Protein AF-A0A9P9MMV7-F1 (afdb_monomer)

Sequence (824 aa):
MIWTSIAFFALLSISISTKIESRLEEEPSASQVIISNFTTGGNGCPQGAAGLSLSSDRKSFSVSFDKYQAYNGPGTSVRDKQPSCDLTVNLTHPADFQYSVSKTTYHGYAMLDQGVTGTMQAVYYFTTSAIKNSTTRAKISGPIRDVFTVNTEVPESTRVWSPCGVNLPLLKKTRNYKACRRALNLNRTIEPYFGLDPANDVNLKQNDVLAERLLKDGEPIEYNVRDVIDLSFLPCDKFLGNVQANDTMKVDYQAGTKNYQFVDDVPNALDGIHSNKLWDGLLGGWLPSPCKIFRGTVDSQDWIESVIFADVDSRDPTIVHLWFATKWVKGGVAREKNFALDYPEFFHAYSTNSKRLLSGSPSLHDYWESKIQDFSLLNLPDLTWADMAKHAFAVELVQRFQDIFTTSLTANLAWGRFKQASAIFENYMDWYVYDNGDIKMRGPEVPQFGMSLSLVARYVQYTGDTALIEKYKGKILTWAKLLTDLHDESLKLPVGHPYYGLLSGWGESDASLNLDSWRWSKPYWNNGAFTARGLKDLSKIPILAEYSEDWTSRAFQIINQTSRTLDRFHVIEDLTENEATSPAKWAHRVYAELLHASVLSSTHTDLVINSMQAYGITSLGVVANVTPLHAKSRDILGFISYGYALALLLQDRIDEFILFLYTHRYHIHNRGLWIAPEVAGTGGNSTTYCQPSQFGVPIVLRAALLFEHPGEEVLFVTRGVPRKWLSKVELGSRKHRRDGDSLALRHNWTQLDKKAGTIKTVLSFEKSPPGEVRIKFRLPKGRSLKAATINGTAAKWKGEEVIWKVGSNSMVATFKNVTIVGSF

Solvent-accessible surface area (backbone atoms only — not comparable to full-atom values): 44497 Å² total; per-residue (Å²): 134,85,89,83,88,84,89,85,89,85,83,87,83,86,77,87,76,75,78,74,70,75,77,75,76,75,73,81,58,51,90,52,56,42,77,80,48,78,51,43,34,47,88,22,24,46,70,79,40,55,50,81,48,69,44,89,72,57,84,48,71,50,75,50,64,83,64,67,59,63,48,84,59,76,68,53,50,73,64,38,28,49,18,28,32,38,36,38,40,31,46,42,63,60,54,94,49,69,54,64,70,56,65,50,77,47,74,51,76,43,84,30,55,73,44,26,31,43,36,42,36,40,37,40,33,40,81,94,36,82,84,59,56,27,78,45,72,41,77,49,69,30,68,38,83,44,77,48,76,50,73,40,70,45,55,76,95,53,50,57,67,49,60,73,64,55,77,54,42,41,35,38,41,35,38,34,33,67,47,74,55,65,77,70,87,65,90,57,82,43,54,52,56,74,74,47,54,56,32,73,66,39,25,56,39,43,40,27,55,61,30,53,63,51,40,70,87,42,69,47,56,62,61,45,62,57,27,32,53,66,88,28,70,52,83,62,66,45,76,34,37,32,76,62,25,79,30,59,39,59,32,42,64,82,62,25,45,98,69,34,57,61,60,75,64,39,65,91,68,69,60,59,39,53,42,71,80,78,52,41,32,25,48,92,62,27,48,80,21,49,30,41,38,22,34,34,78,86,42,88,52,25,35,37,39,39,39,36,36,41,49,75,83,58,78,49,48,69,56,52,53,37,38,38,43,33,33,35,30,50,82,84,38,76,77,45,75,37,76,49,56,40,75,67,68,92,64,94,79,72,91,71,66,83,75,69,72,77,61,53,68,67,48,50,50,53,48,52,47,66,76,50,58,60,53,46,46,61,47,46,79,60,52,64,64,44,29,52,35,52,24,38,61,56,50,50,62,39,52,94,62,76,89,22,56,68,44,51,37,50,35,25,51,74,48,63,26,54,71,58,27,51,51,52,51,51,49,44,54,70,74,40,35,42,79,80,38,47,53,72,84,56,55,72,31,48,26,57,49,13,47,49,37,31,48,52,33,48,46,33,60,41,42,60,52,56,65,65,49,60,77,43,40,64,34,56,49,37,43,52,45,54,53,50,51,35,36,54,60,17,56,72,42,57,87,86,42,91,54,34,45,30,25,56,31,29,67,46,35,74,46,58,80,44,99,68,29,71,75,39,46,36,60,42,60,16,25,25,32,12,34,22,37,8,34,48,36,37,36,70,39,76,96,42,47,94,49,20,67,61,29,42,52,51,19,53,52,23,43,52,41,49,51,63,50,56,77,72,64,68,79,69,75,53,60,32,93,44,55,93,69,23,71,61,51,58,45,39,50,39,56,26,41,34,39,43,38,63,68,66,54,71,68,58,47,50,52,51,53,54,46,31,37,51,63,35,29,20,41,52,51,31,39,13,59,43,52,61,71,38,53,68,34,55,42,24,40,28,35,72,30,50,26,41,44,53,41,27,55,75,72,65,40,37,41,55,32,43,33,26,56,46,34,47,53,58,63,36,18,41,77,51,64,60,51,20,18,38,45,25,30,56,56,40,50,76,56,59,77,23,75,42,14,36,37,34,59,41,41,50,55,43,42,16,49,44,34,69,46,92,85,52,59,38,34,37,30,34,59,45,46,61,55,86,40,34,74,40,34,34,44,29,64,48,94,80,80,67,97,54,61,47,68,20,67,47,35,38,39,36,36,49,39,79,89,78,32,34,36,40,38,37,37,22,30,81,45,79,69,53,54,26,39,36,40,32,65,48,63,60,90,96,59,59,66,74,48,42,24,49,73,82,39,83,48,55,66,58,81,54,30,38,53,46,72,55,66,95,80,70,78,87,65,78,51,56,66,47,37,36,40,39,32,83

Foldseek 3Di:
DDDDDDDDDDDDDDDDPPPPVPPPPDDFAQVQKDFPDKFKDWLQAHTPQWDWDADPRRQDIDIGGPGNAADDDFQDDPCNQKTKMKMWTWIGHDQADKDWAFKDKDKDFDQDAAQKKKKKKKKKDWPVDPPQIFIWIDIDGDPGGGIDIDMTGTDPVSIDMDDGRDGTIIIMMMIIHMDRRPPPPDVAPADALNPDQLQPQAQQAFFQSLQCVQCVPHFGDLRCLLRRFPQQADFDWAWAAELQAPGTFIQGSQRDGPQDHLVVQVVVLPSRQWAQPPPWFAVVLAASWIWTWTAGNPDNQWIKIWIKHWDNVDNDHHDTKMKIWIFTGHPNRTPGTDIDISHDDPDPPDPDCVVVVPPCPVCSVVSLCVQVVFQWDWDWPDCSLVSLLSNLSSVVSGDDDQVCLLLVLLLCLLRVVLVVNLVSLVCCLPPQADLLLDGNPFADALLVLLSVLLSVLSSCLFFVPCVSCVVRVSNNVSSLVVLVVQQVVLCVDPPPDLSRRFGFAQNDGCCVVDPPSCLLRGRFLSSLLSSLLSLQSNCPPPVCVVCNVVSPVSSVSSQVSSQVSLVVDDPVQQADQDLVPGSNSFCLSSLLSSLLSVSHDLVSLVVSLVCCSNGLLDYQLWGWTRYNRGSQWTKGFLASRLSNLLSCLVNLVQSSNSSHLSCLQNFQANPNSRFGFGIGTSNNDHGHGDSNSSSSSSNSVSCCAWNQNSPALEIEGNSNPAQVRQCKIKIATDPDDDPRGNPQWGIWIWHDDPVQQKIKIWTFGPDDRGQKYKYANNHPPPDWWDFKDWVNHGFDADTRITMDGRDPPPPDDRSGGGMMMTGD

Mean predicted aligned error: 14.46 Å

Structure (mmCIF, N/CA/C/O backbone):
data_AF-A0A9P9MMV7-F1
#
_entry.id   AF-A0A9P9MMV7-F1
#
loop_
_atom_site.group_PDB
_atom_site.id
_atom_site.type_symbol
_atom_site.label_atom_id
_atom_site.label_alt_id
_atom_site.label_comp_id
_atom_site.label_asym_id
_atom_site.label_entity_id
_atom_site.label_seq_id
_atom_site.pdbx_PDB_ins_code
_atom_site.Cartn_x
_atom_site.Cartn_y
_atom_site.Cartn_z
_atom_site.occupancy
_atom_site.B_iso_or_equiv
_atom_site.auth_seq_id
_atom_site.auth_comp_id
_atom_site.auth_asym_id
_atom_site.auth_atom_id
_atom_site.pdbx_PDB_model_num
ATOM 1 N N . MET A 1 1 ? -44.290 -7.887 -62.010 1.00 30.95 1 MET A N 1
ATOM 2 C CA . MET A 1 1 ? -43.416 -8.047 -63.190 1.00 30.95 1 MET A CA 1
ATOM 3 C C . MET A 1 1 ? -43.238 -6.661 -63.794 1.00 30.95 1 MET A C 1
ATOM 5 O O . MET A 1 1 ? -44.238 -5.974 -63.927 1.00 30.95 1 MET A O 1
ATOM 9 N N . ILE A 1 2 ? -41.995 -6.290 -64.116 1.00 28.44 2 ILE A N 1
ATOM 10 C CA . ILE A 1 2 ? -41.566 -5.059 -64.811 1.00 28.44 2 ILE A CA 1
ATOM 11 C C . ILE A 1 2 ? -41.517 -3.787 -63.940 1.00 28.44 2 ILE A C 1
ATOM 13 O O . ILE A 1 2 ? -42.521 -3.174 -63.598 1.00 28.44 2 ILE A O 1
ATOM 17 N N . TRP A 1 3 ? -40.279 -3.420 -63.602 1.00 20.91 3 TRP A N 1
ATOM 18 C CA . TRP A 1 3 ? -39.852 -2.113 -63.109 1.00 20.91 3 TRP A CA 1
ATOM 19 C C . TRP A 1 3 ? -39.764 -1.119 -64.275 1.00 20.91 3 TRP A C 1
ATOM 21 O O . TRP A 1 3 ? -39.267 -1.492 -65.335 1.00 20.91 3 TRP A O 1
ATOM 31 N N . THR A 1 4 ? -40.119 0.154 -64.074 1.00 26.06 4 THR A N 1
ATOM 32 C CA . THR A 1 4 ? -39.140 1.254 -63.897 1.00 26.06 4 THR A CA 1
ATOM 33 C C . THR A 1 4 ? -39.776 2.653 -63.961 1.00 26.06 4 THR A C 1
ATOM 35 O O . THR A 1 4 ? -40.642 2.931 -64.783 1.00 26.06 4 THR A O 1
ATOM 38 N N . SER A 1 5 ? -39.209 3.524 -63.116 1.00 22.80 5 SER A N 1
ATOM 39 C CA . SER A 1 5 ? -39.018 4.975 -63.274 1.00 22.80 5 SER A CA 1
ATOM 40 C C . SER A 1 5 ? -40.143 5.939 -62.883 1.00 22.80 5 SER A C 1
ATOM 42 O O . SER A 1 5 ? -41.057 6.218 -63.650 1.00 22.80 5 SER A O 1
ATOM 44 N N . ILE A 1 6 ? -39.943 6.591 -61.731 1.00 26.66 6 ILE A N 1
ATOM 45 C CA . ILE A 1 6 ? -40.397 7.962 -61.467 1.00 26.66 6 ILE A CA 1
ATOM 46 C C . ILE A 1 6 ? -39.182 8.781 -61.025 1.00 26.66 6 ILE A C 1
ATOM 48 O O . ILE A 1 6 ? -38.456 8.401 -60.107 1.00 26.66 6 ILE A O 1
ATOM 52 N N . ALA A 1 7 ? -38.986 9.901 -61.713 1.00 22.17 7 ALA A N 1
ATOM 53 C CA . ALA A 1 7 ? -38.076 10.976 -61.362 1.00 22.17 7 ALA A CA 1
ATOM 54 C C . ALA A 1 7 ? -38.782 11.987 -60.447 1.00 22.17 7 ALA A C 1
ATOM 56 O O . ALA A 1 7 ? -39.957 12.282 -60.655 1.00 22.17 7 ALA A O 1
ATOM 57 N N . PHE A 1 8 ? -38.045 12.586 -59.513 1.00 26.06 8 PHE A N 1
ATOM 58 C CA . PHE A 1 8 ? -38.353 13.918 -58.994 1.00 26.06 8 PHE A CA 1
ATOM 59 C C . PHE A 1 8 ? -37.048 14.679 -58.747 1.00 26.06 8 PHE A C 1
ATOM 61 O O . PHE A 1 8 ? -36.132 14.185 -58.092 1.00 26.06 8 PHE A O 1
ATOM 68 N N . PHE A 1 9 ? -36.977 15.869 -59.338 1.00 26.47 9 PHE A N 1
ATOM 69 C CA . PHE A 1 9 ? -35.898 16.844 -59.219 1.00 26.47 9 PHE A CA 1
ATOM 70 C C . PHE A 1 9 ? -36.150 17.757 -58.012 1.00 26.47 9 PHE A C 1
ATOM 72 O O . PHE A 1 9 ? -37.260 18.259 -57.845 1.00 26.47 9 PHE A O 1
ATOM 79 N N . ALA A 1 10 ? -35.094 18.065 -57.258 1.00 26.61 10 ALA A N 1
ATOM 80 C CA . ALA A 1 10 ? -34.963 19.314 -56.511 1.00 26.61 10 ALA A CA 1
ATOM 81 C C . ALA A 1 10 ? -33.520 19.832 -56.656 1.00 26.61 10 ALA A C 1
ATOM 83 O O . ALA A 1 10 ? -32.559 19.075 -56.529 1.00 26.61 10 ALA A O 1
ATOM 84 N N . LEU A 1 11 ? -33.404 21.115 -57.006 1.00 25.27 11 LEU A N 1
ATOM 85 C CA . LEU A 1 11 ? -32.182 21.848 -57.347 1.00 25.27 11 LEU A CA 1
ATOM 86 C C . LEU A 1 11 ? -31.467 22.429 -56.104 1.00 25.27 11 LEU A C 1
ATOM 88 O O . LEU A 1 11 ? -32.137 23.008 -55.260 1.00 25.27 11 LEU A O 1
ATOM 92 N N . LEU A 1 12 ? -30.121 22.368 -56.144 1.00 27.94 12 LEU A N 1
ATOM 93 C CA . LEU A 1 12 ? -29.071 23.327 -55.700 1.00 27.94 12 LEU A CA 1
ATOM 94 C C . LEU A 1 12 ? -29.050 23.839 -54.232 1.00 27.94 12 LEU A C 1
ATOM 96 O O . LEU A 1 12 ? -30.065 24.237 -53.691 1.00 27.94 12 LEU A O 1
ATOM 100 N N . SER A 1 13 ? -27.900 23.950 -53.543 1.00 25.12 13 SER A N 1
ATOM 101 C CA . SER A 1 13 ? -26.677 24.646 -53.988 1.00 25.12 13 SER A CA 1
ATOM 102 C C . SER A 1 13 ? -25.353 24.200 -53.317 1.00 25.12 13 SER A C 1
ATOM 104 O O . SER A 1 13 ? -25.201 24.272 -52.103 1.00 25.12 13 SER A O 1
ATOM 106 N N . ILE A 1 14 ? -24.398 23.827 -54.178 1.00 31.70 14 ILE A N 1
ATOM 107 C CA . ILE A 1 14 ? -22.947 24.127 -54.235 1.00 31.70 14 ILE A CA 1
ATOM 108 C C . ILE A 1 14 ? -22.124 24.115 -52.929 1.00 31.70 14 ILE A C 1
ATOM 110 O O . ILE A 1 14 ? -21.996 25.126 -52.245 1.00 31.70 14 ILE A O 1
ATOM 114 N N . SER A 1 15 ? -21.361 23.030 -52.763 1.00 25.53 15 SER A N 1
ATOM 115 C CA . SER A 1 15 ? -19.972 23.092 -52.292 1.00 25.53 15 SER A CA 1
ATOM 116 C C . SER A 1 15 ? -19.061 22.722 -53.462 1.00 25.53 15 SER A C 1
ATOM 118 O O . SER A 1 15 ? -19.307 21.734 -54.156 1.00 25.53 15 SER A O 1
ATOM 120 N N . ILE A 1 16 ? -18.026 23.529 -53.700 1.00 34.72 16 ILE A N 1
ATOM 121 C CA . ILE A 1 16 ? -16.956 23.250 -54.661 1.00 34.72 16 ILE A CA 1
ATOM 122 C C . ILE A 1 16 ? -16.327 21.910 -54.270 1.00 34.72 16 ILE A C 1
ATOM 124 O O . ILE A 1 16 ? -15.651 21.812 -53.250 1.00 34.72 16 ILE A O 1
ATOM 128 N N . SER A 1 17 ? -16.546 20.873 -55.077 1.00 30.31 17 SER A N 1
ATOM 129 C CA . SER A 1 17 ? -15.660 19.717 -55.061 1.00 30.31 17 SER A CA 1
ATOM 130 C C . SER A 1 17 ? -14.394 20.159 -55.779 1.00 30.31 17 SER A C 1
ATOM 132 O O . SER A 1 17 ? -14.326 20.170 -57.009 1.00 30.31 17 SER A O 1
ATOM 134 N N . THR A 1 18 ? -13.384 20.578 -55.017 1.00 32.78 18 THR A N 1
ATOM 135 C CA . THR A 1 18 ? -12.020 20.388 -55.487 1.00 32.78 18 THR A CA 1
ATOM 136 C C . THR A 1 18 ? -11.883 18.891 -55.673 1.00 32.78 18 THR A C 1
ATOM 138 O O . THR A 1 18 ? -11.872 18.111 -54.721 1.00 32.78 18 THR A O 1
ATOM 141 N N . LYS A 1 19 ? -11.853 18.484 -56.936 1.00 37.44 19 LYS A N 1
ATOM 142 C CA . LYS A 1 19 ? -11.364 17.181 -57.333 1.00 37.44 19 LYS A CA 1
ATOM 143 C C . LYS A 1 19 ? -9.906 17.151 -56.866 1.00 37.44 19 LYS A C 1
ATOM 145 O O . LYS A 1 19 ? -9.014 17.595 -57.581 1.00 37.44 19 LYS A O 1
ATOM 150 N N . ILE A 1 20 ? -9.665 16.726 -55.624 1.00 36.72 20 ILE A N 1
ATOM 151 C CA . ILE A 1 20 ? -8.360 16.200 -55.247 1.00 36.72 20 ILE A CA 1
ATOM 152 C C . ILE A 1 20 ? -8.302 14.896 -56.019 1.00 36.72 20 ILE A C 1
ATOM 154 O O . ILE A 1 20 ? -8.804 13.860 -55.591 1.00 36.72 20 ILE A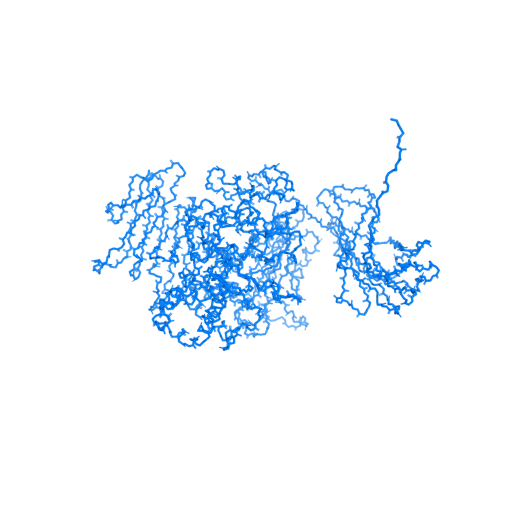 O 1
ATOM 158 N N . GLU A 1 21 ? -7.817 15.014 -57.248 1.00 36.81 21 GLU A N 1
ATOM 159 C CA . GLU A 1 21 ? -7.383 13.891 -58.043 1.00 36.81 21 GLU A CA 1
ATOM 160 C C . GLU A 1 21 ? -6.373 13.167 -57.157 1.00 36.81 21 GLU A C 1
ATOM 162 O O . GLU A 1 21 ? -5.308 13.698 -56.836 1.00 36.81 21 GLU A O 1
ATOM 167 N N . SER A 1 22 ? -6.786 12.015 -56.633 1.00 34.84 22 SER A N 1
ATOM 168 C CA . SER A 1 22 ? -5.918 11.125 -55.887 1.00 34.84 22 SER A CA 1
ATOM 169 C C . SER A 1 22 ? -4.708 10.866 -56.772 1.00 34.84 22 SER A C 1
ATOM 171 O O . SER A 1 22 ? -4.824 10.178 -57.790 1.00 34.84 22 SER A O 1
ATOM 173 N N . ARG A 1 23 ? -3.562 11.450 -56.413 1.00 42.16 23 ARG A N 1
ATOM 174 C CA . ARG A 1 23 ? -2.271 11.013 -56.926 1.00 42.16 23 ARG A CA 1
ATOM 175 C C . ARG A 1 23 ? -2.183 9.545 -56.526 1.00 42.16 23 ARG A C 1
ATOM 177 O O . ARG A 1 23 ? -1.998 9.234 -55.355 1.00 42.16 23 ARG A O 1
ATOM 184 N N . LEU A 1 24 ? -2.427 8.651 -57.477 1.00 41.69 24 LEU A N 1
ATOM 185 C CA . LEU A 1 24 ? -1.946 7.286 -57.371 1.00 41.69 24 LEU A CA 1
ATOM 186 C C . LEU A 1 24 ? -0.428 7.440 -57.259 1.00 41.69 24 LEU A C 1
ATOM 188 O O . LEU A 1 24 ? 0.214 7.854 -58.222 1.00 41.69 24 LEU A O 1
ATOM 192 N N . GLU A 1 25 ? 0.112 7.268 -56.054 1.00 44.50 25 GLU A N 1
ATOM 193 C CA . GLU A 1 25 ? 1.554 7.215 -55.839 1.00 44.50 25 GLU A CA 1
ATOM 194 C C . GLU A 1 25 ? 2.086 6.055 -56.686 1.00 44.50 25 GLU A C 1
ATOM 196 O O . GLU A 1 25 ? 1.835 4.889 -56.384 1.00 44.50 25 GLU A O 1
ATOM 201 N N . GLU A 1 26 ? 2.756 6.368 -57.798 1.00 59.81 26 GLU A N 1
ATOM 202 C CA . GLU A 1 26 ? 3.532 5.375 -58.536 1.00 59.81 26 GLU A CA 1
ATOM 203 C C . GLU A 1 26 ? 4.609 4.848 -57.589 1.00 59.81 26 GLU A C 1
ATOM 205 O O . GLU A 1 26 ? 5.498 5.592 -57.178 1.00 59.81 26 GLU A O 1
ATOM 210 N N . GLU A 1 27 ? 4.514 3.574 -57.203 1.00 63.25 27 GLU A N 1
ATOM 211 C CA . GLU A 1 27 ? 5.577 2.901 -56.459 1.00 63.25 27 GLU A CA 1
ATOM 212 C C . GLU A 1 27 ? 6.917 3.065 -57.202 1.00 63.25 27 GLU A C 1
ATOM 214 O O . GLU A 1 27 ? 6.946 3.035 -58.439 1.00 63.25 27 GLU A O 1
ATOM 219 N N . PRO A 1 28 ? 8.047 3.212 -56.485 1.00 69.19 28 PRO A N 1
ATOM 220 C CA . PRO A 1 28 ? 9.333 3.393 -57.136 1.00 69.19 28 PRO A CA 1
ATOM 221 C C . PRO A 1 28 ? 9.636 2.159 -57.989 1.00 69.19 28 PRO A C 1
ATOM 223 O O . PRO A 1 28 ? 9.455 1.022 -57.543 1.00 69.19 28 PRO A O 1
ATOM 226 N N . SER A 1 29 ? 10.118 2.370 -59.217 1.00 74.75 29 SER A N 1
ATOM 227 C CA . SER A 1 29 ? 10.473 1.258 -60.098 1.00 74.75 29 SER A CA 1
ATOM 228 C C . SER A 1 29 ? 11.511 0.374 -59.410 1.00 74.75 29 SER A C 1
ATOM 230 O O . SER A 1 29 ? 12.500 0.867 -58.858 1.00 74.75 29 SER A O 1
ATOM 232 N N . ALA A 1 30 ? 11.335 -0.947 -59.494 1.00 71.75 30 ALA A N 1
ATOM 233 C CA . ALA A 1 30 ? 12.255 -1.917 -58.907 1.00 71.75 30 ALA A CA 1
ATOM 234 C C . ALA A 1 30 ? 13.710 -1.712 -59.378 1.00 71.75 30 ALA A C 1
ATOM 236 O O . ALA A 1 30 ? 14.638 -2.076 -58.671 1.00 71.75 30 ALA A O 1
ATOM 237 N N . SER A 1 31 ? 13.970 -1.084 -60.530 1.00 75.44 31 SER A N 1
ATOM 238 C CA . SER A 1 31 ? 15.340 -0.773 -60.967 1.00 75.44 31 SER A CA 1
ATOM 239 C C . SER A 1 31 ? 16.033 0.331 -60.152 1.00 75.44 31 SER A C 1
ATOM 241 O O . SER A 1 31 ? 17.248 0.479 -60.254 1.00 75.44 31 SER A O 1
ATOM 243 N N . GLN A 1 32 ? 15.292 1.104 -59.354 1.00 79.00 32 GLN A N 1
ATOM 244 C CA . GLN A 1 32 ? 15.794 2.271 -58.620 1.00 79.00 32 GLN A CA 1
ATOM 245 C C . GLN A 1 32 ? 16.175 1.971 -57.161 1.00 79.00 32 GLN A C 1
ATOM 247 O O . GLN A 1 32 ? 16.791 2.811 -56.508 1.00 79.00 32 GLN A O 1
ATOM 252 N N . VAL A 1 33 ? 15.832 0.785 -56.647 1.00 82.12 33 VAL A N 1
ATOM 253 C CA . VAL A 1 33 ? 16.171 0.347 -55.284 1.00 82.12 33 VAL A CA 1
ATOM 254 C C . VAL A 1 33 ? 17.407 -0.545 -55.336 1.00 82.12 33 VAL A C 1
ATOM 256 O O . VAL A 1 33 ? 17.318 -1.693 -55.756 1.00 82.12 33 VAL A O 1
ATOM 259 N N . ILE A 1 34 ? 18.582 -0.060 -54.939 1.00 81.56 34 ILE A N 1
ATOM 260 C CA . ILE A 1 34 ? 19.852 -0.797 -55.088 1.00 81.56 34 ILE A CA 1
ATOM 261 C C . ILE A 1 34 ? 20.494 -1.021 -53.722 1.00 81.56 34 ILE A C 1
ATOM 263 O O . ILE A 1 34 ? 20.696 -0.072 -52.974 1.00 81.56 34 ILE A O 1
ATOM 267 N N . ILE A 1 35 ? 20.871 -2.263 -53.409 1.00 82.38 35 ILE A N 1
ATOM 268 C CA . ILE A 1 35 ? 21.718 -2.545 -52.246 1.00 82.38 35 ILE A CA 1
ATOM 269 C C . ILE A 1 35 ? 23.172 -2.359 -52.672 1.00 82.38 35 ILE A C 1
ATOM 271 O O . ILE A 1 35 ? 23.695 -3.142 -53.459 1.00 82.38 35 ILE A O 1
ATOM 275 N N . SER A 1 36 ? 23.803 -1.296 -52.186 1.00 82.25 36 SER A N 1
ATOM 276 C CA . SER A 1 36 ? 25.165 -0.910 -52.566 1.00 82.25 36 SER A CA 1
ATOM 277 C C . SER A 1 36 ? 26.236 -1.623 -51.746 1.00 82.25 36 SER A C 1
ATOM 279 O O . SER A 1 36 ? 27.344 -1.829 -52.232 1.00 82.25 36 SER A O 1
ATOM 281 N N . ASN A 1 37 ? 25.923 -2.008 -50.509 1.00 83.69 37 ASN A N 1
ATOM 282 C CA . ASN A 1 37 ? 26.836 -2.753 -49.650 1.00 83.69 37 ASN A CA 1
ATOM 283 C C . ASN A 1 37 ? 26.068 -3.540 -48.581 1.00 83.69 37 ASN A C 1
ATOM 285 O O . ASN A 1 37 ? 25.014 -3.104 -48.112 1.00 83.69 37 ASN A O 1
ATOM 289 N N . PHE A 1 38 ? 26.636 -4.666 -48.161 1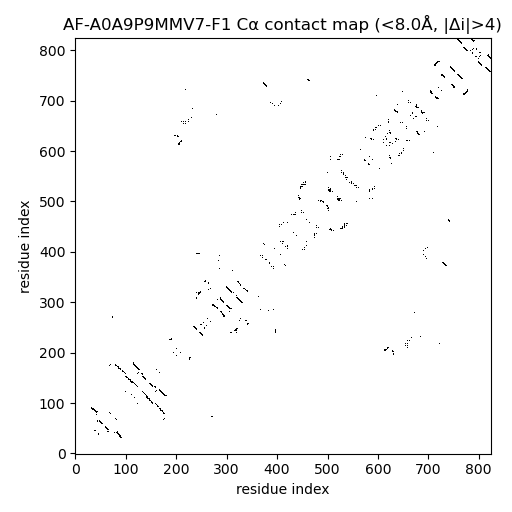.00 87.12 38 PHE A N 1
ATOM 290 C CA . PHE A 1 38 ? 26.154 -5.474 -47.051 1.00 87.12 38 PHE A CA 1
ATOM 291 C C . PHE A 1 38 ? 27.333 -5.937 -46.204 1.00 87.12 38 PHE A C 1
ATOM 293 O O . PHE A 1 38 ? 28.241 -6.599 -46.705 1.00 87.12 38 PHE A O 1
ATOM 300 N N . THR A 1 39 ? 27.317 -5.605 -44.917 1.00 86.88 39 THR A N 1
ATOM 301 C CA . THR A 1 39 ? 28.331 -6.074 -43.971 1.00 86.88 39 THR A CA 1
ATOM 302 C C . THR A 1 39 ? 27.686 -6.723 -42.757 1.00 86.88 39 THR A C 1
ATOM 304 O O . THR A 1 39 ? 26.579 -6.371 -42.340 1.00 86.88 39 THR A O 1
ATOM 307 N N . THR A 1 40 ? 28.396 -7.693 -42.189 1.00 86.25 40 THR A N 1
ATOM 308 C CA . THR A 1 40 ? 27.991 -8.419 -40.986 1.00 86.25 40 THR A CA 1
ATOM 309 C C . THR A 1 40 ? 29.039 -8.280 -39.895 1.00 86.25 40 THR A C 1
ATOM 311 O O . THR A 1 40 ? 30.235 -8.183 -40.177 1.00 86.25 40 THR A O 1
ATOM 314 N N . GLY A 1 41 ? 28.597 -8.296 -38.643 1.00 82.56 41 GLY A N 1
ATOM 315 C CA . GLY A 1 41 ? 29.467 -8.304 -37.476 1.00 82.56 41 GLY A CA 1
ATOM 316 C C . GLY A 1 41 ? 28.787 -8.964 -36.284 1.00 82.56 41 GLY A C 1
ATOM 317 O O . GLY A 1 41 ? 27.570 -8.973 -36.176 1.00 82.56 41 GLY A O 1
ATOM 318 N N . GLY A 1 42 ? 29.562 -9.534 -35.368 1.00 83.25 42 GLY A N 1
ATOM 319 C CA . GLY A 1 42 ? 29.033 -10.193 -34.174 1.00 83.25 42 GLY A CA 1
ATOM 320 C C . GLY A 1 42 ? 29.449 -11.654 -34.059 1.00 83.25 42 GLY A C 1
ATOM 321 O O . GLY A 1 42 ? 29.973 -12.274 -34.983 1.00 83.25 42 GLY A O 1
ATOM 322 N N . ASN A 1 43 ? 29.238 -12.211 -32.871 1.00 81.69 43 ASN A N 1
ATOM 323 C CA . ASN A 1 43 ? 29.697 -13.553 -32.519 1.00 81.69 43 ASN A CA 1
ATOM 324 C C . ASN A 1 43 ? 28.947 -14.678 -33.254 1.00 81.69 43 ASN A C 1
ATOM 326 O O . ASN A 1 43 ? 29.515 -15.761 -33.385 1.00 81.69 43 ASN A O 1
ATOM 330 N N . GLY A 1 44 ? 27.713 -14.428 -33.708 1.00 82.12 44 GLY A N 1
ATOM 331 C CA . GLY A 1 44 ? 26.863 -15.371 -34.437 1.00 82.12 44 GLY A CA 1
ATOM 332 C C . GLY A 1 44 ? 26.898 -15.220 -35.963 1.00 82.12 44 GLY A C 1
ATOM 333 O O . GLY A 1 44 ? 26.479 -16.136 -36.665 1.00 82.12 44 GLY A O 1
ATOM 334 N N . CYS A 1 45 ? 27.411 -14.100 -36.480 1.00 86.00 45 CYS A N 1
ATOM 335 C CA . CYS A 1 45 ? 27.678 -13.899 -37.905 1.00 86.00 45 CYS A CA 1
ATOM 336 C C . CYS A 1 45 ? 28.991 -13.112 -38.092 1.00 86.00 45 CYS A C 1
ATOM 338 O O . CYS A 1 45 ? 28.990 -11.890 -38.261 1.00 86.00 45 CYS A O 1
ATOM 340 N N . PRO A 1 46 ? 30.152 -13.789 -38.044 1.00 82.50 46 PRO A N 1
ATOM 341 C CA . PRO A 1 46 ? 31.418 -13.156 -38.397 1.00 82.50 46 PRO A CA 1
ATOM 342 C C . PRO A 1 46 ? 31.342 -12.478 -39.771 1.00 82.50 46 PRO A C 1
ATOM 344 O O . PRO A 1 46 ? 30.482 -12.807 -40.595 1.00 82.50 46 PRO A O 1
ATOM 347 N N . GLN A 1 47 ? 32.233 -11.524 -40.029 1.00 80.56 47 GLN A N 1
ATOM 348 C CA . GLN A 1 47 ? 32.247 -10.816 -41.306 1.00 80.56 47 GLN A CA 1
ATOM 349 C C . GLN A 1 47 ? 32.344 -11.813 -42.474 1.00 80.56 47 GLN A C 1
ATOM 351 O O . GLN A 1 47 ? 33.234 -12.661 -42.494 1.00 80.56 47 GLN A O 1
ATOM 356 N N . GLY A 1 48 ? 31.395 -11.737 -43.413 1.00 76.19 48 GLY A N 1
ATOM 357 C CA . GLY A 1 48 ? 31.307 -12.642 -44.567 1.00 76.19 48 GLY A CA 1
ATOM 358 C C . GLY A 1 48 ? 30.593 -13.979 -44.311 1.00 76.19 48 GLY A C 1
ATOM 359 O O . GLY A 1 48 ? 30.485 -14.777 -45.232 1.00 76.19 48 GLY A O 1
ATOM 360 N N . ALA A 1 49 ? 30.079 -14.230 -43.101 1.00 74.88 49 ALA A N 1
ATOM 361 C CA . ALA A 1 49 ? 29.377 -15.473 -42.741 1.00 74.88 49 ALA A CA 1
ATOM 362 C C . ALA A 1 49 ? 27.855 -15.452 -43.007 1.00 74.88 49 ALA A C 1
ATOM 364 O O . ALA A 1 49 ? 27.131 -16.345 -42.552 1.00 74.88 49 ALA A O 1
ATOM 365 N N . ALA A 1 50 ? 27.357 -14.411 -43.678 1.00 81.50 50 ALA A N 1
ATOM 366 C CA . ALA A 1 50 ? 25.976 -14.333 -44.131 1.00 81.50 50 ALA A CA 1
ATOM 367 C C . ALA A 1 50 ? 25.913 -13.822 -45.573 1.00 81.50 50 ALA A C 1
ATOM 369 O O . ALA A 1 50 ? 26.679 -12.938 -45.961 1.00 81.50 50 ALA A O 1
ATOM 370 N N . GLY A 1 51 ? 24.974 -14.364 -46.342 1.00 81.06 51 GLY A N 1
ATOM 371 C CA . GLY A 1 51 ? 24.654 -13.922 -47.693 1.00 81.06 51 GLY A CA 1
ATOM 372 C C . GLY A 1 51 ? 23.394 -13.066 -47.698 1.00 81.06 51 GLY A C 1
ATOM 373 O O . GLY A 1 51 ? 22.496 -13.273 -46.885 1.00 81.06 51 GLY A O 1
ATOM 374 N N . LEU A 1 52 ? 23.318 -12.115 -48.624 1.00 85.25 52 LEU A N 1
ATOM 375 C CA . LEU A 1 52 ? 22.139 -11.288 -48.853 1.00 85.25 52 LEU A CA 1
ATOM 376 C C . LEU A 1 52 ? 21.632 -11.527 -50.273 1.00 85.25 52 LEU A C 1
ATOM 378 O O . LEU A 1 52 ? 22.394 -11.439 -51.231 1.00 85.25 52 LEU A O 1
ATOM 382 N N . SER A 1 53 ? 20.339 -11.791 -50.411 1.00 81.94 53 SER A N 1
ATOM 383 C CA . SER A 1 53 ? 19.649 -11.851 -51.700 1.00 81.94 53 SER A CA 1
ATOM 384 C C . SER A 1 53 ? 18.449 -10.915 -51.678 1.00 81.94 53 SER A C 1
ATOM 386 O O . SER A 1 53 ? 17.804 -10.746 -50.644 1.00 81.94 53 SER A O 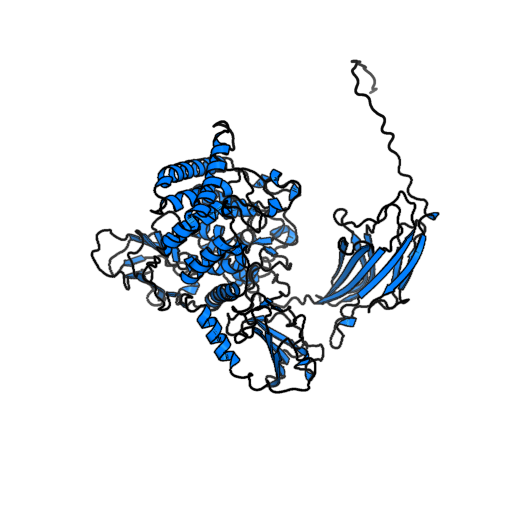1
ATOM 388 N N . LEU A 1 54 ? 18.158 -10.278 -52.806 1.00 80.50 54 LEU A N 1
ATOM 389 C CA . LEU A 1 54 ? 17.029 -9.368 -52.946 1.00 80.50 54 LEU A CA 1
ATOM 390 C C . LEU A 1 54 ? 15.996 -9.988 -53.889 1.00 80.50 54 LEU A C 1
ATOM 392 O O . LEU A 1 54 ? 16.348 -10.589 -54.901 1.00 80.50 54 LEU A O 1
ATOM 396 N N . SER A 1 55 ? 14.724 -9.860 -53.525 1.00 83.38 55 SER A N 1
ATOM 397 C CA . SER A 1 55 ? 13.583 -10.274 -54.350 1.00 83.38 55 SER A CA 1
ATOM 398 C C . SER A 1 55 ? 13.528 -9.504 -55.673 1.00 83.38 55 SER A C 1
ATOM 400 O O . SER A 1 55 ? 14.039 -8.389 -55.783 1.00 83.38 55 SER A O 1
ATOM 402 N N . SER A 1 56 ? 12.883 -10.086 -56.688 1.00 78.81 56 SER A N 1
ATOM 403 C CA . SER A 1 56 ? 12.746 -9.472 -58.016 1.00 78.81 56 SER A CA 1
ATOM 404 C C . SER A 1 56 ? 11.950 -8.164 -57.999 1.00 78.81 56 SER A C 1
ATOM 406 O O . SER A 1 56 ? 12.239 -7.273 -58.793 1.00 78.81 56 SER A O 1
ATOM 408 N N . ASP A 1 57 ? 10.986 -8.031 -57.081 1.00 80.38 57 ASP A N 1
ATOM 409 C CA . ASP A 1 57 ? 10.219 -6.796 -56.853 1.00 80.38 57 ASP A CA 1
ATOM 410 C C . ASP A 1 57 ? 10.966 -5.772 -55.976 1.00 80.38 57 ASP A C 1
ATOM 412 O O . ASP A 1 57 ? 10.509 -4.645 -55.807 1.00 80.38 57 ASP A O 1
ATOM 416 N N . ARG A 1 58 ? 12.125 -6.162 -55.428 1.00 80.69 58 ARG A N 1
ATOM 417 C CA . ARG A 1 58 ? 12.970 -5.399 -54.501 1.00 80.69 58 ARG A CA 1
ATOM 418 C C . ARG A 1 58 ? 12.268 -4.905 -53.234 1.00 80.69 58 ARG A C 1
ATOM 420 O O . ARG A 1 58 ? 12.800 -4.032 -52.549 1.00 80.69 58 ARG A O 1
ATOM 427 N N . LYS A 1 59 ? 11.135 -5.508 -52.860 1.00 81.62 59 LYS A N 1
ATOM 428 C CA . LYS A 1 59 ? 10.395 -5.183 -51.626 1.00 81.62 59 LYS A CA 1
ATOM 429 C C . LYS A 1 59 ? 10.852 -6.010 -50.425 1.00 81.62 59 LYS A C 1
ATOM 431 O O . LYS A 1 59 ? 10.574 -5.652 -49.285 1.00 81.62 59 LYS A O 1
ATOM 436 N N . SER A 1 60 ? 11.570 -7.107 -50.667 1.00 83.88 60 SER A N 1
ATOM 437 C CA . SER A 1 60 ? 12.081 -8.011 -49.628 1.00 83.88 60 SER A CA 1
ATOM 438 C C . SER A 1 60 ? 13.536 -8.401 -49.870 1.00 83.88 60 SER A C 1
ATOM 440 O O . SER A 1 60 ? 13.906 -8.742 -50.994 1.00 83.88 60 SER A O 1
ATOM 442 N N . PHE A 1 61 ? 14.353 -8.449 -48.819 1.00 85.38 61 PHE A N 1
ATOM 443 C CA . PHE A 1 61 ? 15.668 -9.088 -48.861 1.00 85.38 61 PHE A CA 1
ATOM 444 C C . PHE A 1 61 ? 15.714 -10.284 -47.908 1.00 85.38 61 PHE A C 1
ATOM 446 O O . PHE A 1 61 ? 15.143 -10.246 -46.818 1.00 85.38 61 PHE A O 1
ATOM 453 N N . SER A 1 62 ? 16.406 -11.342 -48.319 1.00 85.88 62 SER A N 1
ATOM 454 C CA . SER A 1 62 ? 16.635 -12.542 -47.521 1.00 85.88 62 SER A CA 1
ATOM 455 C C . SER A 1 62 ? 18.097 -12.613 -47.118 1.00 85.88 62 SER A C 1
ATOM 457 O O . SER A 1 62 ? 18.986 -12.497 -47.963 1.00 85.88 62 SER A O 1
ATOM 459 N N . VAL A 1 63 ? 18.336 -12.815 -45.823 1.00 87.12 63 VAL A N 1
ATOM 460 C CA . VAL A 1 63 ? 19.675 -13.032 -45.272 1.00 87.12 63 VAL A CA 1
ATOM 461 C C . VAL A 1 63 ? 19.812 -14.503 -44.916 1.00 87.12 63 VAL A C 1
ATOM 463 O O . VAL A 1 63 ? 19.062 -15.003 -44.077 1.00 87.12 63 VAL A O 1
ATOM 466 N N . SER A 1 64 ? 20.753 -15.191 -45.553 1.00 85.06 64 SER A N 1
ATOM 467 C CA . SER A 1 64 ? 21.097 -16.579 -45.250 1.00 85.06 64 SER A CA 1
ATOM 468 C C . SER A 1 64 ? 22.314 -16.621 -44.334 1.00 85.06 64 SER A C 1
ATOM 470 O O . SER A 1 64 ? 23.273 -15.884 -44.545 1.00 85.06 64 SER A O 1
ATOM 472 N N . PHE A 1 65 ? 22.287 -17.487 -43.324 1.00 82.44 65 PHE A N 1
ATOM 473 C CA . PHE A 1 65 ? 23.372 -17.633 -42.357 1.00 82.44 65 PHE A CA 1
ATOM 474 C C . PHE A 1 65 ? 23.951 -19.039 -42.403 1.00 82.44 65 PHE A C 1
ATOM 476 O O . PHE A 1 65 ? 23.201 -20.006 -42.279 1.00 82.44 65 PHE A O 1
ATOM 483 N N . ASP A 1 66 ? 25.277 -19.147 -42.444 1.00 71.12 66 ASP A N 1
ATOM 484 C CA . ASP A 1 66 ? 25.938 -20.457 -42.441 1.00 71.12 66 ASP A CA 1
ATOM 485 C C . ASP A 1 66 ? 26.129 -21.008 -41.016 1.00 71.12 66 ASP A C 1
ATOM 487 O O . ASP A 1 66 ? 26.155 -22.220 -40.803 1.00 71.12 66 ASP A O 1
ATOM 491 N N . LYS A 1 67 ? 26.284 -20.124 -40.014 1.00 71.75 67 LYS A N 1
ATOM 492 C CA . LYS A 1 67 ? 26.685 -20.492 -38.635 1.00 71.75 67 LYS A CA 1
ATOM 493 C C . LYS A 1 67 ? 25.913 -19.780 -37.516 1.00 71.75 67 LYS A C 1
ATOM 495 O O . LYS A 1 67 ? 26.375 -19.734 -36.377 1.00 71.75 67 LYS A O 1
ATOM 500 N N . TYR A 1 68 ? 24.725 -19.247 -37.800 1.00 82.88 68 TYR A N 1
ATOM 501 C CA . TYR A 1 68 ? 23.924 -18.551 -36.787 1.00 82.88 68 TYR A CA 1
ATOM 502 C C . TYR A 1 68 ? 23.081 -19.527 -35.953 1.00 82.88 68 TYR A C 1
ATOM 504 O O . TYR A 1 68 ? 21.906 -19.762 -36.232 1.00 82.88 68 TYR A O 1
ATOM 512 N N . GLN A 1 69 ? 23.695 -20.136 -34.937 1.00 84.94 69 GLN A N 1
ATOM 513 C CA . GLN A 1 69 ? 23.105 -21.235 -34.165 1.00 84.94 69 GLN A CA 1
ATOM 514 C C . GLN A 1 69 ? 23.180 -20.969 -32.661 1.00 84.94 69 GLN A C 1
ATOM 516 O O . GLN A 1 69 ? 24.213 -20.539 -32.156 1.00 84.94 69 GLN A O 1
ATOM 521 N N . ALA A 1 70 ? 22.082 -21.244 -31.948 1.00 84.12 70 ALA A N 1
ATOM 522 C CA . ALA A 1 70 ? 22.004 -21.115 -30.495 1.00 84.12 70 ALA A CA 1
ATOM 523 C C . ALA A 1 70 ? 21.954 -22.496 -29.829 1.00 84.12 70 ALA A C 1
ATOM 525 O O . ALA A 1 70 ? 21.071 -23.316 -30.114 1.00 84.12 70 ALA A O 1
ATOM 526 N N . TYR A 1 71 ? 22.859 -22.727 -28.885 1.00 81.06 71 TYR A N 1
ATOM 527 C CA . TYR A 1 71 ? 22.965 -23.961 -28.117 1.00 81.06 71 TYR A CA 1
ATOM 528 C C . TYR A 1 71 ? 22.597 -23.714 -26.656 1.00 81.06 71 TYR A C 1
ATOM 530 O O . TYR A 1 71 ? 22.825 -22.645 -26.107 1.00 81.06 71 TYR A O 1
ATOM 538 N N . ASN A 1 72 ? 21.975 -24.701 -26.019 1.00 70.62 72 ASN A N 1
ATOM 539 C CA . ASN A 1 72 ? 21.650 -24.636 -24.599 1.00 70.62 72 ASN A CA 1
ATOM 540 C C . ASN A 1 72 ? 21.802 -26.034 -24.014 1.00 70.62 72 ASN A C 1
ATOM 542 O O . ASN A 1 72 ? 21.162 -26.964 -24.499 1.00 70.62 72 ASN A O 1
ATOM 546 N N . GLY A 1 73 ? 22.667 -26.168 -23.015 1.00 62.81 73 GLY A N 1
ATOM 547 C CA . GLY A 1 73 ? 23.009 -27.436 -22.379 1.00 62.81 73 GLY A CA 1
ATOM 548 C C . GLY A 1 73 ? 24.283 -27.327 -21.530 1.00 62.81 73 GLY A C 1
ATOM 549 O O . GLY A 1 73 ? 24.977 -26.306 -21.603 1.00 62.81 73 GLY A O 1
ATOM 550 N N . PRO A 1 74 ? 24.597 -28.343 -20.711 1.00 52.16 74 PRO A N 1
ATOM 551 C CA . PRO A 1 74 ? 25.856 -28.422 -19.965 1.00 52.16 74 PRO A CA 1
ATOM 552 C C . PRO A 1 74 ? 27.078 -28.173 -20.865 1.00 52.16 74 PRO A C 1
ATOM 554 O O . PRO A 1 74 ? 27.118 -28.674 -21.986 1.00 52.16 74 PRO A O 1
ATOM 557 N N . GLY A 1 75 ? 28.049 -27.376 -20.405 1.00 63.00 75 GLY A N 1
ATOM 558 C CA . GLY A 1 75 ? 29.282 -27.080 -21.154 1.00 63.00 75 GLY A CA 1
ATOM 559 C C . GLY A 1 75 ? 29.160 -26.073 -22.312 1.00 63.00 75 GLY A C 1
ATOM 560 O O . GLY A 1 75 ? 30.154 -25.800 -22.976 1.00 63.00 75 GLY A O 1
ATOM 561 N N . THR A 1 76 ? 27.980 -25.488 -22.567 1.00 73.44 76 THR A N 1
ATOM 562 C CA . THR A 1 76 ? 27.818 -24.436 -23.597 1.00 73.44 76 THR A CA 1
ATOM 563 C C . THR A 1 76 ? 28.168 -23.046 -23.059 1.00 73.44 76 THR A C 1
ATOM 565 O O . THR A 1 76 ? 27.674 -22.629 -22.002 1.00 73.44 76 THR A O 1
ATOM 568 N N . SER A 1 77 ? 29.003 -22.305 -23.794 1.00 75.19 77 SER A N 1
ATOM 569 C CA . SER A 1 77 ? 29.445 -20.965 -23.397 1.00 75.19 77 SER A CA 1
ATOM 570 C C . SER A 1 77 ? 28.307 -19.936 -23.495 1.00 75.19 77 SER A C 1
ATOM 572 O O . SER A 1 77 ? 27.326 -20.130 -24.216 1.00 75.19 77 SER A O 1
ATOM 574 N N . VAL A 1 78 ? 28.428 -18.796 -22.801 1.00 68.44 78 VAL A N 1
ATOM 575 C CA . VAL A 1 78 ? 27.467 -17.676 -22.934 1.00 68.44 78 VAL A CA 1
ATOM 576 C C . VAL A 1 78 ? 27.362 -17.211 -24.393 1.00 68.44 78 VAL A C 1
ATOM 578 O O . VAL A 1 78 ? 26.273 -16.881 -24.865 1.00 68.44 78 VAL A O 1
ATOM 581 N N . ARG A 1 79 ? 28.480 -17.263 -25.128 1.00 71.56 79 ARG A N 1
ATOM 582 C CA . ARG A 1 79 ? 28.559 -16.928 -26.553 1.00 71.56 79 ARG A CA 1
ATOM 583 C C . ARG A 1 79 ? 27.659 -17.829 -27.406 1.00 71.56 79 ARG A C 1
ATOM 585 O O . ARG A 1 79 ? 26.976 -17.314 -28.285 1.00 71.56 79 ARG A O 1
ATOM 592 N N . ASP A 1 80 ? 27.619 -19.127 -27.114 1.00 76.50 80 ASP A N 1
ATOM 593 C CA . ASP A 1 80 ? 26.817 -20.111 -27.859 1.00 76.50 80 ASP A CA 1
ATOM 594 C C . ASP A 1 80 ? 25.339 -20.093 -27.442 1.00 76.50 80 ASP A C 1
ATOM 596 O O . ASP A 1 80 ? 24.459 -20.455 -28.225 1.00 76.50 80 ASP A O 1
ATOM 600 N N . LYS A 1 81 ? 25.051 -19.640 -26.214 1.00 74.38 81 LYS A N 1
ATOM 601 C CA . LYS A 1 81 ? 23.686 -19.469 -25.690 1.00 74.38 81 LYS A CA 1
ATOM 602 C C . LYS A 1 81 ? 22.967 -18.263 -26.278 1.00 74.38 81 LYS A C 1
ATOM 604 O O . LYS A 1 81 ? 21.740 -18.290 -26.389 1.00 74.38 81 LYS A O 1
ATOM 609 N N . GLN A 1 82 ? 23.715 -17.210 -26.605 1.00 82.06 82 GLN A N 1
ATOM 610 C CA . GLN A 1 82 ? 23.183 -15.938 -27.093 1.00 82.06 82 GLN A CA 1
ATOM 611 C C . GLN A 1 82 ? 23.972 -15.411 -28.305 1.00 82.06 82 GLN A C 1
ATOM 613 O O . GLN A 1 82 ? 24.578 -14.334 -28.231 1.00 82.06 82 GLN A O 1
ATOM 618 N N . PRO A 1 83 ? 23.996 -16.133 -29.439 1.00 84.31 83 PRO A N 1
ATOM 619 C CA . PRO A 1 83 ? 24.564 -15.602 -30.668 1.00 84.31 83 PRO A CA 1
ATOM 620 C C . PRO A 1 83 ? 23.851 -14.306 -31.084 1.00 84.31 83 PRO A C 1
ATOM 622 O O . PRO A 1 83 ? 22.621 -14.206 -31.156 1.00 84.31 83 PRO A O 1
ATOM 625 N N . SER A 1 84 ? 24.662 -13.308 -31.400 1.00 87.19 84 SER A N 1
ATOM 626 C CA . SER A 1 84 ? 24.273 -11.990 -31.878 1.00 87.19 84 SER A CA 1
ATOM 627 C C . SER A 1 84 ? 24.847 -11.740 -33.264 1.00 87.19 84 SER A C 1
ATOM 629 O O . SER A 1 84 ? 25.941 -12.206 -33.598 1.00 87.19 84 SER A O 1
ATOM 631 N N . CYS A 1 85 ? 24.084 -11.029 -34.076 1.00 88.44 85 CYS A N 1
ATOM 632 C CA . CYS A 1 85 ? 24.467 -10.700 -35.430 1.00 88.44 85 CYS A CA 1
ATOM 633 C C . CYS A 1 85 ? 23.971 -9.299 -35.787 1.00 88.44 85 CYS A C 1
ATOM 635 O O . CYS A 1 85 ? 22.766 -9.041 -35.795 1.00 88.44 85 CYS A O 1
ATOM 637 N N . ASP A 1 86 ? 24.918 -8.419 -36.072 1.00 88.06 86 ASP A N 1
ATOM 638 C CA . ASP A 1 86 ? 24.742 -7.051 -36.525 1.00 88.06 86 ASP A CA 1
ATOM 639 C C . ASP A 1 86 ? 24.835 -7.045 -38.053 1.00 88.06 86 ASP A C 1
ATOM 641 O O . ASP A 1 86 ? 25.855 -7.408 -38.638 1.00 88.06 86 ASP A O 1
ATOM 645 N N . LEU A 1 87 ? 23.747 -6.649 -38.700 1.00 88.81 87 LEU A N 1
ATOM 646 C CA . LEU A 1 87 ? 23.627 -6.547 -40.146 1.00 88.81 87 LEU A CA 1
ATOM 647 C C . LEU A 1 87 ? 23.597 -5.075 -40.532 1.00 88.81 87 LEU A C 1
ATOM 649 O O . LEU A 1 87 ? 22.772 -4.326 -40.007 1.00 88.81 87 LEU A O 1
ATOM 653 N N . THR A 1 88 ? 24.447 -4.685 -41.473 1.00 88.81 88 THR A N 1
ATOM 654 C CA . THR A 1 88 ? 24.460 -3.342 -42.056 1.00 88.81 88 THR A CA 1
ATOM 655 C C . THR A 1 88 ? 24.117 -3.449 -43.530 1.00 88.81 88 THR A C 1
ATOM 657 O O . THR A 1 88 ? 24.860 -4.063 -44.293 1.00 88.81 88 THR A O 1
ATOM 660 N N . VAL A 1 89 ? 22.988 -2.867 -43.931 1.00 87.44 89 VAL A N 1
ATOM 661 C CA . VAL A 1 89 ? 22.512 -2.867 -45.318 1.00 87.44 89 VAL A CA 1
ATOM 662 C C . VAL A 1 89 ? 22.516 -1.433 -45.833 1.00 87.44 89 VAL A C 1
ATOM 664 O O . VAL A 1 89 ? 21.748 -0.602 -45.351 1.00 87.44 89 VAL A O 1
ATOM 667 N N . ASN A 1 90 ? 23.352 -1.143 -46.827 1.00 85.62 90 ASN A N 1
ATOM 668 C CA . ASN A 1 90 ? 23.347 0.148 -47.510 1.00 85.62 90 ASN A CA 1
ATOM 669 C C . ASN A 1 90 ? 22.411 0.063 -48.707 1.00 85.62 90 ASN A C 1
ATOM 671 O O . ASN A 1 90 ? 22.673 -0.688 -49.646 1.00 85.62 90 ASN A O 1
ATOM 675 N N . LEU A 1 91 ? 21.334 0.840 -48.672 1.00 83.19 91 LEU A N 1
ATOM 676 C CA . LEU A 1 91 ? 20.322 0.866 -49.718 1.00 83.19 91 LEU A CA 1
ATOM 677 C C . LEU A 1 91 ? 20.234 2.266 -50.332 1.00 83.19 91 LEU A C 1
ATOM 679 O O . LEU A 1 91 ? 20.276 3.271 -49.626 1.00 83.19 91 LEU A O 1
ATOM 683 N N . THR A 1 92 ? 20.117 2.307 -51.654 1.00 83.31 92 THR A N 1
ATOM 684 C CA . THR A 1 92 ? 19.843 3.498 -52.456 1.00 83.31 92 THR A CA 1
ATOM 685 C C . THR A 1 92 ? 18.414 3.424 -52.973 1.00 83.31 92 THR A C 1
ATOM 687 O O . THR A 1 92 ? 18.012 2.377 -53.475 1.00 83.31 92 THR A O 1
ATOM 690 N N . HIS A 1 93 ? 17.659 4.513 -52.839 1.00 82.06 93 HIS A N 1
ATOM 691 C CA . HIS A 1 93 ? 16.277 4.648 -53.307 1.00 82.06 93 HIS A CA 1
ATOM 692 C C . HIS A 1 93 ? 16.048 6.046 -53.912 1.00 82.06 93 HIS A C 1
ATOM 694 O O . HIS A 1 93 ? 16.866 6.942 -53.680 1.00 82.06 93 HIS A O 1
ATOM 700 N N . PRO A 1 94 ? 14.962 6.274 -54.676 1.00 82.31 94 PRO A N 1
ATOM 701 C CA . PRO A 1 94 ? 14.636 7.608 -55.179 1.00 82.31 94 PRO A CA 1
ATOM 702 C C . PRO A 1 94 ? 14.410 8.617 -54.045 1.00 82.31 94 PRO A C 1
ATOM 704 O O . PRO A 1 94 ? 13.896 8.259 -52.984 1.00 82.31 94 PRO A O 1
ATOM 707 N N . ALA A 1 95 ? 14.780 9.878 -54.280 1.00 76.56 95 ALA A N 1
ATOM 708 C CA . ALA A 1 95 ? 14.819 10.920 -53.249 1.00 76.56 95 ALA A CA 1
ATOM 709 C C . ALA A 1 95 ? 13.455 11.213 -52.595 1.00 76.56 95 ALA A C 1
ATOM 711 O O . ALA A 1 95 ? 13.417 11.556 -51.413 1.00 76.56 95 ALA A O 1
ATOM 712 N N . ASP A 1 96 ? 12.365 11.014 -53.340 1.00 79.06 96 ASP A N 1
ATOM 713 C CA . ASP A 1 96 ? 10.990 11.303 -52.911 1.00 79.06 96 ASP A CA 1
ATOM 714 C C . ASP A 1 96 ? 10.340 10.164 -52.102 1.00 79.06 96 ASP A C 1
ATOM 716 O O . ASP A 1 96 ? 9.177 10.261 -51.724 1.00 79.06 96 ASP A O 1
ATOM 720 N N . PHE A 1 97 ? 11.076 9.083 -51.819 1.00 81.06 97 PHE A N 1
ATOM 721 C CA . PHE A 1 97 ? 10.573 7.923 -51.080 1.00 81.06 97 PHE A CA 1
ATOM 722 C C . PHE A 1 97 ? 11.303 7.724 -49.754 1.00 81.06 97 PHE A C 1
ATOM 724 O O . PHE A 1 97 ? 12.459 8.110 -49.585 1.00 81.06 97 PHE A O 1
ATOM 731 N N . GLN A 1 98 ? 10.632 7.057 -48.817 1.00 84.94 98 GLN A N 1
ATOM 732 C CA . GLN A 1 98 ? 11.218 6.527 -47.588 1.00 84.94 98 GLN A CA 1
ATOM 733 C C . GLN A 1 98 ? 10.970 5.022 -47.521 1.00 84.94 98 GLN A C 1
ATOM 735 O O . GLN A 1 98 ? 10.014 4.509 -48.102 1.00 84.94 98 GLN A O 1
ATOM 740 N N . TYR A 1 99 ? 11.809 4.303 -46.781 1.00 84.88 99 TYR A N 1
ATOM 741 C CA . TYR A 1 99 ? 11.647 2.868 -46.576 1.00 84.88 99 TYR A CA 1
ATOM 742 C C . TYR A 1 99 ? 11.727 2.496 -45.098 1.00 84.88 99 TYR A C 1
ATOM 744 O O . TYR A 1 99 ? 12.319 3.195 -44.271 1.00 84.88 99 TYR A O 1
ATOM 752 N N . SER A 1 100 ? 11.112 1.366 -44.762 1.00 87.75 100 SER A N 1
ATOM 753 C CA . SER A 1 100 ? 11.144 0.787 -43.426 1.00 87.75 100 SER A CA 1
ATOM 754 C C . SER A 1 100 ? 10.949 -0.727 -43.483 1.00 87.75 100 SER A C 1
ATOM 756 O O . SER A 1 100 ? 10.454 -1.269 -44.470 1.00 87.75 100 SER A O 1
ATOM 758 N N . VAL A 1 101 ? 11.316 -1.419 -42.404 1.00 88.62 101 VAL A N 1
ATOM 759 C CA . VAL A 1 101 ? 11.007 -2.838 -42.230 1.00 88.62 101 VAL A CA 1
ATOM 760 C C . VAL A 1 101 ? 9.608 -2.956 -41.634 1.00 88.62 101 VAL A C 1
ATOM 762 O O . VAL A 1 101 ? 9.388 -2.584 -40.485 1.00 88.62 101 VAL A O 1
ATOM 765 N N . SER A 1 102 ? 8.665 -3.494 -42.404 1.00 88.19 102 SER A N 1
ATOM 766 C CA . SER A 1 102 ? 7.297 -3.766 -41.943 1.00 88.19 102 SER A CA 1
ATOM 767 C C . SER A 1 102 ? 7.149 -5.155 -41.319 1.00 88.19 102 SER A C 1
ATOM 769 O O . SER A 1 102 ? 6.369 -5.339 -40.388 1.00 88.19 102 SER A O 1
ATOM 771 N N . LYS A 1 103 ? 7.912 -6.139 -41.805 1.00 87.38 103 LYS A N 1
ATOM 772 C CA . LYS A 1 103 ? 7.812 -7.546 -41.408 1.00 87.38 103 LYS A CA 1
ATOM 773 C C . LYS A 1 103 ? 9.169 -8.234 -41.486 1.00 87.38 103 LYS A C 1
ATOM 775 O O . LYS A 1 103 ? 10.030 -7.876 -42.284 1.00 87.38 103 LYS A O 1
ATOM 780 N N . THR A 1 104 ? 9.374 -9.247 -40.656 1.00 89.31 104 THR A N 1
ATOM 781 C CA . THR A 1 104 ? 10.494 -10.182 -40.765 1.00 89.31 104 THR A CA 1
ATOM 782 C C . THR A 1 104 ? 9.986 -11.608 -40.634 1.00 89.31 104 THR A C 1
ATOM 784 O O . THR A 1 104 ? 9.229 -11.923 -39.720 1.00 89.31 104 THR A O 1
ATOM 787 N N . THR A 1 105 ? 10.447 -12.469 -41.534 1.00 89.88 105 THR A N 1
ATOM 788 C CA . THR A 1 105 ? 10.206 -13.911 -41.499 1.00 89.88 105 THR A CA 1
ATOM 789 C C . THR A 1 105 ? 11.492 -14.607 -41.080 1.00 89.88 105 THR A C 1
ATOM 791 O O . THR A 1 105 ? 12.547 -14.373 -41.666 1.00 89.88 105 THR A O 1
ATOM 794 N N . TYR A 1 106 ? 11.410 -15.455 -40.063 1.00 89.75 106 TYR A N 1
ATOM 795 C CA . TYR A 1 106 ? 12.488 -16.345 -39.653 1.00 89.75 106 TYR A CA 1
ATOM 796 C C . TYR A 1 106 ? 12.170 -17.744 -40.148 1.00 89.75 106 TYR A C 1
ATOM 798 O O . TYR A 1 106 ? 11.085 -18.257 -39.881 1.00 89.75 106 TYR A O 1
ATOM 806 N N . HIS A 1 107 ? 13.129 -18.357 -40.830 1.00 90.00 107 HIS A N 1
ATOM 807 C CA . HIS A 1 107 ? 13.059 -19.740 -41.271 1.00 90.00 107 HIS A CA 1
ATOM 808 C C . HIS A 1 107 ? 14.318 -20.470 -40.806 1.00 90.00 107 HIS A C 1
ATOM 810 O O . HIS A 1 107 ? 15.420 -19.930 -40.921 1.00 90.00 107 HIS A O 1
ATOM 816 N N . GLY A 1 108 ? 14.170 -21.666 -40.247 1.00 89.19 108 GLY A N 1
ATOM 817 C CA . GLY A 1 108 ? 15.305 -22.435 -39.744 1.00 89.19 108 GLY A CA 1
ATOM 818 C C . GLY A 1 108 ? 14.893 -23.774 -39.157 1.00 89.19 108 GLY A C 1
ATOM 819 O O . GLY A 1 108 ? 13.732 -24.147 -39.219 1.00 89.19 108 GLY A O 1
ATOM 820 N N . TYR A 1 109 ? 15.840 -24.496 -38.567 1.00 90.25 109 TYR A N 1
ATOM 821 C CA . TYR A 1 109 ? 15.591 -25.778 -37.907 1.00 90.25 109 TYR A CA 1
ATOM 822 C C . TYR A 1 109 ? 15.715 -25.637 -36.390 1.00 90.25 109 TYR A C 1
ATOM 824 O O . TYR A 1 109 ? 16.627 -24.967 -35.896 1.00 90.25 109 TYR A O 1
ATOM 832 N N . ALA A 1 110 ? 14.809 -26.262 -35.640 1.00 89.25 110 ALA A N 1
ATOM 833 C CA . ALA A 1 110 ? 14.807 -26.211 -34.187 1.00 89.25 110 ALA A CA 1
ATOM 834 C C . ALA A 1 110 ? 14.780 -27.610 -33.573 1.00 89.25 110 ALA A C 1
ATOM 836 O O . ALA A 1 110 ? 13.924 -28.429 -33.883 1.00 89.25 110 ALA A O 1
ATOM 837 N N . MET A 1 111 ? 15.699 -27.830 -32.630 1.00 87.94 111 MET A N 1
ATOM 838 C CA . MET A 1 111 ? 15.646 -28.926 -31.662 1.00 87.94 111 MET A CA 1
ATOM 839 C C . MET A 1 111 ? 15.475 -28.318 -30.276 1.00 87.94 111 MET A C 1
ATOM 841 O O . MET A 1 111 ? 16.436 -27.804 -29.686 1.00 87.94 111 MET A O 1
ATOM 845 N N . LEU A 1 112 ? 14.235 -28.311 -29.797 1.00 83.50 112 LEU A N 1
ATOM 846 C CA . LEU A 1 112 ? 13.860 -27.838 -28.471 1.00 83.50 112 LEU A CA 1
ATOM 847 C C . LEU A 1 112 ? 13.100 -28.949 -27.761 1.00 83.50 112 LEU A C 1
ATOM 849 O O . LEU A 1 112 ? 12.130 -29.475 -28.302 1.00 83.50 112 LEU A O 1
ATOM 853 N N . ASP A 1 113 ? 13.520 -29.270 -26.544 1.00 79.06 113 ASP A N 1
ATOM 854 C CA . ASP A 1 113 ? 12.779 -30.179 -25.678 1.00 79.06 113 ASP A CA 1
ATOM 855 C C . ASP A 1 113 ? 11.542 -29.485 -25.088 1.00 79.06 113 ASP A C 1
ATOM 857 O O . ASP A 1 113 ? 11.389 -28.259 -25.135 1.00 79.06 113 ASP A O 1
ATOM 861 N N . GLN A 1 114 ? 10.644 -30.277 -24.507 1.00 69.31 114 GLN A N 1
ATOM 862 C CA . GLN A 1 114 ? 9.455 -29.772 -23.828 1.00 69.31 114 GLN A CA 1
ATOM 863 C C . GLN A 1 114 ? 9.826 -28.744 -22.739 1.00 69.31 114 GLN A C 1
ATOM 865 O O . GLN A 1 114 ? 10.714 -28.974 -21.919 1.00 69.31 114 GLN A O 1
ATOM 870 N N . GLY A 1 115 ? 9.152 -27.587 -22.739 1.00 62.69 115 GLY A N 1
ATOM 871 C CA . GLY A 1 115 ? 9.423 -26.478 -21.807 1.00 62.69 115 GLY A CA 1
ATOM 872 C C . GLY A 1 115 ? 10.589 -25.556 -22.206 1.00 62.69 115 GLY A C 1
ATOM 873 O O . GLY A 1 115 ? 10.835 -24.538 -21.552 1.00 62.69 115 GLY A O 1
ATOM 874 N N . VAL A 1 116 ? 11.297 -25.845 -23.301 1.00 70.88 116 VAL A N 1
ATOM 875 C CA . VAL A 1 116 ? 12.330 -24.956 -23.849 1.00 70.88 116 VAL A CA 1
ATOM 876 C C . VAL A 1 116 ? 11.707 -24.034 -24.895 1.00 70.88 116 VAL A C 1
ATOM 878 O O . VAL A 1 116 ? 11.009 -24.481 -25.799 1.00 70.88 116 VAL A O 1
ATOM 881 N N . THR A 1 117 ? 11.965 -22.729 -24.796 1.00 80.25 117 THR A N 1
ATOM 882 C CA . THR A 1 117 ? 11.519 -21.733 -25.782 1.00 80.25 117 THR A CA 1
ATOM 883 C C . THR A 1 117 ? 12.722 -21.117 -26.486 1.00 80.25 117 THR A C 1
ATOM 885 O O . THR A 1 117 ? 13.605 -20.561 -25.835 1.00 80.25 117 THR A O 1
ATOM 888 N N . GLY A 1 118 ? 12.761 -21.181 -27.814 1.00 83.12 118 GLY A N 1
ATOM 889 C CA . GLY A 1 118 ? 13.686 -20.403 -28.633 1.00 83.12 118 GLY A CA 1
ATOM 890 C C . GLY A 1 118 ? 13.123 -19.004 -28.865 1.00 83.12 118 GLY A C 1
ATOM 891 O O . GLY A 1 118 ? 11.979 -18.862 -29.288 1.00 83.12 118 GLY A O 1
ATOM 892 N N . THR A 1 119 ? 13.904 -17.968 -28.576 1.00 84.50 119 THR A N 1
ATOM 893 C CA . THR A 1 119 ? 13.533 -16.569 -28.823 1.00 84.50 119 THR A CA 1
ATOM 894 C C . THR A 1 119 ? 14.461 -15.976 -29.871 1.00 84.50 119 THR A C 1
ATOM 896 O O . THR A 1 119 ? 15.679 -16.070 -29.735 1.00 84.50 119 THR A O 1
ATOM 899 N N . MET A 1 120 ? 13.874 -15.343 -30.886 1.00 88.88 120 MET A N 1
ATOM 900 C CA . MET A 1 120 ? 14.572 -14.546 -31.895 1.00 88.88 120 MET A CA 1
ATOM 901 C C . MET A 1 120 ? 14.174 -13.087 -31.704 1.00 88.88 120 MET A C 1
ATOM 903 O O . MET A 1 120 ? 12.996 -12.744 -31.790 1.00 88.88 120 MET A O 1
ATOM 907 N N . GLN A 1 121 ? 15.137 -12.221 -31.421 1.00 87.88 121 GLN A N 1
ATOM 908 C CA . GLN A 1 121 ? 14.928 -10.786 -31.257 1.00 87.88 121 GLN A CA 1
ATOM 909 C C . GLN A 1 121 ? 15.612 -10.037 -32.396 1.00 87.88 121 GLN A C 1
ATOM 911 O O . GLN A 1 121 ? 16.748 -10.359 -32.734 1.00 87.88 121 GLN A O 1
ATOM 916 N N . ALA A 1 122 ? 14.950 -9.022 -32.951 1.00 88.00 122 ALA A N 1
ATOM 917 C CA . ALA A 1 122 ? 15.554 -8.087 -33.894 1.00 88.00 122 ALA A CA 1
ATOM 918 C C . ALA A 1 122 ? 15.319 -6.637 -33.471 1.00 88.00 122 ALA A C 1
ATOM 920 O O . ALA A 1 122 ? 14.213 -6.288 -33.062 1.00 88.00 122 ALA A O 1
ATOM 921 N N . VAL A 1 123 ? 16.355 -5.812 -33.599 1.00 88.25 123 VAL A N 1
ATOM 922 C CA . VAL A 1 123 ? 16.328 -4.364 -33.372 1.00 88.25 123 VAL A CA 1
ATOM 923 C C . VAL A 1 123 ? 16.704 -3.662 -34.672 1.00 88.25 123 VAL A C 1
ATOM 925 O O . VAL A 1 123 ? 17.762 -3.961 -35.223 1.00 88.25 123 VAL A O 1
ATOM 928 N N . TYR A 1 124 ? 15.862 -2.744 -35.143 1.00 87.75 124 TYR A N 1
ATOM 929 C CA . TYR A 1 124 ? 16.035 -1.977 -36.381 1.00 87.75 124 TYR A CA 1
ATOM 930 C C . TYR A 1 124 ? 16.299 -0.507 -36.066 1.00 87.75 124 TYR A C 1
ATOM 932 O O . TYR A 1 124 ? 15.583 0.071 -35.247 1.00 87.75 124 TYR A O 1
ATOM 940 N N . TYR A 1 125 ? 17.295 0.094 -36.715 1.00 85.12 125 TYR A N 1
ATOM 941 C CA . TYR A 1 125 ? 17.605 1.523 -36.610 1.00 85.12 125 TYR A CA 1
ATOM 942 C C . TYR A 1 125 ? 18.456 2.001 -37.798 1.00 85.12 125 TYR A C 1
ATOM 944 O O . TYR A 1 125 ? 19.019 1.191 -38.533 1.00 85.12 125 TYR A O 1
ATOM 952 N N . PHE A 1 126 ? 18.567 3.319 -37.976 1.00 81.88 126 PHE A N 1
ATOM 953 C CA . PHE A 1 126 ? 19.431 3.954 -38.982 1.00 81.88 126 PHE A CA 1
ATOM 954 C C . PHE A 1 126 ? 20.631 4.635 -38.306 1.00 81.88 126 PHE A C 1
ATOM 956 O O . PHE A 1 126 ? 20.546 5.052 -37.150 1.00 81.88 126 PHE A O 1
ATOM 963 N N . THR A 1 127 ? 21.762 4.764 -39.008 1.00 69.31 127 THR A N 1
ATOM 964 C CA . THR A 1 127 ? 23.039 5.252 -38.433 1.00 69.31 127 THR A CA 1
ATOM 965 C C . THR A 1 127 ? 22.995 6.655 -37.826 1.00 69.31 127 THR A C 1
ATOM 967 O O . THR A 1 127 ? 23.810 6.954 -36.958 1.00 69.31 127 THR A O 1
ATOM 970 N N . THR A 1 128 ? 22.055 7.510 -38.232 1.00 59.09 128 THR A N 1
ATOM 971 C CA . THR A 1 128 ? 21.912 8.879 -37.706 1.00 59.09 128 THR A CA 1
ATOM 972 C C . THR A 1 128 ? 21.142 8.960 -36.387 1.00 59.09 128 THR A C 1
ATOM 974 O O . THR A 1 128 ? 21.111 10.023 -35.772 1.00 59.09 128 THR A O 1
ATOM 977 N N . SER A 1 129 ? 20.531 7.867 -35.909 1.00 52.28 129 SER A N 1
ATOM 978 C CA . SER A 1 129 ? 19.855 7.845 -34.607 1.00 52.28 129 SER A CA 1
ATOM 979 C C . SER A 1 129 ? 19.733 6.427 -34.041 1.00 52.28 129 SER A C 1
ATOM 981 O O . SER A 1 129 ? 18.796 5.698 -34.349 1.00 52.28 129 SER A O 1
ATOM 983 N N . ALA A 1 130 ? 20.637 6.046 -33.133 1.00 51.81 130 ALA A N 1
ATOM 984 C CA . ALA A 1 130 ? 20.469 4.833 -32.319 1.00 51.81 130 ALA A CA 1
ATOM 985 C C . ALA A 1 130 ? 19.354 4.973 -31.251 1.00 51.81 130 ALA A C 1
ATOM 987 O O . ALA A 1 130 ? 18.922 3.977 -30.668 1.00 51.81 130 ALA A O 1
ATOM 988 N N . ILE A 1 131 ? 18.892 6.208 -31.002 1.00 52.16 131 ILE A N 1
ATOM 989 C CA . ILE A 1 131 ? 17.871 6.556 -29.999 1.00 52.16 131 ILE A CA 1
ATOM 990 C C . ILE A 1 131 ? 16.464 6.185 -30.496 1.00 52.16 131 ILE A C 1
ATOM 992 O O . ILE A 1 131 ? 15.646 5.716 -29.708 1.00 52.16 131 ILE A O 1
ATOM 996 N N . LYS A 1 132 ? 16.182 6.327 -31.802 1.00 65.00 132 LYS A N 1
ATOM 997 C CA . LYS A 1 132 ? 14.949 5.821 -32.428 1.00 65.00 132 LYS A CA 1
ATOM 998 C C . LYS A 1 132 ? 15.198 4.431 -33.015 1.00 65.00 132 LYS A C 1
ATOM 1000 O O . LYS A 1 132 ? 15.779 4.299 -34.089 1.00 65.00 132 LYS A O 1
ATOM 1005 N N . ASN A 1 133 ? 14.743 3.395 -32.315 1.00 82.38 133 ASN A N 1
ATOM 1006 C CA . ASN A 1 133 ? 14.811 2.012 -32.775 1.00 82.38 133 ASN A CA 1
ATOM 1007 C C . ASN A 1 133 ? 13.447 1.318 -32.676 1.00 82.38 133 ASN A C 1
ATOM 1009 O O . ASN A 1 133 ? 12.545 1.772 -31.978 1.00 82.38 133 ASN A O 1
ATOM 1013 N N . SER A 1 134 ? 13.312 0.208 -33.393 1.00 81.38 134 SER A N 1
ATOM 1014 C CA . SER A 1 134 ? 12.147 -0.668 -33.329 1.00 81.38 134 SER A CA 1
ATOM 1015 C C . SER A 1 134 ? 12.597 -2.065 -32.941 1.00 81.38 134 SER A C 1
ATOM 1017 O O . SER A 1 134 ? 13.546 -2.586 -33.527 1.00 81.38 134 SER A O 1
ATOM 1019 N N . THR A 1 135 ? 11.946 -2.680 -31.954 1.00 86.69 135 THR A N 1
ATOM 1020 C CA . THR A 1 135 ? 12.302 -4.020 -31.476 1.00 86.69 135 THR A CA 1
ATOM 1021 C C . THR A 1 135 ? 11.164 -5.000 -31.717 1.00 86.69 135 THR A C 1
ATOM 1023 O O . THR A 1 135 ? 10.035 -4.771 -31.300 1.00 86.69 135 THR A O 1
ATOM 1026 N N . THR A 1 136 ? 11.483 -6.147 -32.309 1.00 86.12 136 THR A N 1
ATOM 1027 C CA . THR A 1 136 ? 10.551 -7.264 -32.517 1.00 86.12 136 THR A CA 1
ATOM 1028 C C . THR A 1 136 ? 11.078 -8.535 -31.862 1.00 86.12 136 THR A C 1
ATOM 1030 O O . THR A 1 136 ? 12.290 -8.709 -31.698 1.00 86.12 136 THR A O 1
ATOM 1033 N N . ARG A 1 137 ? 10.167 -9.427 -31.455 1.00 88.06 137 ARG A N 1
ATOM 1034 C CA . ARG A 1 137 ? 10.501 -10.731 -30.867 1.00 88.06 137 ARG A CA 1
ATOM 1035 C C . ARG A 1 137 ? 9.597 -11.817 -31.440 1.00 88.06 137 ARG A C 1
ATOM 1037 O O . ARG A 1 137 ? 8.382 -11.718 -31.323 1.00 88.06 137 ARG A O 1
ATOM 1044 N N . ALA A 1 138 ? 10.196 -12.865 -31.989 1.00 85.31 138 ALA A N 1
ATOM 1045 C CA . ALA A 1 138 ? 9.532 -14.116 -32.329 1.00 85.31 138 ALA A CA 1
ATOM 1046 C C . ALA A 1 138 ? 9.904 -15.202 -31.315 1.00 85.31 138 ALA A C 1
ATOM 1048 O O . ALA A 1 138 ? 10.996 -15.189 -30.738 1.00 85.31 138 ALA A O 1
ATOM 1049 N N . LYS A 1 139 ? 8.994 -16.154 -31.098 1.00 87.62 139 LYS A N 1
ATOM 1050 C CA . LYS A 1 139 ? 9.201 -17.292 -30.199 1.00 87.62 139 LYS A CA 1
ATOM 1051 C C . LYS A 1 139 ? 8.806 -18.589 -30.892 1.00 87.62 139 LYS A C 1
ATOM 1053 O O . LYS A 1 139 ? 7.824 -18.618 -31.623 1.00 87.62 139 LYS A O 1
ATOM 1058 N N . ILE A 1 140 ? 9.550 -19.645 -30.599 1.00 87.31 140 ILE A N 1
ATOM 1059 C CA . ILE A 1 140 ? 9.205 -21.033 -30.906 1.00 87.31 140 ILE A CA 1
ATOM 1060 C C . ILE A 1 140 ? 9.258 -21.836 -29.607 1.00 87.31 140 ILE A C 1
ATOM 1062 O O . ILE A 1 140 ? 10.210 -21.711 -28.835 1.00 87.31 140 ILE A O 1
ATOM 1066 N N . SER A 1 141 ? 8.235 -22.635 -29.339 1.00 85.44 141 SER A N 1
ATOM 1067 C CA . SER A 1 141 ? 8.130 -23.432 -28.115 1.00 85.44 141 SER A CA 1
ATOM 1068 C C . SER A 1 141 ? 8.331 -24.904 -28.443 1.00 85.44 141 SER A C 1
ATOM 1070 O O . SER A 1 141 ? 7.764 -25.402 -29.410 1.00 85.44 141 SER A O 1
ATOM 1072 N N . GLY A 1 142 ? 9.154 -25.592 -27.653 1.00 80.50 142 GLY A N 1
ATOM 1073 C CA . GLY A 1 142 ? 9.291 -27.041 -27.739 1.00 80.50 142 GLY A CA 1
ATOM 1074 C C . GLY A 1 142 ? 8.066 -27.784 -27.175 1.00 80.50 142 GLY A C 1
ATOM 1075 O O . GLY A 1 142 ? 7.277 -27.188 -26.437 1.00 80.50 142 GLY A O 1
ATOM 1076 N N . PRO A 1 143 ? 7.933 -29.094 -27.446 1.00 83.50 143 PRO A N 1
ATOM 1077 C CA . PRO A 1 143 ? 8.898 -29.910 -28.176 1.00 83.50 143 PRO A CA 1
ATOM 1078 C C . PRO A 1 143 ? 8.825 -29.679 -29.695 1.00 83.50 143 PRO A C 1
ATOM 1080 O O . PRO A 1 143 ? 7.758 -29.761 -30.289 1.00 83.50 143 PRO A O 1
ATOM 1083 N N . ILE A 1 144 ? 9.969 -29.412 -30.326 1.00 87.69 144 ILE A N 1
ATOM 1084 C CA . ILE A 1 144 ? 10.105 -29.345 -31.789 1.00 87.69 144 ILE A CA 1
ATOM 1085 C C . ILE A 1 144 ? 11.438 -29.977 -32.185 1.00 87.69 144 ILE A C 1
ATOM 1087 O O . ILE A 1 144 ? 12.458 -29.750 -31.531 1.00 87.69 144 ILE A O 1
ATOM 1091 N N . ARG A 1 145 ? 11.412 -30.803 -33.229 1.00 90.31 145 ARG A N 1
ATOM 1092 C CA . ARG A 1 145 ? 12.583 -31.385 -33.903 1.00 90.31 145 ARG A CA 1
ATOM 1093 C C . ARG A 1 145 ? 12.353 -31.307 -35.408 1.00 90.31 145 ARG A C 1
ATOM 1095 O O . ARG A 1 145 ? 12.285 -32.327 -36.082 1.00 90.31 145 ARG A O 1
ATOM 1102 N N . ASP A 1 146 ? 12.103 -30.094 -35.882 1.00 90.81 146 ASP A N 1
ATOM 1103 C CA . ASP A 1 146 ? 11.665 -29.838 -37.251 1.00 90.81 146 ASP A CA 1
ATOM 1104 C C . ASP A 1 146 ? 12.050 -28.419 -37.698 1.00 90.81 146 ASP A C 1
ATOM 1106 O O . ASP A 1 146 ? 12.539 -27.592 -36.913 1.00 90.81 146 ASP A O 1
ATOM 1110 N N . VAL A 1 147 ? 11.833 -28.147 -38.979 1.00 90.19 147 VAL A N 1
ATOM 1111 C CA . VAL A 1 147 ? 11.913 -26.826 -39.585 1.00 90.19 147 VAL A CA 1
ATOM 1112 C C . VAL A 1 147 ? 10.775 -25.955 -39.049 1.00 90.19 147 VAL A C 1
ATOM 1114 O O . VAL A 1 147 ? 9.633 -26.390 -38.922 1.00 90.19 147 VAL A O 1
ATOM 1117 N N . PHE A 1 148 ? 11.073 -24.698 -38.737 1.00 90.38 148 PHE A N 1
ATOM 1118 C CA . PHE A 1 148 ? 10.097 -23.704 -38.319 1.00 90.38 148 PHE A CA 1
ATOM 1119 C C . PHE A 1 148 ? 10.112 -22.503 -39.261 1.00 90.38 148 PHE A C 1
ATOM 1121 O O . PHE A 1 148 ? 11.157 -22.093 -39.771 1.00 90.38 148 PHE A O 1
ATOM 1128 N N . THR A 1 149 ? 8.940 -21.893 -39.412 1.00 92.25 149 THR A N 1
ATOM 1129 C CA . THR A 1 149 ? 8.777 -20.567 -40.006 1.00 92.25 149 THR A CA 1
ATOM 1130 C C . THR A 1 149 ? 7.966 -19.718 -39.042 1.00 92.25 149 THR A C 1
ATOM 1132 O O . THR A 1 149 ? 6.849 -20.088 -38.688 1.00 92.25 149 THR A O 1
ATOM 1135 N N . VAL A 1 150 ? 8.509 -18.583 -38.610 1.00 90.56 150 VAL A N 1
ATOM 1136 C CA . VAL A 1 150 ? 7.800 -17.640 -37.738 1.00 90.56 150 VAL A CA 1
ATOM 1137 C C . VAL A 1 150 ? 7.908 -16.229 -38.290 1.00 90.56 150 VAL A C 1
ATOM 1139 O O . VAL A 1 150 ? 8.970 -15.792 -38.728 1.00 90.56 150 VAL A O 1
ATOM 1142 N N . ASN A 1 151 ? 6.788 -15.517 -38.272 1.00 89.69 151 ASN A N 1
ATOM 1143 C CA . ASN A 1 151 ? 6.684 -14.151 -38.756 1.00 89.69 151 ASN A CA 1
ATOM 1144 C C . ASN A 1 151 ? 6.610 -13.181 -37.579 1.00 89.69 151 ASN A C 1
ATOM 1146 O O . ASN A 1 151 ? 5.960 -13.466 -36.573 1.00 89.69 151 ASN A O 1
ATOM 1150 N N . THR A 1 152 ? 7.206 -12.008 -37.746 1.00 87.50 152 THR A N 1
ATOM 1151 C CA . THR A 1 152 ? 7.078 -10.892 -36.811 1.00 87.50 152 THR A CA 1
ATOM 1152 C C . THR A 1 152 ? 6.802 -9.620 -37.585 1.00 87.50 152 THR A C 1
ATOM 1154 O O . THR A 1 152 ? 7.552 -9.267 -38.495 1.00 87.50 152 THR A O 1
ATOM 1157 N N . GLU A 1 153 ? 5.738 -8.924 -37.215 1.00 88.62 153 GLU A N 1
ATOM 1158 C CA . GLU A 1 153 ? 5.393 -7.623 -37.780 1.00 88.62 153 GLU A CA 1
ATOM 1159 C C . GLU A 1 153 ? 5.973 -6.505 -36.916 1.00 88.62 153 GLU A C 1
ATOM 1161 O O . GLU A 1 153 ? 6.079 -6.628 -35.694 1.00 88.62 153 GLU A O 1
ATOM 1166 N N . VAL A 1 154 ? 6.394 -5.427 -37.570 1.00 85.81 154 VAL A N 1
ATOM 1167 C CA . VAL A 1 154 ? 6.816 -4.189 -36.923 1.00 85.81 154 VAL A CA 1
ATOM 1168 C C . VAL A 1 154 ? 5.586 -3.282 -36.827 1.00 85.81 154 VAL A C 1
ATOM 1170 O O . VAL A 1 154 ? 5.112 -2.821 -37.878 1.00 85.81 154 VAL A O 1
ATOM 1173 N N . PRO A 1 155 ? 5.073 -3.009 -35.607 1.00 81.00 155 PRO A N 1
ATOM 1174 C CA . PRO A 1 155 ? 3.921 -2.135 -35.415 1.00 81.00 155 PRO A CA 1
ATOM 1175 C C . PRO A 1 155 ? 4.142 -0.777 -36.077 1.00 81.00 155 PRO A C 1
ATOM 1177 O O . PRO A 1 155 ? 5.237 -0.219 -35.984 1.00 81.00 155 PRO A O 1
ATOM 1180 N N . GLU A 1 156 ? 3.111 -0.238 -36.727 1.00 75.00 156 GLU A N 1
ATOM 1181 C CA . GLU A 1 156 ? 3.204 1.051 -37.426 1.00 75.00 156 GLU A CA 1
ATOM 1182 C C . GLU A 1 156 ? 3.615 2.192 -36.491 1.00 75.00 156 GLU A C 1
ATOM 1184 O O . GLU A 1 156 ? 4.464 3.002 -36.855 1.00 75.00 156 GLU A O 1
ATOM 1189 N N . SER A 1 157 ? 3.110 2.190 -35.253 1.00 76.19 157 SER A N 1
ATOM 1190 C CA . SER A 1 157 ? 3.424 3.188 -34.221 1.00 76.19 157 SER A CA 1
ATOM 1191 C C . SER A 1 157 ? 4.895 3.208 -33.795 1.00 76.19 157 SER A C 1
ATOM 1193 O O . SER A 1 157 ? 5.392 4.236 -33.343 1.00 76.19 157 SER A O 1
ATOM 1195 N N . THR A 1 158 ? 5.610 2.090 -33.947 1.00 79.50 158 THR A N 1
ATOM 1196 C CA . THR A 1 158 ? 7.030 1.954 -33.584 1.00 79.50 158 THR A CA 1
ATOM 1197 C C . THR A 1 158 ? 7.918 1.749 -34.810 1.00 79.50 158 THR A C 1
ATOM 1199 O O . THR A 1 158 ? 9.060 1.303 -34.687 1.00 79.50 158 THR A O 1
ATOM 1202 N N . ARG A 1 159 ? 7.394 1.987 -36.017 1.00 83.06 159 ARG A N 1
ATOM 1203 C CA . ARG A 1 159 ? 8.117 1.775 -37.269 1.00 83.06 159 ARG A CA 1
ATOM 1204 C C . ARG A 1 159 ? 9.115 2.914 -37.484 1.00 83.06 159 ARG A C 1
ATOM 1206 O O . ARG A 1 159 ? 8.754 4.087 -37.475 1.00 83.06 159 ARG A O 1
ATOM 1213 N N . VAL A 1 160 ? 10.388 2.568 -37.670 1.00 85.38 160 VAL A N 1
ATOM 1214 C CA . VAL A 1 160 ? 11.448 3.546 -37.957 1.00 85.38 160 VAL A CA 1
ATOM 1215 C C . VAL A 1 160 ? 11.619 3.694 -39.464 1.00 85.38 160 VAL A C 1
ATOM 1217 O O . VAL A 1 160 ? 11.839 2.704 -40.157 1.00 85.38 160 VAL A O 1
ATOM 1220 N N . TRP A 1 161 ? 11.507 4.916 -39.973 1.00 84.50 161 TRP A N 1
ATOM 1221 C CA . TRP A 1 161 ? 11.600 5.230 -41.401 1.00 84.50 161 TRP A CA 1
ATOM 1222 C C . TRP A 1 161 ? 12.960 5.834 -41.750 1.00 84.50 161 TRP A C 1
ATOM 1224 O O . TRP A 1 161 ? 13.553 6.538 -40.928 1.00 84.50 161 TRP A O 1
ATOM 1234 N N . SER A 1 162 ? 13.455 5.562 -42.960 1.00 82.19 162 SER A N 1
ATOM 1235 C CA . SER A 1 162 ? 14.658 6.217 -43.481 1.00 82.19 162 SER A CA 1
ATOM 1236 C C . SER A 1 162 ? 14.428 7.730 -43.619 1.00 82.19 162 SER A C 1
ATOM 1238 O O . SER A 1 162 ? 13.311 8.144 -43.926 1.00 82.19 162 SER A O 1
ATOM 1240 N N . PRO A 1 163 ? 15.434 8.596 -43.416 1.00 73.38 163 PRO A N 1
ATOM 1241 C CA . PRO A 1 163 ? 15.300 10.019 -43.730 1.00 73.38 163 PRO A CA 1
ATOM 1242 C C . PRO A 1 163 ? 15.032 10.253 -45.221 1.00 73.38 163 PRO A C 1
ATOM 1244 O O . PRO A 1 163 ? 15.515 9.496 -46.063 1.00 73.38 163 PRO A O 1
ATOM 1247 N N . CYS A 1 164 ? 14.293 11.312 -45.554 1.00 72.75 164 CYS A N 1
ATOM 1248 C CA . CYS A 1 164 ? 14.050 11.683 -46.949 1.00 72.75 164 CYS A CA 1
ATOM 1249 C C . CYS A 1 164 ? 15.362 12.086 -47.644 1.00 72.75 164 CYS A C 1
ATOM 1251 O O . CYS A 1 164 ? 16.182 12.792 -47.056 1.00 72.75 164 CYS A O 1
ATOM 1253 N N . GLY A 1 165 ? 15.551 11.663 -48.897 1.00 65.19 165 GLY A N 1
ATOM 1254 C CA . GLY A 1 165 ? 16.643 12.133 -49.759 1.00 65.19 165 GLY A CA 1
ATOM 1255 C C . GLY A 1 165 ? 18.077 11.732 -49.374 1.00 65.19 165 GLY A C 1
ATOM 1256 O O . GLY A 1 165 ? 19.010 12.217 -50.012 1.00 65.19 165 GLY A O 1
ATOM 1257 N N . VAL A 1 166 ? 18.295 10.872 -48.367 1.00 69.44 166 VAL A N 1
ATOM 1258 C CA . VAL A 1 166 ? 19.646 10.477 -47.915 1.00 69.44 166 VAL A CA 1
ATOM 1259 C C . VAL A 1 166 ? 19.787 8.958 -47.818 1.00 69.44 166 VAL A C 1
ATOM 1261 O O . VAL A 1 166 ? 19.038 8.291 -47.107 1.00 69.44 166 VAL A O 1
ATOM 1264 N N . ASN A 1 167 ? 20.826 8.414 -48.459 1.00 70.62 167 ASN A N 1
ATOM 1265 C CA . ASN A 1 167 ? 21.184 7.000 -48.347 1.00 70.62 167 ASN A CA 1
ATOM 1266 C C . ASN A 1 167 ? 21.873 6.740 -47.003 1.00 70.62 167 ASN A C 1
ATOM 1268 O O . ASN A 1 167 ? 23.060 7.031 -46.840 1.00 70.62 167 ASN A O 1
ATOM 1272 N N . LEU A 1 168 ? 21.140 6.174 -46.045 1.00 71.00 168 LEU A N 1
ATOM 1273 C CA . LEU A 1 168 ? 21.704 5.723 -44.776 1.00 71.00 168 LEU A CA 1
ATOM 1274 C C . LEU A 1 168 ? 21.712 4.198 -44.667 1.00 71.00 168 LEU A C 1
ATOM 1276 O O . LEU A 1 168 ? 20.754 3.556 -45.101 1.00 71.00 168 LEU A O 1
ATOM 1280 N N . PRO A 1 169 ? 22.744 3.616 -44.035 1.00 76.62 169 PRO A N 1
ATOM 1281 C CA . PRO A 1 169 ? 22.742 2.207 -43.681 1.00 76.62 169 PRO A CA 1
ATOM 1282 C C . PRO A 1 169 ? 21.586 1.863 -42.730 1.00 76.62 169 PRO A C 1
ATOM 1284 O O . PRO A 1 169 ? 21.451 2.465 -41.658 1.00 76.62 169 PRO A O 1
ATOM 1287 N N . LEU A 1 170 ? 20.789 0.858 -43.095 1.00 73.94 170 LEU A N 1
ATOM 1288 C CA . LEU A 1 170 ? 19.876 0.178 -42.181 1.00 73.94 170 LEU A CA 1
ATOM 1289 C C . LEU A 1 170 ? 20.684 -0.801 -41.332 1.00 73.94 170 LEU A C 1
ATOM 1291 O O . LEU A 1 170 ? 21.341 -1.704 -41.856 1.00 73.94 170 LEU A O 1
ATOM 1295 N N . LEU A 1 171 ? 20.592 -0.645 -40.016 1.00 73.44 171 LEU A N 1
ATOM 1296 C CA . LEU A 1 171 ? 21.216 -1.529 -39.049 1.00 73.44 171 LEU A CA 1
ATOM 1297 C C . LEU A 1 171 ? 20.158 -2.434 -38.418 1.00 73.44 171 LEU A C 1
ATOM 1299 O O . LEU A 1 171 ? 19.174 -1.966 -37.840 1.00 73.44 171 LEU A O 1
ATOM 1303 N N . LYS A 1 172 ? 20.370 -3.748 -38.523 1.00 79.56 172 LYS A N 1
ATOM 1304 C CA . LYS A 1 172 ? 19.548 -4.772 -37.873 1.00 79.56 172 LYS A CA 1
ATOM 1305 C C . LYS A 1 172 ? 20.417 -5.601 -36.939 1.00 79.56 172 LYS A C 1
ATOM 1307 O O . LYS A 1 172 ? 21.260 -6.364 -37.398 1.00 79.56 172 LYS A O 1
ATOM 1312 N N . LYS A 1 173 ? 20.173 -5.506 -35.633 1.00 79.38 173 LYS A N 1
ATOM 1313 C CA . LYS A 1 173 ? 20.790 -6.403 -34.646 1.00 79.38 173 LYS A CA 1
ATOM 1314 C C . LYS A 1 173 ? 19.857 -7.553 -34.345 1.00 79.38 173 LYS A C 1
ATOM 1316 O O . LYS A 1 173 ? 18.726 -7.325 -33.928 1.00 79.38 173 LYS A O 1
ATOM 1321 N N . THR A 1 174 ? 20.329 -8.776 -34.523 1.00 78.50 174 THR A N 1
ATOM 1322 C CA . THR A 1 174 ? 19.583 -9.996 -34.215 1.00 78.50 174 THR A CA 1
ATOM 1323 C C . THR A 1 174 ? 20.220 -10.740 -33.050 1.00 78.50 174 THR A C 1
ATOM 1325 O O . THR A 1 174 ? 21.444 -10.812 -32.943 1.00 78.50 174 THR A O 1
ATOM 1328 N N . ARG A 1 175 ? 19.396 -11.271 -32.144 1.00 77.81 175 ARG A N 1
ATOM 1329 C CA . ARG A 1 175 ? 19.824 -12.142 -31.042 1.00 77.81 175 ARG A CA 1
ATOM 1330 C C . ARG A 1 175 ? 18.937 -13.373 -30.991 1.00 77.81 175 ARG A C 1
ATOM 1332 O O . ARG A 1 175 ? 17.720 -13.237 -30.881 1.00 77.81 175 ARG A O 1
ATOM 1339 N N . ASN A 1 176 ? 19.557 -14.547 -30.991 1.00 70.44 176 ASN A N 1
ATOM 1340 C CA . ASN A 1 176 ? 18.877 -15.817 -30.791 1.00 70.44 176 ASN A CA 1
ATOM 1341 C C . ASN A 1 176 ? 19.304 -16.383 -29.448 1.00 70.44 176 ASN A C 1
ATOM 1343 O O . ASN A 1 176 ? 20.493 -16.473 -29.175 1.00 70.44 176 ASN A O 1
ATOM 1347 N N . TYR A 1 177 ? 18.352 -16.769 -28.608 1.00 66.19 177 TYR A N 1
ATOM 1348 C CA . TYR A 1 177 ? 18.668 -17.444 -27.355 1.00 66.19 177 TYR A CA 1
ATOM 1349 C C . TYR A 1 177 ? 17.564 -18.409 -26.947 1.00 66.19 177 TYR A C 1
ATOM 1351 O O . TYR A 1 177 ? 16.390 -18.227 -27.274 1.00 66.19 177 TYR A O 1
ATOM 1359 N N . LYS A 1 178 ? 17.945 -19.458 -26.219 1.00 55.12 178 LYS A N 1
ATOM 1360 C CA . LYS A 1 178 ? 17.006 -20.430 -25.654 1.00 55.12 178 LYS A CA 1
ATOM 1361 C C . LYS A 1 178 ? 16.723 -20.053 -24.203 1.00 55.12 178 LYS A C 1
ATOM 1363 O O . LYS A 1 178 ? 17.633 -20.010 -23.382 1.00 55.12 178 LYS A O 1
ATOM 1368 N N . ALA A 1 179 ? 15.462 -19.804 -23.879 1.00 46.41 179 ALA A N 1
ATOM 1369 C CA . ALA A 1 179 ? 14.995 -19.681 -22.508 1.00 46.41 179 ALA A CA 1
ATOM 1370 C C . ALA A 1 179 ? 14.438 -21.035 -22.058 1.00 46.41 179 ALA A C 1
ATOM 1372 O O . ALA A 1 179 ? 13.519 -21.580 -22.671 1.00 46.41 179 ALA A O 1
ATOM 1373 N N . CYS A 1 180 ? 14.984 -21.588 -20.978 1.00 31.58 180 CYS A N 1
ATOM 1374 C CA . CYS A 1 180 ? 14.388 -22.742 -20.322 1.00 31.58 180 CYS A CA 1
ATOM 1375 C C . CYS A 1 180 ? 13.331 -22.227 -19.336 1.00 31.58 180 CYS A C 1
ATOM 1377 O O . CYS A 1 180 ? 13.669 -21.850 -18.216 1.00 31.58 180 CYS A O 1
ATOM 1379 N N . ARG A 1 181 ? 12.053 -22.191 -19.739 1.00 40.09 181 ARG A N 1
ATOM 1380 C CA . ARG A 1 181 ? 10.951 -22.152 -18.767 1.00 40.09 181 ARG A CA 1
ATOM 1381 C C . ARG A 1 181 ? 10.690 -23.592 -18.364 1.00 40.09 181 ARG A C 1
ATOM 1383 O O . ARG A 1 181 ? 9.733 -24.219 -18.805 1.00 40.09 181 ARG A O 1
ATOM 1390 N N . ARG A 1 182 ? 11.573 -24.145 -17.534 1.00 36.44 182 ARG A N 1
ATOM 1391 C CA . ARG A 1 182 ? 11.234 -25.383 -16.841 1.00 36.44 182 ARG A CA 1
ATOM 1392 C C . ARG A 1 182 ? 10.037 -25.027 -15.967 1.00 36.44 182 ARG A C 1
ATOM 1394 O O . ARG A 1 182 ? 10.194 -24.227 -15.047 1.00 36.44 182 ARG A O 1
ATOM 1401 N N . ALA A 1 183 ? 8.856 -25.556 -16.294 1.00 38.41 183 ALA A N 1
ATOM 1402 C CA . ALA A 1 183 ? 7.770 -25.638 -15.336 1.00 38.41 183 ALA A CA 1
ATOM 1403 C C . ALA A 1 183 ? 8.383 -26.326 -14.118 1.00 38.41 183 ALA A C 1
ATOM 1405 O O . ALA A 1 183 ? 8.731 -27.508 -14.156 1.00 38.41 183 ALA A O 1
ATOM 1406 N N . LEU A 1 184 ? 8.690 -25.542 -13.089 1.00 44.69 184 LEU A N 1
ATOM 1407 C CA . LEU A 1 184 ? 9.021 -26.112 -11.804 1.00 44.69 184 LEU A CA 1
ATOM 1408 C C . LEU A 1 184 ? 7.770 -26.910 -11.451 1.00 44.69 184 LEU A C 1
ATOM 1410 O O . LEU A 1 184 ? 6.685 -26.331 -11.402 1.00 44.69 184 LEU A O 1
ATOM 1414 N N . ASN A 1 185 ? 7.905 -28.227 -11.281 1.00 44.69 185 ASN A N 1
ATOM 1415 C CA . ASN A 1 185 ? 6.883 -29.032 -10.623 1.00 44.69 185 ASN A CA 1
ATOM 1416 C C . ASN A 1 185 ? 6.787 -28.503 -9.189 1.00 44.69 185 ASN A C 1
ATOM 1418 O O . ASN A 1 185 ? 7.426 -29.007 -8.268 1.00 44.69 185 ASN A O 1
ATOM 1422 N N . LEU A 1 186 ? 6.079 -27.390 -9.035 1.00 57.09 186 LEU A N 1
ATOM 1423 C CA . LEU A 1 186 ? 5.704 -26.832 -7.760 1.00 57.09 186 LEU A CA 1
ATOM 1424 C C . LEU A 1 186 ? 4.679 -27.807 -7.204 1.00 57.09 186 LEU A C 1
ATOM 1426 O O . LEU A 1 186 ? 3.696 -28.125 -7.873 1.00 57.09 186 LEU A O 1
ATOM 1430 N N . ASN A 1 187 ? 4.929 -28.311 -6.001 1.00 67.25 187 ASN A N 1
ATOM 1431 C CA . ASN A 1 187 ? 3.939 -29.089 -5.277 1.00 67.25 187 ASN A CA 1
ATOM 1432 C C . ASN A 1 187 ? 2.805 -28.134 -4.869 1.00 67.25 187 ASN A C 1
ATOM 1434 O O . ASN A 1 187 ? 2.880 -27.485 -3.822 1.00 67.25 187 ASN A O 1
ATOM 1438 N N . ARG A 1 188 ? 1.839 -27.949 -5.774 1.00 81.94 188 ARG A N 1
ATOM 1439 C CA . ARG A 1 188 ? 0.710 -27.039 -5.601 1.00 81.94 188 ARG A CA 1
ATOM 1440 C C . ARG A 1 188 ? -0.363 -27.706 -4.761 1.00 81.94 188 ARG A C 1
ATOM 1442 O O . ARG A 1 188 ? -0.614 -28.900 -4.867 1.00 81.94 188 ARG A O 1
ATOM 1449 N N . THR A 1 189 ? -1.018 -26.894 -3.954 1.00 87.94 189 THR A N 1
ATOM 1450 C CA . THR A 1 189 ? -2.162 -27.305 -3.135 1.00 87.94 189 THR A CA 1
ATOM 1451 C C . THR A 1 189 ? -3.476 -27.332 -3.912 1.00 87.94 189 THR A C 1
ATOM 1453 O O . THR A 1 189 ? -4.410 -28.012 -3.498 1.00 87.94 189 THR A O 1
ATOM 1456 N N . ILE A 1 190 ? -3.536 -26.629 -5.046 1.00 91.25 190 ILE A N 1
ATOM 1457 C CA . ILE A 1 190 ? -4.676 -26.577 -5.964 1.00 91.25 190 ILE A CA 1
ATOM 1458 C C . ILE A 1 190 ? -4.195 -26.588 -7.418 1.00 91.25 190 ILE A C 1
ATOM 1460 O O . ILE A 1 190 ? -3.048 -26.232 -7.704 1.00 91.25 190 ILE A O 1
ATOM 1464 N N . GLU A 1 191 ? -5.076 -26.962 -8.346 1.00 89.94 191 GLU A N 1
ATOM 1465 C CA . GLU A 1 191 ? -4.801 -26.787 -9.773 1.00 89.94 191 GLU A CA 1
ATOM 1466 C C . GLU A 1 191 ? -4.654 -25.293 -10.117 1.00 89.94 191 GLU A C 1
ATOM 1468 O O . GLU A 1 191 ? -5.440 -24.474 -9.620 1.00 89.94 191 GLU A O 1
ATOM 1473 N N . PRO A 1 192 ? -3.678 -24.916 -10.969 1.00 88.19 192 PRO A N 1
ATOM 1474 C CA . PRO A 1 192 ? -3.571 -23.553 -11.480 1.00 88.19 192 PRO A CA 1
ATOM 1475 C C . PRO A 1 192 ? -4.904 -23.085 -12.065 1.00 88.19 192 PRO A C 1
ATOM 1477 O O . PRO A 1 192 ? -5.582 -23.837 -12.762 1.00 88.19 192 PRO A O 1
ATOM 1480 N N . TYR A 1 193 ? -5.286 -21.849 -11.758 1.00 92.06 193 TYR A N 1
ATOM 1481 C CA . TYR A 1 193 ? -6.539 -21.212 -12.159 1.00 92.06 193 TYR A CA 1
ATOM 1482 C C . TYR A 1 193 ? -7.794 -22.027 -11.802 1.00 92.06 193 TYR A C 1
ATOM 1484 O O . TYR A 1 193 ? -8.854 -21.817 -12.384 1.00 92.06 193 TYR A O 1
ATOM 1492 N N . PHE A 1 194 ? -7.703 -22.960 -10.843 1.00 94.38 194 PHE A N 1
ATOM 1493 C CA . PHE A 1 194 ? -8.756 -23.935 -10.539 1.00 94.38 194 PHE A CA 1
ATOM 1494 C C . PHE A 1 194 ? -9.189 -24.773 -11.759 1.00 94.38 194 PHE A C 1
ATOM 1496 O O . PHE A 1 194 ? -10.377 -25.074 -11.899 1.00 94.38 194 PHE A O 1
ATOM 1503 N N . GLY A 1 195 ? -8.250 -25.075 -12.663 1.00 92.31 195 GLY A N 1
ATOM 1504 C CA . GLY A 1 195 ? -8.500 -25.837 -13.891 1.00 92.31 195 GLY A CA 1
ATOM 1505 C C . GLY A 1 195 ? -9.223 -25.053 -14.994 1.00 92.31 195 GLY A C 1
ATOM 1506 O O . GLY A 1 195 ? -9.596 -25.636 -16.008 1.00 92.31 195 GLY A O 1
ATOM 1507 N N . LEU A 1 196 ? -9.443 -23.746 -14.810 1.00 94.06 196 LEU A N 1
ATOM 1508 C CA . LEU A 1 196 ? -10.032 -22.873 -15.825 1.00 94.06 196 LEU A CA 1
ATOM 1509 C C . LEU A 1 196 ? -9.035 -22.520 -16.929 1.00 94.06 196 LEU A C 1
ATOM 1511 O O . LEU A 1 196 ? -7.832 -22.434 -16.675 1.00 94.06 196 LEU A O 1
ATOM 1515 N N . ASP A 1 197 ? -9.547 -22.213 -18.124 1.00 93.31 197 ASP A N 1
ATOM 1516 C CA . ASP A 1 197 ? -8.735 -21.604 -19.171 1.00 93.31 197 ASP A CA 1
ATOM 1517 C C . ASP A 1 197 ? -8.361 -20.164 -18.763 1.00 93.31 197 ASP A C 1
ATOM 1519 O O . ASP A 1 197 ? -9.236 -19.296 -18.661 1.00 93.31 197 ASP A O 1
ATOM 1523 N N . PRO A 1 198 ? -7.073 -19.858 -18.527 1.00 91.00 198 PRO A N 1
ATOM 1524 C CA . PRO A 1 198 ? -6.683 -18.550 -18.012 1.00 91.00 198 PRO A CA 1
ATOM 1525 C C . PRO A 1 198 ? -7.018 -17.417 -18.987 1.00 91.00 198 PRO A C 1
ATOM 1527 O O . PRO A 1 198 ? -7.270 -16.297 -18.552 1.00 91.00 198 PRO A O 1
ATOM 1530 N N . ALA A 1 199 ? -7.051 -17.681 -20.295 1.00 91.69 199 ALA A N 1
ATOM 1531 C CA . ALA A 1 199 ? -7.364 -16.666 -21.289 1.00 91.69 199 ALA A CA 1
ATOM 1532 C C . ALA A 1 199 ? -8.846 -16.277 -21.267 1.00 91.69 199 ALA A C 1
ATOM 1534 O O . ALA A 1 199 ? -9.176 -15.114 -21.036 1.00 91.69 199 ALA A O 1
ATOM 1535 N N . ASN A 1 200 ? -9.730 -17.242 -21.492 1.00 94.06 200 ASN A N 1
ATOM 1536 C CA . ASN A 1 200 ? -11.141 -17.002 -21.771 1.00 94.06 200 ASN A CA 1
ATOM 1537 C C . ASN A 1 200 ? -12.011 -17.028 -20.512 1.00 94.06 200 ASN A C 1
ATOM 1539 O O . ASN A 1 200 ? -12.997 -16.291 -20.433 1.00 94.06 200 ASN A O 1
ATOM 1543 N N . ASP A 1 201 ? -11.642 -17.839 -19.519 1.00 94.94 201 ASP A N 1
ATOM 1544 C CA . ASP A 1 201 ? -12.440 -18.045 -18.307 1.00 94.94 201 ASP A CA 1
ATOM 1545 C C . ASP A 1 201 ? -11.978 -17.195 -17.121 1.00 94.94 201 ASP A C 1
ATOM 1547 O O . ASP A 1 201 ? -12.677 -17.131 -16.110 1.00 94.94 201 ASP A O 1
ATOM 1551 N N . VAL A 1 202 ? -10.832 -16.515 -17.243 1.00 93.69 202 VAL A N 1
ATOM 1552 C CA . VAL A 1 202 ? -10.267 -15.664 -16.185 1.00 93.69 202 VAL A CA 1
ATOM 1553 C C . VAL A 1 202 ? -9.913 -14.274 -16.707 1.00 93.69 202 VAL A C 1
ATOM 1555 O O . VAL A 1 202 ? -10.509 -13.286 -16.281 1.00 93.69 202 VAL A O 1
ATOM 1558 N N . ASN A 1 203 ? -8.951 -14.171 -17.628 1.00 92.12 203 ASN A N 1
ATOM 1559 C CA . ASN A 1 203 ? -8.373 -12.881 -18.002 1.00 92.12 203 ASN A CA 1
ATOM 1560 C C . ASN A 1 203 ? -9.336 -11.996 -18.807 1.00 92.12 203 ASN A C 1
ATOM 1562 O O . ASN A 1 203 ? -9.336 -10.782 -18.628 1.00 92.12 203 ASN A O 1
ATOM 1566 N N . LEU A 1 204 ? -10.171 -12.595 -19.663 1.00 92.62 204 LEU A N 1
ATOM 1567 C CA . LEU A 1 204 ? -11.189 -11.890 -20.455 1.00 92.62 204 LEU A CA 1
ATOM 1568 C C . LEU A 1 204 ? -12.531 -11.700 -19.724 1.00 92.62 204 LEU A C 1
ATOM 1570 O O . LEU A 1 204 ? -13.472 -11.159 -20.304 1.00 92.62 204 LEU A O 1
ATOM 1574 N N . LYS A 1 205 ? -12.649 -12.131 -18.462 1.00 92.94 205 LYS A N 1
ATOM 1575 C CA . LYS A 1 205 ? -13.856 -11.908 -17.655 1.00 92.94 205 LYS A CA 1
ATOM 1576 C C . LYS A 1 205 ? -13.798 -10.552 -16.961 1.00 92.94 205 LYS A C 1
ATOM 1578 O O . LYS A 1 205 ? -12.757 -10.166 -16.434 1.00 92.94 205 LYS A O 1
ATOM 1583 N N . GLN A 1 206 ? -14.929 -9.846 -16.947 1.00 88.94 206 GLN A N 1
ATOM 1584 C CA . GLN A 1 206 ? -15.047 -8.560 -16.255 1.00 88.94 206 GLN A CA 1
ATOM 1585 C C . GLN A 1 206 ? -14.941 -8.736 -14.737 1.00 88.94 206 GLN A C 1
ATOM 1587 O O . GLN A 1 206 ? -14.152 -8.051 -14.092 1.00 88.94 206 GLN A O 1
ATOM 1592 N N . ASN A 1 207 ? -15.660 -9.698 -14.168 1.00 92.38 207 ASN A N 1
ATOM 1593 C CA . ASN A 1 207 ? -15.603 -9.975 -12.739 1.00 92.38 207 ASN A CA 1
ATOM 1594 C C . ASN A 1 207 ? -14.271 -10.627 -12.316 1.00 92.38 207 ASN A C 1
ATOM 1596 O O . ASN A 1 207 ? -13.549 -11.222 -13.124 1.00 92.38 207 ASN A O 1
ATOM 1600 N N . ASP A 1 208 ? -13.932 -10.520 -11.032 1.00 94.88 208 ASP A N 1
ATOM 1601 C CA . ASP A 1 208 ? -12.742 -11.137 -10.434 1.00 94.88 208 ASP A CA 1
ATOM 1602 C C . ASP A 1 208 ? -12.973 -12.625 -10.101 1.00 94.88 208 ASP A C 1
ATOM 1604 O O . ASP A 1 208 ? -13.158 -13.028 -8.950 1.00 94.88 208 ASP A O 1
ATOM 1608 N N . VAL A 1 209 ? -12.957 -13.462 -11.142 1.00 96.31 209 VAL A N 1
ATOM 1609 C CA . VAL A 1 209 ? -13.266 -14.904 -11.063 1.00 96.31 209 VAL A CA 1
ATOM 1610 C C . VAL A 1 209 ? -12.407 -15.646 -10.035 1.00 96.31 209 VAL A C 1
ATOM 1612 O O . VAL A 1 209 ? -12.885 -16.556 -9.350 1.00 96.31 209 VAL A O 1
ATOM 1615 N N . LEU A 1 210 ? -11.122 -15.294 -9.924 1.00 96.25 210 LEU A N 1
ATOM 1616 C CA . LEU A 1 210 ? -10.226 -15.969 -8.987 1.00 96.25 210 LEU A CA 1
ATOM 1617 C C . LEU A 1 210 ? -10.534 -15.568 -7.542 1.00 96.25 210 LEU A C 1
ATOM 1619 O O . LEU A 1 210 ? -10.523 -16.444 -6.676 1.00 96.25 210 LEU A O 1
ATOM 1623 N N . ALA A 1 211 ? -10.855 -14.296 -7.278 1.00 97.81 211 ALA A N 1
ATOM 1624 C CA . ALA A 1 211 ? -11.286 -13.865 -5.951 1.00 97.81 211 ALA A CA 1
ATOM 1625 C C . ALA A 1 211 ? -12.590 -14.547 -5.523 1.00 97.81 211 ALA A C 1
ATOM 1627 O O . ALA A 1 211 ? -12.643 -15.102 -4.426 1.00 97.81 211 ALA A O 1
ATOM 1628 N N . GLU A 1 212 ? -13.601 -14.596 -6.397 1.00 97.50 212 GLU A N 1
ATOM 1629 C CA . GLU A 1 212 ? -14.879 -15.270 -6.120 1.00 97.50 212 GLU A CA 1
ATOM 1630 C C . GLU A 1 212 ? -14.679 -16.736 -5.711 1.00 97.50 212 GLU A C 1
ATOM 1632 O O . GLU A 1 212 ? -15.271 -17.215 -4.742 1.00 97.50 212 GLU A O 1
ATOM 1637 N N . ARG A 1 213 ? -13.795 -17.456 -6.413 1.00 97.44 213 ARG A N 1
ATOM 1638 C CA . ARG A 1 213 ? -13.479 -18.855 -6.091 1.00 97.44 213 ARG A CA 1
ATOM 1639 C C . ARG A 1 213 ? -12.686 -19.004 -4.796 1.00 97.44 213 ARG A C 1
ATOM 1641 O O . ARG A 1 213 ? -12.968 -19.919 -4.027 1.00 97.44 213 ARG A O 1
ATOM 1648 N N . LEU A 1 214 ? -11.717 -18.123 -4.542 1.00 98.12 214 LEU A N 1
ATOM 1649 C CA . LEU A 1 214 ? -10.904 -18.145 -3.319 1.00 98.12 214 LEU A CA 1
ATOM 1650 C C . LEU A 1 214 ? -11.714 -17.788 -2.063 1.00 98.12 214 LEU A C 1
ATOM 1652 O O . LEU A 1 214 ? -11.363 -18.250 -0.978 1.00 98.12 214 LEU A O 1
ATOM 1656 N N . LEU A 1 215 ? -12.784 -17.002 -2.215 1.00 98.00 215 LEU A N 1
ATOM 1657 C CA . LEU A 1 215 ? -13.657 -16.529 -1.134 1.00 98.00 215 LEU A CA 1
ATOM 1658 C C . LEU A 1 215 ? -14.936 -17.356 -0.956 1.00 98.00 215 LEU A C 1
ATOM 1660 O O . LEU A 1 215 ? -15.685 -17.120 -0.008 1.00 98.00 215 LEU A O 1
ATOM 1664 N N . LYS A 1 216 ? -15.194 -18.336 -1.833 1.00 96.38 216 LYS A N 1
ATOM 1665 C CA . LYS A 1 216 ? -16.434 -19.132 -1.849 1.00 96.38 216 LYS A CA 1
ATOM 1666 C C . LYS A 1 216 ? -16.806 -19.715 -0.479 1.00 96.38 216 LYS A C 1
ATOM 1668 O O . LYS A 1 216 ? -17.983 -19.763 -0.134 1.00 96.38 216 LYS A O 1
ATOM 1673 N N . ASP A 1 217 ? -15.809 -20.137 0.299 1.00 93.94 217 ASP A N 1
ATOM 1674 C CA . ASP A 1 217 ? -15.994 -20.782 1.605 1.00 93.94 217 ASP A CA 1
ATOM 1675 C C . ASP A 1 217 ? -15.654 -19.859 2.801 1.00 93.94 217 ASP A C 1
ATOM 1677 O O . ASP A 1 217 ? -15.393 -20.350 3.913 1.00 93.94 217 ASP A O 1
ATOM 1681 N N . GLY A 1 218 ? -15.656 -18.537 2.586 1.00 94.56 218 GLY A N 1
ATOM 1682 C CA . GLY A 1 218 ? -15.283 -17.502 3.558 1.00 94.56 218 GLY A CA 1
ATOM 1683 C C . GLY A 1 218 ? -13.796 -17.140 3.494 1.00 94.56 218 GLY A C 1
ATOM 1684 O O . GLY A 1 218 ? -13.226 -17.045 2.410 1.00 94.56 218 GLY A O 1
ATOM 1685 N N . GLU A 1 219 ? -13.165 -16.938 4.660 1.00 96.50 219 GLU A N 1
ATOM 1686 C CA . GLU A 1 219 ? -11.736 -16.593 4.773 1.00 96.50 219 GLU A CA 1
ATOM 1687 C C . GLU A 1 219 ? -10.857 -17.467 3.859 1.00 96.50 219 GLU A C 1
ATOM 1689 O O . GLU A 1 219 ? -10.887 -18.700 3.979 1.00 96.50 219 GLU A O 1
ATOM 1694 N N . PRO A 1 220 ? -10.051 -16.852 2.976 1.00 97.44 220 PRO A N 1
ATOM 1695 C CA . PRO A 1 220 ? -9.301 -17.584 1.976 1.00 97.44 220 PRO A CA 1
ATOM 1696 C C . PRO A 1 220 ? -8.159 -18.370 2.616 1.00 97.44 220 PRO A C 1
ATOM 1698 O O . PRO A 1 220 ? -7.507 -17.958 3.580 1.00 97.44 220 PRO A O 1
ATOM 1701 N N . ILE A 1 221 ? -7.864 -19.514 2.018 1.00 95.75 221 ILE A N 1
ATOM 1702 C CA . ILE A 1 221 ? -6.765 -20.369 2.440 1.00 95.75 221 ILE A CA 1
ATOM 1703 C C . ILE A 1 221 ? -5.461 -19.853 1.814 1.00 95.75 221 ILE A C 1
ATOM 1705 O O . ILE A 1 221 ? -5.298 -19.898 0.598 1.00 95.75 221 ILE A O 1
ATOM 1709 N N . GLU A 1 222 ? -4.507 -19.400 2.637 1.00 94.75 222 GLU A N 1
ATOM 1710 C CA . GLU A 1 222 ? -3.261 -18.757 2.162 1.00 94.75 222 GLU A CA 1
ATOM 1711 C C . GLU A 1 222 ? -2.513 -19.558 1.087 1.00 94.75 222 GLU A C 1
ATOM 1713 O O . GLU A 1 222 ? -2.072 -18.992 0.091 1.00 94.75 222 GLU A O 1
ATOM 1718 N N . TYR A 1 223 ? -2.366 -20.872 1.269 1.00 92.62 223 TYR A N 1
ATOM 1719 C CA . TYR A 1 223 ? -1.625 -21.699 0.317 1.00 92.62 223 TYR A CA 1
ATOM 1720 C C . TYR A 1 223 ? -2.365 -21.877 -1.016 1.00 92.62 223 TYR A C 1
ATOM 1722 O O . TYR A 1 223 ? -1.708 -21.932 -2.053 1.00 92.62 223 TYR A O 1
ATOM 1730 N N . ASN A 1 224 ? -3.703 -21.842 -1.011 1.00 95.56 224 ASN A N 1
ATOM 1731 C CA . ASN A 1 224 ? -4.490 -21.794 -2.242 1.00 95.56 224 ASN A CA 1
ATOM 1732 C C . ASN A 1 224 ? -4.249 -20.465 -2.961 1.00 95.56 224 ASN A C 1
ATOM 1734 O O . ASN A 1 224 ? -3.969 -20.470 -4.153 1.00 95.56 224 ASN A O 1
ATOM 1738 N N . VAL A 1 225 ? -4.263 -19.333 -2.239 1.00 95.31 225 VAL A N 1
ATOM 1739 C CA . VAL A 1 225 ? -3.937 -18.021 -2.829 1.00 95.31 225 VAL A CA 1
ATOM 1740 C C . VAL A 1 225 ? -2.535 -18.053 -3.436 1.00 95.31 225 VAL A C 1
ATOM 1742 O O . VAL A 1 225 ? -2.370 -17.685 -4.590 1.00 95.31 225 VAL A O 1
ATOM 1745 N N . ARG A 1 226 ? -1.528 -18.560 -2.714 1.00 91.25 226 ARG A N 1
ATOM 1746 C CA . ARG A 1 226 ? -0.144 -18.698 -3.204 1.00 91.25 226 ARG A CA 1
ATOM 1747 C C . ARG A 1 226 ? -0.042 -19.511 -4.503 1.00 91.25 226 ARG A C 1
ATOM 1749 O O . ARG A 1 226 ? 0.799 -19.183 -5.345 1.00 91.25 226 ARG A O 1
ATOM 1756 N N . ASP A 1 227 ? -0.841 -20.567 -4.639 1.00 90.50 227 ASP A N 1
ATOM 1757 C CA . ASP A 1 227 ? -0.716 -21.575 -5.699 1.00 90.50 227 ASP A CA 1
ATOM 1758 C C . ASP A 1 227 ? -1.714 -21.403 -6.854 1.00 90.50 227 ASP A C 1
ATOM 1760 O O . ASP A 1 227 ? -1.646 -22.163 -7.819 1.00 90.50 227 ASP A O 1
ATOM 1764 N N . VAL A 1 228 ? -2.624 -20.425 -6.788 1.00 91.56 228 VAL A N 1
ATOM 1765 C CA . VAL A 1 228 ? -3.701 -20.267 -7.782 1.00 91.56 228 VAL A CA 1
ATOM 1766 C C . VAL A 1 228 ? -3.208 -19.832 -9.162 1.00 91.56 228 VAL A C 1
ATOM 1768 O O . VAL A 1 228 ? -3.827 -20.191 -10.152 1.00 91.56 228 VAL A O 1
ATOM 1771 N N . ILE A 1 229 ? -2.086 -19.118 -9.273 1.00 87.25 229 ILE A N 1
ATOM 1772 C CA . ILE A 1 229 ? -1.487 -18.750 -10.568 1.00 87.25 229 ILE A CA 1
ATOM 1773 C C . ILE A 1 229 ? -0.037 -19.220 -10.668 1.00 87.25 229 ILE A C 1
ATOM 1775 O O . ILE A 1 229 ? 0.566 -19.683 -9.692 1.00 87.25 229 ILE A O 1
ATOM 1779 N N . ASP A 1 230 ? 0.525 -19.180 -11.872 1.00 74.62 230 ASP A N 1
ATOM 1780 C CA . ASP A 1 230 ? 1.954 -19.403 -12.072 1.00 74.62 230 ASP A CA 1
ATOM 1781 C C . ASP A 1 230 ? 2.781 -18.294 -11.430 1.00 74.62 230 ASP A C 1
ATOM 1783 O O . ASP A 1 230 ? 2.371 -17.140 -11.368 1.00 74.62 230 ASP A O 1
ATOM 1787 N N . LEU A 1 231 ? 3.959 -18.669 -10.929 1.00 64.94 231 LEU A N 1
ATOM 1788 C CA . LEU A 1 231 ? 4.876 -17.733 -10.296 1.00 64.94 231 LEU A CA 1
ATOM 1789 C C . LEU A 1 231 ? 5.369 -16.758 -11.366 1.00 64.94 231 LEU A C 1
ATOM 1791 O O . LEU A 1 231 ? 6.151 -17.110 -12.248 1.00 64.94 231 LEU A O 1
ATOM 1795 N N . SER A 1 232 ? 4.852 -15.541 -11.299 1.00 55.28 232 SER A N 1
ATOM 1796 C CA . SER A 1 232 ? 4.894 -14.558 -12.371 1.00 55.28 232 SER A CA 1
ATOM 1797 C C . SER A 1 232 ? 6.042 -13.550 -12.240 1.00 55.28 232 SER A C 1
ATOM 1799 O O . SER A 1 232 ? 5.961 -12.442 -12.760 1.00 55.28 232 SER A O 1
ATOM 1801 N N . PHE A 1 233 ? 7.149 -13.928 -11.595 1.00 56.97 233 PHE A N 1
ATOM 1802 C CA . PHE A 1 233 ? 8.294 -13.034 -11.419 1.00 56.97 233 PHE A CA 1
ATOM 1803 C C . PHE A 1 233 ? 9.479 -13.463 -12.278 1.00 56.97 233 PHE A C 1
ATOM 1805 O O . PHE A 1 233 ? 10.017 -14.563 -12.139 1.00 56.97 233 PHE A O 1
ATOM 1812 N N . LEU A 1 234 ? 9.890 -12.563 -13.172 1.00 53.09 234 LEU A N 1
ATOM 1813 C CA . LEU A 1 234 ? 11.189 -12.643 -13.829 1.00 53.09 234 LEU A CA 1
ATOM 1814 C C . LEU A 1 234 ? 12.309 -12.356 -12.812 1.00 53.09 234 LEU A C 1
ATOM 1816 O O . LEU A 1 234 ? 12.049 -11.777 -11.757 1.00 53.09 234 LEU A O 1
ATOM 1820 N N . PRO A 1 235 ? 13.555 -12.767 -13.101 1.00 55.56 235 PRO A N 1
ATOM 1821 C CA . PRO A 1 235 ? 14.679 -12.475 -12.227 1.00 55.56 235 PRO A CA 1
ATOM 1822 C C . PRO A 1 235 ? 14.812 -10.953 -12.053 1.00 55.56 235 PRO A C 1
ATOM 1824 O O . PRO A 1 235 ? 14.969 -10.237 -13.041 1.00 55.56 235 PRO A O 1
ATOM 1827 N N . CYS A 1 236 ? 14.689 -10.460 -10.819 1.00 60.16 236 CYS A N 1
ATOM 1828 C CA . CYS A 1 236 ? 14.729 -9.029 -10.527 1.00 60.16 236 CYS A CA 1
ATOM 1829 C C . CYS A 1 236 ? 16.110 -8.613 -10.035 1.00 60.16 236 CYS A C 1
ATOM 1831 O O . CYS A 1 236 ? 16.727 -9.283 -9.201 1.00 60.16 236 CYS A O 1
ATOM 1833 N N . ASP A 1 237 ? 16.540 -7.460 -10.523 1.00 72.69 237 ASP A N 1
ATOM 1834 C CA . ASP A 1 237 ? 17.712 -6.775 -10.016 1.00 72.69 237 ASP A CA 1
ATOM 1835 C C . ASP A 1 237 ? 17.407 -6.189 -8.626 1.00 72.69 237 ASP A C 1
ATOM 1837 O O . ASP A 1 237 ? 16.285 -5.762 -8.342 1.00 72.69 237 ASP A O 1
ATOM 1841 N N . LYS A 1 238 ? 18.405 -6.186 -7.745 1.00 79.38 238 LYS A N 1
ATOM 1842 C CA . LYS A 1 238 ? 18.360 -5.563 -6.419 1.00 79.38 238 LYS A CA 1
ATOM 1843 C C . LYS A 1 238 ? 19.195 -4.291 -6.437 1.00 79.38 238 LYS A C 1
ATOM 1845 O O . LYS A 1 238 ? 20.272 -4.276 -7.017 1.00 79.38 238 LYS A O 1
ATOM 1850 N N . PHE A 1 239 ? 18.737 -3.261 -5.740 1.00 85.06 239 PHE A N 1
ATOM 1851 C CA . PHE A 1 239 ? 19.563 -2.103 -5.409 1.00 85.06 239 PHE A CA 1
ATOM 1852 C C . PHE A 1 239 ? 20.031 -2.248 -3.964 1.00 85.06 239 PHE A C 1
ATOM 1854 O O . PHE A 1 239 ? 19.207 -2.445 -3.070 1.00 85.06 239 PHE A O 1
ATOM 1861 N N . LEU A 1 240 ? 21.344 -2.207 -3.749 1.00 88.69 240 LEU A N 1
ATOM 1862 C CA . LEU A 1 240 ? 21.976 -2.284 -2.436 1.00 88.69 240 LEU A CA 1
ATOM 1863 C C . LEU A 1 240 ? 22.656 -0.960 -2.109 1.00 88.69 240 LEU A C 1
ATOM 1865 O O . LEU A 1 240 ? 23.175 -0.279 -2.990 1.00 88.69 240 LEU A O 1
ATOM 1869 N N . GLY A 1 241 ? 22.672 -0.609 -0.831 1.00 90.00 241 GLY A N 1
ATOM 1870 C CA . GLY A 1 241 ? 23.289 0.618 -0.351 1.00 90.00 241 GLY A CA 1
ATOM 1871 C C . GLY A 1 241 ? 23.561 0.567 1.142 1.00 90.00 241 GLY A C 1
ATOM 1872 O O . GLY A 1 241 ? 23.177 -0.379 1.833 1.00 90.00 241 GLY A O 1
ATOM 1873 N N . ASN A 1 242 ? 24.213 1.613 1.628 1.00 89.44 242 ASN A N 1
ATOM 1874 C CA . ASN A 1 242 ? 24.321 1.947 3.041 1.00 89.44 242 ASN A CA 1
ATOM 1875 C C . ASN A 1 242 ? 23.717 3.352 3.244 1.00 89.44 242 ASN A C 1
ATOM 1877 O O . ASN A 1 242 ? 23.464 4.066 2.275 1.00 89.44 242 ASN A O 1
ATOM 1881 N N . VAL A 1 243 ? 23.451 3.761 4.485 1.00 89.31 243 VAL A N 1
ATOM 1882 C CA . VAL A 1 243 ? 22.821 5.073 4.748 1.00 89.31 243 VAL A CA 1
ATOM 1883 C C . VAL A 1 243 ? 23.778 6.258 4.557 1.00 89.31 243 VAL A C 1
ATOM 1885 O O . VAL A 1 243 ? 23.351 7.408 4.624 1.00 89.31 243 VAL A O 1
ATOM 1888 N N . GLN A 1 244 ? 25.078 5.996 4.398 1.00 86.06 244 GLN A N 1
ATOM 1889 C CA . GLN A 1 244 ? 26.126 7.007 4.279 1.00 86.06 244 GLN A CA 1
ATOM 1890 C C . GLN A 1 244 ? 26.279 7.510 2.839 1.00 86.06 244 GLN A C 1
ATOM 1892 O O . GLN A 1 244 ? 26.505 8.700 2.630 1.00 86.06 244 GLN A O 1
ATOM 1897 N N . ALA A 1 245 ? 26.150 6.614 1.863 1.00 87.06 245 ALA A N 1
ATOM 1898 C CA . ALA A 1 245 ? 26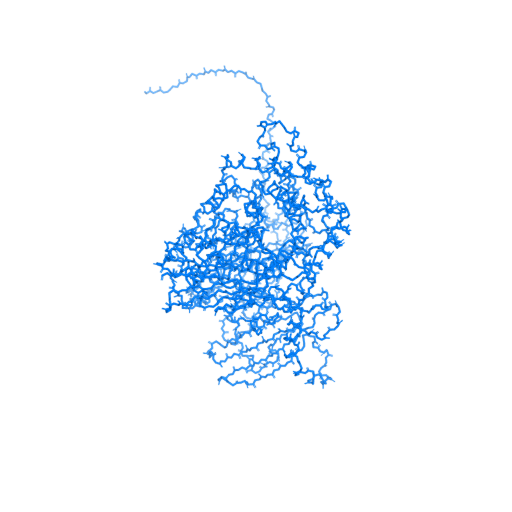.316 6.912 0.452 1.00 87.06 245 ALA A CA 1
ATOM 1899 C C . ALA A 1 245 ? 25.061 7.565 -0.141 1.00 87.06 245 ALA A C 1
ATOM 1901 O O . ALA A 1 245 ? 23.926 7.284 0.258 1.00 87.06 245 ALA A O 1
ATOM 1902 N N . ASN A 1 246 ? 25.268 8.446 -1.118 1.00 83.94 246 ASN A N 1
ATOM 1903 C CA . ASN A 1 246 ? 24.205 9.069 -1.903 1.00 83.94 246 ASN A CA 1
ATOM 1904 C C . ASN A 1 246 ? 23.745 8.215 -3.095 1.00 83.94 246 ASN A C 1
ATOM 1906 O O . ASN A 1 246 ? 22.752 8.573 -3.726 1.00 83.94 246 ASN A O 1
ATOM 1910 N N . ASP A 1 247 ? 24.435 7.111 -3.380 1.00 83.94 247 ASP A N 1
ATOM 1911 C CA . ASP A 1 247 ? 24.166 6.204 -4.498 1.00 83.94 247 ASP A CA 1
ATOM 1912 C C . ASP A 1 247 ? 23.643 4.835 -4.019 1.00 83.94 247 ASP A C 1
ATOM 1914 O O . ASP A 1 247 ? 23.659 4.520 -2.828 1.00 83.94 247 ASP A O 1
ATOM 1918 N N . THR A 1 248 ? 23.188 4.004 -4.958 1.00 87.81 248 THR A N 1
ATOM 1919 C CA . THR A 1 248 ? 22.886 2.583 -4.749 1.00 87.81 248 THR A CA 1
ATOM 1920 C C . THR A 1 248 ? 23.518 1.741 -5.852 1.00 87.81 248 THR A C 1
ATOM 1922 O O . THR A 1 248 ? 23.461 2.091 -7.028 1.00 87.81 248 THR A O 1
ATOM 1925 N N . MET A 1 249 ? 24.068 0.582 -5.497 1.00 87.88 249 MET A N 1
ATOM 1926 C CA . MET A 1 249 ? 24.634 -0.350 -6.467 1.00 87.88 249 MET A CA 1
ATOM 1927 C C . MET A 1 249 ? 23.588 -1.372 -6.906 1.00 87.88 249 MET A C 1
ATOM 1929 O O . MET A 1 249 ? 22.960 -2.052 -6.091 1.00 87.88 249 MET A O 1
ATOM 1933 N N . LYS A 1 250 ? 23.427 -1.509 -8.222 1.00 86.62 250 LYS A N 1
ATOM 1934 C CA . LYS A 1 250 ? 22.576 -2.530 -8.826 1.00 86.62 250 LYS A CA 1
ATOM 1935 C C . LYS A 1 250 ? 23.298 -3.881 -8.839 1.00 86.62 250 LYS A C 1
ATOM 1937 O O . LYS A 1 250 ? 24.351 -4.017 -9.457 1.00 86.62 250 LYS A O 1
ATOM 1942 N N . VAL A 1 251 ? 22.671 -4.879 -8.233 1.00 85.56 251 VAL A N 1
ATOM 1943 C CA . VAL A 1 251 ? 23.026 -6.296 -8.306 1.00 85.56 251 VAL A CA 1
ATOM 1944 C C . VAL A 1 251 ? 22.021 -6.992 -9.204 1.00 85.56 251 VAL A C 1
ATOM 1946 O O . VAL A 1 251 ? 20.820 -6.983 -8.924 1.00 85.56 251 VAL A O 1
ATOM 1949 N N . ASP A 1 252 ? 22.495 -7.600 -10.280 1.00 79.31 252 ASP A N 1
ATOM 1950 C CA . ASP A 1 252 ? 21.621 -8.313 -11.195 1.00 79.31 252 ASP A CA 1
ATOM 1951 C C . ASP A 1 252 ? 21.184 -9.686 -10.655 1.00 79.31 252 ASP A C 1
ATOM 1953 O O . ASP A 1 252 ? 21.604 -10.182 -9.599 1.00 79.31 252 ASP A O 1
ATOM 1957 N N . TYR A 1 253 ? 20.288 -10.335 -11.389 1.00 76.00 253 TYR A N 1
ATOM 1958 C CA . TYR A 1 253 ? 19.800 -11.654 -11.006 1.00 76.00 253 TYR A CA 1
ATOM 1959 C C . TYR A 1 253 ? 20.871 -12.758 -10.972 1.00 76.00 253 TYR A C 1
ATOM 1961 O O . TYR A 1 253 ? 20.664 -13.777 -10.303 1.00 76.00 253 TYR A O 1
ATOM 1969 N N . GLN A 1 254 ? 21.993 -12.559 -11.667 1.00 78.75 254 GLN A N 1
ATOM 1970 C CA . GLN A 1 254 ? 23.144 -13.455 -11.694 1.00 78.75 254 GLN A CA 1
ATOM 1971 C C . GLN A 1 254 ? 24.146 -13.134 -10.587 1.00 78.75 254 GLN A C 1
ATOM 1973 O O . GLN A 1 254 ? 25.247 -13.658 -10.642 1.00 78.75 254 GLN A O 1
ATOM 1978 N N . ALA A 1 255 ? 23.773 -12.346 -9.569 1.00 81.81 255 ALA A N 1
ATOM 1979 C CA . ALA A 1 255 ? 24.693 -11.938 -8.506 1.00 81.81 255 ALA A CA 1
ATOM 1980 C C . ALA A 1 255 ? 25.902 -11.147 -9.046 1.00 81.81 255 ALA A C 1
ATOM 1982 O O . ALA A 1 255 ? 26.974 -11.182 -8.451 1.00 81.81 255 ALA A O 1
ATOM 1983 N N . GLY A 1 256 ? 25.742 -10.449 -10.172 1.00 84.56 256 GLY A N 1
ATOM 1984 C CA . GLY A 1 256 ? 26.768 -9.596 -10.760 1.00 84.56 256 GLY A CA 1
ATOM 1985 C C . GLY A 1 256 ? 26.512 -8.113 -10.507 1.00 84.56 256 GLY A C 1
ATOM 1986 O O . GLY A 1 256 ? 25.369 -7.675 -10.347 1.00 84.56 256 GLY A O 1
ATOM 1987 N N . THR A 1 257 ? 27.586 -7.327 -10.515 1.00 86.19 257 THR A N 1
ATOM 1988 C CA . THR A 1 257 ? 27.527 -5.868 -10.693 1.00 86.19 257 THR A CA 1
ATOM 1989 C C . THR A 1 257 ? 28.161 -5.501 -12.034 1.00 86.19 257 THR A C 1
ATOM 1991 O O . THR A 1 257 ? 28.631 -6.361 -12.783 1.00 86.19 257 THR A O 1
ATOM 1994 N N . LYS A 1 258 ? 28.217 -4.203 -12.353 1.00 82.62 258 LYS A N 1
ATOM 1995 C CA . LYS A 1 258 ? 29.010 -3.730 -13.500 1.00 82.62 258 LYS A CA 1
ATOM 1996 C C . LYS A 1 258 ? 30.520 -3.934 -13.321 1.00 82.62 258 LYS A C 1
ATOM 1998 O O . LYS A 1 258 ? 31.231 -3.915 -14.320 1.00 82.62 258 LYS A O 1
ATOM 2003 N N . ASN A 1 259 ? 30.985 -4.106 -12.086 1.00 81.62 259 ASN A N 1
ATOM 2004 C CA . ASN A 1 259 ? 32.404 -4.120 -11.738 1.00 81.62 259 ASN A CA 1
ATOM 2005 C C . ASN A 1 259 ? 32.909 -5.514 -11.342 1.00 81.62 259 ASN A C 1
ATOM 2007 O O . ASN A 1 259 ? 34.114 -5.747 -11.362 1.00 81.62 259 ASN A O 1
ATOM 2011 N N . TYR A 1 260 ? 32.008 -6.436 -10.984 1.00 83.88 260 TYR A N 1
ATOM 2012 C CA . TYR A 1 260 ? 32.387 -7.694 -10.351 1.00 83.88 260 TYR A CA 1
ATOM 2013 C C . TYR A 1 260 ? 31.433 -8.852 -10.679 1.00 83.88 260 TYR A C 1
ATOM 2015 O O . TYR A 1 260 ? 30.219 -8.662 -10.811 1.00 83.88 260 TYR A O 1
ATOM 2023 N N . GLN A 1 261 ? 31.994 -10.060 -10.792 1.00 84.50 261 GLN A N 1
ATOM 2024 C CA . GLN A 1 261 ? 31.282 -11.315 -11.035 1.00 84.50 261 GLN A CA 1
ATOM 2025 C C . GLN A 1 261 ? 31.693 -12.362 -9.994 1.00 84.50 261 GLN A C 1
ATOM 2027 O O . GLN A 1 261 ? 32.838 -12.797 -9.945 1.00 84.50 261 GLN A O 1
ATOM 2032 N N . PHE A 1 262 ? 30.732 -12.818 -9.187 1.00 80.69 262 PHE A N 1
ATOM 2033 C CA . PHE A 1 262 ? 30.987 -13.716 -8.050 1.00 80.69 262 PHE A CA 1
ATOM 2034 C C . PHE A 1 262 ? 31.585 -15.080 -8.427 1.00 80.69 262 PHE A C 1
ATOM 2036 O O . PHE A 1 262 ? 32.116 -15.779 -7.571 1.00 80.69 262 PHE A O 1
ATOM 2043 N N . VAL A 1 263 ? 31.447 -15.507 -9.684 1.00 78.94 263 VAL A N 1
ATOM 2044 C CA . VAL A 1 263 ? 31.953 -16.808 -10.137 1.00 78.94 263 VAL A CA 1
ATOM 2045 C C . VAL A 1 263 ? 33.475 -16.847 -10.255 1.00 78.94 263 VAL A C 1
ATOM 2047 O O . VAL A 1 263 ? 34.048 -17.931 -10.166 1.00 78.94 263 VAL A O 1
ATOM 2050 N N . ASP A 1 264 ? 34.125 -15.688 -10.394 1.00 80.50 264 ASP A N 1
ATOM 2051 C CA . ASP A 1 264 ? 35.588 -15.580 -10.458 1.00 80.50 264 ASP A CA 1
ATOM 2052 C C . ASP A 1 264 ? 36.246 -16.026 -9.138 1.00 80.50 264 ASP A C 1
ATOM 2054 O O . ASP A 1 264 ? 37.388 -16.483 -9.120 1.00 80.50 264 ASP A O 1
ATOM 2058 N N . ASP A 1 265 ? 35.483 -15.982 -8.044 1.00 78.12 265 ASP A N 1
ATOM 2059 C CA . ASP A 1 265 ? 35.873 -16.426 -6.708 1.00 78.12 265 ASP A CA 1
ATOM 2060 C C . ASP A 1 265 ? 35.729 -17.939 -6.491 1.00 78.12 265 ASP A C 1
ATOM 2062 O O . ASP A 1 265 ? 36.151 -18.443 -5.458 1.00 78.12 265 ASP A O 1
ATOM 2066 N N . VAL A 1 266 ? 35.105 -18.693 -7.396 1.00 81.81 266 VAL A N 1
ATOM 2067 C CA . VAL A 1 266 ? 34.958 -20.157 -7.264 1.00 81.81 266 VAL A CA 1
ATOM 2068 C C . VAL A 1 266 ? 35.296 -20.856 -8.578 1.00 81.81 266 VAL A C 1
ATOM 2070 O O . VAL A 1 266 ? 34.448 -21.528 -9.176 1.00 81.81 266 VAL A O 1
ATOM 2073 N N . PRO A 1 267 ? 36.538 -20.712 -9.071 1.00 81.12 267 PRO A N 1
ATOM 2074 C CA . PRO A 1 267 ? 36.894 -21.125 -10.420 1.00 81.12 267 PRO A CA 1
ATOM 2075 C C . PRO A 1 267 ? 36.737 -22.628 -10.670 1.00 81.12 267 PRO A C 1
ATOM 2077 O O . PRO A 1 267 ? 36.469 -23.020 -11.803 1.00 81.12 267 PRO A O 1
ATOM 2080 N N . ASN A 1 268 ? 36.824 -23.489 -9.648 1.00 82.00 268 ASN A N 1
ATOM 2081 C CA . ASN A 1 268 ? 36.608 -24.928 -9.857 1.00 82.00 268 ASN A CA 1
ATOM 2082 C C . ASN A 1 268 ? 35.119 -25.320 -9.903 1.00 82.00 268 ASN A C 1
ATOM 2084 O O . ASN A 1 268 ? 34.802 -26.461 -10.241 1.00 82.00 268 ASN A O 1
ATOM 2088 N N . ALA A 1 269 ? 34.211 -24.388 -9.599 1.00 77.25 269 ALA A N 1
ATOM 2089 C CA . ALA A 1 269 ? 32.769 -24.544 -9.777 1.00 77.25 269 ALA A CA 1
ATOM 2090 C C . ALA A 1 269 ? 32.276 -24.019 -11.144 1.00 77.25 269 ALA A C 1
ATOM 2092 O O . ALA A 1 269 ? 31.112 -24.207 -11.486 1.00 77.25 269 ALA A O 1
ATOM 2093 N N . LEU A 1 270 ? 33.137 -23.372 -11.946 1.00 65.06 270 LEU A N 1
ATOM 2094 C CA . LEU A 1 270 ? 32.834 -22.832 -13.283 1.00 65.06 270 LEU A CA 1
ATOM 2095 C C . LEU A 1 270 ? 32.735 -23.932 -14.363 1.00 65.06 270 LEU A C 1
ATOM 2097 O O . LEU A 1 270 ? 33.398 -23.894 -15.396 1.00 65.06 270 LEU A O 1
ATOM 2101 N N . ASP A 1 271 ? 31.874 -24.922 -14.161 1.00 64.62 271 ASP A N 1
ATOM 2102 C CA . ASP A 1 271 ? 31.588 -25.982 -15.142 1.00 64.62 271 ASP A CA 1
ATOM 2103 C C . ASP A 1 271 ? 30.409 -25.633 -16.084 1.00 64.62 271 ASP A C 1
ATOM 2105 O O . ASP A 1 271 ? 30.058 -26.382 -17.002 1.00 64.62 271 ASP A O 1
ATOM 2109 N N . GLY A 1 272 ? 29.779 -24.472 -15.865 1.00 64.50 272 GLY A N 1
ATOM 2110 C CA . GLY A 1 272 ? 28.628 -23.991 -16.627 1.00 64.50 272 GLY A CA 1
ATOM 2111 C C . GLY A 1 272 ? 27.328 -24.759 -16.363 1.00 64.50 272 GLY A C 1
ATOM 2112 O O . GLY A 1 272 ? 26.350 -24.537 -17.091 1.00 64.50 272 GLY A O 1
ATOM 2113 N N . ILE A 1 273 ? 27.291 -25.643 -15.355 1.00 66.88 273 ILE A N 1
ATOM 2114 C CA . ILE A 1 273 ? 26.088 -26.385 -14.957 1.00 66.88 273 ILE A CA 1
ATOM 2115 C C . ILE A 1 273 ? 25.363 -25.779 -13.757 1.00 66.88 273 ILE A C 1
ATOM 2117 O O . ILE A 1 273 ? 24.211 -26.158 -13.523 1.00 66.88 273 ILE A O 1
ATOM 2121 N N . HIS A 1 274 ? 25.956 -24.830 -13.030 1.00 78.25 274 HIS A N 1
ATOM 2122 C CA . HIS A 1 274 ? 25.247 -24.071 -11.997 1.00 78.25 274 HIS A CA 1
ATOM 2123 C C . HIS A 1 274 ? 24.392 -22.976 -12.622 1.00 78.25 274 HIS A C 1
ATOM 2125 O O . HIS A 1 274 ? 24.844 -22.151 -13.412 1.00 78.25 274 HIS A O 1
ATOM 2131 N N . SER A 1 275 ? 23.113 -22.967 -12.269 1.00 70.44 275 SER A N 1
ATOM 2132 C CA . SER A 1 275 ? 22.165 -21.953 -12.729 1.00 70.44 275 SER A CA 1
ATOM 2133 C C . SER A 1 275 ? 21.358 -21.443 -11.551 1.00 70.44 275 SER A C 1
ATOM 2135 O O . SER A 1 275 ? 20.947 -22.226 -10.687 1.00 70.44 275 SER A O 1
ATOM 2137 N N . ASN A 1 276 ? 21.110 -20.132 -11.516 1.00 68.38 276 ASN A N 1
ATOM 2138 C CA . ASN A 1 276 ? 20.141 -19.590 -10.577 1.00 68.38 276 ASN A CA 1
ATOM 2139 C C . ASN A 1 276 ? 18.747 -20.047 -11.025 1.00 68.38 276 ASN A C 1
ATOM 2141 O O . ASN A 1 276 ? 18.227 -19.597 -12.046 1.00 68.38 276 ASN A O 1
ATOM 2145 N N . LYS A 1 277 ? 18.164 -20.981 -10.270 1.00 59.84 277 LYS A N 1
ATOM 2146 C CA . LYS A 1 277 ? 16.798 -21.489 -10.478 1.00 59.84 277 LYS A CA 1
ATOM 2147 C C . LYS A 1 277 ? 15.783 -20.781 -9.564 1.00 59.84 277 LYS A C 1
ATOM 2149 O O . LYS A 1 277 ? 14.736 -21.353 -9.280 1.00 59.84 277 LYS A O 1
ATOM 2154 N N . LEU A 1 278 ? 16.109 -19.555 -9.133 1.00 60.25 278 LEU A N 1
ATOM 2155 C CA . LEU A 1 278 ? 15.339 -18.659 -8.261 1.00 60.25 278 LEU A CA 1
ATOM 2156 C C . LEU A 1 278 ? 15.129 -19.218 -6.847 1.00 60.25 278 LEU A C 1
ATOM 2158 O O . LEU A 1 278 ? 14.007 -19.341 -6.359 1.00 60.25 278 LEU A O 1
ATOM 2162 N N . TRP A 1 279 ? 16.245 -19.534 -6.187 1.00 63.75 279 TRP A N 1
ATOM 2163 C CA . TRP A 1 279 ? 16.326 -19.616 -4.726 1.00 63.75 279 TRP A CA 1
ATOM 2164 C C . TRP A 1 279 ? 17.094 -18.393 -4.233 1.00 63.75 279 TRP A C 1
ATOM 2166 O O . TRP A 1 279 ? 18.289 -18.465 -3.946 1.00 63.75 279 TRP A O 1
ATOM 2176 N N . ASP A 1 280 ? 16.382 -17.274 -4.180 1.00 76.06 280 ASP A N 1
ATOM 2177 C CA . ASP A 1 280 ? 16.888 -16.036 -3.614 1.00 76.06 280 ASP A CA 1
ATOM 2178 C C . ASP A 1 280 ? 16.249 -15.838 -2.232 1.00 76.06 280 ASP A C 1
ATOM 2180 O O . ASP A 1 280 ? 15.054 -16.067 -2.039 1.00 76.06 280 ASP A O 1
ATOM 2184 N N . GLY A 1 281 ? 17.053 -15.426 -1.262 1.00 82.62 281 GLY A N 1
ATOM 2185 C CA . GLY A 1 281 ? 16.616 -15.064 0.079 1.00 82.62 281 GLY A CA 1
ATOM 2186 C C . GLY A 1 281 ? 17.346 -13.820 0.556 1.00 82.62 281 GLY A C 1
ATOM 2187 O O . GLY A 1 281 ? 18.197 -13.275 -0.145 1.00 82.62 281 GLY A O 1
ATOM 2188 N N . LEU A 1 282 ? 17.039 -13.380 1.764 1.00 87.81 282 LEU A N 1
ATOM 2189 C CA . LEU A 1 282 ? 17.750 -12.292 2.424 1.00 87.81 282 LEU A CA 1
ATOM 2190 C C . LEU A 1 282 ? 18.461 -12.837 3.661 1.00 87.81 282 LEU A C 1
ATOM 2192 O O . LEU A 1 282 ? 17.934 -13.700 4.372 1.00 87.81 282 LEU A O 1
ATOM 2196 N N . LEU A 1 283 ? 19.669 -12.341 3.921 1.00 87.81 283 LEU A N 1
ATOM 2197 C CA . LEU A 1 283 ? 20.417 -12.700 5.119 1.00 87.81 283 LEU A CA 1
ATOM 2198 C C . LEU A 1 283 ? 19.596 -12.352 6.372 1.00 87.81 283 LEU A C 1
ATOM 2200 O O . LEU A 1 283 ? 19.046 -11.257 6.490 1.00 87.81 283 LEU A O 1
ATOM 2204 N N . GLY A 1 284 ? 19.482 -13.300 7.305 1.00 84.12 284 GLY A N 1
ATOM 2205 C CA . GLY A 1 284 ? 18.676 -13.119 8.519 1.00 84.12 284 GLY A CA 1
ATOM 2206 C C . GLY A 1 284 ? 17.179 -12.916 8.258 1.00 84.12 284 GLY A C 1
ATOM 2207 O O . GLY A 1 284 ? 16.484 -12.400 9.125 1.00 84.12 284 GLY A O 1
ATOM 2208 N N . GLY A 1 285 ? 16.686 -13.267 7.068 1.00 87.94 285 GLY A N 1
ATOM 2209 C CA . GLY A 1 285 ? 15.297 -13.072 6.673 1.00 87.94 285 GLY A CA 1
ATOM 2210 C C . GLY A 1 285 ? 15.039 -11.689 6.093 1.00 87.94 285 GLY A C 1
ATOM 2211 O O . GLY A 1 285 ? 14.420 -11.625 5.051 1.00 87.94 285 GLY A O 1
ATOM 2212 N N . TRP A 1 286 ? 15.546 -10.600 6.681 1.00 91.12 286 TRP A N 1
ATOM 2213 C CA . TRP A 1 286 ? 15.112 -9.234 6.335 1.00 91.12 286 TRP A CA 1
ATOM 2214 C C . TRP A 1 286 ? 16.202 -8.239 5.958 1.00 91.12 286 TRP A C 1
ATOM 2216 O O . TRP A 1 286 ? 15.876 -7.161 5.451 1.00 91.12 286 TRP A O 1
ATOM 2226 N N . LEU A 1 287 ? 17.476 -8.544 6.211 1.00 90.94 287 LEU A N 1
ATOM 2227 C CA . LEU A 1 287 ? 18.547 -7.586 5.939 1.00 90.94 287 LEU A CA 1
ATOM 2228 C C . LEU A 1 287 ? 18.560 -7.245 4.442 1.00 90.94 287 LEU A C 1
ATOM 2230 O O . LEU A 1 287 ? 18.281 -8.126 3.625 1.00 90.94 287 LEU A O 1
ATOM 2234 N N . PRO A 1 288 ? 18.902 -6.007 4.040 1.00 91.06 288 PRO A N 1
ATOM 2235 C CA . PRO A 1 288 ? 19.074 -5.643 2.634 1.00 91.06 288 PRO A CA 1
ATOM 2236 C C . PRO A 1 288 ? 20.383 -6.238 2.086 1.00 91.06 288 PRO A C 1
ATOM 2238 O O . PRO A 1 288 ? 21.295 -5.536 1.668 1.00 91.06 288 PRO A O 1
ATOM 2241 N N . SER A 1 289 ? 20.479 -7.566 2.140 1.00 90.88 289 SER A N 1
ATOM 2242 C CA . SER A 1 289 ? 21.620 -8.387 1.769 1.00 90.88 289 SER A CA 1
ATOM 2243 C C . SER A 1 289 ? 21.094 -9.673 1.122 1.00 90.88 289 SER A C 1
ATOM 2245 O O . SER A 1 289 ? 20.667 -10.593 1.829 1.00 90.88 289 SER A O 1
ATOM 2247 N N . PRO A 1 290 ? 21.022 -9.731 -0.218 1.00 89.31 290 PRO A N 1
ATOM 2248 C CA . PRO A 1 290 ? 20.529 -10.903 -0.918 1.00 89.31 290 PRO A CA 1
ATOM 2249 C C . PRO A 1 290 ? 21.509 -12.070 -0.788 1.00 89.31 290 PRO A C 1
ATOM 2251 O O . PRO A 1 290 ? 22.717 -11.919 -0.956 1.00 89.31 290 PRO A O 1
ATOM 2254 N N . CYS A 1 291 ? 20.951 -13.248 -0.536 1.00 87.50 291 CYS A N 1
ATOM 2255 C CA . CYS A 1 291 ? 21.597 -14.544 -0.643 1.00 87.50 291 CYS A CA 1
ATOM 2256 C C . CYS A 1 291 ? 21.035 -15.251 -1.878 1.00 87.50 291 CYS A C 1
ATOM 2258 O O . CYS A 1 291 ? 19.833 -15.515 -1.950 1.00 87.50 291 CYS A O 1
ATOM 2260 N N . LYS A 1 292 ? 21.892 -15.524 -2.860 1.00 86.12 292 LYS A N 1
ATOM 2261 C CA . LYS A 1 292 ? 21.526 -16.153 -4.134 1.00 86.12 292 LYS A CA 1
ATOM 2262 C C . LYS A 1 292 ? 22.146 -17.543 -4.225 1.00 86.12 292 LYS A C 1
ATOM 2264 O O . LYS A 1 292 ? 23.342 -17.702 -3.977 1.00 86.12 292 LYS A O 1
ATOM 2269 N N . ILE A 1 293 ? 21.339 -18.540 -4.594 1.00 84.62 293 ILE A N 1
ATOM 2270 C CA . ILE A 1 293 ? 21.767 -19.940 -4.715 1.00 84.62 293 ILE A CA 1
ATOM 2271 C C . ILE A 1 293 ? 21.731 -20.404 -6.176 1.00 84.62 293 ILE A C 1
ATOM 2273 O O . ILE A 1 293 ? 20.676 -20.502 -6.807 1.00 84.62 293 ILE A O 1
ATOM 2277 N N . PHE A 1 294 ? 22.892 -20.794 -6.691 1.00 84.88 294 PHE A N 1
ATOM 2278 C CA . PHE A 1 294 ? 23.094 -21.341 -8.027 1.00 84.88 294 PHE A CA 1
ATOM 2279 C C . PHE A 1 294 ? 23.299 -22.846 -7.910 1.00 84.88 294 PHE A C 1
ATOM 2281 O O . PHE A 1 294 ? 24.369 -23.308 -7.527 1.00 84.88 294 PHE A O 1
ATOM 2288 N N . ARG A 1 295 ? 22.269 -23.639 -8.214 1.00 81.06 295 ARG A N 1
ATOM 2289 C CA . ARG A 1 295 ? 22.353 -25.103 -8.099 1.00 81.06 295 ARG A CA 1
ATOM 2290 C C . ARG A 1 295 ? 22.893 -25.728 -9.375 1.00 81.06 295 ARG A C 1
ATOM 2292 O O . ARG A 1 295 ? 22.506 -25.313 -10.474 1.00 81.06 295 ARG A O 1
ATOM 2299 N N . GLY A 1 296 ? 23.690 -26.778 -9.218 1.00 75.38 296 GLY A N 1
ATOM 2300 C CA . GLY A 1 296 ? 24.080 -27.672 -10.295 1.00 75.38 296 GLY A CA 1
ATOM 2301 C C . GLY A 1 296 ? 22.853 -28.268 -10.993 1.00 75.38 296 GLY A C 1
ATOM 2302 O O . GLY A 1 296 ? 21.758 -28.399 -10.430 1.00 75.38 296 GLY A O 1
ATOM 2303 N N . THR A 1 297 ? 22.993 -28.601 -12.274 1.00 68.50 297 THR A N 1
ATOM 2304 C CA . THR A 1 297 ? 21.892 -29.202 -13.047 1.00 68.50 297 THR A CA 1
ATOM 2305 C C . THR A 1 297 ? 21.720 -30.698 -12.805 1.00 68.50 297 THR A C 1
ATOM 2307 O O . THR A 1 297 ? 20.634 -31.204 -13.090 1.00 68.50 297 THR A O 1
ATOM 2310 N N . VAL A 1 298 ? 22.741 -31.363 -12.257 1.00 69.31 298 VAL A N 1
ATOM 2311 C CA . VAL A 1 298 ? 22.802 -32.820 -12.064 1.00 69.31 298 VAL A CA 1
ATOM 2312 C C . VAL A 1 298 ? 22.577 -33.210 -10.603 1.00 69.31 298 VAL A C 1
ATOM 2314 O O . VAL A 1 298 ? 21.725 -34.048 -10.325 1.00 69.31 298 VAL A O 1
ATOM 2317 N N . ASP A 1 299 ? 23.291 -32.576 -9.672 1.00 73.06 299 ASP A N 1
ATOM 2318 C CA . ASP A 1 299 ? 23.197 -32.851 -8.238 1.00 73.06 299 ASP A CA 1
ATOM 2319 C C . ASP A 1 299 ? 22.630 -31.638 -7.490 1.00 73.06 299 ASP A C 1
ATOM 2321 O O . ASP A 1 299 ? 23.164 -30.533 -7.549 1.00 73.06 299 ASP A O 1
ATOM 2325 N N . SER A 1 300 ? 21.530 -31.847 -6.765 1.00 69.19 300 SER A N 1
ATOM 2326 C CA . SER A 1 300 ? 20.906 -30.809 -5.935 1.00 69.19 300 SER A CA 1
ATOM 2327 C C . SER A 1 300 ? 21.713 -30.453 -4.679 1.00 69.19 300 SER A C 1
ATOM 2329 O O . SER A 1 300 ? 21.416 -29.422 -4.070 1.00 69.19 300 SER A O 1
ATOM 2331 N N . GLN A 1 301 ? 22.694 -31.294 -4.318 1.00 81.19 301 GLN A N 1
ATOM 2332 C CA . GLN A 1 301 ? 23.684 -31.095 -3.256 1.00 81.19 301 GLN A CA 1
ATOM 2333 C C . GLN A 1 301 ? 24.995 -30.462 -3.765 1.00 81.19 301 GLN A C 1
ATOM 2335 O O . GLN A 1 301 ? 25.971 -30.370 -3.014 1.00 81.19 301 GLN A O 1
ATOM 2340 N N . ASP A 1 302 ? 25.011 -30.022 -5.025 1.00 87.31 302 ASP A N 1
ATOM 2341 C CA . ASP A 1 302 ? 26.058 -29.204 -5.630 1.00 87.31 302 ASP A CA 1
ATOM 2342 C C . ASP A 1 302 ? 25.489 -27.800 -5.897 1.00 87.31 302 ASP A C 1
ATOM 2344 O O . ASP A 1 302 ? 24.563 -27.632 -6.698 1.00 87.31 302 ASP A O 1
ATOM 2348 N N . TRP A 1 303 ? 25.966 -26.784 -5.179 1.00 87.69 303 TRP A N 1
ATOM 2349 C CA . TRP A 1 303 ? 25.498 -25.410 -5.348 1.00 87.69 303 TRP A CA 1
ATOM 2350 C C . TRP A 1 303 ? 26.555 -24.371 -4.993 1.00 87.69 303 TRP A C 1
ATOM 2352 O O . TRP A 1 303 ? 27.397 -24.580 -4.124 1.00 87.69 303 TRP A O 1
ATOM 2362 N N . ILE A 1 304 ? 26.459 -23.214 -5.637 1.00 89.25 304 ILE A N 1
ATOM 2363 C CA . ILE A 1 304 ? 27.192 -22.010 -5.268 1.00 89.25 304 ILE A CA 1
ATOM 2364 C C . ILE A 1 304 ? 26.220 -21.074 -4.549 1.00 89.25 304 ILE A C 1
ATOM 2366 O O . ILE A 1 304 ? 25.094 -20.862 -4.993 1.00 89.25 304 ILE A O 1
ATOM 2370 N N . GLU A 1 305 ? 26.642 -20.540 -3.418 1.00 89.00 305 GLU A N 1
ATOM 2371 C CA . GLU A 1 305 ? 25.949 -19.521 -2.640 1.00 89.00 305 GLU A CA 1
ATOM 2372 C C . GLU A 1 305 ? 26.731 -18.215 -2.748 1.00 89.00 305 GLU A C 1
ATOM 2374 O O . GLU A 1 305 ? 27.948 -18.223 -2.572 1.00 89.00 305 GLU A O 1
ATOM 2379 N N . SER A 1 306 ? 26.040 -17.110 -3.016 1.00 88.69 306 SER A N 1
ATOM 2380 C CA . SER A 1 306 ? 26.610 -15.764 -2.970 1.00 88.69 306 SER A CA 1
ATOM 2381 C C . SER A 1 306 ? 25.749 -14.883 -2.070 1.00 88.69 306 SER A C 1
ATOM 2383 O O . SER A 1 306 ? 24.570 -14.659 -2.358 1.00 88.69 306 SER A O 1
ATOM 2385 N N . VAL A 1 307 ? 26.325 -14.420 -0.960 1.00 89.44 307 VAL A N 1
ATOM 2386 C CA . VAL A 1 307 ? 25.720 -13.420 -0.072 1.00 89.44 307 VAL A CA 1
ATOM 2387 C C . VAL A 1 307 ? 26.360 -12.075 -0.368 1.00 89.44 307 VAL A C 1
ATOM 2389 O O . VAL A 1 307 ? 27.581 -11.948 -0.329 1.00 89.44 307 VAL A O 1
ATOM 2392 N N . ILE A 1 308 ? 25.534 -11.076 -0.656 1.00 89.81 308 ILE A N 1
ATOM 2393 C CA . ILE A 1 308 ? 25.988 -9.769 -1.131 1.00 89.81 308 ILE A CA 1
ATOM 2394 C C . ILE A 1 308 ? 25.494 -8.710 -0.156 1.00 89.81 308 ILE A C 1
ATOM 2396 O O . ILE A 1 308 ? 24.332 -8.745 0.252 1.00 89.81 308 ILE A O 1
ATOM 2400 N N . PHE A 1 309 ? 26.346 -7.777 0.251 1.00 89.94 309 PHE A N 1
ATOM 2401 C CA . PHE A 1 309 ? 25.960 -6.704 1.170 1.00 89.94 309 PHE A CA 1
ATOM 2402 C C . PHE A 1 309 ? 26.792 -5.448 0.950 1.00 89.94 309 PHE A C 1
ATOM 2404 O O . PHE A 1 309 ? 27.955 -5.521 0.568 1.00 89.94 309 PHE A O 1
ATOM 2411 N N . ALA A 1 310 ? 26.193 -4.287 1.208 1.00 90.00 310 ALA A N 1
ATOM 2412 C CA . ALA A 1 310 ? 26.925 -3.030 1.188 1.00 90.00 310 ALA A CA 1
ATOM 2413 C C . ALA A 1 310 ? 27.915 -2.951 2.354 1.00 90.00 310 ALA A C 1
ATOM 2415 O O . ALA A 1 310 ? 27.610 -3.379 3.470 1.00 90.00 310 ALA A O 1
ATOM 2416 N N . ASP A 1 311 ? 29.085 -2.371 2.098 1.00 87.38 311 ASP A N 1
ATOM 2417 C CA . ASP A 1 311 ? 30.050 -2.033 3.135 1.00 87.38 311 ASP A CA 1
ATOM 2418 C C . ASP A 1 311 ? 29.461 -0.943 4.041 1.00 87.38 311 ASP A C 1
ATOM 2420 O O . ASP A 1 311 ? 29.338 0.220 3.651 1.00 87.38 311 ASP A O 1
ATOM 2424 N N . VAL A 1 312 ? 29.067 -1.325 5.254 1.00 87.12 312 VAL A N 1
ATOM 2425 C CA . VAL A 1 312 ? 28.458 -0.417 6.236 1.00 87.12 312 VAL A CA 1
ATOM 2426 C C . VAL A 1 312 ? 29.476 0.451 6.978 1.00 87.12 312 VAL A C 1
ATOM 2428 O O . VAL A 1 312 ? 29.083 1.442 7.604 1.00 87.12 312 VAL A O 1
ATOM 2431 N N . ASP A 1 313 ? 30.763 0.109 6.891 1.00 83.25 313 ASP A N 1
ATOM 2432 C CA . ASP A 1 313 ? 31.869 0.854 7.491 1.00 83.25 313 ASP A CA 1
ATOM 2433 C C . ASP A 1 313 ? 32.428 1.916 6.535 1.00 83.25 313 ASP A C 1
ATOM 2435 O O . ASP A 1 313 ? 33.065 2.876 6.988 1.00 83.25 313 ASP A O 1
ATOM 2439 N N . SER A 1 314 ? 32.152 1.787 5.231 1.00 82.94 314 SER A N 1
ATOM 2440 C CA . SER A 1 314 ? 32.477 2.810 4.239 1.00 82.94 314 SER A CA 1
ATOM 2441 C C . SER A 1 314 ? 31.881 4.171 4.616 1.00 82.94 314 SER A C 1
ATOM 2443 O O . SER A 1 314 ? 30.731 4.301 5.052 1.00 82.94 314 SER A O 1
ATOM 2445 N N . ARG A 1 315 ? 32.698 5.212 4.443 1.00 82.94 315 ARG A N 1
ATOM 2446 C CA . ARG A 1 315 ? 32.327 6.621 4.636 1.00 82.94 315 ARG A CA 1
ATOM 2447 C C . ARG A 1 315 ? 32.314 7.402 3.328 1.00 82.94 315 ARG A C 1
ATOM 2449 O O . ARG A 1 315 ? 32.163 8.618 3.371 1.00 82.94 315 ARG A O 1
ATOM 2456 N N . ASP A 1 316 ? 32.478 6.716 2.200 1.00 84.38 316 ASP A N 1
ATOM 2457 C CA . ASP A 1 316 ? 32.382 7.337 0.887 1.00 84.38 316 ASP A CA 1
ATOM 2458 C C . ASP A 1 316 ? 30.932 7.804 0.647 1.00 84.38 316 ASP A C 1
ATOM 2460 O O . ASP A 1 316 ? 30.007 6.989 0.721 1.00 84.38 316 ASP A O 1
ATOM 2464 N N . PRO A 1 317 ? 30.696 9.106 0.409 1.00 87.06 317 PRO A N 1
ATOM 2465 C CA . PRO A 1 317 ? 29.354 9.621 0.176 1.00 87.06 317 PRO A CA 1
ATOM 2466 C C . PRO A 1 317 ? 28.896 9.448 -1.280 1.00 87.06 317 PRO A C 1
ATOM 2468 O O . PRO A 1 317 ? 27.737 9.723 -1.582 1.00 87.06 317 PRO A O 1
ATOM 2471 N N . THR A 1 318 ? 29.782 9.050 -2.193 1.00 84.94 318 THR A N 1
ATOM 2472 C CA . THR A 1 318 ? 29.547 9.036 -3.642 1.00 84.94 318 THR A CA 1
ATOM 2473 C C . THR A 1 318 ? 29.270 7.650 -4.194 1.00 84.94 318 THR A C 1
ATOM 2475 O O . THR A 1 318 ? 28.381 7.519 -5.028 1.00 84.94 318 THR A O 1
ATOM 2478 N N . ILE A 1 319 ? 29.988 6.629 -3.725 1.00 84.06 319 ILE A N 1
ATOM 2479 C CA . ILE A 1 319 ? 29.878 5.263 -4.241 1.00 84.06 319 ILE A CA 1
ATOM 2480 C C . ILE A 1 319 ? 29.536 4.272 -3.135 1.00 84.06 319 ILE A C 1
ATOM 2482 O O . ILE A 1 319 ? 29.984 4.377 -1.992 1.00 84.06 319 ILE A O 1
ATOM 2486 N N . VAL A 1 320 ? 28.740 3.268 -3.497 1.00 87.19 320 VAL A N 1
ATOM 2487 C CA . VAL A 1 320 ? 28.474 2.113 -2.640 1.00 87.19 320 VAL A CA 1
ATOM 2488 C C . VAL A 1 320 ? 29.450 1.006 -3.000 1.00 87.19 320 VAL A C 1
ATOM 2490 O O . VAL A 1 320 ? 29.434 0.509 -4.122 1.00 87.19 320 VAL A O 1
ATOM 2493 N N . HIS A 1 321 ? 30.242 0.580 -2.022 1.00 85.75 321 HIS A N 1
ATOM 2494 C CA . HIS A 1 321 ? 31.050 -0.630 -2.128 1.00 85.75 321 HIS A CA 1
ATOM 2495 C C . HIS A 1 321 ? 30.248 -1.844 -1.669 1.00 85.75 321 HIS A C 1
ATOM 2497 O O . HIS A 1 321 ? 29.570 -1.787 -0.637 1.00 85.75 321 HIS A O 1
ATOM 2503 N N . LEU A 1 322 ? 30.342 -2.944 -2.412 1.00 88.12 322 LEU A N 1
ATOM 2504 C CA . LEU A 1 322 ? 29.667 -4.197 -2.101 1.00 88.12 322 LEU A CA 1
ATOM 2505 C C . LEU A 1 322 ? 30.670 -5.303 -1.788 1.00 88.12 322 LEU A C 1
ATOM 2507 O O . LEU A 1 322 ? 31.604 -5.557 -2.544 1.00 88.12 322 LEU A O 1
ATOM 2511 N N . TRP A 1 323 ? 30.414 -6.013 -0.697 1.00 87.25 323 TRP A N 1
ATOM 2512 C CA . TRP A 1 323 ? 31.078 -7.259 -0.360 1.00 87.25 323 TRP A CA 1
ATOM 2513 C C . TRP A 1 323 ? 30.304 -8.446 -0.929 1.00 87.25 323 TRP A C 1
ATOM 2515 O O . TRP A 1 323 ? 29.075 -8.509 -0.844 1.00 87.25 323 TRP A O 1
ATOM 2525 N N . PHE A 1 324 ? 31.052 -9.407 -1.452 1.00 87.94 324 PHE A N 1
ATOM 2526 C CA . PHE A 1 324 ? 30.590 -10.693 -1.949 1.00 87.94 324 PHE A CA 1
ATOM 2527 C C . PHE A 1 324 ? 31.180 -11.781 -1.067 1.00 87.94 324 PHE A C 1
ATOM 2529 O O . PHE A 1 324 ? 32.393 -11.873 -0.932 1.00 87.94 324 PHE A O 1
ATOM 2536 N N . ALA A 1 325 ? 30.328 -12.595 -0.456 1.00 87.56 325 ALA A N 1
ATOM 2537 C CA . ALA A 1 325 ? 30.717 -13.797 0.262 1.00 87.56 325 ALA A CA 1
ATOM 2538 C C . ALA A 1 325 ? 30.247 -15.006 -0.547 1.00 87.56 325 ALA A C 1
ATOM 2540 O O . ALA A 1 325 ? 29.056 -15.332 -0.556 1.00 87.56 325 ALA A O 1
ATOM 2541 N N . THR A 1 326 ? 31.181 -15.653 -1.238 1.00 87.88 326 THR A N 1
ATOM 2542 C CA . THR A 1 326 ? 30.893 -16.745 -2.168 1.00 87.88 326 THR A CA 1
ATOM 2543 C C . THR A 1 326 ? 31.343 -18.077 -1.584 1.00 87.88 326 THR A C 1
ATOM 2545 O O . THR A 1 326 ? 32.442 -18.210 -1.047 1.00 87.88 326 THR A O 1
ATOM 2548 N N . LYS A 1 327 ? 30.490 -19.096 -1.684 1.00 89.44 327 LYS A N 1
ATOM 2549 C CA . LYS A 1 327 ? 30.757 -20.449 -1.191 1.00 89.44 327 LYS A CA 1
ATOM 2550 C C . LYS A 1 327 ? 30.278 -21.478 -2.199 1.00 89.44 327 LYS A C 1
ATOM 2552 O O . LYS A 1 327 ? 29.097 -21.506 -2.526 1.00 89.44 327 LYS A O 1
ATOM 2557 N N . TRP A 1 328 ? 31.154 -22.388 -2.604 1.00 92.12 328 TRP A N 1
ATOM 2558 C CA . TRP A 1 328 ? 30.767 -23.575 -3.362 1.00 92.12 328 TRP A CA 1
ATOM 2559 C C . TRP A 1 328 ? 30.629 -24.777 -2.428 1.00 92.12 328 TRP A C 1
ATOM 2561 O O . TRP A 1 328 ? 31.541 -25.096 -1.663 1.00 92.12 328 TRP A O 1
ATOM 2571 N N . VAL A 1 329 ? 29.479 -25.445 -2.472 1.00 89.81 329 VAL A N 1
ATOM 2572 C CA . VAL A 1 329 ? 29.164 -26.646 -1.696 1.00 89.81 329 VAL A CA 1
ATOM 2573 C C . VAL A 1 329 ? 28.931 -27.810 -2.645 1.00 89.81 329 VAL A C 1
ATOM 2575 O O . VAL A 1 329 ? 28.154 -27.686 -3.584 1.00 89.81 329 VAL A O 1
ATOM 2578 N N . LYS A 1 330 ? 29.568 -28.952 -2.375 1.00 88.88 330 LYS A N 1
ATOM 2579 C CA . LYS A 1 330 ? 29.387 -30.187 -3.145 1.00 88.88 330 LYS A CA 1
ATOM 2580 C C . LYS A 1 330 ? 29.403 -31.416 -2.250 1.00 88.88 330 LYS A C 1
ATOM 2582 O O . LYS A 1 330 ? 30.382 -31.655 -1.529 1.00 88.88 330 LYS A O 1
ATOM 2587 N N . GLY A 1 331 ? 28.326 -32.199 -2.315 1.00 84.69 331 GLY A N 1
ATOM 2588 C CA . GLY A 1 331 ? 28.111 -33.353 -1.439 1.00 84.69 331 GLY A CA 1
ATOM 2589 C C . GLY A 1 331 ? 27.955 -32.936 0.026 1.00 84.69 331 GLY A C 1
ATOM 2590 O O . GLY A 1 331 ? 28.503 -33.585 0.910 1.00 84.69 331 GLY A O 1
ATOM 2591 N N . GLY A 1 332 ? 27.307 -31.790 0.273 1.00 84.75 332 GLY A N 1
ATOM 2592 C CA . GLY A 1 332 ? 27.109 -31.228 1.615 1.00 84.75 332 GLY A CA 1
ATOM 2593 C C . GLY A 1 332 ? 28.350 -30.591 2.258 1.00 84.75 332 GLY A C 1
ATOM 2594 O O . GLY A 1 332 ? 28.260 -30.077 3.370 1.00 84.75 332 GLY A O 1
ATOM 2595 N N . VAL A 1 333 ? 29.500 -30.580 1.576 1.00 88.50 333 VAL A N 1
ATOM 2596 C CA . VAL A 1 333 ? 30.759 -30.011 2.083 1.00 88.50 333 VAL A CA 1
ATOM 2597 C C . VAL A 1 333 ? 31.126 -28.761 1.293 1.00 88.50 333 VAL A C 1
ATOM 2599 O O . VAL A 1 333 ? 31.118 -28.782 0.062 1.00 88.50 333 VAL A O 1
ATOM 2602 N N . ALA A 1 334 ? 31.475 -27.678 1.992 1.00 89.75 334 ALA A N 1
ATOM 2603 C CA . ALA A 1 334 ? 32.002 -26.473 1.359 1.00 89.75 334 ALA A CA 1
ATOM 2604 C C . ALA A 1 334 ? 33.402 -26.752 0.793 1.00 89.75 334 ALA A C 1
ATOM 2606 O O . ALA A 1 334 ? 34.322 -27.057 1.551 1.00 89.75 334 ALA A O 1
ATOM 2607 N N . ARG A 1 335 ? 33.538 -26.680 -0.531 1.00 91.12 335 ARG A N 1
ATOM 2608 C CA . ARG A 1 335 ? 34.780 -26.953 -1.264 1.00 91.12 335 ARG A CA 1
ATOM 2609 C C . ARG A 1 335 ? 35.632 -25.703 -1.414 1.00 91.12 335 ARG A C 1
ATOM 2611 O O . ARG A 1 335 ? 36.841 -25.783 -1.248 1.00 91.12 335 ARG A O 1
ATOM 2618 N N . GLU A 1 336 ? 34.986 -24.562 -1.633 1.00 88.69 336 GLU A N 1
ATOM 2619 C CA . GLU A 1 336 ? 35.625 -23.249 -1.724 1.00 88.69 336 GLU A CA 1
ATOM 2620 C C . GLU A 1 336 ? 34.795 -22.195 -0.996 1.00 88.69 336 GLU A C 1
ATOM 2622 O O . GLU A 1 336 ? 33.564 -22.295 -0.920 1.00 88.69 336 GLU A O 1
ATOM 2627 N N . LYS A 1 337 ? 35.486 -21.201 -0.435 1.00 87.56 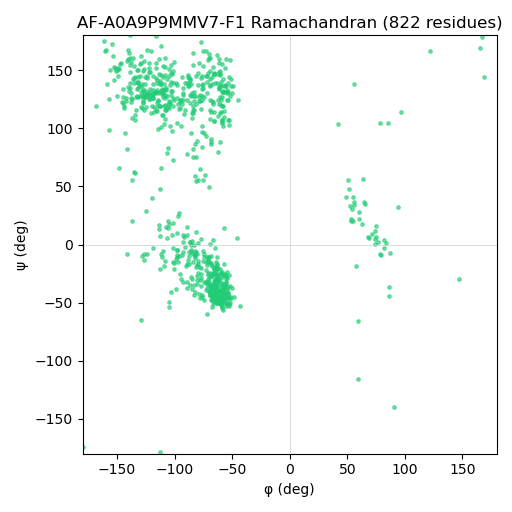337 LYS A N 1
ATOM 2628 C CA . LYS A 1 337 ? 34.910 -20.042 0.249 1.00 87.56 337 LYS A CA 1
ATOM 2629 C C . LYS A 1 337 ? 35.804 -18.842 -0.006 1.00 87.56 337 LYS A C 1
ATOM 2631 O O . LYS A 1 337 ? 36.972 -18.889 0.369 1.00 87.56 337 LYS A O 1
ATOM 2636 N N . ASN A 1 338 ? 35.243 -17.787 -0.570 1.00 83.50 338 ASN A N 1
ATOM 2637 C CA . ASN A 1 338 ? 35.969 -16.573 -0.902 1.00 83.50 338 ASN A CA 1
ATOM 2638 C C . ASN A 1 338 ? 35.141 -15.337 -0.562 1.00 83.50 338 ASN A C 1
ATOM 2640 O O . ASN A 1 338 ? 33.914 -15.398 -0.435 1.00 83.50 338 ASN A O 1
ATOM 2644 N N . PHE A 1 339 ? 35.854 -14.240 -0.328 1.00 79.81 339 PHE A N 1
ATOM 2645 C CA . PHE A 1 339 ? 35.278 -12.946 -0.012 1.00 79.81 339 PHE A CA 1
ATOM 2646 C C . PHE A 1 339 ? 35.957 -11.886 -0.866 1.00 79.81 339 PHE A C 1
ATOM 2648 O O . PHE A 1 339 ? 37.184 -11.772 -0.832 1.00 79.81 339 PHE A O 1
ATOM 2655 N N . ALA A 1 340 ? 35.160 -11.089 -1.563 1.00 80.75 340 ALA A N 1
ATOM 2656 C CA . ALA A 1 340 ? 35.648 -10.064 -2.470 1.00 80.75 340 ALA A CA 1
ATOM 2657 C C . ALA A 1 340 ? 34.888 -8.749 -2.296 1.00 80.75 340 ALA A C 1
ATOM 2659 O O . ALA A 1 340 ? 33.733 -8.727 -1.870 1.00 80.75 340 ALA A O 1
ATOM 2660 N N . LEU A 1 341 ? 35.560 -7.653 -2.638 1.00 81.62 341 LEU A N 1
ATOM 2661 C CA . LEU A 1 341 ? 34.975 -6.323 -2.767 1.00 81.62 341 LEU A CA 1
ATOM 2662 C C . LEU A 1 341 ? 34.752 -6.045 -4.259 1.00 81.62 341 LEU A C 1
ATOM 2664 O O . LEU A 1 341 ? 35.617 -6.360 -5.074 1.00 81.62 341 LEU A O 1
ATOM 2668 N N . ASP A 1 342 ? 33.623 -5.442 -4.620 1.00 76.19 342 ASP A N 1
ATOM 2669 C CA . ASP A 1 342 ? 33.207 -5.247 -6.016 1.00 76.19 342 ASP A CA 1
ATOM 2670 C C . ASP A 1 342 ? 34.051 -4.260 -6.831 1.00 76.19 342 ASP A C 1
ATOM 2672 O O . ASP A 1 342 ? 33.909 -4.200 -8.050 1.00 76.19 342 ASP A O 1
ATOM 2676 N N . TYR A 1 343 ? 34.951 -3.525 -6.180 1.00 72.88 343 TYR A N 1
ATOM 2677 C CA . TYR A 1 343 ? 36.004 -2.737 -6.815 1.00 72.88 343 TYR A CA 1
ATOM 2678 C C . TYR A 1 343 ? 37.349 -3.447 -6.614 1.00 72.88 343 TYR A C 1
ATOM 2680 O O . TYR A 1 343 ? 38.070 -3.116 -5.668 1.00 72.88 343 TYR A O 1
ATOM 2688 N N . PRO A 1 344 ? 37.696 -4.441 -7.455 1.00 61.75 344 PRO A N 1
ATOM 2689 C CA . PRO A 1 344 ? 38.992 -5.095 -7.360 1.00 61.75 344 PRO A CA 1
ATOM 2690 C C . PRO A 1 344 ? 40.100 -4.067 -7.600 1.00 61.75 344 PRO A C 1
ATOM 2692 O O . PRO A 1 344 ? 40.028 -3.257 -8.528 1.00 61.75 344 PRO A O 1
ATOM 2695 N N . GLU A 1 345 ? 41.137 -4.096 -6.763 1.00 56.91 345 GLU A N 1
ATOM 2696 C CA . GLU A 1 345 ? 42.333 -3.291 -6.992 1.00 56.91 345 GLU A CA 1
ATOM 2697 C C . GLU A 1 345 ? 42.928 -3.695 -8.350 1.00 56.91 345 GLU A C 1
ATOM 2699 O O . GLU A 1 345 ? 43.250 -4.863 -8.591 1.00 56.91 345 GLU A O 1
ATOM 2704 N N . PHE A 1 346 ? 43.033 -2.733 -9.273 1.00 45.38 346 PHE A N 1
ATOM 2705 C CA . PHE A 1 346 ? 43.753 -2.917 -10.530 1.00 45.38 346 PHE A CA 1
ATOM 2706 C C . PHE A 1 346 ? 45.195 -3.284 -10.137 1.00 45.38 346 PHE A C 1
ATOM 2708 O O . PHE A 1 346 ? 45.909 -2.421 -9.642 1.00 45.38 346 PHE A O 1
ATOM 2715 N N . PHE A 1 347 ? 45.582 -4.553 -10.325 1.00 39.66 347 PHE A N 1
ATOM 2716 C CA . PHE A 1 347 ? 46.824 -5.238 -9.905 1.00 39.66 347 PHE A CA 1
ATOM 2717 C C . PHE A 1 347 ? 46.749 -6.048 -8.591 1.00 39.66 347 PHE A C 1
ATOM 2719 O O . PHE A 1 347 ? 46.720 -5.512 -7.491 1.00 39.66 347 PHE A O 1
ATOM 2726 N N . HIS A 1 348 ? 46.886 -7.378 -8.730 1.00 41.16 348 HIS A N 1
ATOM 2727 C CA . HIS A 1 348 ? 47.014 -8.420 -7.688 1.00 41.16 348 HIS A CA 1
ATOM 2728 C C . HIS A 1 348 ? 48.191 -8.251 -6.692 1.00 41.16 348 HIS A C 1
ATOM 2730 O O . HIS A 1 348 ? 48.547 -9.192 -5.983 1.00 41.16 348 HIS A O 1
ATOM 2736 N N . ALA A 1 349 ? 48.835 -7.086 -6.634 1.00 34.50 349 ALA A N 1
ATOM 2737 C CA . ALA A 1 349 ? 50.121 -6.895 -5.979 1.00 34.50 349 ALA A CA 1
ATOM 2738 C C . ALA A 1 349 ? 50.057 -6.244 -4.587 1.00 34.50 349 ALA A C 1
ATOM 2740 O O . ALA A 1 349 ? 51.093 -5.789 -4.136 1.00 34.50 349 ALA A O 1
ATOM 2741 N N . TYR A 1 350 ? 48.922 -6.215 -3.875 1.00 37.38 350 TYR A N 1
ATOM 2742 C CA . TYR A 1 350 ? 48.887 -5.777 -2.465 1.00 37.38 350 TYR A CA 1
ATOM 2743 C C . TYR A 1 350 ? 47.799 -6.491 -1.638 1.00 37.38 350 TYR A C 1
ATOM 2745 O O . TYR A 1 350 ? 46.864 -5.883 -1.126 1.00 37.38 350 TYR A O 1
ATOM 2753 N N . SER A 1 351 ? 47.918 -7.807 -1.425 1.00 42.72 351 SER A N 1
ATOM 2754 C CA . SER A 1 351 ? 47.006 -8.514 -0.511 1.00 42.72 351 SER A CA 1
ATOM 2755 C C . SER A 1 351 ? 47.310 -8.178 0.961 1.00 42.72 351 SER A C 1
ATOM 2757 O O . SER A 1 351 ? 48.134 -8.834 1.601 1.00 42.72 351 SER A O 1
ATOM 2759 N N . THR A 1 352 ? 46.633 -7.180 1.537 1.00 40.28 352 THR A N 1
ATOM 2760 C CA . THR A 1 352 ? 46.598 -6.995 3.007 1.00 40.28 352 THR A CA 1
ATOM 2761 C C . THR A 1 352 ? 45.190 -6.964 3.615 1.00 40.28 352 THR A C 1
ATOM 2763 O O . THR A 1 352 ? 45.055 -7.069 4.834 1.00 40.28 352 THR A O 1
ATOM 2766 N N . ASN A 1 353 ? 44.120 -6.942 2.812 1.00 46.84 353 ASN A N 1
ATOM 2767 C CA . ASN A 1 353 ? 42.754 -6.766 3.330 1.00 46.84 353 ASN A CA 1
ATOM 2768 C C . ASN A 1 353 ? 42.021 -8.042 3.778 1.00 46.84 353 ASN A C 1
ATOM 2770 O O . ASN A 1 353 ? 40.911 -7.952 4.306 1.00 46.84 353 ASN A O 1
ATOM 2774 N N . SER A 1 354 ? 42.659 -9.216 3.721 1.00 42.16 354 SER A N 1
ATOM 2775 C CA . SER A 1 354 ? 42.086 -10.462 4.258 1.00 42.16 354 SER A CA 1
ATOM 2776 C C . SER A 1 354 ? 41.890 -10.468 5.786 1.00 42.16 354 SER A C 1
ATOM 2778 O O . SER A 1 354 ? 41.339 -11.419 6.333 1.00 42.16 354 SER A O 1
ATOM 2780 N N . LYS A 1 355 ? 42.292 -9.398 6.492 1.00 42.00 355 LYS A N 1
ATOM 2781 C CA . LYS A 1 355 ? 42.067 -9.196 7.936 1.00 42.00 355 LYS A CA 1
ATOM 2782 C C . LYS A 1 355 ? 40.870 -8.309 8.305 1.00 42.00 355 LYS A C 1
ATOM 2784 O O . LYS A 1 355 ? 40.478 -8.329 9.466 1.00 42.00 355 LYS A O 1
ATOM 2789 N N . ARG A 1 356 ? 40.227 -7.599 7.366 1.00 49.09 356 ARG A N 1
ATOM 2790 C CA . ARG A 1 356 ? 38.918 -6.939 7.625 1.00 49.09 356 ARG A CA 1
ATOM 2791 C C . ARG A 1 356 ? 37.747 -7.942 7.669 1.00 49.09 356 ARG A C 1
ATOM 2793 O O . ARG A 1 356 ? 36.631 -7.601 8.041 1.00 49.09 356 ARG A O 1
ATOM 2800 N N . LEU A 1 357 ? 38.039 -9.194 7.317 1.00 50.16 357 LEU A N 1
ATOM 2801 C CA . LEU A 1 357 ? 37.142 -10.233 6.808 1.00 50.16 357 LEU A CA 1
ATOM 2802 C C . LEU A 1 357 ? 36.201 -10.912 7.831 1.00 50.16 357 LEU A C 1
ATOM 2804 O O . LEU A 1 357 ? 35.389 -11.737 7.429 1.00 50.16 357 LEU A O 1
ATOM 2808 N N . LEU A 1 358 ? 36.299 -10.626 9.137 1.00 42.47 358 LEU A N 1
ATOM 2809 C CA . LEU A 1 358 ? 35.563 -11.369 10.186 1.00 42.47 358 LEU A CA 1
ATOM 2810 C C . LEU A 1 358 ? 34.727 -10.502 11.144 1.00 42.47 358 LEU A C 1
ATOM 2812 O O . LEU A 1 358 ? 33.929 -11.047 11.902 1.00 42.47 358 LEU A O 1
ATOM 2816 N N . SER A 1 359 ? 34.838 -9.171 11.094 1.00 42.91 359 SER A N 1
ATOM 2817 C CA . SER A 1 359 ? 34.001 -8.267 11.902 1.00 42.91 359 SER A CA 1
ATOM 2818 C C . SER A 1 359 ? 32.632 -7.964 11.272 1.00 42.91 359 SER A C 1
ATOM 2820 O O . SER A 1 359 ? 31.742 -7.491 11.970 1.00 42.91 359 SER A O 1
ATOM 2822 N N . GLY A 1 360 ? 32.451 -8.267 9.980 1.00 46.47 360 GLY A N 1
ATOM 2823 C CA . GLY A 1 360 ? 31.349 -7.776 9.143 1.00 46.47 360 GLY A CA 1
ATOM 2824 C C . GLY A 1 360 ? 29.953 -8.361 9.392 1.00 46.47 360 GLY A C 1
ATOM 2825 O O . GLY A 1 360 ? 28.968 -7.663 9.201 1.00 46.47 360 GLY A O 1
ATOM 2826 N N . SER A 1 361 ? 29.808 -9.631 9.793 1.00 52.66 361 SER A N 1
ATOM 2827 C CA . SER A 1 361 ? 28.464 -10.240 9.905 1.00 52.66 361 SER A CA 1
ATOM 2828 C C . SER A 1 361 ? 27.702 -9.815 11.171 1.00 52.66 361 SER A C 1
ATOM 2830 O O . SER A 1 361 ? 26.537 -9.434 11.031 1.00 52.66 361 SER A O 1
ATOM 2832 N N . PRO A 1 362 ? 28.315 -9.811 12.374 1.00 56.12 362 PRO A N 1
ATOM 2833 C CA . PRO A 1 362 ? 27.719 -9.160 13.537 1.00 56.12 362 PRO A CA 1
ATOM 2834 C C . PRO A 1 362 ? 27.559 -7.652 13.309 1.00 56.12 362 PRO A C 1
ATOM 2836 O O . PRO A 1 362 ? 26.478 -7.128 13.551 1.00 56.12 362 PRO A O 1
ATOM 2839 N N . SER A 1 363 ? 28.564 -6.970 12.732 1.00 71.75 363 SER A N 1
ATOM 2840 C CA . SER A 1 363 ? 28.478 -5.522 12.497 1.00 71.75 363 SER A CA 1
ATOM 2841 C C . SER A 1 363 ? 27.402 -5.127 11.482 1.00 71.75 363 SER A C 1
ATOM 2843 O O . SER A 1 363 ? 26.763 -4.102 11.679 1.00 71.75 363 SER A O 1
ATOM 2845 N N . LEU A 1 364 ? 27.140 -5.925 10.439 1.00 84.25 364 LEU A N 1
ATOM 2846 C CA . LEU A 1 364 ? 26.076 -5.674 9.460 1.00 84.25 364 LEU A CA 1
ATOM 2847 C C . LEU A 1 364 ? 24.691 -5.799 10.098 1.00 84.25 364 LEU A C 1
ATOM 2849 O O . LEU A 1 364 ? 23.836 -4.937 9.891 1.00 84.25 364 LEU A O 1
ATOM 2853 N N . HIS A 1 365 ? 24.460 -6.873 10.858 1.00 86.69 365 HIS A N 1
ATOM 2854 C CA . HIS A 1 365 ? 23.194 -7.061 11.558 1.00 86.69 365 HIS A CA 1
ATOM 2855 C C . HIS A 1 365 ? 22.984 -5.957 12.599 1.00 86.69 365 HIS A C 1
ATOM 2857 O O . HIS A 1 365 ? 21.956 -5.285 12.558 1.00 86.69 365 HIS A O 1
ATOM 2863 N N . ASP A 1 366 ? 23.980 -5.708 13.452 1.00 88.06 366 ASP A N 1
ATOM 2864 C CA . ASP A 1 366 ? 23.936 -4.665 14.480 1.00 88.06 366 ASP A CA 1
ATOM 2865 C C . ASP A 1 366 ? 23.766 -3.270 13.863 1.00 88.06 366 ASP A C 1
ATOM 2867 O O . ASP A 1 366 ? 22.999 -2.450 14.371 1.00 88.06 366 ASP A O 1
ATOM 2871 N N . TYR A 1 367 ? 24.420 -3.001 12.728 1.00 90.12 367 TYR A N 1
ATOM 2872 C CA . TYR A 1 367 ? 24.241 -1.770 11.967 1.00 90.12 367 TYR A CA 1
ATOM 2873 C C . TYR A 1 367 ? 22.784 -1.604 11.552 1.00 90.12 367 TYR A C 1
ATOM 2875 O O . TYR A 1 367 ? 22.175 -0.596 11.910 1.00 90.12 367 TYR A O 1
ATOM 2883 N N . TRP A 1 368 ? 22.202 -2.574 10.841 1.00 91.56 368 TRP A N 1
ATOM 2884 C CA . TRP A 1 368 ? 20.830 -2.449 10.354 1.00 91.56 368 TRP A CA 1
ATOM 2885 C C . TRP A 1 368 ? 19.827 -2.416 11.501 1.00 91.56 368 TRP A C 1
ATOM 2887 O O . TRP A 1 368 ? 18.949 -1.558 11.487 1.00 91.56 368 TRP A O 1
ATOM 2897 N N . GLU A 1 369 ? 19.991 -3.252 12.529 1.00 90.06 369 GLU A N 1
ATOM 2898 C CA . GLU A 1 369 ? 19.187 -3.186 13.754 1.00 90.06 369 GLU A CA 1
ATOM 2899 C C . GLU A 1 369 ? 19.264 -1.795 14.394 1.00 90.06 369 GLU A C 1
ATOM 2901 O O . GLU A 1 369 ? 18.232 -1.251 14.774 1.00 90.06 369 GLU A O 1
ATOM 2906 N N . SER A 1 370 ? 20.442 -1.159 14.444 1.00 90.31 370 SER A N 1
ATOM 2907 C CA . SER A 1 370 ? 20.576 0.204 14.978 1.00 90.31 370 SER A CA 1
ATOM 2908 C C . SER A 1 370 ? 19.830 1.255 14.144 1.00 90.31 370 SER A C 1
ATOM 2910 O O . SER A 1 370 ? 19.335 2.240 14.695 1.00 90.31 370 SER A O 1
ATOM 2912 N N . LYS A 1 371 ? 19.717 1.057 12.820 1.00 91.12 371 LYS A N 1
ATOM 2913 C CA . LYS A 1 371 ? 19.014 1.982 11.912 1.00 91.12 371 LYS A CA 1
ATOM 2914 C C . LYS A 1 371 ? 17.497 1.868 11.987 1.00 91.12 371 LYS A C 1
ATOM 2916 O O . LYS A 1 371 ? 16.806 2.843 11.702 1.00 91.12 371 LYS A O 1
ATOM 2921 N N . ILE A 1 372 ? 16.982 0.710 12.391 1.00 89.69 372 ILE A N 1
ATOM 2922 C CA . ILE A 1 372 ? 15.540 0.460 12.518 1.00 89.69 372 ILE A CA 1
ATOM 2923 C C . ILE A 1 372 ? 15.148 -0.015 13.920 1.00 89.69 372 ILE A C 1
ATOM 2925 O O . ILE A 1 372 ? 14.161 -0.722 14.095 1.00 89.69 372 ILE A O 1
ATOM 2929 N N . GLN A 1 373 ? 15.900 0.397 14.941 1.00 85.94 373 GLN A N 1
ATOM 2930 C CA . GLN A 1 373 ? 15.673 0.020 16.343 1.00 85.94 373 GLN A CA 1
ATOM 2931 C C . GLN A 1 373 ? 14.299 0.449 16.889 1.00 85.94 373 GLN A C 1
ATOM 2933 O O . GLN A 1 373 ? 13.813 -0.100 17.878 1.00 85.94 373 GLN A O 1
ATOM 2938 N N . ASP A 1 374 ? 13.687 1.438 16.241 1.00 81.38 374 ASP A N 1
ATOM 2939 C CA . ASP A 1 374 ? 12.343 1.968 16.462 1.00 81.38 374 ASP A CA 1
ATOM 2940 C C . ASP A 1 374 ? 11.243 1.154 15.753 1.00 81.38 374 ASP A C 1
ATOM 2942 O O . ASP A 1 374 ? 10.062 1.471 15.875 1.00 81.38 374 ASP A O 1
ATOM 2946 N N . PHE A 1 375 ? 11.593 0.086 15.030 1.00 85.62 375 PHE A N 1
ATOM 2947 C CA . PHE A 1 375 ? 10.624 -0.884 14.531 1.00 85.62 375 PHE A CA 1
ATOM 2948 C C . PHE A 1 375 ? 9.905 -1.563 15.705 1.00 85.62 375 PHE A C 1
ATOM 2950 O O . PHE A 1 375 ? 10.529 -2.149 16.599 1.00 85.62 375 PHE A O 1
ATOM 2957 N N . SER A 1 376 ? 8.574 -1.489 15.692 1.00 82.44 376 SER A N 1
ATOM 2958 C CA . SER A 1 376 ? 7.730 -2.130 16.700 1.00 82.44 376 SER A CA 1
ATOM 2959 C C . SER A 1 376 ? 7.963 -3.643 16.718 1.00 82.44 376 SER A C 1
ATOM 2961 O O . SER A 1 376 ? 8.036 -4.290 15.675 1.00 82.44 376 SER A O 1
ATOM 2963 N N . LEU A 1 377 ? 8.068 -4.227 17.914 1.00 80.56 377 LEU A N 1
ATOM 2964 C CA . LEU A 1 377 ? 8.125 -5.674 18.070 1.00 80.56 377 LEU A CA 1
ATOM 2965 C C . LEU A 1 377 ? 6.830 -6.274 17.524 1.00 80.56 377 LEU A C 1
ATOM 2967 O O . LEU A 1 377 ? 5.750 -5.974 18.030 1.00 80.56 377 LEU A O 1
ATOM 2971 N N . LEU A 1 378 ? 6.961 -7.152 16.535 1.00 86.75 378 LEU A N 1
ATOM 2972 C CA . LEU A 1 378 ? 5.857 -7.903 15.964 1.00 86.75 378 LEU A CA 1
ATOM 2973 C C . LEU A 1 378 ? 6.177 -9.393 16.038 1.00 86.75 378 LEU A C 1
ATOM 2975 O O . LEU A 1 378 ? 7.147 -9.858 15.444 1.00 86.75 378 LEU A O 1
ATOM 2979 N N . ASN A 1 379 ? 5.355 -10.135 16.771 1.00 87.06 379 ASN A N 1
ATOM 2980 C CA . ASN A 1 379 ? 5.460 -11.578 16.902 1.00 87.06 379 ASN A CA 1
ATOM 2981 C C . ASN A 1 379 ? 4.185 -12.221 16.351 1.00 87.06 379 ASN A C 1
ATOM 2983 O O . ASN A 1 379 ? 3.085 -12.029 16.878 1.00 87.06 379 ASN A O 1
ATOM 2987 N N . LEU A 1 380 ? 4.360 -12.961 15.262 1.00 89.88 380 LEU A N 1
ATOM 2988 C CA . LEU A 1 380 ? 3.323 -13.678 14.532 1.00 89.88 380 LEU A CA 1
ATOM 2989 C C . LEU A 1 380 ? 3.755 -15.140 14.384 1.00 89.88 380 LEU A C 1
ATOM 2991 O O . LEU A 1 380 ? 4.955 -15.415 14.406 1.00 89.88 380 LEU A O 1
ATOM 2995 N N . PRO A 1 381 ? 2.826 -16.089 14.165 1.00 88.62 381 PRO A N 1
ATOM 2996 C CA . PRO A 1 381 ? 3.208 -17.492 13.996 1.00 88.62 381 PRO A CA 1
ATOM 2997 C C . PRO A 1 381 ? 4.092 -17.748 12.771 1.00 88.62 381 PRO A C 1
ATOM 2999 O O . PRO A 1 381 ? 4.877 -18.690 12.771 1.00 88.62 381 PRO A O 1
ATOM 3002 N N . ASP A 1 382 ? 3.970 -16.907 11.742 1.00 90.19 382 ASP A N 1
ATOM 3003 C CA . ASP A 1 382 ? 4.898 -16.832 10.616 1.00 90.19 382 ASP A CA 1
ATOM 3004 C C . ASP A 1 382 ? 5.644 -15.494 10.701 1.00 90.19 382 ASP A C 1
ATOM 3006 O O . ASP A 1 382 ? 5.102 -14.443 10.346 1.00 90.19 382 ASP A O 1
ATOM 3010 N N . LEU A 1 383 ? 6.883 -15.538 11.202 1.00 88.31 383 LEU A N 1
ATOM 3011 C CA . LEU A 1 383 ? 7.727 -14.355 11.397 1.00 88.31 383 LEU A CA 1
ATOM 3012 C C . LEU A 1 383 ? 8.083 -13.650 10.087 1.00 88.31 383 LEU A C 1
ATOM 3014 O O . LEU A 1 383 ? 8.388 -12.460 10.109 1.00 88.31 383 LEU A O 1
ATOM 3018 N N . THR A 1 384 ? 7.961 -14.323 8.940 1.00 90.50 384 THR A N 1
ATOM 3019 C CA . THR A 1 384 ? 8.324 -13.712 7.658 1.00 90.50 384 THR A CA 1
ATOM 3020 C C . THR A 1 384 ? 7.422 -12.530 7.286 1.00 90.50 384 THR A C 1
ATOM 3022 O O . THR A 1 384 ? 7.839 -11.676 6.513 1.00 90.50 384 THR A O 1
ATOM 3025 N N . TRP A 1 385 ? 6.218 -12.413 7.865 1.00 91.75 385 TRP A N 1
ATOM 3026 C CA . TRP A 1 385 ? 5.391 -11.203 7.750 1.00 91.75 385 TRP A CA 1
ATOM 3027 C C . TRP A 1 385 ? 6.025 -9.994 8.440 1.00 91.75 385 TRP A C 1
ATOM 3029 O O . TRP A 1 385 ? 6.006 -8.888 7.899 1.00 91.75 385 TRP A O 1
ATOM 3039 N N . ALA A 1 386 ? 6.590 -10.205 9.631 1.00 90.25 386 ALA A N 1
ATOM 3040 C CA . ALA A 1 386 ? 7.299 -9.163 10.359 1.00 90.25 386 ALA A CA 1
ATOM 3041 C C . ALA A 1 386 ? 8.601 -8.801 9.643 1.00 90.25 386 ALA A C 1
ATOM 3043 O O . ALA A 1 386 ? 8.886 -7.621 9.458 1.00 90.25 386 ALA A O 1
ATOM 3044 N N . ASP A 1 387 ? 9.340 -9.807 9.178 1.00 91.88 387 ASP A N 1
ATOM 3045 C CA . ASP A 1 387 ? 10.581 -9.606 8.441 1.00 91.88 387 ASP A CA 1
ATOM 3046 C C . ASP A 1 387 ? 10.352 -8.831 7.133 1.00 91.88 387 ASP A C 1
ATOM 3048 O O . ASP A 1 387 ? 11.106 -7.914 6.816 1.00 91.88 387 ASP A O 1
ATOM 3052 N N . MET A 1 388 ? 9.271 -9.130 6.408 1.00 92.69 388 MET A N 1
ATOM 3053 C CA . MET A 1 388 ? 8.881 -8.423 5.186 1.00 92.69 388 MET A CA 1
ATOM 3054 C C . MET A 1 388 ? 8.594 -6.942 5.443 1.00 92.69 388 MET A C 1
ATOM 3056 O O . MET A 1 388 ? 9.047 -6.081 4.686 1.00 92.69 388 MET A O 1
ATOM 3060 N N . ALA A 1 389 ? 7.899 -6.631 6.541 1.00 92.50 389 ALA A N 1
ATOM 3061 C CA . ALA A 1 389 ? 7.681 -5.248 6.944 1.00 92.50 389 ALA A CA 1
ATOM 3062 C C . ALA A 1 389 ? 8.986 -4.562 7.379 1.00 92.50 389 ALA A C 1
ATOM 3064 O O . ALA A 1 389 ? 9.240 -3.412 7.023 1.00 92.50 389 ALA A O 1
ATOM 3065 N N . LYS A 1 390 ? 9.843 -5.284 8.106 1.00 91.88 390 LYS A N 1
ATOM 3066 C CA . LYS A 1 390 ? 11.150 -4.805 8.561 1.00 91.88 390 LYS A CA 1
ATOM 3067 C C . LYS A 1 390 ? 12.087 -4.493 7.388 1.00 91.88 390 LYS A C 1
ATOM 3069 O O . LYS A 1 390 ? 12.754 -3.460 7.396 1.00 91.88 390 LYS A O 1
ATOM 3074 N N . HIS A 1 391 ? 12.086 -5.335 6.355 1.00 93.69 391 HIS A N 1
ATOM 3075 C CA . HIS A 1 391 ? 12.855 -5.131 5.129 1.00 93.69 391 HIS A CA 1
ATOM 3076 C C . HIS A 1 391 ? 12.456 -3.843 4.409 1.00 93.69 391 HIS A C 1
ATOM 3078 O O . HIS A 1 391 ? 13.339 -3.097 3.996 1.00 93.69 391 HIS A O 1
ATOM 3084 N N . ALA A 1 392 ? 11.153 -3.548 4.311 1.00 93.06 392 ALA A N 1
ATOM 3085 C CA . ALA A 1 392 ? 10.653 -2.333 3.664 1.00 93.06 392 ALA A CA 1
ATOM 3086 C C . ALA A 1 392 ? 11.239 -1.051 4.287 1.00 93.06 392 ALA A C 1
ATOM 3088 O O . ALA A 1 392 ? 11.687 -0.159 3.567 1.00 93.06 392 ALA A O 1
ATOM 3089 N N . PHE A 1 393 ? 11.319 -0.989 5.622 1.00 93.06 393 PHE A N 1
ATOM 3090 C CA . PHE A 1 393 ? 11.952 0.132 6.326 1.00 93.06 393 PHE A CA 1
ATOM 3091 C C . PHE A 1 393 ? 13.475 0.159 6.174 1.00 93.06 393 PHE A C 1
ATOM 3093 O O . PHE A 1 393 ? 14.063 1.232 6.162 1.00 93.06 393 PHE A O 1
ATOM 3100 N N . ALA A 1 394 ? 14.137 -0.993 6.045 1.00 92.38 394 ALA A N 1
ATOM 3101 C CA . ALA A 1 394 ? 15.578 -1.019 5.801 1.00 92.38 394 ALA A CA 1
ATOM 3102 C C . ALA A 1 394 ? 15.925 -0.473 4.405 1.00 92.38 394 ALA A C 1
ATOM 3104 O O . ALA A 1 394 ? 16.830 0.350 4.275 1.00 92.38 394 ALA A O 1
ATOM 3105 N N . VAL A 1 395 ? 15.186 -0.889 3.368 1.00 90.50 395 VAL A N 1
ATOM 3106 C CA . VAL A 1 395 ? 15.430 -0.429 1.989 1.00 90.50 395 VAL A CA 1
ATOM 3107 C C . VAL A 1 395 ? 15.034 1.034 1.768 1.00 90.50 395 VAL A C 1
ATOM 3109 O O . VAL A 1 395 ? 15.634 1.694 0.926 1.00 90.50 395 VAL A O 1
ATOM 3112 N N . GLU A 1 396 ? 14.108 1.575 2.567 1.00 91.06 396 GLU A N 1
ATOM 3113 C CA . GLU A 1 396 ? 13.800 3.014 2.602 1.00 91.06 396 GLU A CA 1
ATOM 3114 C C . GLU A 1 396 ? 15.037 3.874 2.842 1.00 91.06 396 GLU A C 1
ATOM 3116 O O . GLU A 1 396 ? 15.219 4.894 2.190 1.00 91.06 396 GLU A O 1
ATOM 3121 N N . LEU A 1 397 ? 15.908 3.452 3.758 1.00 89.69 397 LEU A N 1
ATOM 3122 C CA . LEU A 1 397 ? 17.037 4.272 4.192 1.00 89.69 397 LEU A CA 1
ATOM 3123 C C . LEU A 1 397 ? 18.146 4.391 3.145 1.00 89.69 397 LEU A C 1
ATOM 3125 O O . LEU A 1 397 ? 19.019 5.246 3.281 1.00 89.69 397 LEU A O 1
ATOM 3129 N N . VAL A 1 398 ? 18.133 3.531 2.128 1.00 87.19 398 VAL A N 1
ATOM 3130 C CA . VAL A 1 398 ? 19.124 3.543 1.041 1.00 87.19 398 VAL A CA 1
ATOM 3131 C C . VAL A 1 398 ? 18.538 4.042 -0.266 1.00 87.19 398 VAL A C 1
ATOM 3133 O O . VAL A 1 398 ? 19.283 4.373 -1.180 1.00 87.19 398 VAL A O 1
ATOM 3136 N N . GLN A 1 399 ? 17.214 4.128 -0.367 1.00 78.31 399 GLN A N 1
ATOM 3137 C CA . GLN A 1 399 ? 16.555 4.605 -1.567 1.00 78.31 399 GLN A CA 1
ATOM 3138 C C . GLN A 1 399 ? 16.098 6.041 -1.402 1.00 78.31 399 GLN A C 1
ATOM 3140 O O . GLN A 1 399 ? 15.271 6.377 -0.561 1.00 78.31 399 GLN A O 1
ATOM 3145 N N . ARG A 1 400 ? 16.628 6.902 -2.263 1.00 64.56 400 ARG A N 1
ATOM 3146 C CA . ARG A 1 400 ? 16.359 8.337 -2.241 1.00 64.56 400 ARG A CA 1
ATOM 3147 C C . ARG A 1 400 ? 15.340 8.664 -3.322 1.00 64.56 400 ARG A C 1
ATOM 3149 O O . ARG A 1 400 ? 15.690 9.180 -4.377 1.00 64.56 400 ARG A O 1
ATOM 3156 N N . PHE A 1 401 ? 14.088 8.282 -3.079 1.00 61.31 401 PHE A N 1
ATOM 3157 C CA . PHE A 1 401 ? 12.996 8.462 -4.034 1.00 61.31 401 PHE A CA 1
ATOM 3158 C C . PHE A 1 401 ? 11.865 9.292 -3.420 1.00 61.31 401 PHE A C 1
ATOM 3160 O O . PHE A 1 401 ? 11.359 8.958 -2.360 1.00 61.31 401 PHE A O 1
ATOM 3167 N N . GLN A 1 402 ? 11.478 10.379 -4.083 1.00 51.22 402 GLN A N 1
ATOM 3168 C CA . GLN A 1 402 ? 10.514 11.385 -3.614 1.00 51.22 402 GLN A CA 1
ATOM 3169 C C . GLN A 1 402 ? 9.057 10.907 -3.597 1.00 51.22 402 GLN A C 1
ATOM 3171 O O . GLN A 1 402 ? 8.304 11.276 -2.694 1.00 51.22 402 GLN A O 1
ATOM 3176 N N . ASP A 1 403 ? 8.648 10.100 -4.582 1.00 62.91 403 ASP A N 1
ATOM 3177 C CA . ASP A 1 403 ? 7.252 9.651 -4.761 1.00 62.91 403 ASP A CA 1
ATOM 3178 C C . ASP A 1 403 ? 6.770 8.722 -3.635 1.00 62.91 403 ASP A C 1
ATOM 3180 O O . ASP A 1 403 ? 5.644 8.230 -3.634 1.00 62.91 403 ASP A O 1
ATOM 3184 N N . ILE A 1 404 ? 7.615 8.509 -2.628 1.00 72.69 404 ILE A N 1
ATOM 3185 C CA . ILE A 1 404 ? 7.287 7.759 -1.432 1.00 72.69 404 ILE A CA 1
ATOM 3186 C C . ILE A 1 404 ? 6.654 8.632 -0.358 1.00 72.69 404 ILE A C 1
ATOM 3188 O O . ILE A 1 404 ? 6.074 8.027 0.530 1.00 72.69 404 ILE A O 1
ATOM 3192 N N . PHE A 1 405 ? 6.735 9.977 -0.391 1.00 88.75 405 PHE A N 1
ATOM 3193 C CA . PHE A 1 405 ? 6.357 10.832 0.756 1.00 88.75 405 PHE A CA 1
ATOM 3194 C C . PHE A 1 405 ? 5.056 10.380 1.418 1.00 88.75 405 PHE A C 1
ATOM 3196 O O . PHE A 1 405 ? 5.047 10.080 2.608 1.00 88.75 405 PHE A O 1
ATOM 3203 N N . THR A 1 406 ? 3.985 10.227 0.639 1.00 90.44 406 THR A N 1
ATOM 3204 C CA . THR A 1 406 ? 2.682 9.810 1.159 1.00 90.44 406 THR A CA 1
ATOM 3205 C C . THR A 1 406 ? 2.720 8.401 1.764 1.00 90.44 406 THR A C 1
ATOM 3207 O O . THR A 1 406 ? 2.313 8.213 2.908 1.00 90.44 406 THR A O 1
ATOM 3210 N N . THR A 1 407 ? 3.248 7.406 1.048 1.00 92.12 407 THR A N 1
ATOM 3211 C CA . THR A 1 407 ? 3.334 6.001 1.509 1.00 92.12 407 THR A CA 1
ATOM 3212 C C . THR A 1 407 ? 4.304 5.774 2.672 1.00 92.12 407 THR A C 1
ATOM 3214 O O . THR A 1 407 ? 3.945 5.145 3.664 1.00 92.12 407 THR A O 1
ATOM 3217 N N . SER A 1 408 ? 5.513 6.316 2.576 1.00 92.81 408 SER A N 1
ATOM 3218 C CA . SER A 1 408 ? 6.592 6.241 3.557 1.00 92.81 408 SER A CA 1
ATOM 3219 C C . SER A 1 408 ? 6.219 6.966 4.847 1.00 92.81 408 SER A C 1
ATOM 3221 O O . SER A 1 408 ? 6.353 6.388 5.929 1.00 92.81 408 SER A O 1
ATOM 3223 N N . LEU A 1 409 ? 5.658 8.182 4.759 1.00 93.75 409 LEU A N 1
ATOM 3224 C CA . LEU A 1 409 ? 5.157 8.890 5.935 1.00 93.75 409 LEU A CA 1
ATOM 3225 C C . LEU A 1 409 ? 4.000 8.117 6.578 1.00 93.75 409 LEU A C 1
ATOM 3227 O O . LEU A 1 409 ? 4.008 7.923 7.791 1.00 93.75 409 LEU A O 1
ATOM 3231 N N . THR A 1 410 ? 3.053 7.603 5.780 1.00 93.19 410 THR A N 1
ATOM 3232 C CA . THR A 1 410 ? 1.951 6.758 6.278 1.00 93.19 410 THR A CA 1
ATOM 3233 C C . THR A 1 410 ? 2.481 5.540 7.035 1.00 93.19 410 THR A C 1
ATOM 3235 O O . THR A 1 410 ? 2.061 5.285 8.164 1.00 93.19 410 THR A O 1
ATOM 3238 N N . ALA A 1 411 ? 3.424 4.797 6.448 1.00 93.44 411 ALA A N 1
ATOM 3239 C CA . ALA A 1 411 ? 3.990 3.596 7.049 1.00 93.44 411 ALA A CA 1
ATOM 3240 C C . ALA A 1 411 ? 4.773 3.912 8.332 1.00 93.44 411 ALA A C 1
ATOM 3242 O O . ALA A 1 411 ? 4.542 3.278 9.361 1.00 93.44 411 ALA A O 1
ATOM 3243 N N . ASN A 1 412 ? 5.654 4.916 8.313 1.00 92.75 412 ASN A N 1
ATOM 3244 C CA . ASN A 1 412 ? 6.433 5.293 9.493 1.00 92.75 412 ASN A CA 1
ATOM 3245 C C . ASN A 1 412 ? 5.533 5.802 10.631 1.00 92.75 412 ASN A C 1
ATOM 3247 O O . ASN A 1 412 ? 5.736 5.407 11.780 1.00 92.75 412 ASN A O 1
ATOM 3251 N N . LEU A 1 413 ? 4.496 6.594 10.333 1.00 89.38 413 LEU A N 1
ATOM 3252 C CA . LEU A 1 413 ? 3.501 7.018 11.324 1.00 89.38 413 LEU A CA 1
ATOM 3253 C C . LEU A 1 413 ? 2.732 5.828 11.909 1.00 89.38 413 LEU A C 1
ATOM 3255 O O . LEU A 1 413 ? 2.610 5.718 13.128 1.00 89.38 413 LEU A O 1
ATOM 3259 N N . ALA A 1 414 ? 2.250 4.913 11.063 1.00 87.31 414 ALA A N 1
ATOM 3260 C CA . ALA A 1 414 ? 1.489 3.743 11.500 1.00 87.31 414 ALA A CA 1
ATOM 3261 C C . ALA A 1 414 ? 2.310 2.814 12.418 1.00 87.31 414 ALA A C 1
ATOM 3263 O O . ALA A 1 414 ? 1.769 2.198 13.339 1.00 87.31 414 ALA A O 1
ATOM 3264 N N . TRP A 1 415 ? 3.624 2.741 12.196 1.00 87.94 415 TRP A N 1
ATOM 3265 C CA . TRP A 1 415 ? 4.551 1.910 12.968 1.00 87.94 415 TRP A CA 1
ATOM 3266 C C . TRP A 1 415 ? 5.208 2.620 14.160 1.00 87.94 415 TRP A C 1
ATOM 3268 O O . TRP A 1 415 ? 6.015 1.998 14.853 1.00 87.94 415 TRP A O 1
ATOM 3278 N N . GLY A 1 416 ? 4.862 3.887 14.421 1.00 83.06 416 GLY A N 1
ATOM 3279 C CA . GLY A 1 416 ? 5.409 4.666 15.538 1.00 83.06 416 GLY A CA 1
ATOM 3280 C C . GLY A 1 416 ? 6.847 5.157 15.330 1.00 83.06 416 GLY A C 1
ATOM 3281 O O . GLY A 1 416 ? 7.510 5.569 16.279 1.00 83.06 416 GLY A O 1
ATOM 3282 N N . ARG A 1 417 ? 7.351 5.141 14.092 1.00 88.88 417 ARG A N 1
ATOM 3283 C CA . ARG A 1 417 ? 8.706 5.580 13.714 1.00 88.88 417 ARG A CA 1
ATOM 3284 C C . ARG A 1 417 ? 8.756 7.105 13.556 1.00 88.88 417 ARG A C 1
ATOM 3286 O O . ARG A 1 417 ? 9.125 7.636 12.510 1.00 88.88 417 ARG A O 1
ATOM 3293 N N . PHE A 1 418 ? 8.345 7.842 14.590 1.00 88.19 418 PHE A N 1
ATOM 3294 C CA . PHE A 1 418 ? 8.076 9.286 14.498 1.00 88.19 418 PHE A CA 1
ATOM 3295 C C . PHE A 1 418 ? 9.306 10.136 14.172 1.00 88.19 418 PHE A C 1
ATOM 3297 O O . PHE A 1 418 ? 9.193 11.147 13.484 1.00 88.19 418 PHE A O 1
ATOM 3304 N N . LYS A 1 419 ? 10.500 9.713 14.611 1.00 89.31 419 LYS A N 1
ATOM 3305 C CA . LYS A 1 419 ? 11.751 10.385 14.229 1.00 89.31 419 LYS A CA 1
ATOM 3306 C C . LYS A 1 419 ? 11.974 10.316 12.718 1.00 89.31 419 LYS A C 1
ATOM 3308 O O . LYS A 1 419 ? 12.316 11.327 12.116 1.00 89.31 419 LYS A O 1
ATOM 3313 N N . GLN A 1 420 ? 11.774 9.137 12.134 1.00 91.06 420 GLN A N 1
ATOM 3314 C CA . GLN A 1 420 ? 11.918 8.933 10.698 1.00 91.06 420 GLN A CA 1
ATOM 3315 C C . GLN A 1 420 ? 10.805 9.662 9.935 1.00 91.06 420 GLN A C 1
ATOM 3317 O O . GLN A 1 420 ? 11.096 10.356 8.970 1.00 91.06 420 GLN A O 1
ATOM 3322 N N . ALA A 1 421 ? 9.559 9.599 10.417 1.00 92.12 421 ALA A N 1
ATOM 3323 C CA . ALA A 1 421 ? 8.430 10.346 9.856 1.00 92.12 421 ALA A CA 1
ATOM 3324 C C . ALA A 1 421 ? 8.702 11.862 9.781 1.00 92.12 421 ALA A C 1
ATOM 3326 O O . ALA A 1 421 ? 8.466 12.478 8.746 1.00 92.12 421 ALA A O 1
ATOM 3327 N N . SER A 1 422 ? 9.249 12.447 10.852 1.00 93.88 422 SER A N 1
ATOM 3328 C CA . SER A 1 422 ? 9.652 13.859 10.897 1.00 93.88 422 SER A CA 1
ATOM 3329 C C . SER A 1 422 ? 10.739 14.175 9.862 1.00 93.88 422 SER A C 1
ATOM 3331 O O . SER A 1 422 ? 10.599 15.129 9.102 1.00 93.88 422 SER A O 1
ATOM 3333 N N . ALA A 1 423 ? 11.766 13.323 9.747 1.00 92.56 423 ALA A N 1
ATOM 3334 C CA . ALA A 1 423 ? 12.835 13.495 8.761 1.00 92.56 423 ALA A CA 1
ATOM 3335 C C . ALA A 1 423 ? 12.331 13.397 7.308 1.00 92.56 423 ALA A C 1
ATOM 3337 O O . ALA A 1 423 ? 12.762 14.171 6.457 1.00 92.56 423 ALA A O 1
ATOM 3338 N N . ILE A 1 424 ? 11.399 12.479 7.025 1.00 92.94 424 ILE A N 1
ATOM 3339 C CA . ILE A 1 424 ? 10.747 12.346 5.711 1.00 92.94 424 ILE A CA 1
ATOM 3340 C C . ILE A 1 424 ? 9.937 13.604 5.385 1.00 92.94 424 ILE A C 1
ATOM 3342 O O . ILE A 1 424 ? 10.032 14.122 4.274 1.00 92.94 424 ILE A O 1
ATOM 3346 N N . PHE A 1 425 ? 9.163 14.107 6.352 1.00 94.94 425 PHE A N 1
ATOM 3347 C CA . PHE A 1 425 ? 8.383 15.334 6.200 1.00 94.94 425 PHE A CA 1
ATOM 3348 C C . PHE A 1 425 ? 9.288 16.519 5.881 1.00 94.94 425 PHE A C 1
ATOM 3350 O O . PHE A 1 425 ? 9.081 17.198 4.875 1.00 94.94 425 PHE A O 1
ATOM 3357 N N . GLU A 1 426 ? 10.296 16.755 6.717 1.00 95.25 426 GLU A N 1
ATOM 3358 C CA . GLU A 1 426 ? 11.231 17.867 6.563 1.00 95.25 426 GLU A CA 1
ATOM 3359 C C . GLU A 1 426 ? 11.953 17.799 5.212 1.00 95.25 426 GLU A C 1
ATOM 3361 O O . GLU A 1 426 ? 11.956 18.767 4.451 1.00 95.25 426 GLU A O 1
ATOM 3366 N N . ASN A 1 427 ? 12.476 16.620 4.857 1.00 92.25 427 ASN A N 1
ATOM 3367 C CA . ASN A 1 427 ? 13.149 16.413 3.582 1.00 92.25 427 ASN A CA 1
ATOM 3368 C C . ASN A 1 427 ? 12.233 16.703 2.386 1.00 92.25 427 ASN A C 1
ATOM 3370 O O . ASN A 1 427 ? 12.660 17.391 1.457 1.00 92.25 427 ASN A O 1
ATOM 3374 N N . TYR A 1 428 ? 10.984 16.224 2.417 1.00 93.19 428 TYR A N 1
ATOM 3375 C CA . TYR A 1 428 ? 10.021 16.482 1.351 1.00 93.19 428 TYR A CA 1
ATOM 3376 C C . TYR A 1 428 ? 9.767 17.982 1.175 1.00 93.19 428 TYR A C 1
ATOM 3378 O O . TYR A 1 428 ? 9.912 18.515 0.074 1.00 93.19 428 TYR A O 1
ATOM 3386 N N . MET A 1 429 ? 9.469 18.681 2.271 1.00 94.00 429 MET A N 1
ATOM 3387 C CA . MET A 1 429 ? 9.160 20.109 2.239 1.00 94.00 429 MET A CA 1
ATOM 3388 C C . MET A 1 429 ? 10.351 20.983 1.837 1.00 94.00 429 MET A C 1
ATOM 3390 O O . MET A 1 429 ? 10.155 21.975 1.136 1.00 94.00 429 MET A O 1
ATOM 3394 N N . ASP A 1 430 ? 11.577 20.645 2.241 1.00 93.69 430 ASP A N 1
ATOM 3395 C CA . ASP A 1 430 ? 12.772 21.425 1.890 1.00 93.69 430 ASP A CA 1
ATOM 3396 C C . ASP A 1 430 ? 13.177 21.217 0.425 1.00 93.69 430 ASP A C 1
ATOM 3398 O O . ASP A 1 430 ? 13.414 22.171 -0.329 1.00 93.69 430 ASP A O 1
ATOM 3402 N N . TRP A 1 431 ? 13.236 19.958 -0.005 1.00 90.44 431 TRP A N 1
ATOM 3403 C CA . TRP A 1 431 ? 13.868 19.602 -1.272 1.00 90.44 431 TRP A CA 1
ATOM 3404 C C . TRP A 1 431 ? 12.887 19.509 -2.430 1.00 90.44 431 TRP A C 1
ATOM 3406 O O . TRP A 1 431 ? 13.275 19.838 -3.548 1.00 90.44 431 TRP A O 1
ATOM 3416 N N . TYR A 1 432 ? 11.625 19.153 -2.184 1.00 90.62 432 TYR A N 1
ATOM 3417 C CA . TYR A 1 432 ? 10.694 18.744 -3.241 1.00 90.62 432 TYR A CA 1
ATOM 3418 C C . TYR A 1 432 ? 9.457 19.626 -3.386 1.00 90.62 432 TYR A C 1
ATOM 3420 O O . TYR A 1 432 ? 8.696 19.435 -4.332 1.00 90.62 432 TYR A O 1
ATOM 3428 N N . VAL A 1 433 ? 9.294 20.631 -2.525 1.00 92.38 433 VAL A N 1
ATOM 3429 C CA . VAL A 1 433 ? 8.188 21.595 -2.594 1.00 92.38 433 VAL A CA 1
ATOM 3430 C C . VAL A 1 433 ? 8.759 23.006 -2.727 1.00 92.38 433 VAL A C 1
ATOM 3432 O O . VAL A 1 433 ? 9.611 23.423 -1.935 1.00 92.38 433 VAL A O 1
ATOM 3435 N N . TYR A 1 434 ? 8.347 23.741 -3.755 1.00 92.88 434 TYR A N 1
ATOM 3436 C CA . TYR A 1 434 ? 8.637 25.168 -3.898 1.00 92.88 434 TYR A CA 1
ATOM 3437 C C . TYR A 1 434 ? 7.848 25.992 -2.866 1.00 92.88 434 TYR A C 1
ATOM 3439 O O . TYR A 1 434 ? 6.885 25.518 -2.268 1.00 92.88 434 TYR A O 1
ATOM 3447 N N . ASP A 1 435 ? 8.236 27.247 -2.638 1.00 92.62 435 ASP A N 1
ATOM 3448 C CA . ASP A 1 435 ? 7.526 28.116 -1.681 1.00 92.62 435 ASP A CA 1
ATOM 3449 C C . ASP A 1 435 ? 6.104 28.466 -2.146 1.00 92.62 435 ASP A C 1
ATOM 3451 O O . ASP A 1 435 ? 5.214 28.692 -1.327 1.00 92.62 435 ASP A O 1
ATOM 3455 N N . ASN A 1 436 ? 5.860 28.414 -3.458 1.00 91.38 436 ASN A N 1
ATOM 3456 C CA . ASN A 1 436 ? 4.532 28.530 -4.058 1.00 91.38 436 ASN A CA 1
ATOM 3457 C C . ASN A 1 436 ? 3.732 27.208 -4.038 1.00 91.38 436 ASN A C 1
ATOM 3459 O O . ASN A 1 436 ? 2.711 27.119 -4.708 1.00 91.38 436 ASN A O 1
ATOM 3463 N N . GLY A 1 437 ? 4.182 26.180 -3.310 1.00 89.62 437 GLY A N 1
ATOM 3464 C CA . GLY A 1 437 ? 3.488 24.896 -3.183 1.00 89.62 437 GLY A CA 1
ATOM 3465 C C . GLY A 1 437 ? 3.668 23.932 -4.362 1.00 89.62 437 GLY A C 1
ATOM 3466 O O . GLY A 1 437 ? 3.310 22.762 -4.228 1.00 89.62 437 GLY A O 1
ATOM 3467 N N . ASP A 1 438 ? 4.257 24.359 -5.480 1.00 88.94 438 ASP A N 1
ATOM 3468 C CA . ASP A 1 438 ? 4.499 23.466 -6.614 1.00 88.94 438 ASP A CA 1
ATOM 3469 C C . ASP A 1 438 ? 5.505 22.363 -6.257 1.00 88.94 438 ASP A C 1
ATOM 3471 O O . ASP A 1 438 ? 6.452 22.559 -5.485 1.00 88.94 438 ASP A O 1
ATOM 3475 N N . ILE A 1 439 ? 5.323 21.188 -6.855 1.00 88.81 439 ILE A N 1
ATOM 3476 C CA . ILE A 1 439 ? 6.213 20.042 -6.665 1.00 88.81 439 ILE A CA 1
ATOM 3477 C C . ILE A 1 439 ? 7.391 20.145 -7.645 1.00 88.81 439 ILE A C 1
ATOM 3479 O O . ILE A 1 439 ? 7.195 20.285 -8.848 1.00 88.81 439 ILE A O 1
ATOM 3483 N N . LYS A 1 440 ? 8.637 20.056 -7.152 1.00 86.12 440 LYS A N 1
ATOM 3484 C CA . LYS A 1 440 ? 9.851 20.355 -7.949 1.00 86.12 440 LYS A CA 1
ATOM 3485 C C . LYS A 1 440 ? 10.220 19.326 -9.023 1.00 86.12 440 LYS A C 1
ATOM 3487 O O . LYS A 1 440 ? 11.143 19.562 -9.794 1.00 86.12 440 LYS A O 1
ATOM 3492 N N . MET A 1 441 ? 9.591 18.157 -9.026 1.00 76.56 441 MET A N 1
ATOM 3493 C CA . MET A 1 441 ? 10.156 16.962 -9.673 1.00 76.56 441 MET A CA 1
ATOM 3494 C C . MET A 1 441 ? 9.116 16.090 -10.397 1.00 76.56 441 MET A C 1
ATOM 3496 O O . MET A 1 441 ? 9.500 15.172 -11.117 1.00 76.56 441 MET A O 1
ATOM 3500 N N . ARG A 1 442 ? 7.814 16.376 -10.248 1.00 78.44 442 ARG A N 1
ATOM 3501 C CA . ARG A 1 442 ? 6.720 15.683 -10.953 1.00 78.44 442 ARG A CA 1
ATOM 3502 C C . ARG A 1 442 ? 5.578 16.657 -11.249 1.00 78.44 442 ARG A C 1
ATOM 3504 O O . ARG A 1 442 ? 5.446 17.670 -10.564 1.00 78.44 442 ARG A O 1
ATOM 3511 N N . GLY A 1 443 ? 4.773 16.354 -12.268 1.00 80.25 443 GLY A N 1
ATOM 3512 C CA . GLY A 1 443 ? 3.543 17.093 -12.548 1.00 80.25 443 GLY A CA 1
ATOM 3513 C C . GLY A 1 443 ? 2.548 17.022 -11.379 1.00 80.25 443 GLY A C 1
ATOM 3514 O O . GLY A 1 443 ? 2.540 16.027 -10.652 1.00 80.25 443 GLY A O 1
ATOM 3515 N N . PRO A 1 444 ? 1.728 18.066 -11.173 1.00 84.62 444 PRO A N 1
ATOM 3516 C CA . PRO A 1 444 ? 0.769 18.108 -10.080 1.00 84.62 444 PRO A CA 1
ATOM 3517 C C . PRO A 1 444 ? -0.322 17.048 -10.239 1.00 84.62 444 PRO A C 1
ATOM 3519 O O . PRO A 1 444 ? -0.778 16.745 -11.338 1.00 84.62 444 PRO A O 1
ATOM 3522 N N . GLU A 1 445 ? -0.789 16.539 -9.108 1.00 89.19 445 GLU A N 1
ATOM 3523 C CA . GLU A 1 445 ? -1.914 15.621 -9.018 1.00 89.19 445 GLU A CA 1
ATOM 3524 C C . GLU A 1 445 ? -2.828 16.117 -7.896 1.00 89.19 445 GLU A C 1
ATOM 3526 O O . GLU A 1 445 ? -2.431 16.177 -6.732 1.00 89.19 445 GLU A O 1
ATOM 3531 N N . VAL A 1 446 ? -4.054 16.519 -8.240 1.00 93.81 446 VAL A N 1
ATOM 3532 C CA . VAL A 1 446 ? -4.983 17.157 -7.291 1.00 93.81 446 VAL A CA 1
ATOM 3533 C C . VAL A 1 446 ? -5.212 16.336 -6.010 1.00 93.81 446 VAL A C 1
ATOM 3535 O O . VAL A 1 446 ? -5.063 16.904 -4.922 1.00 93.81 446 VAL A O 1
ATOM 3538 N N . PRO A 1 447 ? -5.537 15.027 -6.063 1.00 93.56 447 PRO A N 1
ATOM 3539 C CA . PRO A 1 447 ? -5.759 14.228 -4.856 1.00 93.56 447 PRO A CA 1
ATOM 3540 C C . PRO A 1 447 ? -4.512 14.127 -3.971 1.00 93.56 447 PRO A C 1
ATOM 3542 O O . PRO A 1 447 ? -4.647 14.068 -2.747 1.00 93.56 447 PRO A O 1
ATOM 3545 N N . GLN A 1 448 ? -3.304 14.173 -4.541 1.00 92.25 448 GLN A N 1
ATOM 3546 C CA . GLN A 1 448 ? -2.058 14.083 -3.778 1.00 92.25 448 GLN A CA 1
ATOM 3547 C C . GLN A 1 448 ? -1.886 15.269 -2.822 1.00 92.25 448 GLN A C 1
ATOM 3549 O O . GLN A 1 448 ? -1.416 15.075 -1.696 1.00 92.25 448 GLN A O 1
ATOM 3554 N N . PHE A 1 449 ? -2.307 16.478 -3.211 1.00 95.19 449 PHE A N 1
ATOM 3555 C CA . PHE A 1 449 ? -2.308 17.629 -2.302 1.00 95.19 449 PHE A CA 1
ATOM 3556 C C . PHE A 1 449 ? -3.248 17.382 -1.118 1.00 95.19 449 PHE A C 1
ATOM 3558 O O . PHE A 1 449 ? -2.821 17.474 0.031 1.00 95.19 449 PHE A O 1
ATOM 3565 N N . GLY A 1 450 ? -4.497 16.976 -1.370 1.00 96.25 450 GLY A N 1
ATOM 3566 C CA . GLY A 1 450 ? -5.468 16.676 -0.310 1.00 96.25 450 GLY A CA 1
ATOM 3567 C C . GLY A 1 450 ? -5.016 15.547 0.625 1.00 96.25 450 GLY A C 1
ATOM 3568 O O . GLY A 1 450 ? -5.113 15.661 1.850 1.00 96.25 450 GLY A O 1
ATOM 3569 N N . MET A 1 451 ? -4.439 14.482 0.062 1.00 95.31 451 MET A N 1
ATOM 3570 C CA . MET A 1 451 ? -3.842 13.387 0.825 1.00 95.31 451 MET A CA 1
ATOM 3571 C C . MET A 1 451 ? -2.683 13.878 1.701 1.00 95.31 451 MET A C 1
ATOM 3573 O O . MET A 1 451 ? -2.609 13.525 2.879 1.00 95.31 451 MET A O 1
ATOM 3577 N N . SER A 1 452 ? -1.806 14.723 1.155 1.00 95.44 452 SER A N 1
ATOM 3578 C CA . SER A 1 452 ? -0.674 15.300 1.884 1.00 95.44 452 SER A CA 1
ATOM 3579 C C . SER A 1 452 ? -1.145 16.164 3.054 1.00 95.44 452 SER A C 1
ATOM 3581 O O . SER A 1 452 ? -0.633 16.010 4.159 1.00 95.44 452 SER A O 1
ATOM 3583 N N . LEU A 1 453 ? -2.180 16.991 2.870 1.00 97.75 453 LEU A N 1
ATOM 3584 C CA . LEU A 1 453 ? -2.788 17.781 3.951 1.00 97.75 453 LEU A CA 1
ATOM 3585 C C . LEU A 1 453 ? -3.383 16.894 5.061 1.00 97.75 453 LEU A C 1
ATOM 3587 O O . LEU A 1 453 ? -3.202 17.172 6.247 1.00 97.75 453 LEU A O 1
ATOM 3591 N N . SER A 1 454 ? -4.031 15.781 4.702 1.00 97.00 454 SER A N 1
ATOM 3592 C CA . SER A 1 454 ? -4.519 14.807 5.690 1.00 97.00 454 SER A CA 1
ATOM 3593 C C . SER A 1 454 ? -3.371 14.135 6.453 1.00 97.00 454 SER A C 1
ATOM 3595 O O . SER A 1 454 ? -3.466 13.937 7.666 1.00 97.00 454 SER A O 1
ATOM 3597 N N . LEU A 1 455 ? -2.252 13.837 5.783 1.00 95.75 455 LEU A N 1
ATOM 3598 C CA . LEU A 1 455 ? -1.056 13.292 6.429 1.00 95.75 455 LEU A CA 1
ATOM 3599 C C . LEU A 1 455 ? -0.351 14.301 7.336 1.00 95.75 455 LEU A C 1
ATOM 3601 O O . LEU A 1 455 ? 0.143 13.905 8.387 1.00 95.75 455 LEU A O 1
ATOM 3605 N N . VAL A 1 456 ? -0.353 15.590 6.989 1.00 96.88 456 VAL A N 1
ATOM 3606 C CA . VAL A 1 456 ? 0.120 16.671 7.869 1.00 96.88 456 VAL A CA 1
ATOM 3607 C C . VAL A 1 456 ? -0.667 16.670 9.181 1.00 96.88 456 VAL A C 1
ATOM 3609 O O . VAL A 1 456 ? -0.082 16.643 10.264 1.00 96.88 456 VAL A O 1
ATOM 3612 N N . ALA A 1 457 ? -1.996 16.621 9.101 1.00 95.56 457 ALA A N 1
ATOM 3613 C CA . ALA A 1 457 ? -2.842 16.535 10.286 1.00 95.56 457 ALA A CA 1
ATOM 3614 C C . ALA A 1 457 ? -2.642 15.228 11.060 1.00 95.56 457 ALA A C 1
ATOM 3616 O O . ALA A 1 457 ? -2.591 15.251 12.289 1.00 95.56 457 ALA A O 1
ATOM 3617 N N . ARG A 1 458 ? -2.463 14.096 10.367 1.00 91.94 458 ARG A N 1
ATOM 3618 C CA . ARG A 1 458 ? -2.140 12.812 11.004 1.00 91.94 458 ARG A CA 1
ATOM 3619 C C . ARG A 1 458 ? -0.793 12.852 11.724 1.00 91.94 458 ARG A C 1
ATOM 3621 O O . ARG A 1 458 ? -0.685 12.287 12.807 1.00 91.94 458 ARG A O 1
ATOM 3628 N N . TYR A 1 459 ? 0.210 13.515 11.150 1.00 93.56 459 TYR A N 1
ATOM 3629 C CA . TYR A 1 459 ? 1.508 13.723 11.783 1.00 93.56 459 TYR A CA 1
ATOM 3630 C C . TYR A 1 459 ? 1.334 14.479 13.099 1.00 93.56 459 TYR A C 1
ATOM 3632 O O . TYR A 1 459 ? 1.716 13.947 14.135 1.00 93.56 459 TYR A O 1
ATOM 3640 N N . VAL A 1 460 ? 0.671 15.644 13.088 1.00 92.94 460 VAL A N 1
ATOM 3641 C CA . VAL A 1 460 ? 0.396 16.413 14.319 1.00 92.94 460 VAL A CA 1
ATOM 3642 C C . VAL A 1 460 ? -0.401 15.595 15.315 1.00 92.94 460 VAL A C 1
ATOM 3644 O O . VAL A 1 460 ? -0.068 15.597 16.497 1.00 92.94 460 VAL A O 1
ATOM 3647 N N . GLN A 1 461 ? -1.427 14.881 14.842 1.00 86.44 461 GLN A N 1
ATOM 3648 C CA . GLN A 1 461 ? -2.214 14.004 15.690 1.00 86.44 461 GLN A CA 1
ATOM 3649 C C . GLN A 1 461 ? -1.281 13.049 16.423 1.00 86.44 461 GLN A C 1
ATOM 3651 O O . GLN A 1 461 ? -1.374 13.019 17.637 1.00 86.44 461 GLN A O 1
ATOM 3656 N N . TYR A 1 462 ? -0.380 12.360 15.705 1.00 84.38 462 TYR A N 1
ATOM 3657 C CA . TYR A 1 462 ? 0.501 11.292 16.198 1.00 84.38 462 TYR A CA 1
ATOM 3658 C C . TYR A 1 462 ? 1.719 11.747 16.995 1.00 84.38 462 TYR A C 1
ATOM 3660 O O . TYR A 1 462 ? 2.170 11.004 17.863 1.00 84.38 462 TYR A O 1
ATOM 3668 N N . THR A 1 463 ? 2.256 12.932 16.739 1.00 87.38 463 THR A N 1
ATOM 3669 C CA . THR A 1 463 ? 3.507 13.394 17.360 1.00 87.38 463 THR A CA 1
ATOM 3670 C C . THR A 1 463 ? 3.303 14.559 18.322 1.00 87.38 463 THR A C 1
ATOM 3672 O O . THR A 1 463 ? 4.154 14.803 19.175 1.00 87.38 463 THR A O 1
ATOM 3675 N N . GLY A 1 464 ? 2.198 15.298 18.184 1.00 87.56 464 GLY A N 1
ATOM 3676 C CA . GLY A 1 464 ? 1.989 16.586 18.844 1.00 87.56 464 GLY A CA 1
ATOM 3677 C C . GLY A 1 464 ? 2.899 17.709 18.327 1.00 87.56 464 GLY A C 1
ATOM 3678 O O . GLY A 1 464 ? 2.885 18.801 18.889 1.00 87.56 464 GLY A O 1
ATOM 3679 N N . ASP A 1 465 ? 3.698 17.471 17.283 1.00 91.25 465 ASP A N 1
ATOM 3680 C CA . ASP A 1 465 ? 4.702 18.416 16.791 1.00 91.25 465 ASP A CA 1
ATOM 3681 C C . ASP A 1 465 ? 4.078 19.480 15.880 1.00 91.25 465 ASP A C 1
ATOM 3683 O O . ASP A 1 465 ? 4.039 19.362 14.654 1.00 91.25 465 ASP A O 1
ATOM 3687 N N . THR A 1 466 ? 3.581 20.548 16.502 1.00 93.44 466 THR A N 1
ATOM 3688 C CA . THR A 1 466 ? 3.075 21.731 15.797 1.00 93.44 466 THR A CA 1
ATOM 3689 C C . THR A 1 466 ? 4.188 22.664 15.325 1.00 93.44 466 THR A C 1
ATOM 3691 O O . THR A 1 466 ? 3.939 23.500 14.461 1.00 93.44 466 THR A O 1
ATOM 3694 N N . ALA A 1 467 ? 5.410 22.536 15.853 1.00 95.56 467 ALA A N 1
ATOM 3695 C CA . ALA A 1 467 ? 6.532 23.397 15.480 1.00 95.56 467 ALA A CA 1
ATOM 3696 C C . ALA A 1 467 ? 6.983 23.134 14.037 1.00 95.56 467 ALA A C 1
ATOM 3698 O O . ALA A 1 467 ? 7.262 24.077 13.297 1.00 95.56 467 ALA A O 1
ATOM 3699 N N . LEU A 1 468 ? 6.986 21.868 13.605 1.00 95.25 468 LEU A N 1
ATOM 3700 C CA . LEU A 1 468 ? 7.265 21.524 12.209 1.00 95.25 468 LEU A CA 1
ATOM 3701 C C . LEU A 1 468 ? 6.192 22.069 11.254 1.00 95.25 468 LEU A C 1
ATOM 3703 O O . LEU A 1 468 ? 6.513 22.501 10.148 1.00 95.25 468 LEU A O 1
ATOM 3707 N N . ILE A 1 469 ? 4.926 22.097 11.686 1.00 96.88 469 ILE A N 1
ATOM 3708 C CA . ILE A 1 469 ? 3.840 22.680 10.885 1.00 96.88 469 ILE A CA 1
ATOM 3709 C C . ILE A 1 469 ? 4.003 24.191 10.789 1.00 96.88 469 ILE A C 1
ATOM 3711 O O . ILE A 1 469 ? 3.842 24.735 9.705 1.00 96.88 469 ILE A O 1
ATOM 3715 N N . GLU A 1 470 ? 4.387 24.856 11.880 1.00 97.62 470 GLU A N 1
ATOM 3716 C CA . GLU A 1 470 ? 4.680 26.290 11.870 1.00 97.62 470 GLU A CA 1
ATOM 3717 C C . GLU A 1 470 ? 5.839 26.620 10.912 1.00 97.62 470 GLU A C 1
ATOM 3719 O O . GLU A 1 470 ? 5.706 27.515 10.079 1.00 97.62 470 GLU A O 1
ATOM 3724 N N . LYS A 1 471 ? 6.929 25.832 10.933 1.00 97.69 471 LYS A N 1
ATOM 3725 C CA . LYS A 1 471 ? 8.076 25.979 10.010 1.00 97.69 471 LYS A CA 1
ATOM 3726 C C . LYS A 1 471 ? 7.643 25.976 8.538 1.00 97.69 471 LYS A C 1
ATOM 3728 O O . LYS A 1 471 ? 8.164 26.755 7.744 1.00 97.69 471 LYS A O 1
ATOM 3733 N N . TYR A 1 472 ? 6.696 25.111 8.174 1.00 97.75 472 TYR A N 1
ATOM 3734 C CA . TYR A 1 472 ? 6.227 24.936 6.794 1.00 97.75 472 TYR A CA 1
ATOM 3735 C C . TYR A 1 472 ? 4.831 25.506 6.528 1.00 97.75 472 TYR A C 1
ATOM 3737 O O . TYR A 1 472 ? 4.239 25.203 5.487 1.00 97.75 472 TYR A O 1
ATOM 3745 N N . LYS A 1 473 ? 4.312 26.358 7.425 1.00 97.06 473 LYS A N 1
ATOM 3746 C CA . LYS A 1 473 ? 2.933 26.868 7.374 1.00 97.06 473 LYS A CA 1
ATOM 3747 C C . LYS A 1 473 ? 2.614 27.496 6.019 1.00 97.06 473 LYS A C 1
ATOM 3749 O O . LYS A 1 473 ? 1.569 27.197 5.453 1.00 97.06 473 LYS A O 1
ATOM 3754 N N . GLY A 1 474 ? 3.541 28.277 5.457 1.00 97.69 474 GLY A N 1
ATOM 3755 C CA . GLY A 1 474 ? 3.387 28.882 4.129 1.00 97.69 474 GLY A CA 1
ATOM 3756 C C . GLY A 1 474 ? 3.097 27.859 3.026 1.00 97.69 474 GLY A C 1
ATOM 3757 O O . GLY A 1 474 ? 2.084 27.970 2.347 1.00 97.69 474 GLY A O 1
ATOM 3758 N N . LYS A 1 475 ? 3.924 26.813 2.893 1.00 97.50 475 LYS A N 1
ATOM 3759 C CA . LYS A 1 475 ? 3.755 25.774 1.857 1.00 97.50 475 LYS A CA 1
ATOM 3760 C C . LYS A 1 475 ? 2.463 24.974 2.045 1.00 97.50 475 LYS A C 1
ATOM 3762 O O . LYS A 1 475 ? 1.751 24.715 1.078 1.00 97.50 475 LYS A O 1
ATOM 3767 N N . ILE A 1 476 ? 2.137 24.632 3.294 1.00 97.69 476 ILE A N 1
ATOM 3768 C CA . ILE A 1 476 ? 0.911 23.901 3.654 1.00 97.69 476 ILE A CA 1
ATOM 3769 C C . ILE A 1 476 ? -0.334 24.726 3.301 1.00 97.69 476 ILE A C 1
ATOM 3771 O O . ILE A 1 476 ? -1.281 24.197 2.717 1.00 97.69 476 ILE A O 1
ATOM 3775 N N . LEU A 1 477 ? -0.325 26.025 3.613 1.00 98.12 477 LEU A N 1
ATOM 3776 C CA . LEU A 1 477 ? -1.413 26.929 3.251 1.00 98.12 477 LEU A CA 1
ATOM 3777 C C . LEU A 1 477 ? -1.521 27.120 1.742 1.00 98.12 477 LEU A C 1
ATOM 3779 O O . LEU A 1 477 ? -2.638 27.198 1.243 1.00 98.12 477 LEU A O 1
ATOM 3783 N N . THR A 1 478 ? -0.413 27.131 1.000 1.00 97.94 478 THR A N 1
ATOM 3784 C CA . THR A 1 478 ? -0.472 27.216 -0.463 1.00 97.94 478 THR A CA 1
ATOM 3785 C C . THR A 1 478 ? -1.126 25.982 -1.085 1.00 97.94 478 THR A C 1
ATOM 3787 O O . THR A 1 478 ? -1.955 26.122 -1.981 1.00 97.94 478 THR A O 1
ATOM 3790 N N . TRP A 1 479 ? -0.847 24.780 -0.574 1.00 97.56 479 TRP A N 1
ATOM 3791 C CA . TRP A 1 479 ? -1.569 23.571 -0.988 1.00 97.56 479 TRP A CA 1
ATOM 3792 C C . TRP A 1 479 ? -3.059 23.631 -0.658 1.00 97.56 479 TRP A C 1
ATOM 3794 O O . TRP A 1 479 ? -3.884 23.313 -1.511 1.00 97.56 479 TRP A O 1
ATOM 3804 N N . ALA A 1 480 ? -3.426 24.056 0.556 1.00 98.44 480 ALA A N 1
ATOM 3805 C CA . ALA A 1 480 ? -4.832 24.233 0.914 1.00 98.44 480 ALA A CA 1
ATOM 3806 C C . ALA A 1 480 ? -5.507 25.264 -0.006 1.00 98.44 480 ALA A C 1
ATOM 3808 O O . ALA A 1 480 ? -6.600 25.009 -0.507 1.00 98.44 480 ALA A O 1
ATOM 3809 N N . LYS A 1 481 ? -4.817 26.375 -0.292 1.00 98.06 481 LYS A N 1
ATOM 3810 C CA . LYS A 1 481 ? -5.294 27.439 -1.174 1.00 98.06 481 LYS A CA 1
ATOM 3811 C C . LYS A 1 481 ? -5.525 26.946 -2.602 1.00 98.06 481 LYS A C 1
ATOM 3813 O O . LYS A 1 481 ? -6.576 27.225 -3.162 1.00 98.06 481 LYS A O 1
ATOM 3818 N N . LEU A 1 482 ? -4.589 26.184 -3.174 1.00 97.19 482 LEU A N 1
ATOM 3819 C CA . LEU A 1 482 ? -4.748 25.573 -4.499 1.00 97.19 482 LEU A CA 1
ATOM 3820 C C . LEU A 1 482 ? -6.074 24.800 -4.584 1.00 97.19 482 LEU A C 1
ATOM 3822 O O . LEU A 1 482 ? -6.840 24.962 -5.530 1.00 97.19 482 LEU A O 1
ATOM 3826 N N . LEU A 1 483 ? -6.367 23.984 -3.570 1.00 98.31 483 LEU A N 1
ATOM 3827 C CA . LEU A 1 483 ? -7.589 23.187 -3.532 1.00 98.31 483 LEU A CA 1
ATOM 3828 C C . LEU A 1 483 ? -8.845 24.043 -3.330 1.00 98.31 483 LEU A C 1
ATOM 3830 O O . LEU A 1 483 ? -9.871 23.775 -3.956 1.00 98.31 483 LEU A O 1
ATOM 3834 N N . THR A 1 484 ? -8.794 25.076 -2.483 1.00 98.50 484 THR A N 1
ATOM 3835 C CA . THR A 1 484 ? -9.935 25.987 -2.314 1.00 98.50 484 THR A CA 1
ATOM 3836 C C . THR A 1 484 ? -10.200 26.810 -3.571 1.00 98.50 484 THR A C 1
ATOM 3838 O O . THR A 1 484 ? -11.362 26.972 -3.926 1.00 98.50 484 THR A O 1
ATOM 3841 N N . ASP A 1 485 ? -9.156 27.237 -4.287 1.00 97.94 485 ASP A N 1
ATOM 3842 C CA . ASP A 1 485 ? -9.272 27.964 -5.556 1.00 97.94 485 ASP A CA 1
ATOM 3843 C C . ASP A 1 485 ? -9.914 27.074 -6.635 1.00 97.94 485 ASP A C 1
ATOM 3845 O O . ASP A 1 485 ? -10.848 27.491 -7.317 1.00 97.94 485 ASP A O 1
ATOM 3849 N N . LEU A 1 486 ? -9.489 25.808 -6.749 1.00 97.69 486 LEU A N 1
ATOM 3850 C CA . LEU A 1 486 ? -10.121 24.838 -7.654 1.00 97.69 486 LEU A CA 1
ATOM 3851 C C . LEU A 1 486 ? -11.591 24.576 -7.294 1.00 97.69 486 LEU A C 1
ATOM 3853 O O . LEU A 1 486 ? -12.426 24.385 -8.184 1.00 97.69 486 LEU A O 1
ATOM 3857 N N . HIS A 1 487 ? -11.925 24.569 -6.000 1.00 98.25 487 HIS A N 1
ATOM 3858 C CA . HIS A 1 487 ? -13.314 24.467 -5.561 1.00 98.25 487 HIS A CA 1
ATOM 3859 C C . HIS A 1 487 ? -14.105 25.726 -5.953 1.00 98.25 487 HIS A C 1
ATOM 3861 O O . HIS A 1 487 ? -15.194 25.590 -6.506 1.00 98.25 487 HIS A O 1
ATOM 3867 N N . ASP A 1 488 ? -13.550 26.927 -5.776 1.00 98.31 488 ASP A N 1
ATOM 3868 C CA . ASP A 1 488 ? -14.187 28.184 -6.191 1.00 98.31 488 ASP A CA 1
ATOM 3869 C C . ASP A 1 488 ? -14.464 28.216 -7.702 1.00 98.31 488 ASP A C 1
ATOM 3871 O O . ASP A 1 488 ? -15.569 28.570 -8.114 1.00 98.31 488 ASP A O 1
ATOM 3875 N N . GLU A 1 489 ? -13.520 27.768 -8.538 1.00 97.56 489 GLU A N 1
ATOM 3876 C CA . GLU A 1 489 ? -13.745 27.631 -9.984 1.00 97.56 489 GLU A CA 1
ATOM 3877 C C . GLU A 1 489 ? -14.906 26.677 -10.299 1.00 97.56 489 GLU A C 1
ATOM 3879 O O . GLU A 1 489 ? -15.752 26.978 -11.144 1.00 97.56 489 GLU A O 1
ATOM 3884 N N . SER A 1 490 ? -15.009 25.551 -9.586 1.00 96.44 490 SER A N 1
ATOM 3885 C CA . SER A 1 490 ? -16.109 24.597 -9.783 1.00 96.44 490 SER A CA 1
ATOM 3886 C C . SER A 1 490 ? -17.482 25.148 -9.369 1.00 96.44 490 SER A C 1
ATOM 3888 O O . SER A 1 490 ? -18.507 24.715 -9.901 1.00 96.44 490 SER A O 1
ATOM 3890 N N . LEU A 1 491 ? -17.520 26.114 -8.445 1.00 96.75 491 LEU A N 1
ATOM 3891 C CA . LEU A 1 491 ? -18.747 26.761 -7.972 1.00 96.75 491 LEU A CA 1
ATOM 3892 C C . LEU A 1 491 ? -19.235 27.880 -8.904 1.00 96.75 491 LEU A C 1
ATOM 3894 O O . LEU A 1 491 ? -20.376 28.319 -8.771 1.00 96.75 491 LEU A O 1
ATOM 3898 N N . LYS A 1 492 ? -18.421 28.313 -9.878 1.00 97.12 492 LYS A N 1
ATOM 3899 C CA . LYS A 1 492 ? -18.860 29.230 -10.948 1.00 97.12 492 LYS A CA 1
ATOM 3900 C C . LYS A 1 492 ? -19.793 28.560 -11.956 1.00 97.12 492 LYS A C 1
ATOM 3902 O O . LYS A 1 492 ? -20.474 29.246 -12.718 1.00 97.12 492 LYS A O 1
ATOM 3907 N N . LEU A 1 493 ? -19.818 27.227 -11.988 1.00 95.06 493 LEU A N 1
ATOM 3908 C CA . LEU A 1 493 ? -20.744 26.469 -12.823 1.00 95.06 493 LEU A CA 1
ATOM 3909 C C . LEU A 1 493 ? -22.194 26.671 -12.336 1.00 95.06 493 LEU A C 1
ATOM 3911 O O . LEU A 1 493 ? -22.423 26.908 -11.150 1.00 95.06 493 LEU A O 1
ATOM 3915 N N . PRO A 1 494 ? -23.210 26.546 -13.210 1.00 95.50 494 PRO A N 1
ATOM 3916 C CA . PRO A 1 494 ? -24.603 26.549 -12.768 1.00 95.50 494 PRO A CA 1
ATOM 3917 C C . PRO A 1 494 ? -24.869 25.425 -11.756 1.00 95.50 494 PRO A C 1
ATOM 3919 O O . PRO A 1 494 ? -24.398 24.311 -11.956 1.00 95.50 494 PRO A O 1
ATOM 3922 N N . VAL A 1 495 ? -25.693 25.662 -10.730 1.00 89.44 495 VAL A N 1
ATOM 3923 C CA . VAL A 1 495 ? -26.000 24.670 -9.668 1.00 89.44 495 VAL A CA 1
ATOM 3924 C C . VAL A 1 495 ? -26.529 23.331 -10.219 1.00 89.44 495 VAL A C 1
ATOM 3926 O O . VAL A 1 495 ? -26.317 22.280 -9.621 1.00 89.44 495 VAL A O 1
ATOM 3929 N N . GLY A 1 496 ? -27.206 23.346 -11.373 1.00 86.38 496 GLY A N 1
ATOM 3930 C CA . GLY A 1 496 ? -27.691 22.136 -12.052 1.00 86.38 496 GLY A CA 1
ATOM 3931 C C . GLY A 1 496 ? -26.651 21.411 -12.919 1.00 86.38 496 GLY A C 1
ATOM 3932 O O . GLY A 1 496 ? -26.953 20.350 -13.463 1.00 86.38 496 GLY A O 1
ATOM 3933 N N . HIS A 1 497 ? -25.451 21.970 -13.085 1.00 89.06 497 HIS A N 1
ATOM 3934 C CA . HIS A 1 497 ? -24.397 21.396 -13.914 1.00 89.06 497 HIS A CA 1
ATOM 3935 C C . HIS A 1 497 ? -23.838 20.109 -13.271 1.00 89.06 497 HIS A C 1
ATOM 3937 O O . HIS A 1 497 ? -23.562 20.116 -12.070 1.00 89.06 497 HIS A O 1
ATOM 3943 N N . PRO A 1 498 ? -23.594 19.020 -14.033 1.00 82.50 498 PRO A N 1
ATOM 3944 C CA . PRO A 1 498 ? -23.111 17.745 -13.482 1.00 82.50 498 PRO A CA 1
ATOM 3945 C C . PRO A 1 498 ? -21.816 17.839 -12.663 1.00 82.50 498 PRO A C 1
ATOM 3947 O O . PRO A 1 498 ? -21.596 17.033 -11.766 1.00 82.50 498 PRO A O 1
ATOM 3950 N N . TYR A 1 499 ? -20.975 18.833 -12.958 1.00 87.12 499 TYR A N 1
ATOM 3951 C CA . TYR A 1 499 ? -19.677 19.049 -12.307 1.00 87.12 499 TYR A CA 1
ATOM 3952 C C . TYR A 1 499 ? -19.637 20.230 -11.330 1.00 87.12 499 TYR A C 1
ATOM 3954 O O . TYR A 1 499 ? -18.564 20.568 -10.837 1.00 87.12 499 TYR A O 1
ATOM 3962 N N . TYR A 1 500 ? -20.776 20.878 -11.065 1.00 92.81 500 TYR A N 1
ATOM 3963 C CA . TYR A 1 500 ? -20.857 21.936 -10.055 1.00 92.81 500 TYR A CA 1
ATOM 3964 C C . TYR A 1 500 ? -20.284 21.439 -8.726 1.00 92.81 500 TYR A C 1
ATOM 3966 O O . TYR A 1 500 ? -20.698 20.378 -8.281 1.00 92.81 500 TYR A O 1
ATOM 3974 N N . GLY A 1 501 ? -19.339 22.159 -8.115 1.00 92.00 501 GLY A N 1
ATOM 3975 C CA . GLY A 1 501 ? -18.737 21.780 -6.825 1.00 92.00 501 GLY A CA 1
ATOM 3976 C C . GLY A 1 501 ? -17.734 20.611 -6.862 1.00 92.00 501 GLY A C 1
ATOM 3977 O O . GLY A 1 501 ? -17.275 20.179 -5.804 1.00 92.00 501 GLY A O 1
ATOM 3978 N N . LEU A 1 502 ? -17.393 20.070 -8.041 1.00 91.81 502 LEU A N 1
ATOM 3979 C CA . LEU A 1 502 ? -16.341 19.058 -8.205 1.00 91.81 502 LEU A CA 1
ATOM 3980 C C . LEU A 1 502 ? -15.055 19.678 -8.759 1.00 91.81 502 LEU A C 1
ATOM 3982 O O . LEU A 1 502 ? -15.067 20.387 -9.766 1.00 91.81 502 LEU A O 1
ATOM 3986 N N . LEU A 1 503 ? -13.923 19.361 -8.132 1.00 94.56 503 LEU A N 1
ATOM 3987 C CA . LEU A 1 503 ? -12.637 19.964 -8.467 1.00 94.56 503 LEU A CA 1
ATOM 3988 C C . LEU A 1 503 ? -12.058 19.366 -9.748 1.00 94.56 503 LEU A C 1
ATOM 3990 O O . LEU A 1 503 ? -11.698 18.187 -9.787 1.00 94.56 503 LEU A O 1
ATOM 3994 N N . SER A 1 504 ? -11.916 20.201 -10.775 1.00 93.38 504 SER A N 1
ATOM 3995 C CA . SER A 1 504 ? -11.244 19.817 -12.016 1.00 93.38 504 SER A CA 1
ATOM 3996 C C . SER A 1 504 ? -9.727 19.876 -11.868 1.00 93.38 504 SER A C 1
ATOM 3998 O O . SER A 1 504 ? -9.188 20.821 -11.302 1.00 93.38 504 SER A O 1
ATOM 4000 N N . GLY A 1 505 ? -9.041 18.869 -12.394 1.00 92.38 505 GLY A N 1
ATOM 4001 C CA . GLY A 1 505 ? -7.585 18.803 -12.429 1.00 92.38 505 GLY A CA 1
ATOM 4002 C C . GLY A 1 505 ? -7.109 17.409 -12.802 1.00 92.38 505 GLY A C 1
ATOM 4003 O O . GLY A 1 505 ? -7.922 16.509 -13.021 1.00 92.38 505 GLY A O 1
ATOM 4004 N N . TRP A 1 506 ? -5.797 17.222 -12.897 1.00 91.25 506 TRP A N 1
ATOM 4005 C CA . TRP A 1 506 ? -5.230 15.897 -13.122 1.00 91.25 506 TRP A CA 1
ATOM 4006 C C . TRP A 1 506 ? -5.473 15.000 -11.904 1.00 91.25 506 TRP A C 1
ATOM 4008 O O . TRP A 1 506 ? -5.085 15.345 -10.786 1.00 91.25 506 TRP A O 1
ATOM 4018 N N . GLY A 1 507 ? -6.132 13.863 -12.136 1.00 87.56 507 GLY A N 1
ATOM 4019 C CA . GLY A 1 507 ? -6.347 12.813 -11.134 1.00 87.56 507 GLY A CA 1
ATOM 4020 C C . GLY A 1 507 ? -5.188 11.820 -11.042 1.00 87.56 507 GLY A C 1
ATOM 4021 O O . GLY A 1 507 ? -5.222 10.930 -10.199 1.00 87.56 507 GLY A O 1
ATOM 4022 N N . GLU A 1 508 ? -4.193 11.959 -11.920 1.00 84.88 508 GLU A N 1
ATOM 4023 C CA . GLU A 1 508 ? -2.967 11.173 -11.968 1.00 84.88 508 GLU A CA 1
ATOM 4024 C C . GLU A 1 508 ? -1.868 12.041 -12.613 1.00 84.88 508 GLU A C 1
ATOM 4026 O O . GLU A 1 508 ? -2.141 12.834 -13.517 1.00 84.88 508 GLU A O 1
ATOM 4031 N N . SER A 1 509 ? -0.637 11.940 -12.118 1.00 86.19 509 SER A N 1
ATOM 4032 C CA . SER A 1 509 ? 0.469 12.835 -12.471 1.00 86.19 509 SER A CA 1
ATOM 4033 C C . SER A 1 509 ? 1.179 12.526 -13.806 1.00 86.19 509 SER A C 1
ATOM 4035 O O . SER A 1 509 ? 1.672 13.457 -14.444 1.00 86.19 509 SER A O 1
ATOM 4037 N N . ASP A 1 510 ? 1.202 11.290 -14.304 1.00 84.31 510 ASP A N 1
ATOM 4038 C CA . ASP A 1 510 ? 1.633 10.901 -15.661 1.00 84.31 510 ASP A CA 1
ATOM 4039 C C . ASP A 1 510 ? 0.744 11.474 -16.778 1.00 84.31 510 ASP A C 1
ATOM 4041 O O . ASP A 1 510 ? 1.158 11.519 -17.947 1.00 84.31 510 ASP A O 1
ATOM 4045 N N . ALA A 1 511 ? -0.456 11.970 -16.458 1.00 84.69 511 ALA A N 1
ATOM 4046 C CA . ALA A 1 511 ? -1.254 12.791 -17.369 1.00 84.69 511 ALA A CA 1
ATOM 4047 C C . ALA A 1 511 ? -0.431 13.972 -17.922 1.00 84.69 511 ALA A C 1
ATOM 4049 O O . ALA A 1 511 ? -0.525 14.294 -19.111 1.00 84.69 511 ALA A O 1
ATOM 4050 N N . SER A 1 512 ? 0.458 14.539 -17.096 1.00 84.69 512 SER A N 1
ATOM 4051 C CA . SER A 1 512 ? 1.339 15.660 -17.448 1.00 84.69 512 SER A CA 1
ATOM 4052 C C . SER A 1 512 ? 2.436 15.321 -18.468 1.00 84.69 512 SER A C 1
ATOM 4054 O O . SER A 1 512 ? 2.995 16.229 -19.078 1.00 84.69 512 SER A O 1
ATOM 4056 N N . LEU A 1 513 ? 2.724 14.036 -18.714 1.00 85.44 513 LEU A N 1
ATOM 4057 C CA . LEU A 1 513 ? 3.809 13.595 -19.606 1.00 85.44 513 LEU A CA 1
ATOM 4058 C C . LEU A 1 513 ? 3.447 13.649 -21.105 1.00 85.44 513 LEU A C 1
ATOM 4060 O O . LEU A 1 513 ? 4.248 13.251 -21.949 1.00 85.44 513 LEU A O 1
ATOM 4064 N N . ASN A 1 514 ? 2.239 14.101 -21.457 1.00 82.56 514 ASN A N 1
ATOM 4065 C CA . ASN A 1 514 ? 1.707 14.059 -22.825 1.00 82.56 514 ASN A CA 1
ATOM 4066 C C . ASN A 1 514 ? 1.617 15.457 -23.443 1.00 82.56 514 ASN A C 1
ATOM 4068 O O . ASN A 1 514 ? 1.413 16.443 -22.741 1.00 82.56 514 ASN A O 1
ATOM 4072 N N . LEU A 1 515 ? 1.690 15.525 -24.778 1.00 84.31 515 LEU A N 1
ATOM 4073 C CA . LEU A 1 515 ? 1.600 16.787 -25.526 1.00 84.31 515 LEU A CA 1
ATOM 4074 C C . LEU A 1 515 ? 0.248 17.512 -25.348 1.00 84.31 515 LEU A C 1
ATOM 4076 O O . LEU A 1 515 ? 0.218 18.735 -25.409 1.00 84.31 515 LEU A O 1
ATOM 4080 N N . ASP A 1 516 ? -0.843 16.778 -25.098 1.00 85.88 516 ASP A N 1
ATOM 4081 C CA . ASP A 1 516 ? -2.193 17.307 -24.817 1.00 85.88 516 ASP A CA 1
ATOM 4082 C C . ASP A 1 516 ? -2.615 17.012 -23.363 1.00 85.88 516 ASP A C 1
ATOM 4084 O O . ASP A 1 516 ? -3.683 16.469 -23.086 1.00 85.88 516 ASP A O 1
ATOM 4088 N N . SER A 1 517 ? -1.726 17.288 -22.403 1.00 86.19 517 SER A N 1
ATOM 4089 C CA . SER A 1 517 ? -1.931 16.930 -20.990 1.00 86.19 517 SER A CA 1
ATOM 4090 C C . SER A 1 517 ? -3.206 17.529 -20.382 1.00 86.19 517 SER A C 1
ATOM 4092 O O . SER A 1 517 ? -3.880 16.881 -19.580 1.00 86.19 517 SER A O 1
ATOM 4094 N N . TRP A 1 518 ? -3.605 18.739 -20.780 1.00 88.62 518 TRP A N 1
ATOM 4095 C CA . TRP A 1 518 ? -4.789 19.417 -20.237 1.00 88.62 518 TRP A CA 1
ATOM 4096 C C . TRP A 1 518 ? -6.110 18.711 -20.535 1.00 88.62 518 TRP A C 1
ATOM 4098 O O . TRP A 1 518 ? -7.080 18.908 -19.801 1.00 88.62 518 TRP A O 1
ATOM 4108 N N . ARG A 1 519 ? -6.151 17.827 -21.536 1.00 86.38 519 ARG A N 1
ATOM 4109 C CA . ARG A 1 519 ? -7.319 16.991 -21.825 1.00 86.38 519 ARG A CA 1
ATOM 4110 C C . ARG A 1 519 ? -7.783 16.167 -20.624 1.00 86.38 519 ARG A C 1
ATOM 4112 O O . ARG A 1 519 ? -8.984 15.947 -20.484 1.00 86.38 519 ARG A O 1
ATOM 4119 N N . TRP A 1 520 ? -6.861 15.740 -19.764 1.00 87.12 520 TRP A N 1
ATOM 4120 C CA . TRP A 1 520 ? -7.161 14.946 -18.568 1.00 87.12 520 TRP A CA 1
ATOM 4121 C C . TRP A 1 520 ? -7.379 15.794 -17.318 1.00 87.12 520 TRP A C 1
ATOM 4123 O O . TRP A 1 520 ? -7.519 15.240 -16.232 1.00 87.12 520 TRP A O 1
ATOM 4133 N N . SER A 1 521 ? -7.420 17.121 -17.437 1.00 89.94 521 SER A N 1
ATOM 4134 C CA . SER A 1 521 ? -7.869 17.985 -16.349 1.00 89.94 521 SER A CA 1
ATOM 4135 C C . SER A 1 521 ? -9.395 17.921 -16.267 1.00 89.94 521 SER A C 1
ATOM 4137 O O . SER A 1 521 ? -10.105 18.557 -17.050 1.00 89.94 521 SER A O 1
ATOM 4139 N N . LYS A 1 522 ? -9.911 17.069 -15.375 1.00 90.44 522 LYS A N 1
ATOM 4140 C CA . LYS A 1 522 ? -11.342 16.746 -15.268 1.00 90.44 522 LYS A CA 1
ATOM 4141 C C . LYS A 1 522 ? -11.787 16.674 -13.805 1.00 90.44 522 LYS A C 1
ATOM 4143 O O . LYS A 1 522 ? -10.947 16.536 -12.917 1.00 90.44 522 LYS A O 1
ATOM 4148 N N . PRO A 1 523 ? -13.095 16.795 -13.531 1.00 90.62 523 PRO A N 1
ATOM 4149 C CA . PRO A 1 523 ? -13.646 16.747 -12.179 1.00 90.62 523 PRO A CA 1
ATOM 4150 C C . PRO A 1 523 ? -13.746 15.310 -11.639 1.00 90.62 523 PRO A C 1
ATOM 4152 O O . PRO A 1 523 ? -14.843 14.794 -11.431 1.00 90.62 523 PRO A O 1
ATOM 4155 N N . TYR A 1 524 ? -12.607 14.641 -11.437 1.00 91.00 524 TYR A N 1
ATOM 4156 C CA . TYR A 1 524 ? -12.577 13.270 -10.915 1.00 91.00 524 TYR A CA 1
ATOM 4157 C C . TYR A 1 524 ? -13.010 13.201 -9.444 1.00 91.00 524 TYR A C 1
ATOM 4159 O O . TYR A 1 524 ? -12.754 14.114 -8.654 1.00 91.00 524 TYR A O 1
ATOM 4167 N N . TRP A 1 525 ? -13.623 12.087 -9.034 1.00 92.00 525 TRP A N 1
ATOM 4168 C CA . TRP A 1 525 ? -14.092 11.926 -7.652 1.00 92.00 525 TRP A CA 1
ATOM 4169 C C . TRP A 1 525 ? -12.966 11.897 -6.618 1.00 92.00 525 TRP A C 1
ATOM 4171 O O . TRP A 1 525 ? -13.151 12.432 -5.526 1.00 92.00 525 TRP A O 1
ATOM 4181 N N . ASN A 1 526 ? -11.800 11.317 -6.931 1.00 93.31 526 ASN A N 1
ATOM 4182 C CA . ASN A 1 526 ? -10.660 11.319 -6.008 1.00 93.31 526 ASN A CA 1
ATOM 4183 C C . ASN A 1 526 ? -10.142 12.739 -5.734 1.00 93.31 526 ASN A C 1
ATOM 4185 O O . ASN A 1 526 ? -9.803 13.024 -4.584 1.00 93.31 526 ASN A O 1
ATOM 4189 N N . ASN A 1 527 ? -10.175 13.647 -6.724 1.00 95.56 527 ASN A N 1
ATOM 4190 C CA . ASN A 1 527 ? -9.845 15.066 -6.529 1.00 95.56 527 ASN A CA 1
ATOM 4191 C C . ASN A 1 527 ? -10.690 15.668 -5.396 1.00 95.56 527 ASN A C 1
ATOM 4193 O O . ASN A 1 527 ? -10.158 16.260 -4.455 1.00 95.56 527 ASN A O 1
ATOM 4197 N N . GLY A 1 528 ? -12.013 15.487 -5.465 1.00 95.88 528 GLY A N 1
ATOM 4198 C CA . GLY A 1 528 ? -12.948 15.978 -4.453 1.00 95.88 528 GLY A CA 1
ATOM 4199 C C . GLY A 1 528 ? -12.794 15.263 -3.110 1.00 95.88 528 GLY A C 1
ATOM 4200 O O . GLY A 1 528 ? -12.676 15.910 -2.068 1.00 95.88 528 GLY A O 1
ATOM 4201 N N . ALA A 1 529 ? -12.737 13.931 -3.125 1.00 96.81 529 ALA A N 1
ATOM 4202 C CA . ALA A 1 529 ? -12.688 13.118 -1.917 1.00 96.81 529 ALA A CA 1
ATOM 4203 C C . ALA A 1 529 ? -11.452 13.422 -1.056 1.00 96.81 529 ALA A C 1
ATOM 4205 O O . ALA A 1 529 ? -11.584 13.672 0.147 1.00 96.81 529 ALA A O 1
ATOM 4206 N N . PHE A 1 530 ? -10.260 13.471 -1.661 1.00 97.38 530 PHE A N 1
ATOM 4207 C CA . PHE A 1 530 ? -9.043 13.798 -0.922 1.00 97.38 530 PHE A CA 1
ATOM 4208 C C . PHE A 1 530 ? -8.950 15.269 -0.536 1.00 97.38 530 PHE A C 1
ATOM 4210 O O . PHE A 1 530 ? -8.442 15.568 0.545 1.00 97.38 530 PHE A O 1
ATOM 4217 N N . THR A 1 531 ? -9.488 16.181 -1.346 1.00 98.31 531 THR A N 1
ATOM 4218 C CA . THR A 1 531 ? -9.587 17.593 -0.955 1.00 98.31 531 THR A CA 1
ATOM 4219 C C . THR A 1 531 ? -10.417 17.750 0.309 1.00 98.31 531 THR A C 1
ATOM 4221 O O . THR A 1 531 ? -9.952 18.324 1.293 1.00 98.31 531 THR A O 1
ATOM 4224 N N . ALA A 1 532 ? -11.624 17.184 0.324 1.00 98.31 532 ALA A N 1
ATOM 4225 C CA . ALA A 1 532 ? -12.488 17.247 1.492 1.00 98.31 532 ALA A CA 1
ATOM 4226 C C . ALA A 1 532 ? -11.835 16.593 2.715 1.00 98.31 532 ALA A C 1
ATOM 4228 O O . ALA A 1 532 ? -11.919 17.128 3.821 1.00 98.31 532 ALA A O 1
ATOM 4229 N N . ARG A 1 533 ? -11.146 15.461 2.518 1.00 98.06 533 ARG A N 1
ATOM 4230 C CA . ARG A 1 533 ? -10.398 14.782 3.577 1.00 98.06 533 ARG A CA 1
ATOM 4231 C C . ARG A 1 533 ? -9.298 15.669 4.165 1.00 98.06 533 ARG A C 1
ATOM 4233 O O . ARG A 1 533 ? -9.231 15.806 5.385 1.00 98.06 533 ARG A O 1
ATOM 4240 N N . GLY A 1 534 ? -8.464 16.261 3.314 1.00 98.19 534 GLY A N 1
ATOM 4241 C CA . GLY A 1 534 ? -7.352 17.120 3.714 1.00 98.19 534 GLY A CA 1
ATOM 4242 C C . GLY A 1 534 ? -7.813 18.360 4.474 1.00 98.19 534 GLY A C 1
ATOM 4243 O O . GLY A 1 534 ? -7.342 18.606 5.583 1.00 98.19 534 GLY A O 1
ATOM 4244 N N . LEU A 1 535 ? -8.792 19.090 3.929 1.00 98.56 535 LEU A N 1
ATOM 4245 C CA . LEU A 1 535 ? -9.352 20.296 4.551 1.00 98.56 535 LEU A CA 1
ATOM 4246 C C . LEU A 1 535 ? -10.007 19.994 5.911 1.00 98.56 535 LEU A C 1
ATOM 4248 O O . LEU A 1 535 ? -9.743 20.684 6.896 1.00 98.56 535 LEU A O 1
ATOM 4252 N N . LYS A 1 536 ? -10.809 18.922 5.992 1.00 97.50 536 LYS A N 1
ATOM 4253 C CA . LYS A 1 536 ? -11.475 18.493 7.236 1.00 97.50 536 LYS A CA 1
ATOM 4254 C C . LYS A 1 536 ? -10.495 18.070 8.329 1.00 97.50 536 LYS A C 1
ATOM 4256 O O . LYS A 1 536 ? -10.806 18.170 9.513 1.00 97.50 536 LYS A O 1
ATOM 4261 N N . ASP A 1 537 ? -9.355 17.503 7.961 1.00 97.44 537 ASP A N 1
ATOM 4262 C CA . ASP A 1 537 ? -8.365 17.094 8.949 1.00 97.44 537 ASP A CA 1
ATOM 4263 C C . ASP A 1 537 ? -7.488 18.256 9.405 1.00 97.44 537 ASP A C 1
ATOM 4265 O O . ASP A 1 537 ? -7.224 18.372 10.602 1.00 97.44 537 ASP A O 1
ATOM 4269 N N . LEU A 1 538 ? -7.075 19.135 8.488 1.00 97.12 538 LEU A N 1
ATOM 4270 C CA . LEU A 1 538 ? -6.310 20.328 8.844 1.00 97.12 538 LEU A CA 1
ATOM 4271 C C . LEU A 1 538 ? -7.087 21.275 9.759 1.00 97.12 538 LEU A C 1
ATOM 4273 O O . LEU A 1 538 ? -6.472 21.901 10.620 1.00 97.12 538 LEU A O 1
ATOM 4277 N N . SER A 1 539 ? -8.418 21.337 9.638 1.00 96.69 539 SER A N 1
ATOM 4278 C CA . SER A 1 539 ? -9.262 22.160 10.517 1.00 96.69 539 SER A CA 1
ATOM 4279 C C . SER A 1 539 ? -9.228 21.732 11.991 1.00 96.69 539 SER A C 1
ATOM 4281 O O . SER A 1 539 ? -9.710 22.444 12.866 1.00 96.69 539 SER A O 1
ATOM 4283 N N . LYS A 1 540 ? -8.639 20.572 12.304 1.00 93.62 540 LYS A N 1
ATOM 4284 C CA . LYS A 1 540 ? -8.436 20.109 13.684 1.00 93.62 540 LYS A CA 1
ATOM 4285 C C . LYS A 1 540 ? -7.123 20.609 14.290 1.00 93.62 540 LYS A C 1
ATOM 4287 O O . LYS A 1 540 ? -6.906 20.409 15.483 1.00 93.62 540 LYS A O 1
ATOM 4292 N N . ILE A 1 541 ? -6.227 21.205 13.498 1.00 95.12 541 ILE A N 1
ATOM 4293 C CA . ILE A 1 541 ? -4.923 21.674 13.975 1.00 95.12 541 ILE A CA 1
ATOM 4294 C C . ILE A 1 541 ? -5.090 23.070 14.595 1.00 95.12 541 ILE A C 1
ATOM 4296 O O . ILE A 1 541 ? -5.417 24.011 13.871 1.00 95.12 541 ILE A O 1
ATOM 4300 N N . PRO A 1 542 ? -4.788 23.263 15.896 1.00 93.75 542 PRO A N 1
ATOM 4301 C CA . PRO A 1 542 ? -5.035 24.539 16.573 1.00 93.75 542 PRO A CA 1
ATOM 4302 C C . PRO A 1 542 ? -4.359 25.756 15.927 1.00 93.75 542 PRO A C 1
ATOM 4304 O O . PRO A 1 542 ? -4.945 26.833 15.890 1.00 93.75 542 PRO A O 1
ATOM 4307 N N . ILE A 1 543 ? -3.153 25.600 15.367 1.00 95.69 543 ILE A N 1
ATOM 4308 C CA . ILE A 1 543 ? -2.408 26.713 14.744 1.00 95.69 543 ILE A CA 1
ATOM 4309 C C . ILE A 1 543 ? -3.026 27.196 13.414 1.00 95.69 543 ILE A C 1
ATOM 4311 O O . ILE A 1 543 ? -2.616 28.226 12.877 1.00 95.69 543 ILE A O 1
ATOM 4315 N N . LEU A 1 544 ? -3.988 26.436 12.877 1.00 96.81 544 LEU A N 1
ATOM 4316 C CA . LEU A 1 544 ? -4.740 26.716 11.650 1.00 96.81 544 LEU A CA 1
ATOM 4317 C C . LEU A 1 544 ? -6.230 26.977 11.947 1.00 96.81 544 LEU A C 1
ATOM 4319 O O . LEU A 1 544 ? -7.065 26.929 11.041 1.00 96.81 544 LEU A O 1
ATOM 4323 N N . ALA A 1 545 ? -6.577 27.257 13.211 1.00 95.81 545 ALA A N 1
ATOM 4324 C CA . ALA A 1 545 ? -7.958 27.455 13.652 1.00 95.81 545 ALA A CA 1
ATOM 4325 C C . ALA A 1 545 ? -8.699 28.543 12.850 1.00 95.81 545 ALA A C 1
ATOM 4327 O O . ALA A 1 545 ? -9.892 28.404 12.596 1.00 95.81 545 ALA A O 1
ATOM 4328 N N . GLU A 1 546 ? -7.984 29.574 12.386 1.00 97.62 546 GLU A N 1
ATOM 4329 C CA . GLU A 1 546 ? -8.537 30.676 11.585 1.00 97.62 546 GLU A CA 1
ATOM 4330 C C . GLU A 1 546 ? -9.210 30.221 10.273 1.00 97.62 546 GLU A C 1
ATOM 4332 O O . GLU A 1 546 ? -10.141 30.873 9.811 1.00 97.62 546 GLU A O 1
ATOM 4337 N N . TYR A 1 547 ? -8.804 29.080 9.703 1.00 97.94 547 TYR A N 1
ATOM 4338 C CA . TYR A 1 547 ? -9.357 28.542 8.449 1.00 97.94 547 TYR A CA 1
ATOM 4339 C C . TYR A 1 547 ? -10.425 27.460 8.662 1.00 97.94 547 TYR A C 1
ATOM 4341 O O . TYR A 1 547 ? -11.017 26.950 7.710 1.00 97.94 547 TYR A O 1
ATOM 4349 N N . SER A 1 548 ? -10.655 27.061 9.912 1.00 97.69 548 SER A N 1
ATOM 4350 C CA . SER A 1 548 ? -11.339 25.804 10.223 1.00 97.69 548 SER A CA 1
ATOM 4351 C C . SER A 1 548 ? -12.813 25.791 9.828 1.00 97.69 548 SER A C 1
ATOM 4353 O O . SER A 1 548 ? -13.317 24.750 9.398 1.00 97.69 548 SER A O 1
ATOM 4355 N N . GLU A 1 549 ? -13.497 26.931 9.941 1.00 98.19 549 GLU A N 1
ATOM 4356 C CA . GLU A 1 549 ? -14.904 27.070 9.553 1.00 98.19 549 GLU A CA 1
ATOM 4357 C C . GLU A 1 549 ? -15.086 26.916 8.035 1.00 98.19 549 GLU A C 1
ATOM 4359 O O . GLU A 1 549 ? -15.860 26.061 7.592 1.00 98.19 549 GLU A O 1
ATOM 4364 N N . ASP A 1 550 ? -14.312 27.665 7.240 1.00 98.31 550 ASP A N 1
ATOM 4365 C CA . ASP A 1 550 ? -14.337 27.597 5.773 1.00 98.31 550 ASP A CA 1
ATOM 4366 C C . ASP A 1 550 ? -13.995 26.188 5.275 1.00 98.31 550 ASP A C 1
ATOM 4368 O O . ASP A 1 550 ? -14.766 25.571 4.536 1.00 98.31 550 ASP A O 1
ATOM 4372 N N . TRP A 1 551 ? -12.885 25.618 5.748 1.00 98.56 551 TRP A N 1
ATOM 4373 C CA . TRP A 1 551 ? -12.436 24.287 5.341 1.00 98.56 551 TRP A CA 1
ATOM 4374 C C . TRP A 1 551 ? -13.438 23.185 5.681 1.00 98.56 551 TRP A C 1
ATOM 4376 O O . TRP A 1 551 ? -13.668 22.287 4.867 1.00 98.56 551 TRP A O 1
ATOM 4386 N N . THR A 1 552 ? -14.079 23.257 6.850 1.00 98.06 552 THR A N 1
ATOM 4387 C CA . THR A 1 552 ? -15.104 22.281 7.247 1.00 98.06 552 THR A CA 1
ATOM 4388 C C . THR A 1 552 ? -16.366 22.419 6.391 1.00 98.06 552 THR A C 1
ATOM 4390 O O . THR A 1 552 ? -16.917 21.407 5.950 1.00 98.06 552 THR A O 1
ATOM 4393 N N . SER A 1 553 ? -16.793 23.653 6.099 1.00 98.19 553 SER A N 1
ATOM 4394 C CA . SER A 1 553 ? -17.935 23.935 5.220 1.00 98.19 553 SER A CA 1
ATOM 4395 C C . SER A 1 553 ? -17.691 23.431 3.793 1.00 98.19 553 SER A C 1
ATOM 4397 O O . SER A 1 553 ? -18.503 22.681 3.242 1.00 98.19 553 SER A O 1
ATOM 4399 N N . ARG A 1 554 ? -16.522 23.741 3.217 1.00 98.06 554 ARG A N 1
ATOM 4400 C CA . ARG A 1 554 ? -16.108 23.267 1.888 1.00 98.06 554 ARG A CA 1
ATOM 4401 C C . ARG A 1 554 ? -16.033 21.748 1.825 1.00 98.06 554 ARG A C 1
ATOM 4403 O O . ARG A 1 554 ? -16.590 21.155 0.907 1.00 98.06 554 ARG A O 1
ATOM 4410 N N . ALA A 1 555 ? -15.404 21.106 2.811 1.00 98.12 555 ALA A N 1
ATOM 4411 C CA . ALA A 1 555 ? -15.324 19.650 2.866 1.00 98.12 555 ALA A CA 1
ATOM 4412 C C . ALA A 1 555 ? -16.718 19.002 2.857 1.00 98.12 555 ALA A C 1
ATOM 4414 O O . ALA A 1 555 ? -16.939 18.035 2.128 1.00 98.12 555 ALA A O 1
ATOM 4415 N N . PHE A 1 556 ? -17.677 19.551 3.610 1.00 97.00 556 PHE A N 1
ATOM 4416 C CA . PHE A 1 556 ? -19.058 19.068 3.605 1.00 97.00 556 PHE A CA 1
ATOM 4417 C C . PHE A 1 556 ? -19.725 19.206 2.226 1.00 97.00 556 PHE A C 1
ATOM 4419 O O . PHE A 1 556 ? -20.327 18.245 1.739 1.00 97.00 556 PHE A O 1
ATOM 4426 N N . GLN A 1 557 ? -19.592 20.367 1.574 1.00 96.00 557 GLN A N 1
ATOM 4427 C CA . GLN A 1 557 ? -20.152 20.603 0.237 1.00 96.00 557 GLN A CA 1
ATOM 4428 C C . GLN A 1 557 ? -19.561 19.647 -0.809 1.00 96.00 557 GLN A C 1
ATOM 4430 O O . GLN A 1 557 ? -20.317 18.992 -1.531 1.00 96.00 557 GLN A O 1
ATOM 4435 N N . ILE A 1 558 ? -18.233 19.495 -0.830 1.00 97.44 558 ILE A N 1
ATOM 4436 C CA . ILE A 1 558 ? -17.521 18.621 -1.771 1.00 97.44 558 ILE A CA 1
ATOM 4437 C C . ILE A 1 558 ? -17.926 17.152 -1.575 1.00 97.44 558 ILE A C 1
ATOM 4439 O O . ILE A 1 558 ? -18.178 16.451 -2.555 1.00 97.44 558 ILE A O 1
ATOM 4443 N N . ILE A 1 559 ? -18.043 16.667 -0.330 1.00 96.00 559 ILE A N 1
ATOM 4444 C CA . ILE A 1 559 ? -18.463 15.279 -0.043 1.00 96.00 559 ILE A CA 1
ATOM 4445 C C . ILE A 1 559 ? -19.895 15.028 -0.515 1.00 96.00 559 ILE A C 1
ATOM 4447 O O . ILE A 1 559 ? -20.173 13.997 -1.133 1.00 96.00 559 ILE A O 1
ATOM 4451 N N . ASN A 1 560 ? -20.806 15.963 -0.236 1.00 93.94 560 ASN A N 1
ATOM 4452 C CA . ASN A 1 560 ? -22.199 15.855 -0.658 1.00 93.94 560 ASN A CA 1
ATOM 4453 C C . ASN A 1 560 ? -22.297 15.811 -2.188 1.00 93.94 560 ASN A C 1
ATOM 4455 O O . ASN A 1 560 ? -22.986 14.959 -2.742 1.00 93.94 560 ASN A O 1
ATOM 4459 N N . GLN A 1 561 ? -21.543 16.664 -2.879 1.00 92.38 561 GLN A N 1
ATOM 4460 C CA . GLN A 1 561 ? -21.513 16.674 -4.335 1.00 92.38 561 GLN A CA 1
ATOM 4461 C C . GLN A 1 561 ? -20.874 15.411 -4.930 1.00 92.38 561 GLN A C 1
ATOM 4463 O O . GLN A 1 561 ? -21.410 14.828 -5.875 1.00 92.38 561 GLN A O 1
ATOM 4468 N N . THR A 1 562 ? -19.769 14.941 -4.350 1.00 92.50 562 THR A N 1
ATOM 4469 C CA . THR A 1 562 ? -19.125 13.676 -4.737 1.00 92.50 562 THR A CA 1
ATOM 4470 C C . THR A 1 562 ? -20.118 12.519 -4.611 1.00 92.50 562 THR A C 1
ATOM 4472 O O . THR A 1 562 ? -20.295 11.757 -5.553 1.00 92.50 562 THR A O 1
ATOM 4475 N N . SER A 1 563 ? -20.854 12.439 -3.499 1.00 91.69 563 SER A N 1
ATOM 4476 C CA . SER A 1 563 ? -21.864 11.392 -3.278 1.00 91.69 563 SER A CA 1
ATOM 4477 C C . SER A 1 563 ? -23.018 11.486 -4.288 1.00 91.69 563 SER A C 1
ATOM 4479 O O . SER A 1 563 ? -23.322 10.519 -4.973 1.00 91.69 563 SER A O 1
ATOM 4481 N N . ARG A 1 564 ? -23.590 12.681 -4.487 1.00 89.69 564 ARG A N 1
ATOM 4482 C CA . ARG A 1 564 ? -24.687 12.904 -5.452 1.00 89.69 564 ARG A CA 1
ATOM 4483 C C . ARG A 1 564 ? -24.329 12.536 -6.889 1.00 89.69 564 ARG A C 1
ATOM 4485 O O . ARG A 1 564 ? -25.205 12.151 -7.660 1.00 89.69 564 ARG A O 1
ATOM 4492 N N . THR A 1 565 ? -23.072 12.725 -7.285 1.00 87.81 565 THR A N 1
ATOM 4493 C CA . THR A 1 565 ? -22.618 12.356 -8.634 1.00 87.81 565 THR A CA 1
ATOM 4494 C C . THR A 1 565 ? -22.326 10.862 -8.757 1.00 87.81 565 THR A C 1
ATOM 4496 O O . THR A 1 565 ? -22.584 10.299 -9.818 1.00 87.81 565 THR A O 1
ATOM 4499 N N . LEU A 1 566 ? -21.899 10.202 -7.675 1.00 87.56 566 LEU A N 1
ATOM 4500 C CA . LEU A 1 566 ? -21.791 8.741 -7.613 1.00 87.56 566 LEU A CA 1
ATOM 4501 C C . LEU A 1 566 ? -23.156 8.036 -7.707 1.00 87.56 566 LEU A C 1
ATOM 4503 O O . LEU A 1 566 ? -23.227 6.937 -8.241 1.00 87.56 566 LEU A O 1
ATOM 4507 N N . ASP A 1 567 ? -24.261 8.659 -7.287 1.00 83.44 567 ASP A N 1
ATOM 4508 C CA . ASP A 1 567 ? -25.606 8.085 -7.490 1.00 83.44 567 ASP A CA 1
ATOM 4509 C C . ASP A 1 567 ? -25.987 7.935 -8.981 1.00 83.44 567 ASP A C 1
ATOM 4511 O O . ASP A 1 567 ? -26.920 7.211 -9.326 1.00 83.44 567 ASP A O 1
ATOM 4515 N N . ARG A 1 568 ? -25.272 8.617 -9.886 1.00 74.56 568 ARG A N 1
ATOM 4516 C CA . ARG A 1 568 ? -25.477 8.576 -11.347 1.00 74.56 568 ARG A CA 1
ATOM 4517 C C . ARG A 1 568 ? -24.406 7.744 -12.067 1.00 74.56 568 ARG A C 1
ATOM 4519 O O . ARG A 1 568 ? -24.197 7.912 -13.264 1.00 74.56 568 ARG A O 1
ATOM 4526 N N . PHE A 1 569 ? -23.687 6.908 -11.322 1.00 65.12 569 PHE A N 1
ATOM 4527 C CA . PHE A 1 569 ? -22.453 6.259 -11.749 1.00 65.12 569 PHE A CA 1
ATOM 4528 C C . PHE A 1 569 ? -22.637 5.091 -12.730 1.00 65.12 569 PHE A C 1
ATOM 4530 O O . PHE A 1 569 ? -23.418 4.169 -12.483 1.00 65.12 569 PHE A O 1
ATOM 4537 N N . HIS A 1 570 ? -21.810 5.071 -13.784 1.00 61.75 570 HIS A N 1
ATOM 4538 C CA . HIS A 1 570 ? -21.627 3.937 -14.692 1.00 61.75 570 HIS A CA 1
ATOM 4539 C C . HIS A 1 570 ? -20.129 3.687 -14.968 1.00 61.75 570 HIS A C 1
ATOM 4541 O O . HIS A 1 570 ? -19.497 4.420 -15.718 1.00 61.75 570 HIS A O 1
ATOM 4547 N N . VAL A 1 571 ? -19.566 2.615 -14.396 1.00 57.69 571 VAL A N 1
ATOM 4548 C CA . VAL A 1 571 ? -18.128 2.241 -14.471 1.00 57.69 571 VAL A CA 1
ATOM 4549 C C . VAL A 1 571 ? -17.611 2.030 -15.904 1.00 57.69 571 VAL A C 1
ATOM 4551 O O . VAL A 1 571 ? -16.425 2.175 -16.180 1.00 57.69 571 VAL A O 1
ATOM 4554 N N . ILE A 1 572 ? -18.498 1.631 -16.818 1.00 55.09 572 ILE A N 1
ATOM 4555 C CA . ILE A 1 572 ? -18.147 1.111 -18.149 1.00 55.09 572 ILE A CA 1
ATOM 4556 C C . ILE A 1 572 ? -17.483 2.181 -19.035 1.00 55.09 572 ILE A C 1
ATOM 4558 O O . ILE A 1 572 ? -16.703 1.832 -19.918 1.00 55.09 572 ILE A O 1
ATOM 4562 N N . GLU A 1 573 ? -17.735 3.468 -18.781 1.00 58.25 573 GLU A N 1
ATOM 4563 C CA . GLU A 1 573 ? -17.208 4.577 -19.590 1.00 58.25 573 GLU A CA 1
ATOM 4564 C C . GLU A 1 573 ? -15.672 4.715 -19.527 1.00 58.25 573 GLU A C 1
ATOM 4566 O O . GLU A 1 573 ? -15.069 5.259 -20.453 1.00 58.25 573 GLU A O 1
ATOM 4571 N N . ASP A 1 574 ? -15.022 4.165 -18.493 1.00 61.94 574 ASP A N 1
ATOM 4572 C CA . ASP A 1 574 ? -13.566 4.252 -18.303 1.00 61.94 574 ASP A CA 1
ATOM 4573 C C . ASP A 1 574 ? -12.767 3.123 -18.989 1.00 61.94 574 ASP A C 1
ATOM 4575 O O . ASP A 1 574 ? -11.543 3.221 -19.122 1.00 61.94 574 ASP A O 1
ATOM 4579 N N . LEU A 1 575 ? -13.433 2.053 -19.444 1.00 59.25 575 LEU A N 1
ATOM 4580 C CA . LEU A 1 575 ? -12.815 0.891 -20.098 1.00 59.25 575 LEU A CA 1
ATOM 4581 C C . LEU A 1 575 ? -12.715 1.105 -21.619 1.00 59.25 575 LEU A C 1
ATOM 4583 O O . LEU A 1 575 ? -13.506 0.562 -22.388 1.00 59.25 575 LEU A O 1
ATOM 4587 N N . THR A 1 576 ? -11.737 1.891 -22.078 1.00 60.06 576 THR A N 1
ATOM 4588 C CA . THR A 1 576 ? -11.565 2.203 -23.513 1.00 60.06 576 THR A CA 1
ATOM 4589 C C . THR A 1 576 ? -10.419 1.423 -24.164 1.00 60.06 576 THR A C 1
ATOM 4591 O O . THR A 1 576 ? -9.340 1.340 -23.581 1.00 60.06 576 THR A O 1
ATOM 4594 N N . GLU A 1 577 ? -10.599 0.946 -25.408 1.00 52.69 577 GLU A N 1
ATOM 4595 C CA . GLU A 1 577 ? -9.576 0.221 -26.202 1.00 52.69 577 GLU A CA 1
ATOM 4596 C C . GLU A 1 577 ? -8.241 0.969 -26.356 1.00 52.69 577 GLU A C 1
ATOM 4598 O O . GLU A 1 577 ? -7.185 0.347 -26.466 1.00 52.69 577 GLU A O 1
ATOM 4603 N N . ASN A 1 578 ? -8.276 2.303 -26.334 1.00 60.38 578 ASN A N 1
ATOM 4604 C CA . ASN A 1 578 ? -7.099 3.155 -26.427 1.00 60.38 578 ASN A CA 1
ATOM 4605 C C . ASN A 1 578 ? -6.966 4.021 -25.164 1.00 60.38 578 ASN A C 1
ATOM 4607 O O . ASN A 1 578 ? -7.826 4.854 -24.888 1.00 60.38 578 ASN A O 1
ATOM 4611 N N . GLU A 1 579 ? -5.865 3.871 -24.425 1.00 60.03 579 GLU A N 1
ATOM 4612 C CA . GLU A 1 579 ? -5.550 4.651 -23.214 1.00 60.03 579 GLU A CA 1
ATOM 4613 C C . GLU A 1 579 ? -5.617 6.169 -23.468 1.00 60.03 579 GLU A C 1
ATOM 4615 O O . GLU A 1 579 ? -6.144 6.924 -22.654 1.00 60.03 579 GLU A O 1
ATOM 4620 N N . ALA A 1 580 ? -5.194 6.620 -24.657 1.00 61.81 580 ALA A N 1
ATOM 4621 C CA . ALA A 1 580 ? -5.270 8.023 -25.069 1.00 61.81 580 ALA A CA 1
ATOM 4622 C C . ALA A 1 580 ? -6.708 8.514 -25.327 1.00 61.81 580 ALA A C 1
ATOM 4624 O O . ALA A 1 580 ? -6.931 9.711 -25.520 1.00 61.81 580 ALA A O 1
ATOM 4625 N N . THR A 1 581 ? -7.685 7.608 -25.380 1.00 63.88 581 THR A N 1
ATOM 4626 C CA . THR A 1 581 ? -9.114 7.930 -25.503 1.00 63.88 581 THR A CA 1
ATOM 4627 C C . THR A 1 581 ? -9.869 7.839 -24.184 1.00 63.88 581 THR A C 1
ATOM 4629 O O . THR A 1 581 ? -10.951 8.417 -24.103 1.00 63.88 581 THR A O 1
ATOM 4632 N N . SER A 1 582 ? -9.285 7.214 -23.153 1.00 71.00 582 SER A N 1
ATOM 4633 C CA . SER A 1 582 ? -9.874 7.177 -21.815 1.00 71.00 582 SER A CA 1
ATOM 4634 C C . SER A 1 582 ? -10.004 8.600 -21.261 1.00 71.00 582 SER A C 1
ATOM 4636 O O . SER A 1 582 ? -9.037 9.374 -21.323 1.00 71.00 582 SER A O 1
ATOM 4638 N N . PRO A 1 583 ? -11.167 8.961 -20.688 1.00 67.50 583 PRO A N 1
ATOM 4639 C CA . PRO A 1 583 ? -11.356 10.266 -20.069 1.00 67.50 583 PRO A CA 1
ATOM 4640 C C . PRO A 1 583 ? -10.461 10.462 -18.840 1.00 67.50 583 PRO A C 1
ATOM 4642 O O . PRO A 1 583 ? -10.160 11.608 -18.527 1.00 67.50 583 PRO A O 1
ATOM 4645 N N . ALA A 1 584 ? -10.004 9.377 -18.199 1.00 68.38 584 ALA A N 1
ATOM 4646 C CA . ALA A 1 584 ? -9.178 9.390 -16.991 1.00 68.38 584 ALA A CA 1
ATOM 4647 C C . ALA A 1 584 ? -7.736 8.884 -17.193 1.00 68.38 584 ALA A C 1
ATOM 4649 O O . ALA A 1 584 ? -6.928 9.015 -16.275 1.00 68.38 584 ALA A O 1
ATOM 4650 N N . LYS A 1 585 ? -7.407 8.322 -18.371 1.00 71.38 585 LYS A N 1
ATOM 4651 C CA . LYS A 1 585 ? -6.139 7.641 -18.716 1.00 71.38 585 LYS A CA 1
ATOM 4652 C C . LYS A 1 585 ? -5.830 6.426 -17.825 1.00 71.38 585 LYS A C 1
ATOM 4654 O O . LYS A 1 585 ? -5.896 5.293 -18.288 1.00 71.38 585 LYS A O 1
ATOM 4659 N N . TRP A 1 586 ? -5.588 6.657 -16.537 1.00 77.25 586 TRP A N 1
ATOM 4660 C CA . TRP A 1 586 ? -5.321 5.662 -15.499 1.00 77.25 586 TRP A CA 1
ATOM 4661 C C . TRP A 1 586 ? -6.466 5.594 -14.479 1.00 77.25 586 TRP A C 1
ATOM 4663 O O . TRP A 1 586 ? -6.315 5.907 -13.296 1.00 77.25 586 TRP A O 1
ATOM 4673 N N . ALA A 1 587 ? -7.643 5.157 -14.932 1.00 82.75 587 ALA A N 1
ATOM 4674 C CA . ALA A 1 587 ? -8.875 5.197 -14.137 1.00 82.75 587 ALA A CA 1
ATOM 4675 C C . ALA A 1 587 ? -8.814 4.397 -12.817 1.00 82.75 587 ALA A C 1
ATOM 4677 O O . ALA A 1 587 ? -9.508 4.727 -11.858 1.00 82.75 587 ALA A O 1
ATOM 4678 N N . HIS A 1 588 ? -7.947 3.382 -12.713 1.00 87.44 588 HIS A N 1
ATOM 4679 C CA . HIS A 1 588 ? -7.771 2.591 -11.488 1.00 87.44 588 HIS A CA 1
ATOM 4680 C C . HIS A 1 588 ? -7.410 3.453 -10.263 1.00 87.44 588 HIS A C 1
ATOM 4682 O O . HIS A 1 588 ? -7.848 3.154 -9.148 1.00 87.44 588 HIS A O 1
ATOM 4688 N N . ARG A 1 589 ? -6.646 4.539 -10.463 1.00 87.50 589 ARG A N 1
ATOM 4689 C CA . ARG A 1 589 ? -6.241 5.443 -9.382 1.00 87.50 589 ARG A CA 1
ATOM 4690 C C . ARG A 1 589 ? -7.433 6.215 -8.834 1.00 87.50 589 ARG A C 1
ATOM 4692 O O . ARG A 1 589 ? -7.589 6.276 -7.617 1.00 87.50 589 ARG A O 1
ATOM 4699 N N . VAL A 1 590 ? -8.318 6.687 -9.714 1.00 88.12 590 VAL A N 1
ATOM 4700 C CA . VAL A 1 590 ? -9.540 7.414 -9.338 1.00 88.12 590 VAL A CA 1
ATOM 4701 C C . VAL A 1 590 ? -10.359 6.615 -8.323 1.00 88.12 590 VAL A C 1
ATOM 4703 O O . VAL A 1 590 ? -10.764 7.154 -7.296 1.00 88.12 590 VAL A O 1
ATOM 4706 N N . TYR A 1 591 ? -10.543 5.313 -8.551 1.00 90.56 591 TYR A N 1
ATOM 4707 C CA . TYR A 1 591 ? -11.322 4.455 -7.655 1.00 90.56 591 TYR A CA 1
ATOM 4708 C C . TYR A 1 591 ? -10.581 4.077 -6.369 1.00 90.56 591 TYR A C 1
ATOM 4710 O O . TYR A 1 591 ? -11.154 4.160 -5.279 1.00 90.56 591 TYR A O 1
ATOM 4718 N N . ALA A 1 592 ? -9.307 3.685 -6.472 1.00 92.75 592 ALA A N 1
ATOM 4719 C CA . ALA A 1 592 ? -8.514 3.296 -5.306 1.00 92.75 592 ALA A CA 1
ATOM 4720 C C . ALA A 1 592 ? -8.385 4.449 -4.296 1.00 92.75 592 ALA A C 1
ATOM 4722 O O . ALA A 1 592 ? -8.510 4.249 -3.087 1.00 92.75 592 ALA A O 1
ATOM 4723 N N . GLU A 1 593 ? -8.187 5.667 -4.791 1.00 93.56 593 GLU A N 1
ATOM 4724 C CA . GLU A 1 593 ? -8.012 6.867 -3.978 1.00 93.56 593 GLU A CA 1
ATOM 4725 C C . GLU A 1 593 ? -9.318 7.460 -3.460 1.00 93.56 593 GLU A C 1
ATOM 4727 O O . GLU A 1 593 ? -9.360 7.939 -2.325 1.00 93.56 593 GLU A O 1
ATOM 4732 N N . LEU A 1 594 ? -10.400 7.364 -4.238 1.00 94.56 594 LEU A N 1
ATOM 4733 C CA . LEU A 1 594 ? -11.744 7.686 -3.762 1.00 94.56 594 LEU A CA 1
ATOM 4734 C C . LEU A 1 594 ? -12.078 6.898 -2.485 1.00 94.56 594 LEU A C 1
ATOM 4736 O O . LEU A 1 594 ? -12.557 7.473 -1.505 1.00 94.56 594 LEU A O 1
ATOM 4740 N N . LEU A 1 595 ? -11.779 5.595 -2.478 1.00 96.31 595 LEU A N 1
ATOM 4741 C CA . LEU A 1 595 ? -11.948 4.736 -1.304 1.00 96.31 595 LEU A CA 1
ATOM 4742 C C . LEU A 1 595 ? -10.973 5.098 -0.179 1.00 96.31 595 LEU A C 1
ATOM 4744 O O . LEU A 1 595 ? -11.371 5.188 0.983 1.00 96.31 595 LEU A O 1
ATOM 4748 N N . HIS A 1 596 ? -9.710 5.352 -0.520 1.00 96.19 596 HIS A N 1
ATOM 4749 C CA . HIS A 1 596 ? -8.668 5.688 0.447 1.00 96.19 596 HIS A CA 1
ATOM 4750 C C . HIS A 1 596 ? -9.019 6.928 1.282 1.00 96.19 596 HIS A C 1
ATOM 4752 O O . HIS A 1 596 ? -8.849 6.916 2.504 1.00 96.19 596 HIS A O 1
ATOM 4758 N N . ALA A 1 597 ? -9.581 7.968 0.659 1.00 96.94 597 ALA A N 1
ATOM 4759 C CA . ALA A 1 597 ? -9.972 9.198 1.345 1.00 96.94 597 ALA A CA 1
ATOM 4760 C C . ALA A 1 597 ? -10.938 8.957 2.524 1.00 96.94 597 ALA A C 1
ATOM 4762 O O . ALA A 1 597 ? -10.948 9.740 3.476 1.00 96.94 597 ALA A O 1
ATOM 4763 N N . SER A 1 598 ? -11.710 7.860 2.504 1.00 96.31 598 SER A N 1
ATOM 4764 C CA . SER A 1 598 ? -12.590 7.440 3.605 1.00 96.31 598 SER A CA 1
ATOM 4765 C C . SER A 1 598 ? -13.588 8.528 4.034 1.00 96.31 598 SER A C 1
ATOM 4767 O O . SER A 1 598 ? -13.810 8.762 5.224 1.00 96.31 598 SER A O 1
ATOM 4769 N N . VAL A 1 599 ? -14.156 9.238 3.053 1.00 96.38 599 VAL A N 1
ATOM 4770 C CA . VAL A 1 599 ? -15.134 10.326 3.259 1.00 96.38 599 VAL A CA 1
ATOM 4771 C C . VAL A 1 599 ? -16.550 9.978 2.795 1.00 96.38 599 VAL A C 1
ATOM 4773 O O . VAL A 1 599 ? -17.487 10.718 3.088 1.00 96.38 599 VAL A O 1
ATOM 4776 N N . LEU A 1 600 ? -16.712 8.867 2.074 1.00 95.25 600 LEU A N 1
ATOM 4777 C CA . LEU A 1 600 ? -18.001 8.404 1.574 1.00 95.25 600 LEU A CA 1
ATOM 4778 C C . LEU A 1 600 ? -18.812 7.710 2.673 1.00 95.25 600 LEU A C 1
ATOM 4780 O O . LEU A 1 600 ? -18.268 7.154 3.627 1.00 95.25 600 LEU A O 1
ATOM 4784 N N . SER A 1 601 ? -20.135 7.684 2.505 1.00 95.19 601 SER A N 1
ATOM 4785 C CA . SER A 1 601 ? -20.997 6.820 3.322 1.00 95.19 601 SER A CA 1
ATOM 4786 C C . SER A 1 601 ? -20.657 5.335 3.115 1.00 95.19 601 SER A C 1
ATOM 4788 O O . SER A 1 601 ? -20.116 4.962 2.070 1.00 95.19 601 SER A O 1
ATOM 4790 N N . SER A 1 602 ? -21.044 4.471 4.058 1.00 95.62 602 SER A N 1
ATOM 4791 C CA . SER A 1 602 ? -20.880 3.014 3.920 1.00 95.62 602 SER A CA 1
ATOM 4792 C C . SER A 1 602 ? -21.528 2.467 2.638 1.00 95.62 602 SER A C 1
ATOM 4794 O O . SER A 1 602 ? -20.841 1.813 1.862 1.00 95.62 602 SER A O 1
ATOM 4796 N N . THR A 1 603 ? -22.763 2.870 2.318 1.00 95.50 603 THR A N 1
ATOM 4797 C CA . THR A 1 603 ? -23.463 2.453 1.087 1.00 95.50 603 THR A CA 1
ATOM 4798 C C . THR A 1 603 ? -22.706 2.821 -0.190 1.00 95.50 603 THR A C 1
ATOM 4800 O O . THR A 1 603 ? -22.532 1.984 -1.070 1.00 95.50 603 THR A O 1
ATOM 4803 N N . HIS A 1 604 ? -22.223 4.062 -0.294 1.00 95.12 604 HIS A N 1
ATOM 4804 C CA . HIS A 1 604 ? -21.429 4.502 -1.447 1.00 95.12 604 HIS A CA 1
ATOM 4805 C C . HIS A 1 604 ? -20.067 3.797 -1.515 1.00 95.12 604 HIS A C 1
ATOM 4807 O O . HIS A 1 604 ? -19.571 3.512 -2.600 1.00 95.12 604 HIS A O 1
ATOM 4813 N N . THR A 1 605 ? -19.465 3.493 -0.364 1.00 96.06 605 THR A N 1
ATOM 4814 C CA . THR A 1 605 ? -18.201 2.751 -0.307 1.00 96.06 605 THR A CA 1
ATOM 4815 C C . THR A 1 605 ? -18.393 1.327 -0.832 1.00 96.06 605 THR A C 1
ATOM 4817 O O . THR A 1 605 ? -17.620 0.883 -1.678 1.00 96.06 605 THR A O 1
ATOM 4820 N N . ASP A 1 606 ? -19.455 0.637 -0.406 1.00 96.50 606 ASP A N 1
ATOM 4821 C CA . ASP A 1 606 ? -19.818 -0.686 -0.924 1.00 96.50 606 ASP A CA 1
ATOM 4822 C C . ASP A 1 606 ? -20.181 -0.651 -2.409 1.00 96.50 606 ASP A C 1
ATOM 4824 O O . ASP A 1 606 ? -19.772 -1.544 -3.149 1.00 96.50 606 ASP A O 1
ATOM 4828 N N . LEU A 1 607 ? -20.894 0.384 -2.871 1.00 93.62 607 LEU A N 1
ATOM 4829 C CA . LEU A 1 607 ? -21.175 0.585 -4.293 1.00 93.62 607 LEU A CA 1
ATOM 4830 C C . LEU A 1 607 ? -19.879 0.623 -5.110 1.00 93.62 607 LEU A C 1
ATOM 4832 O O . LEU A 1 607 ? -19.771 -0.098 -6.102 1.00 93.62 607 LEU A O 1
ATOM 4836 N N . VAL A 1 608 ? -18.894 1.424 -4.691 1.00 93.81 608 VAL A N 1
ATOM 4837 C CA . VAL A 1 608 ? -17.607 1.540 -5.391 1.00 93.81 608 VAL A CA 1
ATOM 4838 C C . VAL A 1 608 ? -16.837 0.219 -5.336 1.00 93.81 608 VAL A C 1
ATOM 4840 O O . VAL A 1 608 ? -16.393 -0.250 -6.379 1.00 93.81 608 VAL A O 1
ATOM 4843 N N . ILE A 1 609 ? -16.729 -0.432 -4.171 1.00 95.88 609 ILE A N 1
ATOM 4844 C CA . ILE A 1 609 ? -16.014 -1.717 -4.045 1.00 95.88 609 ILE A CA 1
ATOM 4845 C C . ILE A 1 609 ? -16.658 -2.795 -4.928 1.00 95.88 609 ILE A C 1
ATOM 4847 O O . ILE A 1 609 ? -15.964 -3.448 -5.706 1.00 95.88 609 ILE A O 1
ATOM 4851 N N . ASN A 1 610 ? -17.980 -2.965 -4.853 1.00 94.69 610 ASN A N 1
ATOM 4852 C CA . ASN A 1 610 ? -18.699 -3.964 -5.650 1.00 94.69 610 ASN A CA 1
ATOM 4853 C C . ASN A 1 610 ? -18.576 -3.680 -7.149 1.00 94.69 610 ASN A C 1
ATOM 4855 O O . ASN A 1 610 ? -18.415 -4.597 -7.949 1.00 94.69 610 ASN A O 1
ATOM 4859 N N . SER A 1 611 ? -18.602 -2.403 -7.527 1.00 90.94 611 SER A N 1
ATOM 4860 C CA . SER A 1 611 ? -18.382 -1.977 -8.905 1.00 90.94 611 SER A CA 1
ATOM 4861 C C . SER A 1 611 ? -16.973 -2.323 -9.383 1.00 90.94 611 SER A C 1
ATOM 4863 O O . SER A 1 611 ? -16.807 -2.899 -10.455 1.00 90.94 611 SER A O 1
ATOM 4865 N N . MET A 1 612 ? -15.951 -2.049 -8.570 1.00 92.38 612 MET A N 1
ATOM 4866 C CA . MET A 1 612 ? -14.574 -2.407 -8.904 1.00 92.38 612 MET A CA 1
ATOM 4867 C C . MET A 1 612 ? -14.414 -3.919 -9.128 1.00 92.38 612 MET A C 1
ATOM 4869 O O . MET A 1 612 ? -13.759 -4.331 -10.085 1.00 92.38 612 MET A O 1
ATOM 4873 N N . GLN A 1 613 ? -15.052 -4.733 -8.283 1.00 93.06 613 GLN A N 1
ATOM 4874 C CA . GLN A 1 613 ? -15.025 -6.199 -8.363 1.00 93.06 613 GLN A CA 1
ATOM 4875 C C . GLN A 1 613 ? -15.769 -6.752 -9.584 1.00 93.06 613 GLN A C 1
ATOM 4877 O O . GLN A 1 613 ? -15.339 -7.745 -10.172 1.00 93.06 613 GLN A O 1
ATOM 4882 N N . ALA A 1 614 ? -16.875 -6.116 -9.974 1.00 90.31 614 ALA A N 1
ATOM 4883 C CA . ALA A 1 614 ? -17.701 -6.550 -11.096 1.00 90.31 614 ALA A CA 1
ATOM 4884 C C . ALA A 1 614 ? -17.118 -6.167 -12.469 1.00 90.31 614 ALA A C 1
ATOM 4886 O O . ALA A 1 614 ? -17.326 -6.894 -13.438 1.00 90.31 614 ALA A O 1
ATOM 4887 N N . TYR A 1 615 ? -16.389 -5.049 -12.558 1.00 88.00 615 TYR A N 1
ATOM 4888 C CA . TYR A 1 615 ? -16.028 -4.407 -13.832 1.00 88.00 615 TYR A CA 1
ATOM 4889 C C . TYR A 1 615 ? -14.522 -4.303 -14.082 1.00 88.00 615 TYR A C 1
ATOM 4891 O O . TYR A 1 615 ? -14.024 -3.312 -14.609 1.00 88.00 615 TYR A O 1
ATOM 4899 N N . GLY A 1 616 ? -13.762 -5.333 -13.734 1.00 87.31 616 GLY A N 1
ATOM 4900 C CA . GLY A 1 616 ? -12.385 -5.455 -14.206 1.00 87.31 616 GLY A CA 1
ATOM 4901 C C . GLY A 1 616 ? -11.333 -4.746 -13.352 1.00 87.31 616 GLY A C 1
ATOM 4902 O O . GLY A 1 616 ? -10.143 -4.951 -13.583 1.00 87.31 616 GLY A O 1
ATOM 4903 N N . ILE A 1 617 ? -11.753 -3.963 -12.354 1.00 91.25 617 ILE A N 1
ATOM 4904 C CA . ILE A 1 617 ? -10.888 -3.085 -11.545 1.00 91.25 617 ILE A CA 1
ATOM 4905 C C . ILE A 1 617 ? -10.252 -3.836 -10.367 1.00 91.25 617 ILE A C 1
ATOM 4907 O O . ILE A 1 617 ? -9.394 -3.294 -9.675 1.00 91.25 617 ILE A O 1
ATOM 4911 N N . THR A 1 618 ? -10.612 -5.101 -10.139 1.00 94.44 618 THR A N 1
ATOM 4912 C CA . THR A 1 618 ? -9.854 -6.001 -9.262 1.00 94.44 618 THR A CA 1
ATOM 4913 C C . THR A 1 618 ? -9.485 -7.300 -9.963 1.00 94.44 618 THR A C 1
ATOM 4915 O O . THR 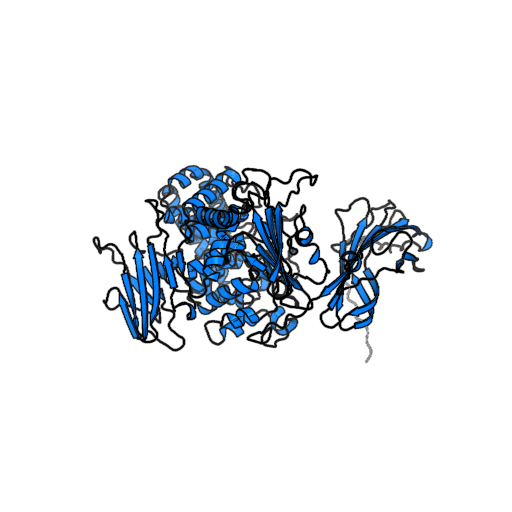A 1 618 ? -10.177 -7.764 -10.867 1.00 94.44 618 THR A O 1
ATOM 4918 N N . SER A 1 619 ? -8.373 -7.889 -9.540 1.00 94.12 619 SER A N 1
ATOM 4919 C CA . SER A 1 619 ? -7.946 -9.237 -9.908 1.00 94.12 619 SER A CA 1
ATOM 4920 C C . SER A 1 619 ? -7.250 -9.866 -8.703 1.00 94.12 619 SER A C 1
ATOM 4922 O O . SER A 1 619 ? -6.432 -9.215 -8.047 1.00 94.12 619 SER A O 1
ATOM 4924 N N . LEU A 1 620 ? -7.586 -11.118 -8.375 1.00 94.56 620 LEU A N 1
ATOM 4925 C CA . LEU A 1 620 ? -7.102 -11.799 -7.167 1.00 94.56 620 LEU A CA 1
ATOM 4926 C C . LEU A 1 620 ? -7.366 -11.004 -5.873 1.00 94.56 620 LEU A C 1
ATOM 4928 O O . LEU A 1 620 ? -6.603 -11.098 -4.909 1.00 94.56 620 LEU A O 1
ATOM 4932 N N . GLY A 1 621 ? -8.443 -10.216 -5.839 1.00 95.94 621 GLY A N 1
ATOM 4933 C CA . GLY A 1 621 ? -8.831 -9.406 -4.684 1.00 95.94 621 GLY A CA 1
ATOM 4934 C C . GLY A 1 621 ? -7.966 -8.163 -4.457 1.00 95.94 621 GLY A C 1
ATOM 4935 O O . GLY A 1 621 ? -8.072 -7.543 -3.401 1.00 95.94 621 GLY A O 1
ATOM 4936 N N . VAL A 1 622 ? -7.117 -7.790 -5.419 1.00 96.19 622 VAL A N 1
ATOM 4937 C CA . VAL A 1 622 ? -6.307 -6.562 -5.399 1.00 96.19 622 VAL A CA 1
ATOM 4938 C C . VAL A 1 622 ? -6.730 -5.656 -6.550 1.00 96.19 622 VAL A C 1
ATOM 4940 O O . VAL A 1 622 ? -7.204 -6.142 -7.573 1.00 96.19 622 VAL A O 1
ATOM 4943 N N . VAL A 1 623 ? -6.563 -4.339 -6.390 1.00 95.69 623 VAL A N 1
ATOM 4944 C CA . VAL A 1 623 ? -6.816 -3.361 -7.459 1.00 95.69 623 VAL A CA 1
ATOM 4945 C C . VAL A 1 623 ? -6.008 -3.731 -8.706 1.00 95.69 623 VAL A C 1
ATOM 4947 O O . VAL A 1 623 ? -4.820 -4.034 -8.609 1.00 95.69 623 VAL A O 1
ATOM 4950 N N . ALA A 1 624 ? -6.655 -3.711 -9.863 1.00 92.19 624 ALA A N 1
ATOM 4951 C CA . ALA A 1 624 ? -6.077 -4.017 -11.160 1.00 92.19 624 ALA A CA 1
ATOM 4952 C C . ALA A 1 624 ? -6.043 -2.778 -12.062 1.00 92.19 624 ALA A C 1
ATOM 4954 O O . ALA A 1 624 ? -6.795 -1.820 -11.865 1.00 92.19 624 ALA A O 1
ATOM 4955 N N . ASN A 1 625 ? -5.184 -2.813 -13.079 1.00 88.31 625 ASN A N 1
ATOM 4956 C CA . ASN A 1 625 ? -5.171 -1.808 -14.133 1.00 88.31 625 ASN A CA 1
ATOM 4957 C C . ASN A 1 625 ? -6.520 -1.771 -14.862 1.00 88.31 625 ASN A C 1
ATOM 4959 O O . ASN A 1 625 ? -6.956 -2.770 -15.434 1.00 88.31 625 ASN A O 1
ATOM 4963 N N . VAL A 1 626 ? -7.137 -0.590 -14.912 1.00 85.12 626 VAL A N 1
ATOM 4964 C CA . VAL A 1 626 ? -8.313 -0.325 -15.752 1.00 85.12 626 VAL A CA 1
ATOM 4965 C C . VAL A 1 626 ? -7.838 -0.064 -17.176 1.00 85.12 626 VAL A C 1
ATOM 4967 O O . VAL A 1 626 ? -7.520 1.059 -17.549 1.00 85.12 626 VAL A O 1
ATOM 4970 N N . THR A 1 627 ? -7.725 -1.145 -17.941 1.00 77.94 627 THR A N 1
ATOM 4971 C CA . THR A 1 627 ? -7.361 -1.177 -19.365 1.00 77.94 627 THR A CA 1
ATOM 4972 C C . THR A 1 627 ? -8.217 -2.246 -20.057 1.00 77.94 627 THR A C 1
ATOM 4974 O O . THR A 1 627 ? -8.862 -3.040 -19.361 1.00 77.94 627 THR A O 1
ATOM 4977 N N . PRO A 1 628 ? -8.260 -2.306 -21.401 1.00 80.56 628 PRO A N 1
ATOM 4978 C CA . PRO A 1 628 ? -8.938 -3.392 -22.100 1.00 80.56 628 PRO A CA 1
ATOM 4979 C C . PRO A 1 628 ? -8.438 -4.755 -21.629 1.00 80.56 628 PRO A C 1
ATOM 4981 O O . PRO A 1 628 ? -7.231 -5.005 -21.571 1.00 80.56 628 PRO A O 1
ATOM 4984 N N . LEU A 1 629 ? -9.374 -5.649 -21.313 1.00 85.75 629 LEU A N 1
ATOM 4985 C CA . LEU A 1 629 ? -9.037 -7.000 -20.880 1.00 85.75 629 LEU A CA 1
ATOM 4986 C C . LEU A 1 629 ? -8.262 -7.729 -21.980 1.00 85.75 629 LEU A C 1
ATOM 4988 O O . LEU A 1 629 ? -8.620 -7.684 -23.157 1.00 85.75 629 LEU A O 1
ATOM 4992 N N . HIS A 1 630 ? -7.216 -8.452 -21.591 1.00 86.00 630 HIS A N 1
ATOM 4993 C CA . HIS A 1 630 ? -6.371 -9.187 -22.523 1.00 86.00 630 HIS A CA 1
ATOM 4994 C C . HIS A 1 630 ? -6.136 -10.621 -22.060 1.00 86.00 630 HIS A C 1
ATOM 4996 O O . HIS A 1 630 ? -5.824 -10.876 -20.903 1.00 86.00 630 HIS A O 1
ATOM 5002 N N . ALA A 1 631 ? -6.173 -11.571 -22.994 1.00 90.19 631 ALA A N 1
ATOM 5003 C CA . ALA A 1 631 ? -6.093 -13.009 -22.720 1.00 90.19 631 ALA A CA 1
ATOM 5004 C C . ALA A 1 631 ? -4.841 -13.478 -21.942 1.00 90.19 631 ALA A C 1
ATOM 5006 O O . ALA A 1 631 ? -4.815 -14.591 -21.425 1.00 90.19 631 ALA A O 1
ATOM 5007 N N . LYS A 1 632 ? -3.772 -12.675 -21.866 1.00 85.69 632 LYS A N 1
ATOM 5008 C CA . LYS A 1 632 ? -2.470 -13.116 -21.332 1.00 85.69 632 LYS A CA 1
ATOM 5009 C C . LYS A 1 632 ? -2.230 -12.807 -19.855 1.00 85.69 632 LYS A C 1
ATOM 5011 O O . LYS A 1 632 ? -1.376 -13.456 -19.263 1.00 85.69 632 LYS A O 1
ATOM 5016 N N . SER A 1 633 ? -2.881 -11.796 -19.292 1.00 87.19 633 SER A N 1
ATOM 5017 C CA . SER A 1 633 ? -2.606 -11.312 -17.931 1.00 87.19 633 SER A CA 1
ATOM 5018 C C . SER A 1 633 ? -3.807 -10.528 -17.396 1.00 87.19 633 SER A C 1
ATOM 5020 O O . SER A 1 633 ? -4.693 -10.146 -18.155 1.00 87.19 633 SER A O 1
ATOM 5022 N N . ARG A 1 634 ? -3.806 -10.249 -16.100 1.00 88.56 634 ARG A N 1
ATOM 5023 C CA . ARG A 1 634 ? -4.559 -9.173 -15.458 1.00 88.56 634 ARG A CA 1
ATOM 5024 C C . ARG A 1 634 ? -3.609 -8.488 -14.499 1.00 88.56 634 ARG A C 1
ATOM 5026 O O . ARG A 1 634 ? -3.168 -9.094 -13.529 1.00 88.56 634 ARG A O 1
ATOM 5033 N N . ASP A 1 635 ? -3.247 -7.261 -14.813 1.00 88.94 635 ASP A N 1
ATOM 5034 C CA . ASP A 1 635 ? -2.174 -6.580 -14.108 1.00 88.94 635 ASP A CA 1
ATOM 5035 C C . ASP A 1 635 ? -2.706 -5.998 -12.793 1.00 88.94 635 ASP A C 1
ATOM 5037 O O . ASP A 1 635 ? -3.657 -5.220 -12.801 1.00 88.94 635 ASP A O 1
ATOM 5041 N N . ILE A 1 636 ? -2.124 -6.420 -11.667 1.00 91.81 636 ILE A N 1
ATOM 5042 C CA . ILE A 1 636 ? -2.502 -6.007 -10.308 1.00 91.81 636 ILE A CA 1
ATOM 5043 C C . ILE A 1 636 ? -1.527 -4.970 -9.758 1.00 91.81 636 ILE A C 1
ATOM 5045 O O . ILE A 1 636 ? -0.333 -5.006 -10.045 1.00 91.81 636 ILE A O 1
ATOM 5049 N N . LEU A 1 637 ? -2.034 -4.045 -8.952 1.00 91.25 637 LEU A N 1
ATOM 5050 C CA . LEU A 1 637 ? -1.290 -2.888 -8.474 1.00 91.25 637 LEU A CA 1
ATOM 5051 C C . LEU A 1 637 ? -0.662 -3.136 -7.110 1.00 91.25 637 LEU A C 1
ATOM 5053 O O . LEU A 1 637 ? -1.346 -3.435 -6.126 1.00 91.25 637 LEU A O 1
ATOM 5057 N N . GLY A 1 638 ? 0.650 -2.945 -7.052 1.00 90.56 638 GLY A N 1
ATOM 5058 C CA . GLY A 1 638 ? 1.398 -2.899 -5.810 1.00 90.56 638 GLY A CA 1
ATOM 5059 C C . GLY A 1 638 ? 1.430 -1.510 -5.179 1.00 90.56 638 GLY A C 1
ATOM 5060 O O . GLY A 1 638 ? 1.432 -1.398 -3.954 1.00 90.56 638 GLY A O 1
ATOM 5061 N N . PHE A 1 639 ? 1.473 -0.448 -5.983 1.00 89.12 639 PHE A N 1
ATOM 5062 C CA . PHE A 1 639 ? 1.320 0.925 -5.496 1.00 89.12 639 PHE A CA 1
ATOM 5063 C C . PHE A 1 639 ? -0.178 1.271 -5.379 1.00 89.12 639 PHE A C 1
ATOM 5065 O O . PHE A 1 639 ? -0.995 0.641 -6.041 1.00 89.12 639 PHE A O 1
ATOM 5072 N N . ILE A 1 640 ? -0.545 2.226 -4.509 1.00 88.25 640 ILE A N 1
ATOM 5073 C CA . ILE A 1 640 ? -1.892 2.790 -4.235 1.00 88.25 640 ILE A CA 1
ATOM 5074 C C . ILE A 1 640 ? -3.015 1.831 -3.793 1.00 88.25 640 ILE A C 1
ATOM 5076 O O . ILE A 1 640 ? -3.990 2.266 -3.177 1.00 88.25 640 ILE A O 1
ATOM 5080 N N . SER A 1 641 ? -2.879 0.526 -4.015 1.00 92.88 641 SER A N 1
ATOM 5081 C CA . SER A 1 641 ? -3.920 -0.474 -3.754 1.00 92.88 641 SER A CA 1
ATOM 5082 C C . SER A 1 641 ? -4.240 -0.671 -2.267 1.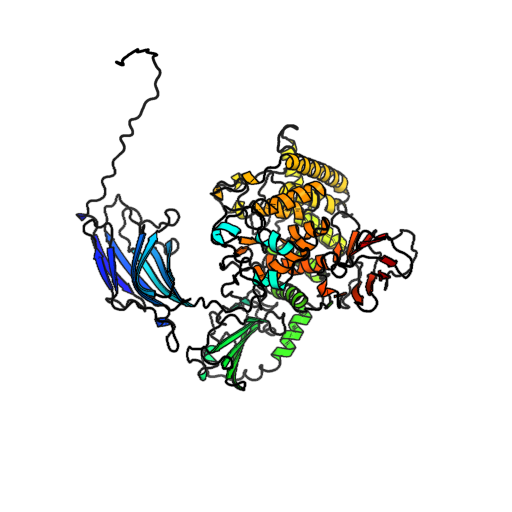00 92.88 641 SER A C 1
ATOM 5084 O O . SER A 1 641 ? -5.324 -1.143 -1.926 1.00 92.88 641 SER A O 1
ATOM 5086 N N . TYR A 1 642 ? -3.355 -0.256 -1.355 1.00 94.31 642 TYR A N 1
ATOM 5087 C CA . TYR A 1 642 ? -3.602 -0.345 0.087 1.00 94.31 642 TYR A CA 1
ATOM 5088 C C . TYR A 1 642 ? -4.809 0.495 0.538 1.00 94.31 642 TYR A C 1
ATOM 5090 O O . TYR A 1 642 ? -5.468 0.111 1.499 1.00 94.31 642 TYR A O 1
ATOM 5098 N N . GLY A 1 643 ? -5.158 1.583 -0.163 1.00 94.50 643 GLY A N 1
ATOM 5099 C CA . GLY A 1 643 ? -6.354 2.381 0.135 1.00 94.50 643 GLY A CA 1
ATOM 5100 C C . GLY A 1 643 ? -7.656 1.580 0.012 1.00 94.50 643 GLY A C 1
ATOM 5101 O O . GLY A 1 643 ? -8.526 1.664 0.879 1.00 94.50 643 GLY A O 1
ATOM 5102 N N . TYR A 1 644 ? -7.738 0.714 -1.003 1.00 97.31 644 TYR A N 1
ATOM 5103 C CA . TYR A 1 644 ? -8.829 -0.248 -1.176 1.00 97.31 644 TYR A CA 1
ATOM 5104 C C . TYR A 1 644 ? -8.880 -1.252 -0.013 1.00 97.31 644 TYR A C 1
ATOM 5106 O O . TYR A 1 644 ? -9.942 -1.487 0.560 1.00 97.31 644 TYR A O 1
ATOM 5114 N N . ALA A 1 645 ? -7.729 -1.781 0.418 1.00 97.81 645 ALA A N 1
ATOM 5115 C CA . ALA A 1 645 ? -7.664 -2.697 1.558 1.00 97.81 645 ALA A CA 1
ATOM 5116 C C . ALA A 1 645 ? -8.127 -2.044 2.876 1.00 97.81 645 ALA A C 1
ATOM 5118 O O . ALA A 1 645 ? -8.845 -2.666 3.661 1.00 97.81 645 ALA A O 1
ATOM 5119 N N . LEU A 1 646 ? -7.764 -0.780 3.117 1.00 97.31 646 LEU A N 1
ATOM 5120 C CA . LEU A 1 646 ? -8.244 -0.034 4.284 1.00 97.31 646 LEU A CA 1
ATOM 5121 C C . LEU A 1 646 ? -9.770 0.150 4.246 1.00 97.31 646 LEU A C 1
ATOM 5123 O O . LEU A 1 646 ? -10.428 -0.021 5.273 1.00 97.31 646 LEU A O 1
ATOM 5127 N N . ALA A 1 647 ? -10.348 0.419 3.071 1.00 98.00 647 ALA A N 1
ATOM 5128 C CA . ALA A 1 647 ? -11.797 0.517 2.906 1.00 98.00 647 ALA A CA 1
ATOM 5129 C C . ALA A 1 647 ? -12.516 -0.816 3.194 1.00 98.00 647 ALA A C 1
ATOM 5131 O O . ALA A 1 647 ? -13.542 -0.812 3.876 1.00 98.00 647 ALA A O 1
ATOM 5132 N N . LEU A 1 648 ? -11.951 -1.960 2.778 1.00 98.50 648 LEU A N 1
ATOM 5133 C CA . LEU A 1 648 ? -12.484 -3.287 3.123 1.00 98.50 648 LEU A CA 1
ATOM 5134 C C . LEU A 1 648 ? -12.550 -3.506 4.642 1.00 98.50 648 LEU A C 1
ATOM 5136 O O . LEU A 1 648 ? -13.551 -4.012 5.152 1.00 98.50 648 LEU A O 1
ATOM 5140 N N . LEU A 1 649 ? -11.517 -3.089 5.386 1.00 96.75 649 LEU A N 1
ATOM 5141 C CA . LEU A 1 649 ? -11.527 -3.162 6.852 1.00 96.75 649 LEU A CA 1
ATOM 5142 C C . LEU A 1 649 ? -12.602 -2.269 7.472 1.00 96.75 649 LEU A C 1
ATOM 5144 O O . LEU A 1 649 ? -13.253 -2.691 8.429 1.00 96.75 649 LEU A O 1
ATOM 5148 N N . LEU A 1 650 ? -12.799 -1.054 6.949 1.00 96.50 650 LEU A N 1
ATOM 5149 C CA . LEU A 1 650 ? -13.845 -0.144 7.427 1.00 96.50 650 LEU A CA 1
ATOM 5150 C C . LEU A 1 650 ? -15.245 -0.743 7.228 1.00 96.50 650 LEU A C 1
ATOM 5152 O O . LEU A 1 650 ? -16.037 -0.716 8.171 1.00 96.50 650 LEU A O 1
ATOM 5156 N N . GLN A 1 651 ? -15.502 -1.360 6.067 1.00 97.12 651 GLN A N 1
ATOM 5157 C CA . GLN A 1 651 ? -16.772 -2.025 5.728 1.00 97.12 651 GLN A CA 1
ATOM 5158 C C . GLN A 1 651 ? -16.958 -3.412 6.371 1.00 97.12 651 GLN A C 1
ATOM 5160 O O . GLN A 1 651 ? -17.936 -4.097 6.097 1.00 97.12 651 GLN A O 1
ATOM 5165 N N . ASP A 1 652 ? -16.039 -3.857 7.236 1.00 95.75 652 ASP A N 1
ATOM 5166 C CA . ASP A 1 652 ? -16.064 -5.200 7.834 1.00 95.75 652 ASP A CA 1
ATOM 5167 C C . ASP A 1 652 ? -16.003 -6.360 6.811 1.00 95.75 652 ASP A C 1
ATOM 5169 O O . ASP A 1 652 ? -16.346 -7.500 7.135 1.00 95.75 652 ASP A O 1
ATOM 5173 N N . ARG A 1 653 ? -15.497 -6.107 5.594 1.00 97.69 653 ARG A N 1
ATOM 5174 C CA . ARG A 1 653 ? -15.287 -7.092 4.512 1.00 97.69 653 ARG A CA 1
ATOM 5175 C C . ARG A 1 653 ? -13.976 -7.855 4.718 1.00 97.69 653 ARG A C 1
ATOM 5177 O O . ARG A 1 653 ? -13.045 -7.811 3.917 1.00 97.69 653 ARG A O 1
ATOM 5184 N N . ILE A 1 654 ? -13.873 -8.526 5.866 1.00 97.38 654 ILE A N 1
ATOM 5185 C CA . ILE A 1 654 ? -12.589 -9.025 6.383 1.00 97.38 654 ILE A CA 1
ATOM 5186 C C . ILE A 1 654 ? -11.992 -10.152 5.536 1.00 97.38 654 ILE A C 1
ATOM 5188 O O . ILE A 1 654 ? -10.775 -10.229 5.390 1.00 97.38 654 ILE A O 1
ATOM 5192 N N . ASP A 1 655 ? -12.822 -11.031 4.983 1.00 98.12 655 ASP A N 1
ATOM 5193 C CA . ASP A 1 655 ? -12.316 -12.170 4.215 1.00 98.12 655 ASP A CA 1
ATOM 5194 C C . ASP A 1 655 ? -11.685 -11.698 2.887 1.00 98.12 655 ASP A C 1
ATOM 5196 O O . ASP A 1 655 ? -10.622 -12.186 2.503 1.00 98.12 655 ASP A O 1
ATOM 5200 N N . GLU A 1 656 ? -12.239 -10.650 2.267 1.00 98.62 656 GLU A N 1
ATOM 5201 C CA . GLU A 1 656 ? -11.644 -9.959 1.113 1.00 98.62 656 GLU A CA 1
ATOM 5202 C C . GLU A 1 656 ? -10.356 -9.217 1.473 1.00 98.62 656 GLU A C 1
ATOM 5204 O O . GLU A 1 656 ? -9.385 -9.260 0.721 1.00 98.62 656 GLU A O 1
ATOM 5209 N N . PHE A 1 657 ? -10.305 -8.580 2.647 1.00 98.62 657 PHE A N 1
ATOM 5210 C CA . PHE A 1 657 ? -9.072 -7.962 3.135 1.00 98.62 657 PHE A CA 1
ATOM 5211 C C . PHE A 1 657 ? -7.951 -8.999 3.319 1.00 98.62 657 PHE A C 1
ATOM 5213 O O . PHE A 1 657 ? -6.797 -8.749 2.970 1.00 98.62 657 PHE A O 1
ATOM 5220 N N . ILE A 1 658 ? -8.273 -10.185 3.844 1.00 98.38 658 ILE A N 1
ATOM 5221 C CA . ILE A 1 658 ? -7.295 -11.269 4.002 1.00 98.38 658 ILE A CA 1
ATOM 5222 C C . ILE A 1 658 ? -6.852 -11.805 2.633 1.00 98.38 658 ILE A C 1
ATOM 5224 O O . ILE A 1 658 ? -5.668 -12.105 2.461 1.00 98.38 658 ILE A O 1
ATOM 5228 N N . LEU A 1 659 ? -7.757 -11.882 1.648 1.00 98.69 659 LEU A N 1
ATOM 5229 C CA . LEU A 1 659 ? -7.383 -12.211 0.270 1.00 98.69 659 LEU A CA 1
ATOM 5230 C C . LEU A 1 659 ? -6.387 -11.187 -0.278 1.00 98.69 659 LEU A C 1
ATOM 5232 O O . LEU A 1 659 ? -5.322 -11.585 -0.745 1.00 98.69 659 LEU A O 1
ATOM 5236 N N . PHE A 1 660 ? -6.690 -9.891 -0.151 1.00 98.31 660 PHE A N 1
ATOM 5237 C CA . PHE A 1 660 ? -5.791 -8.808 -0.550 1.00 98.31 660 PHE A CA 1
ATOM 5238 C C . PHE A 1 660 ? -4.404 -8.986 0.079 1.00 98.31 660 PHE A C 1
ATOM 5240 O O . PHE A 1 660 ? -3.392 -8.970 -0.622 1.00 98.31 660 PHE A O 1
ATOM 5247 N N . LEU A 1 661 ? -4.351 -9.209 1.397 1.00 96.94 661 LEU A N 1
ATOM 5248 C CA . LEU A 1 661 ? -3.109 -9.381 2.151 1.00 96.94 661 LEU A CA 1
ATOM 5249 C C . LEU A 1 661 ? -2.261 -10.539 1.597 1.00 96.94 661 LEU A C 1
ATOM 5251 O O . LEU A 1 661 ? -1.058 -10.381 1.374 1.00 96.94 661 LEU A O 1
ATOM 5255 N N . TYR A 1 662 ? -2.877 -11.697 1.342 1.00 96.75 662 TYR A N 1
ATOM 5256 C CA . TYR A 1 662 ? -2.187 -12.863 0.787 1.00 96.75 662 TYR A CA 1
ATOM 5257 C C . TYR A 1 662 ? -1.761 -12.659 -0.667 1.00 96.75 662 TYR A C 1
ATOM 5259 O O . TYR A 1 662 ? -0.619 -12.970 -1.013 1.00 96.75 662 TYR A O 1
ATOM 5267 N N . THR A 1 663 ? -2.619 -12.091 -1.510 1.00 95.31 663 THR A N 1
ATOM 5268 C CA . THR A 1 663 ? -2.282 -11.790 -2.906 1.00 95.31 663 THR A CA 1
ATOM 5269 C C . THR A 1 663 ? -1.103 -10.823 -2.984 1.00 95.31 663 THR A C 1
ATOM 5271 O O . THR A 1 663 ? -0.147 -11.078 -3.717 1.00 95.31 663 THR A O 1
ATOM 5274 N N . HIS A 1 664 ? -1.089 -9.771 -2.163 1.00 93.12 664 HIS A N 1
ATOM 5275 C CA . HIS A 1 664 ? 0.001 -8.796 -2.147 1.00 93.12 664 HIS A CA 1
ATOM 5276 C C . HIS A 1 664 ? 1.349 -9.418 -1.735 1.00 93.12 664 HIS A C 1
ATOM 5278 O O . HIS A 1 664 ? 2.404 -9.037 -2.254 1.00 93.12 664 HIS A O 1
ATOM 5284 N N . ARG A 1 665 ? 1.332 -10.411 -0.835 1.00 90.88 665 ARG A N 1
ATOM 5285 C CA . ARG A 1 665 ? 2.529 -11.171 -0.442 1.00 90.88 665 ARG A CA 1
ATOM 5286 C C . ARG A 1 665 ? 3.048 -12.081 -1.552 1.00 90.88 665 ARG A C 1
ATOM 5288 O O . ARG A 1 665 ? 4.259 -12.184 -1.715 1.00 90.88 665 ARG A O 1
ATOM 5295 N N . TYR A 1 666 ? 2.166 -12.791 -2.254 1.00 88.94 666 TYR A N 1
ATOM 5296 C CA . TYR A 1 666 ? 2.582 -13.892 -3.135 1.00 88.94 666 TYR A CA 1
ATOM 5297 C C . TYR A 1 666 ? 2.639 -13.561 -4.620 1.00 88.94 666 TYR A C 1
ATOM 5299 O O . TYR A 1 666 ? 3.325 -14.294 -5.344 1.00 88.94 666 TYR A O 1
ATOM 5307 N N . HIS A 1 667 ? 1.928 -12.511 -5.040 1.00 88.75 667 HIS A N 1
ATOM 5308 C CA . HIS A 1 667 ? 1.714 -12.148 -6.445 1.00 88.75 667 HIS A CA 1
ATOM 5309 C C . HIS A 1 667 ? 2.056 -10.695 -6.770 1.00 88.75 667 HIS A C 1
ATOM 5311 O O . HIS A 1 667 ? 2.143 -10.365 -7.946 1.00 88.75 667 HIS A O 1
ATOM 5317 N N . ILE A 1 668 ? 2.318 -9.850 -5.764 1.00 89.00 668 ILE A N 1
ATOM 5318 C CA . ILE A 1 668 ? 2.955 -8.534 -5.961 1.00 89.00 668 ILE A CA 1
ATOM 5319 C C . ILE A 1 668 ? 4.408 -8.582 -5.507 1.00 89.00 668 ILE A C 1
ATOM 5321 O O . ILE A 1 668 ? 5.301 -8.288 -6.290 1.00 89.00 668 ILE A O 1
ATOM 5325 N N . HIS A 1 669 ? 4.676 -9.008 -4.273 1.00 87.62 669 HIS A N 1
ATOM 5326 C CA . HIS A 1 669 ? 6.059 -9.148 -3.834 1.00 87.62 669 HIS A CA 1
ATOM 5327 C C . HIS A 1 669 ? 6.701 -10.403 -4.413 1.00 87.62 669 HIS A C 1
ATOM 5329 O O . HIS A 1 669 ? 6.120 -11.494 -4.387 1.00 87.62 669 HIS A O 1
ATOM 5335 N N . ASN A 1 670 ? 7.945 -10.269 -4.869 1.00 80.19 670 ASN A N 1
ATOM 5336 C CA . ASN A 1 670 ? 8.709 -11.445 -5.236 1.00 80.19 670 ASN A CA 1
ATOM 5337 C C . ASN A 1 670 ? 9.026 -12.287 -3.986 1.00 80.19 670 ASN A C 1
ATOM 5339 O O . ASN A 1 670 ? 9.240 -11.799 -2.869 1.00 80.19 670 ASN A O 1
ATOM 5343 N N . ARG A 1 671 ? 9.024 -13.605 -4.170 1.00 77.69 671 ARG A N 1
ATOM 5344 C CA . ARG A 1 671 ? 9.206 -14.541 -3.060 1.00 77.69 671 ARG A CA 1
ATOM 5345 C C . ARG A 1 671 ? 10.684 -14.582 -2.668 1.00 77.69 671 ARG A C 1
ATOM 5347 O O . ARG A 1 671 ? 11.549 -14.671 -3.532 1.00 77.69 671 ARG A O 1
ATOM 5354 N N . GLY A 1 672 ? 10.957 -14.502 -1.367 1.00 77.19 672 GLY A N 1
ATOM 5355 C CA . GLY A 1 672 ? 12.301 -14.603 -0.785 1.00 77.19 672 GLY A CA 1
ATOM 5356 C C . GLY A 1 672 ? 13.087 -13.291 -0.725 1.00 77.19 672 GLY A C 1
ATOM 5357 O O . GLY A 1 672 ? 13.767 -13.048 0.265 1.00 77.19 672 GLY A O 1
ATOM 5358 N N . LEU A 1 673 ? 12.949 -12.422 -1.729 1.00 81.25 673 LEU A N 1
ATOM 5359 C CA . LEU A 1 673 ? 13.603 -11.110 -1.753 1.00 81.25 673 LEU A CA 1
ATOM 5360 C C . LEU A 1 673 ? 12.690 -9.944 -1.357 1.00 81.25 673 LEU A C 1
ATOM 5362 O O . LEU A 1 673 ? 13.206 -8.858 -1.107 1.00 81.25 673 LEU A O 1
ATOM 5366 N N . TRP A 1 674 ? 11.372 -10.138 -1.341 1.00 86.94 674 TRP A N 1
ATOM 5367 C CA . TRP A 1 674 ? 10.368 -9.129 -0.983 1.00 86.94 674 TRP A CA 1
ATOM 5368 C C . TRP A 1 674 ? 10.477 -7.804 -1.738 1.00 86.94 674 TRP A C 1
ATOM 5370 O O . TRP A 1 674 ? 10.167 -6.763 -1.188 1.00 86.94 674 TRP A O 1
ATOM 5380 N N . ILE A 1 675 ? 10.906 -7.833 -2.993 1.00 83.88 675 ILE A N 1
ATOM 5381 C CA . ILE A 1 675 ? 10.850 -6.707 -3.925 1.00 83.88 675 ILE A CA 1
ATOM 5382 C C . ILE A 1 675 ? 9.404 -6.536 -4.375 1.00 83.88 675 ILE A C 1
ATOM 5384 O O . ILE A 1 675 ? 8.814 -7.490 -4.888 1.00 83.88 675 ILE A O 1
ATOM 5388 N N . ALA A 1 676 ? 8.870 -5.328 -4.230 1.00 87.69 676 ALA A N 1
ATOM 5389 C CA . ALA A 1 676 ? 7.555 -4.968 -4.738 1.00 87.69 676 ALA A CA 1
ATOM 5390 C C . ALA A 1 676 ? 7.673 -4.118 -6.018 1.00 87.69 676 ALA A C 1
ATOM 5392 O O . ALA A 1 676 ? 8.336 -3.076 -6.006 1.00 87.69 676 ALA A O 1
ATOM 5393 N N . PRO A 1 677 ? 7.078 -4.540 -7.142 1.00 86.12 677 PRO A N 1
ATOM 5394 C CA . PRO A 1 677 ? 6.954 -3.700 -8.316 1.00 86.12 677 PRO A CA 1
ATOM 5395 C C . PRO A 1 677 ? 5.734 -2.779 -8.224 1.00 86.12 677 PRO A C 1
ATOM 5397 O O . PRO A 1 677 ? 4.823 -3.011 -7.436 1.00 86.12 677 PRO A O 1
ATOM 5400 N N . GLU A 1 678 ? 5.689 -1.753 -9.072 1.00 87.06 678 GLU A N 1
ATOM 5401 C CA . GLU A 1 678 ? 4.528 -0.851 -9.150 1.00 87.06 678 GLU A CA 1
ATOM 5402 C C . GLU A 1 678 ? 3.257 -1.603 -9.557 1.00 87.06 678 GLU A C 1
ATOM 5404 O O . GLU A 1 678 ? 2.198 -1.467 -8.941 1.00 87.06 678 GLU A O 1
ATOM 5409 N N . VAL A 1 679 ? 3.416 -2.450 -10.570 1.00 87.44 679 VAL A N 1
ATOM 5410 C CA . VAL A 1 679 ? 2.392 -3.295 -11.176 1.00 87.44 679 VAL A CA 1
ATOM 5411 C C . VAL A 1 679 ? 2.951 -4.710 -11.249 1.00 87.44 679 VAL A C 1
ATOM 5413 O O . VAL A 1 679 ? 4.142 -4.881 -11.483 1.00 87.44 679 VAL A O 1
ATOM 5416 N N . ALA A 1 680 ? 2.137 -5.742 -11.076 1.00 86.31 680 ALA A N 1
ATOM 5417 C CA . ALA A 1 680 ? 2.528 -7.131 -11.284 1.00 86.31 680 ALA A CA 1
ATOM 5418 C C . ALA A 1 680 ? 1.535 -7.810 -12.230 1.00 86.31 680 ALA A C 1
ATOM 5420 O O . ALA A 1 680 ? 0.333 -7.822 -11.983 1.00 86.31 680 ALA A O 1
ATOM 5421 N N . GLY A 1 681 ? 2.028 -8.384 -13.328 1.00 85.00 681 GLY A N 1
ATOM 5422 C CA . GLY A 1 681 ? 1.173 -9.117 -14.260 1.00 85.00 681 GLY A CA 1
ATOM 5423 C C . GLY A 1 681 ? 0.926 -10.546 -13.786 1.00 85.00 681 GLY A C 1
ATOM 5424 O O . GLY A 1 681 ? 1.882 -11.293 -13.570 1.00 85.00 681 GLY A O 1
ATOM 5425 N N . THR A 1 682 ? -0.333 -10.982 -13.704 1.00 82.75 682 THR A N 1
ATOM 5426 C CA . THR A 1 682 ? -0.662 -12.382 -13.363 1.00 82.75 682 THR A CA 1
ATOM 5427 C C . THR A 1 682 ? -0.153 -13.391 -14.403 1.00 82.75 682 THR A C 1
ATOM 5429 O O . THR A 1 682 ? 0.008 -14.566 -14.085 1.00 82.75 682 THR A O 1
ATOM 5432 N N . GLY A 1 683 ? 0.181 -12.941 -15.621 1.00 73.31 683 GLY A N 1
ATOM 5433 C CA . GLY A 1 683 ? 0.761 -13.762 -16.694 1.00 73.31 683 GLY A CA 1
ATOM 5434 C C . GLY A 1 683 ? 2.292 -13.928 -16.692 1.00 73.31 683 GLY A C 1
ATOM 5435 O O . GLY A 1 683 ? 2.835 -14.598 -17.577 1.00 73.31 683 GLY A O 1
ATOM 5436 N N . GLY A 1 684 ? 3.026 -13.324 -15.748 1.00 62.72 684 GLY A N 1
ATOM 5437 C CA . GLY A 1 684 ? 4.481 -13.526 -15.634 1.00 62.72 684 GLY A CA 1
ATOM 5438 C C . GLY A 1 684 ? 5.387 -12.522 -16.336 1.00 62.72 684 GLY A C 1
ATOM 5439 O O . GLY A 1 684 ? 6.465 -12.901 -16.806 1.00 62.72 684 GLY A O 1
ATOM 5440 N N . ASN A 1 685 ? 4.965 -11.262 -16.424 1.00 58.62 685 ASN A N 1
ATOM 5441 C CA . ASN A 1 685 ? 5.775 -10.182 -16.991 1.00 58.62 685 ASN A CA 1
ATOM 5442 C C . ASN A 1 685 ? 6.664 -9.519 -15.920 1.00 58.62 685 ASN A C 1
ATOM 5444 O O . ASN A 1 685 ? 6.250 -9.365 -14.777 1.00 58.62 685 ASN A O 1
ATOM 5448 N N . SER A 1 686 ? 7.886 -9.111 -16.296 1.00 52.41 686 SER A N 1
ATOM 5449 C CA . SER A 1 686 ? 8.766 -8.292 -15.443 1.00 52.41 686 SER A CA 1
ATOM 5450 C C . SER A 1 686 ? 8.229 -6.881 -15.351 1.00 52.41 686 SER A C 1
ATOM 5452 O O . SER A 1 686 ? 7.877 -6.297 -16.378 1.00 52.41 686 SER A O 1
ATOM 5454 N N . THR A 1 687 ? 8.299 -6.306 -14.163 1.00 64.44 687 THR A N 1
ATOM 5455 C CA . THR A 1 687 ? 7.839 -4.948 -13.907 1.00 64.44 687 THR A CA 1
ATOM 5456 C C . THR A 1 687 ? 8.840 -4.185 -13.048 1.00 64.44 687 THR A C 1
ATOM 5458 O O . THR A 1 687 ? 9.745 -4.761 -12.436 1.00 64.44 687 THR A O 1
ATOM 5461 N N . THR A 1 688 ? 8.733 -2.861 -13.093 1.00 75.25 688 THR A N 1
ATOM 5462 C CA . THR A 1 688 ? 9.665 -1.936 -12.453 1.00 75.25 688 THR A CA 1
ATOM 5463 C C . THR A 1 688 ? 9.481 -1.971 -10.943 1.00 75.25 688 THR A C 1
ATOM 5465 O O . THR A 1 688 ? 8.359 -1.860 -10.449 1.00 75.25 688 THR A O 1
ATOM 5468 N N . TYR A 1 689 ? 10.587 -2.121 -10.214 1.00 83.06 689 TYR A N 1
ATOM 5469 C CA . TYR A 1 689 ? 10.595 -1.980 -8.764 1.00 83.06 689 TYR A CA 1
ATOM 5470 C C . TYR A 1 689 ? 10.052 -0.609 -8.340 1.00 83.06 689 TYR A C 1
ATOM 5472 O O . TYR A 1 689 ? 10.416 0.407 -8.928 1.00 83.06 689 TYR A O 1
ATOM 5480 N N . CYS A 1 690 ? 9.223 -0.586 -7.299 1.00 86.00 690 CYS A N 1
ATOM 5481 C CA . CYS A 1 690 ? 8.527 0.609 -6.851 1.00 86.00 690 CYS A CA 1
ATOM 5482 C C . CYS A 1 690 ? 8.575 0.707 -5.326 1.00 86.00 690 CYS A C 1
ATOM 5484 O O . CYS A 1 690 ? 7.900 -0.038 -4.614 1.00 86.00 690 CYS A O 1
ATOM 5486 N N . GLN A 1 691 ? 9.350 1.664 -4.815 1.00 87.44 691 GLN A N 1
ATOM 5487 C CA . GLN A 1 691 ? 9.471 1.891 -3.374 1.00 87.44 691 GLN A CA 1
ATOM 5488 C C . GLN A 1 691 ? 8.124 2.207 -2.690 1.00 87.44 691 GLN A C 1
ATOM 5490 O O . GLN A 1 691 ? 7.885 1.675 -1.610 1.00 87.44 691 GLN A O 1
ATOM 5495 N N . PRO A 1 692 ? 7.195 2.985 -3.281 1.00 90.25 692 PRO A N 1
ATOM 5496 C CA . PRO A 1 692 ? 5.857 3.132 -2.708 1.00 90.25 692 PRO A CA 1
ATOM 5497 C C . PRO A 1 692 ? 5.104 1.800 -2.540 1.00 90.25 692 PRO A C 1
ATOM 5499 O O . PRO A 1 692 ? 4.455 1.579 -1.516 1.00 90.25 692 PRO A O 1
ATOM 5502 N N . SER A 1 693 ? 5.230 0.875 -3.500 1.00 91.50 693 SER A N 1
ATOM 5503 C CA . SER A 1 693 ? 4.628 -0.463 -3.394 1.00 91.50 693 SER A CA 1
ATOM 5504 C C . SER A 1 693 ? 5.242 -1.306 -2.273 1.00 91.50 693 SER A C 1
ATOM 5506 O O . SER A 1 693 ? 4.542 -2.092 -1.626 1.00 91.50 693 SER A O 1
ATOM 5508 N N . GLN A 1 694 ? 6.529 -1.098 -1.984 1.00 91.31 694 GLN A N 1
ATOM 5509 C CA . GLN A 1 694 ? 7.249 -1.778 -0.908 1.00 91.31 694 GLN A CA 1
ATOM 5510 C C . GLN A 1 694 ? 6.589 -1.561 0.468 1.00 91.31 694 GLN A C 1
ATOM 5512 O O . GLN A 1 694 ? 6.684 -2.422 1.346 1.00 91.31 694 GLN A O 1
ATOM 5517 N N . PHE A 1 695 ? 5.869 -0.446 0.647 1.00 93.81 695 PHE A N 1
ATOM 5518 C CA . PHE A 1 695 ? 5.131 -0.122 1.871 1.00 93.81 695 PHE A CA 1
ATOM 5519 C C . PHE A 1 695 ? 3.706 -0.673 1.938 1.00 93.81 695 PHE A C 1
ATOM 5521 O O . PHE A 1 695 ? 3.097 -0.609 3.009 1.00 93.81 695 PHE A O 1
ATOM 5528 N N . GLY A 1 696 ? 3.191 -1.272 0.858 1.00 93.12 696 GLY A N 1
ATOM 5529 C CA . GLY A 1 696 ? 1.850 -1.856 0.830 1.00 93.12 696 GLY A CA 1
ATOM 5530 C C . GLY A 1 696 ? 1.633 -2.834 1.986 1.00 93.12 696 GLY A C 1
ATOM 5531 O O . GLY A 1 696 ? 0.721 -2.641 2.789 1.00 93.12 696 GLY A O 1
ATOM 5532 N N . VAL A 1 697 ? 2.531 -3.820 2.148 1.00 93.50 697 VAL A N 1
ATOM 5533 C CA . VAL A 1 697 ? 2.455 -4.805 3.244 1.00 93.50 697 VAL A CA 1
ATOM 5534 C C . VAL A 1 697 ? 2.646 -4.185 4.631 1.00 93.50 697 VAL A C 1
ATOM 5536 O O . VAL A 1 697 ? 1.791 -4.449 5.473 1.00 93.50 697 VAL A O 1
ATOM 5539 N N . PRO A 1 698 ? 3.672 -3.357 4.916 1.00 93.88 698 PRO A N 1
ATOM 5540 C CA . PRO A 1 698 ? 3.767 -2.648 6.194 1.00 93.88 698 PRO A CA 1
ATOM 5541 C C . PRO A 1 698 ? 2.475 -1.937 6.614 1.00 93.88 698 PRO A C 1
ATOM 5543 O O . PRO A 1 698 ? 2.066 -2.056 7.771 1.00 93.88 698 PRO A O 1
ATOM 5546 N N . ILE A 1 699 ? 1.819 -1.226 5.692 1.00 94.94 699 ILE A N 1
ATOM 5547 C CA . ILE A 1 699 ? 0.591 -0.473 5.973 1.00 94.94 699 ILE A CA 1
ATOM 5548 C C . ILE A 1 699 ? -0.563 -1.427 6.291 1.00 94.94 699 ILE A C 1
ATOM 5550 O O . ILE A 1 699 ? -1.172 -1.318 7.358 1.00 94.94 699 ILE A O 1
ATOM 5554 N N . VAL A 1 700 ? -0.850 -2.394 5.411 1.00 95.88 700 VAL A N 1
ATOM 5555 C CA . VAL A 1 700 ? -1.997 -3.294 5.617 1.00 95.88 700 VAL A CA 1
ATOM 5556 C C . VAL A 1 700 ? -1.771 -4.266 6.773 1.00 95.88 700 VAL A C 1
ATOM 5558 O O . VAL A 1 700 ? -2.713 -4.585 7.489 1.00 95.88 700 VAL A O 1
ATOM 5561 N N . LEU A 1 701 ? -0.531 -4.693 7.029 1.00 94.50 701 LEU A N 1
ATOM 5562 C CA . LEU A 1 701 ? -0.203 -5.554 8.164 1.00 94.50 701 LEU A CA 1
ATOM 5563 C C . LEU A 1 701 ? -0.437 -4.827 9.488 1.00 94.50 701 LEU A C 1
ATOM 5565 O O . LEU A 1 701 ? -1.023 -5.401 10.407 1.00 94.50 701 LEU A O 1
ATOM 5569 N N . ARG A 1 702 ? -0.040 -3.549 9.576 1.00 92.50 702 ARG A N 1
ATOM 5570 C CA . ARG A 1 702 ? -0.372 -2.720 10.735 1.00 92.50 702 ARG A CA 1
ATOM 5571 C C . ARG A 1 702 ? -1.884 -2.581 10.867 1.00 92.50 702 ARG A C 1
ATOM 5573 O O . ARG A 1 702 ? -2.381 -2.895 11.941 1.00 92.50 702 ARG A O 1
ATOM 5580 N N . ALA A 1 703 ? -2.601 -2.233 9.797 1.00 93.50 703 ALA A N 1
ATOM 5581 C CA . ALA A 1 703 ? -4.062 -2.091 9.807 1.00 93.50 703 ALA A CA 1
ATOM 5582 C C . ALA A 1 703 ? -4.807 -3.382 10.214 1.00 93.50 703 ALA A C 1
ATOM 5584 O O . ALA A 1 703 ? -5.809 -3.338 10.926 1.00 93.50 703 ALA A O 1
ATOM 5585 N N . ALA A 1 704 ? -4.302 -4.555 9.825 1.00 94.75 704 ALA A N 1
ATOM 5586 C CA . ALA A 1 704 ? -4.878 -5.837 10.224 1.00 94.75 704 ALA A CA 1
ATOM 5587 C C . ALA A 1 704 ? -4.885 -6.012 11.753 1.00 94.75 704 ALA A C 1
ATOM 5589 O O . ALA A 1 704 ? -5.863 -6.499 12.329 1.00 94.75 704 ALA A O 1
ATOM 5590 N N . LEU A 1 705 ? -3.785 -5.612 12.397 1.00 92.00 705 LEU A N 1
ATOM 5591 C CA . LEU A 1 705 ? -3.542 -5.755 13.833 1.00 92.00 705 LEU A CA 1
ATOM 5592 C C . LEU A 1 705 ? -4.179 -4.628 14.644 1.00 92.00 705 LEU A C 1
ATOM 5594 O O . LEU A 1 705 ? -4.750 -4.874 15.706 1.00 92.00 705 LEU A O 1
ATOM 5598 N N . LEU A 1 706 ? -4.049 -3.402 14.154 1.00 90.38 706 LEU A N 1
ATOM 5599 C CA . LEU A 1 706 ? -4.493 -2.172 14.784 1.00 90.38 706 LEU A CA 1
ATOM 5600 C C . LEU A 1 706 ? -4.847 -1.169 13.691 1.00 90.38 706 LEU A C 1
ATOM 5602 O O . LEU A 1 706 ? -4.025 -0.888 12.820 1.00 90.38 706 LEU A O 1
ATOM 5606 N N . PHE A 1 707 ? -6.034 -0.587 13.750 1.00 90.94 707 PHE A N 1
ATOM 5607 C CA . PHE A 1 707 ? -6.455 0.381 12.748 1.00 90.94 707 PHE A CA 1
ATOM 5608 C C . PHE A 1 707 ? -7.293 1.482 13.372 1.00 90.94 707 PHE A C 1
ATOM 5610 O O . PHE A 1 707 ? -8.342 1.236 13.960 1.00 90.94 707 PHE A O 1
ATOM 5617 N N . GLU A 1 708 ? -6.801 2.705 13.268 1.00 90.06 708 GLU A N 1
ATOM 5618 C CA . GLU A 1 708 ? -7.472 3.903 13.736 1.00 90.06 708 GLU A CA 1
ATOM 5619 C C . GLU A 1 708 ? -8.469 4.372 12.672 1.00 90.06 708 GLU A C 1
ATOM 5621 O O . GLU A 1 708 ? -8.084 4.639 11.529 1.00 90.06 708 GLU A O 1
ATOM 5626 N N . HIS A 1 709 ? -9.747 4.506 13.040 1.00 91.88 709 HIS A N 1
ATOM 5627 C CA . HIS A 1 709 ? -10.750 5.022 12.117 1.00 91.88 709 HIS A CA 1
ATOM 5628 C C . HIS A 1 709 ? -10.349 6.432 11.661 1.00 91.88 709 HIS A C 1
ATOM 5630 O O . HIS A 1 709 ? -10.021 7.290 12.483 1.00 91.88 709 HIS A O 1
ATOM 5636 N N . PRO A 1 710 ? -10.361 6.723 10.352 1.00 89.00 710 PRO A N 1
ATOM 5637 C CA . PRO A 1 710 ? -9.820 7.980 9.865 1.00 89.00 710 PRO A CA 1
ATOM 5638 C C . PRO A 1 710 ? -10.706 9.177 10.249 1.00 89.00 710 PRO A C 1
ATOM 5640 O O . PRO A 1 710 ? -10.210 10.297 10.353 1.00 89.00 710 PRO A O 1
ATOM 5643 N N . GLY A 1 711 ? -12.011 8.983 10.450 1.00 85.06 711 GLY A N 1
ATOM 5644 C CA . GLY A 1 711 ? -12.966 10.056 10.758 1.00 85.06 711 GLY A CA 1
ATOM 5645 C C . GLY A 1 711 ? -13.549 10.070 12.174 1.00 85.06 711 GLY A C 1
ATOM 5646 O O . GLY A 1 711 ? -14.279 11.004 12.487 1.00 85.06 711 GLY A O 1
ATOM 5647 N N . GLU A 1 712 ? -13.267 9.064 13.005 1.00 87.44 712 GLU A N 1
ATOM 5648 C CA . GLU A 1 712 ? -13.942 8.837 14.296 1.00 87.44 712 GLU A CA 1
ATOM 5649 C C . GLU A 1 712 ? -12.910 8.450 15.361 1.00 87.44 712 GLU A C 1
ATOM 5651 O O . GLU A 1 712 ? -11.856 7.912 15.028 1.00 87.44 712 GLU A O 1
ATOM 5656 N N . GLU A 1 713 ? -13.215 8.662 16.642 1.00 87.69 713 GLU A N 1
ATOM 5657 C CA . GLU A 1 713 ? -12.365 8.219 17.759 1.00 87.69 713 GLU A CA 1
ATOM 5658 C C . GLU A 1 713 ? -12.545 6.722 18.063 1.00 87.69 713 GLU A C 1
ATOM 5660 O O . GLU A 1 713 ? -12.873 6.325 19.183 1.00 87.69 713 GLU A O 1
ATOM 5665 N N . VAL A 1 714 ? -12.344 5.884 17.044 1.00 90.62 714 VAL A N 1
ATOM 5666 C CA . VAL A 1 714 ? -12.484 4.426 17.120 1.00 90.62 714 VAL A CA 1
ATOM 5667 C C . VAL A 1 714 ? -11.147 3.762 16.797 1.00 90.62 714 VAL A C 1
ATOM 5669 O O . VAL A 1 714 ? -10.549 4.027 15.754 1.00 90.62 714 VAL A O 1
ATOM 5672 N N . LEU A 1 715 ? -10.695 2.856 17.664 1.00 90.50 715 LEU A N 1
ATOM 5673 C CA . LEU A 1 715 ? -9.563 1.964 17.402 1.00 90.50 715 LEU A CA 1
ATOM 5674 C C . LEU A 1 715 ? -10.056 0.536 17.183 1.00 90.50 715 LEU A C 1
ATOM 5676 O O . LEU A 1 715 ? -10.623 -0.078 18.086 1.00 90.50 715 LEU A O 1
ATOM 5680 N N . PHE A 1 716 ? -9.777 -0.022 16.012 1.00 92.94 716 PHE A N 1
ATOM 5681 C CA . PHE A 1 716 ? -9.982 -1.433 15.726 1.00 92.94 716 PHE A CA 1
ATOM 5682 C C . PHE A 1 716 ? -8.754 -2.245 16.125 1.00 92.94 716 PHE A C 1
ATOM 5684 O O . PHE A 1 716 ? -7.621 -1.874 15.822 1.00 92.94 716 PHE A O 1
ATOM 5691 N N . VAL A 1 717 ? -8.988 -3.383 16.768 1.00 92.81 717 VAL A N 1
ATOM 5692 C CA . VAL A 1 717 ? -7.965 -4.317 17.232 1.00 92.81 717 VAL A CA 1
ATOM 5693 C C . VAL A 1 717 ? -8.217 -5.691 16.619 1.00 92.81 717 VAL A C 1
ATOM 5695 O O . VAL A 1 717 ? -9.337 -6.201 16.668 1.00 92.81 717 VAL A O 1
ATOM 5698 N N . THR A 1 718 ? -7.162 -6.263 16.031 1.00 93.19 718 THR A N 1
ATOM 5699 C CA . THR A 1 718 ? -7.104 -7.587 15.383 1.00 93.19 718 THR A CA 1
ATOM 5700 C C . THR A 1 718 ? -8.169 -7.831 14.311 1.00 93.19 718 THR A C 1
ATOM 5702 O O . THR A 1 718 ? -8.474 -8.975 13.969 1.00 93.19 718 THR A O 1
ATOM 5705 N N . ARG A 1 719 ? -8.728 -6.756 13.743 1.00 93.69 719 ARG A N 1
ATOM 5706 C CA . ARG A 1 719 ? -9.881 -6.814 12.837 1.00 93.69 719 ARG A CA 1
ATOM 5707 C C . ARG A 1 719 ? -9.597 -7.575 11.551 1.00 93.69 719 ARG A C 1
ATOM 5709 O O . ARG A 1 719 ? -10.443 -8.358 11.128 1.00 93.69 719 ARG A O 1
ATOM 5716 N N . GLY A 1 720 ? -8.408 -7.379 10.984 1.00 95.19 720 GLY A N 1
ATOM 5717 C CA . GLY A 1 720 ? -7.952 -8.014 9.747 1.00 95.19 720 GLY A CA 1
ATOM 5718 C C . GLY A 1 720 ? -7.062 -9.239 9.949 1.00 95.19 720 GLY A C 1
ATOM 5719 O O . GLY A 1 720 ? -6.438 -9.690 8.993 1.00 95.19 720 GLY A O 1
ATOM 5720 N N . VAL A 1 721 ? -6.939 -9.759 11.175 1.00 94.94 721 VAL A N 1
ATOM 5721 C CA . VAL A 1 721 ? -6.035 -10.880 11.466 1.00 94.94 721 VAL A CA 1
ATOM 5722 C C . VAL A 1 721 ? -6.632 -12.203 10.958 1.00 94.94 721 VAL A C 1
ATOM 5724 O O . VAL A 1 721 ? -7.763 -12.548 11.320 1.00 94.94 721 VAL A O 1
ATOM 5727 N N . PRO A 1 722 ? -5.887 -12.997 10.166 1.00 95.06 722 PRO A N 1
ATOM 5728 C CA . PRO A 1 722 ? -6.296 -14.350 9.804 1.00 95.06 722 PRO A CA 1
ATOM 5729 C C . PRO A 1 722 ? -6.480 -15.252 11.023 1.00 95.06 722 PRO A C 1
ATOM 5731 O O . PRO A 1 722 ? -5.644 -15.262 11.931 1.00 95.06 722 PRO A O 1
ATOM 5734 N N . ARG A 1 723 ? -7.516 -16.098 11.023 1.00 92.38 723 ARG A N 1
ATOM 5735 C CA . ARG A 1 723 ? -7.855 -16.964 12.174 1.00 92.38 723 ARG A CA 1
ATOM 5736 C C . ARG A 1 723 ? -6.696 -17.850 12.612 1.00 92.38 723 ARG A C 1
ATOM 5738 O O . ARG A 1 723 ? -6.489 -18.100 13.799 1.00 92.38 723 ARG A O 1
ATOM 5745 N N . LYS A 1 724 ? -5.908 -18.324 11.647 1.00 89.88 724 LYS A N 1
ATOM 5746 C CA . LYS A 1 724 ? -4.756 -19.195 11.901 1.00 89.88 724 LYS A CA 1
ATOM 5747 C C . LYS A 1 724 ? -3.605 -18.504 12.644 1.00 89.88 724 LYS A C 1
ATOM 5749 O O . LYS A 1 724 ? -2.755 -19.204 13.182 1.00 89.88 724 LYS A O 1
ATOM 5754 N N . TRP A 1 725 ? -3.556 -17.168 12.676 1.00 90.94 725 TRP A N 1
ATOM 5755 C CA . TRP A 1 725 ? -2.493 -16.436 13.374 1.00 90.94 725 TRP A CA 1
ATOM 5756 C C . TRP A 1 725 ? -2.713 -16.369 14.888 1.00 90.94 725 TRP A C 1
ATOM 5758 O O . TRP A 1 725 ? -1.768 -16.178 15.646 1.00 90.94 725 TRP A O 1
ATOM 5768 N N . LEU A 1 726 ? -3.941 -16.588 15.362 1.00 87.31 726 LEU A N 1
ATOM 5769 C CA . LEU A 1 726 ? -4.322 -16.355 16.758 1.00 87.31 726 LEU A CA 1
ATOM 5770 C C . LEU A 1 726 ? -3.698 -17.320 17.777 1.00 87.31 726 LEU A C 1
ATOM 5772 O O . LEU A 1 726 ? -3.954 -17.181 18.971 1.00 87.31 726 LEU A O 1
ATOM 5776 N N . SER A 1 727 ? -2.870 -18.284 17.356 1.00 81.00 727 SER A N 1
ATOM 5777 C CA . SER A 1 727 ? -2.081 -19.094 18.296 1.00 81.00 727 SER A CA 1
ATOM 5778 C C . SER A 1 727 ? -1.173 -18.230 19.175 1.00 81.00 727 SER A C 1
ATOM 5780 O O . SER A 1 727 ? -0.966 -18.566 20.340 1.00 81.00 727 SER A O 1
ATOM 5782 N N . LYS A 1 728 ? -0.657 -17.123 18.624 1.00 77.19 728 LYS A N 1
ATOM 5783 C CA . LYS A 1 728 ? -0.028 -16.018 19.355 1.00 77.19 728 LYS A CA 1
ATOM 5784 C C . LYS A 1 728 ? 0.158 -14.837 18.399 1.00 77.19 728 LYS A C 1
ATOM 5786 O O . LYS A 1 728 ? 0.887 -14.970 17.421 1.00 77.19 728 LYS A O 1
ATOM 5791 N N . VAL A 1 729 ? -0.462 -13.699 18.698 1.00 82.31 729 VAL A N 1
ATOM 5792 C CA . VAL A 1 729 ? -0.247 -12.432 17.986 1.00 82.31 729 VAL A CA 1
ATOM 5793 C C . VAL A 1 729 ? 0.129 -11.370 19.000 1.00 82.31 729 VAL A C 1
ATOM 5795 O O . VAL A 1 729 ? -0.583 -11.177 19.982 1.00 82.31 729 VAL A O 1
ATOM 5798 N N . GLU A 1 730 ? 1.235 -10.677 18.776 1.00 82.81 730 GLU A N 1
ATOM 5799 C CA . GLU A 1 730 ? 1.730 -9.657 19.694 1.00 82.81 730 GLU A CA 1
ATOM 5800 C C . GLU A 1 730 ? 2.370 -8.516 18.904 1.00 82.81 730 GLU A C 1
ATOM 5802 O O . GLU A 1 730 ? 3.240 -8.736 18.064 1.00 82.81 730 GLU A O 1
ATOM 5807 N N . LEU A 1 731 ? 1.913 -7.297 19.183 1.00 77.12 731 LEU A N 1
ATOM 5808 C CA . LEU A 1 731 ? 2.444 -6.052 18.649 1.00 77.12 731 LEU A CA 1
ATOM 5809 C C . LEU A 1 731 ? 2.749 -5.123 19.827 1.00 77.12 731 LEU A C 1
ATOM 5811 O O . LEU A 1 731 ? 1.869 -4.793 20.624 1.00 77.12 731 LEU A O 1
ATOM 5815 N N . GLY A 1 732 ? 3.997 -4.688 19.954 1.00 67.94 732 GLY A N 1
ATOM 5816 C CA . GLY A 1 732 ? 4.411 -3.786 21.025 1.00 67.94 732 GLY A CA 1
ATOM 5817 C C . GLY A 1 732 ? 5.511 -2.830 20.602 1.00 67.94 732 GLY A C 1
ATOM 5818 O O . GLY A 1 732 ? 6.292 -3.126 19.702 1.00 67.94 732 GLY A O 1
ATOM 5819 N N . SER A 1 733 ? 5.611 -1.690 21.280 1.00 61.78 733 SER A N 1
ATOM 5820 C CA . SER A 1 733 ? 6.738 -0.781 21.088 1.00 61.78 733 SER A CA 1
ATOM 5821 C C . SER A 1 733 ? 7.999 -1.319 21.780 1.00 61.78 733 SER A C 1
ATOM 5823 O O . SER A 1 733 ? 7.960 -1.826 22.907 1.00 61.78 733 SER A O 1
ATOM 5825 N N . ARG A 1 734 ? 9.157 -1.213 21.112 1.00 51.97 734 ARG A N 1
ATOM 5826 C CA . ARG A 1 734 ? 10.456 -1.309 21.797 1.00 51.97 734 ARG A CA 1
ATOM 5827 C C . ARG A 1 734 ? 10.697 0.011 22.537 1.00 51.97 734 ARG A C 1
ATOM 5829 O O . ARG A 1 734 ? 10.292 1.062 22.066 1.00 51.97 734 ARG A O 1
ATOM 5836 N N . LYS A 1 735 ? 11.343 -0.067 23.705 1.00 43.94 735 LYS A N 1
ATOM 5837 C CA . LYS A 1 735 ? 11.531 0.946 24.774 1.00 43.94 735 LYS A CA 1
ATOM 5838 C C . LYS A 1 735 ? 11.955 2.394 24.402 1.00 43.94 735 LYS A C 1
ATOM 5840 O O . LYS A 1 735 ? 12.213 3.158 25.332 1.00 43.94 735 LYS A O 1
ATOM 5845 N N . HIS A 1 736 ? 12.058 2.803 23.137 1.00 42.31 736 HIS A N 1
ATOM 5846 C CA . HIS A 1 736 ? 12.502 4.152 22.781 1.00 42.31 736 HIS A CA 1
ATOM 5847 C C . HIS A 1 736 ? 11.360 5.167 22.743 1.00 42.31 736 HIS A C 1
ATOM 5849 O O . HIS A 1 736 ? 10.313 4.946 22.154 1.00 42.31 736 HIS A O 1
ATOM 5855 N N . ARG A 1 737 ? 11.605 6.267 23.453 1.00 45.09 737 ARG A N 1
ATOM 5856 C CA . ARG A 1 737 ? 10.626 7.157 24.066 1.00 45.09 737 ARG A CA 1
ATOM 5857 C C . ARG A 1 737 ? 10.914 8.584 23.609 1.00 45.09 737 ARG A C 1
ATOM 5859 O O . ARG A 1 737 ? 12.061 9.022 23.718 1.00 45.09 737 ARG A O 1
ATOM 5866 N N . ARG A 1 738 ? 9.892 9.319 23.175 1.00 38.28 738 ARG A N 1
ATOM 5867 C CA . ARG A 1 738 ? 9.825 10.776 23.341 1.00 38.28 738 ARG A CA 1
ATOM 5868 C C . ARG A 1 738 ? 8.515 11.121 24.045 1.00 38.28 738 ARG A C 1
ATOM 5870 O O . ARG A 1 738 ? 7.475 10.538 23.761 1.00 38.28 738 ARG A O 1
ATOM 5877 N N . ASP A 1 739 ? 8.582 12.046 24.997 1.00 34.53 739 ASP 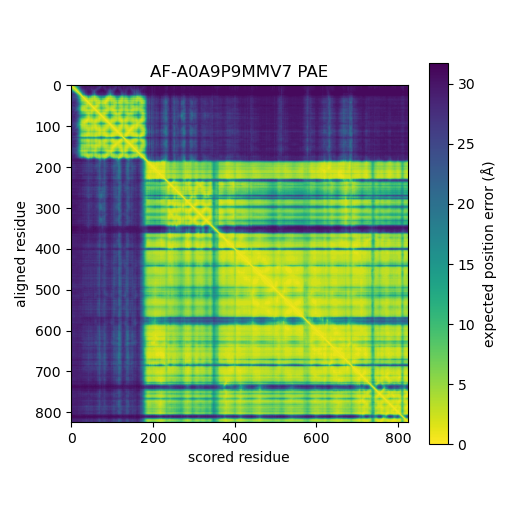A N 1
ATOM 5878 C CA . ASP A 1 739 ? 7.382 12.640 25.583 1.00 34.53 739 ASP A CA 1
ATOM 5879 C C . ASP A 1 739 ? 6.677 13.449 24.482 1.00 34.53 739 ASP A C 1
ATOM 5881 O O . ASP A 1 739 ? 7.243 14.406 23.963 1.00 34.53 739 ASP A O 1
ATOM 5885 N N . GLY A 1 740 ? 5.479 13.022 24.070 1.00 41.00 740 GLY A N 1
ATOM 5886 C CA . GLY A 1 740 ? 4.721 13.671 22.987 1.00 41.00 740 GLY A CA 1
ATOM 5887 C C . GLY A 1 740 ? 3.876 12.712 22.148 1.00 41.00 740 GLY A C 1
ATOM 5888 O O . GLY A 1 740 ? 2.765 13.063 21.762 1.00 41.00 740 GLY A O 1
ATOM 5889 N N . ASP A 1 741 ? 4.306 11.459 22.013 1.00 45.41 741 ASP A N 1
ATOM 5890 C CA . ASP A 1 741 ? 3.723 10.451 21.116 1.00 45.41 741 ASP A CA 1
ATOM 5891 C C . ASP A 1 741 ? 2.230 10.168 21.400 1.00 45.41 741 ASP A C 1
ATOM 5893 O O . ASP A 1 741 ? 1.815 9.928 22.536 1.00 45.41 741 ASP A O 1
ATOM 5897 N N . SER A 1 742 ? 1.371 10.266 20.386 1.00 44.34 742 SER A N 1
ATOM 5898 C CA . SER A 1 742 ? -0.093 10.158 20.497 1.00 44.34 742 SER A CA 1
ATOM 5899 C C . SER A 1 742 ? -0.633 8.757 20.253 1.00 44.34 742 SER A C 1
ATOM 5901 O O . SER A 1 742 ? -1.834 8.534 20.446 1.00 44.34 742 SER A O 1
ATOM 5903 N N . LEU A 1 743 ? 0.204 7.824 19.801 1.00 52.25 743 LEU A N 1
ATOM 5904 C CA . LEU A 1 743 ? -0.192 6.428 19.758 1.00 52.25 743 LEU A CA 1
ATOM 5905 C C . LEU A 1 743 ? -0.309 5.965 21.204 1.00 52.25 743 LEU A C 1
ATOM 5907 O O . LEU A 1 743 ? 0.651 5.545 21.838 1.00 52.25 743 LEU A O 1
ATOM 5911 N N . ALA A 1 744 ? -1.521 6.112 21.739 1.00 56.50 744 ALA A N 1
ATOM 5912 C CA . ALA A 1 744 ? -1.802 5.832 23.127 1.00 56.50 744 ALA A CA 1
ATOM 5913 C C . ALA A 1 744 ? -1.484 4.373 23.447 1.00 56.50 744 ALA A C 1
ATOM 5915 O O . ALA A 1 744 ? -1.197 4.100 24.594 1.00 56.50 744 ALA A O 1
ATOM 5916 N N . LEU A 1 745 ? -1.498 3.442 22.486 1.00 64.25 745 LEU A N 1
ATOM 5917 C CA . LEU A 1 745 ? -1.253 2.023 22.725 1.00 64.25 745 LEU A CA 1
ATOM 5918 C C . LEU A 1 745 ? 0.249 1.678 22.759 1.00 64.25 745 LEU A C 1
ATOM 5920 O O . LEU A 1 745 ? 0.939 1.705 21.746 1.00 64.25 745 LEU A O 1
ATOM 5924 N N . ARG A 1 746 ? 0.716 1.232 23.926 1.00 68.06 746 ARG A N 1
ATOM 5925 C CA . ARG A 1 746 ? 2.075 0.735 24.177 1.00 68.06 746 ARG A CA 1
ATOM 5926 C C . ARG A 1 746 ? 2.279 -0.698 23.701 1.00 68.06 746 ARG A C 1
ATOM 5928 O O . ARG A 1 746 ? 3.343 -1.080 23.220 1.00 68.06 746 ARG A O 1
ATOM 5935 N N . HIS A 1 747 ? 1.280 -1.531 23.962 1.00 68.69 747 HIS A N 1
ATOM 5936 C CA . HIS A 1 747 ? 1.407 -2.968 23.811 1.00 68.69 747 HIS A CA 1
ATOM 5937 C C . HIS A 1 747 ? 0.041 -3.622 23.668 1.00 68.69 747 HIS A C 1
ATOM 5939 O O . HIS A 1 747 ? -0.897 -3.287 24.396 1.00 68.69 747 HIS A O 1
ATOM 5945 N N . ASN A 1 748 ? -0.031 -4.581 22.755 1.00 80.06 748 ASN A N 1
ATOM 5946 C CA . ASN A 1 748 ? -1.162 -5.460 22.554 1.00 80.06 748 ASN A CA 1
ATOM 5947 C C . ASN A 1 748 ? -0.666 -6.880 22.298 1.00 80.06 748 ASN A C 1
ATOM 5949 O O . ASN A 1 748 ? 0.203 -7.103 21.456 1.00 80.06 748 ASN A O 1
ATOM 5953 N N . TRP A 1 749 ? -1.285 -7.847 22.962 1.00 86.75 749 TRP A N 1
ATOM 5954 C CA . TRP A 1 749 ? -1.262 -9.219 22.485 1.00 86.75 749 TRP A CA 1
ATOM 5955 C C . TRP A 1 749 ? -2.652 -9.829 22.496 1.00 86.75 749 TRP A C 1
ATOM 5957 O O . TRP A 1 749 ? -3.490 -9.506 23.337 1.00 86.75 749 TRP A O 1
ATOM 5967 N N . THR A 1 750 ? -2.868 -10.751 21.564 1.00 87.62 750 THR A N 1
ATOM 5968 C CA . THR A 1 750 ? -4.060 -11.583 21.462 1.00 87.62 750 THR A CA 1
ATOM 5969 C C . THR A 1 750 ? -3.652 -13.044 21.334 1.00 87.62 750 THR A C 1
ATOM 5971 O O . THR A 1 750 ? -2.789 -13.400 20.527 1.00 87.62 750 THR A O 1
ATOM 5974 N N . GLN A 1 751 ? -4.267 -13.899 22.146 1.00 91.38 751 GLN A N 1
ATOM 5975 C CA . GLN A 1 751 ? -3.967 -15.323 22.182 1.00 91.38 751 GLN A CA 1
ATOM 5976 C C . GLN A 1 751 ? -5.237 -16.157 22.332 1.00 91.38 751 GLN A C 1
ATOM 5978 O O . GLN A 1 751 ? -6.072 -15.906 23.203 1.00 91.38 751 GLN A O 1
ATOM 5983 N N . LEU A 1 752 ? -5.349 -17.175 21.484 1.00 92.38 752 LEU A N 1
ATOM 5984 C CA . LEU A 1 752 ? -6.387 -18.193 21.518 1.00 92.38 752 LEU A CA 1
ATOM 5985 C C . LEU A 1 752 ? -5.964 -19.368 22.409 1.00 92.38 752 LEU A C 1
ATOM 5987 O O . LEU A 1 752 ? -4.966 -20.032 22.129 1.00 92.38 752 LEU A O 1
ATOM 5991 N N . ASP A 1 753 ? -6.784 -19.700 23.403 1.00 91.69 753 ASP A N 1
ATOM 5992 C CA . ASP A 1 753 ? -6.722 -20.974 24.117 1.00 91.69 753 ASP A CA 1
ATOM 5993 C C . ASP A 1 753 ? -7.840 -21.895 23.614 1.00 91.69 753 ASP A C 1
ATOM 5995 O O . ASP A 1 753 ? -9.001 -21.831 24.032 1.00 91.69 753 ASP A O 1
ATOM 5999 N N . LYS A 1 754 ? -7.473 -22.788 22.689 1.00 87.06 754 LYS A N 1
ATOM 6000 C CA . LYS A 1 754 ? -8.409 -23.756 22.102 1.00 87.06 754 LYS A CA 1
ATOM 6001 C C . LYS A 1 754 ? -8.947 -24.764 23.117 1.00 87.06 754 LYS A C 1
ATOM 6003 O O . LYS A 1 754 ? -10.057 -25.245 22.920 1.00 87.06 754 LYS A O 1
ATOM 6008 N N . LYS A 1 755 ? -8.175 -25.116 24.155 1.00 90.56 755 LYS A N 1
ATOM 6009 C CA . LYS A 1 755 ? -8.595 -26.107 25.159 1.00 90.56 755 LYS A CA 1
ATOM 6010 C C . LYS A 1 755 ? -9.610 -25.496 26.113 1.00 90.56 755 LYS A C 1
ATOM 6012 O O . LYS A 1 755 ? -10.617 -26.127 26.406 1.00 90.56 755 LYS A O 1
ATOM 6017 N N . ALA A 1 756 ? -9.357 -24.264 26.546 1.00 91.94 756 ALA A N 1
ATOM 6018 C CA . ALA A 1 756 ? -10.276 -23.521 27.396 1.00 91.94 756 ALA A CA 1
ATOM 6019 C C . ALA A 1 756 ? -11.493 -22.966 26.633 1.00 91.94 756 ALA A C 1
ATOM 6021 O O . ALA A 1 756 ? -12.451 -22.534 27.265 1.00 91.94 756 ALA A O 1
ATOM 6022 N N . GLY A 1 757 ? -11.465 -22.941 25.293 1.00 94.12 757 GLY A N 1
ATOM 6023 C CA . GLY A 1 757 ? -12.519 -22.312 24.490 1.00 94.12 757 GLY A CA 1
ATOM 6024 C C . GLY A 1 757 ? -12.575 -20.800 24.709 1.00 94.12 757 GLY A C 1
ATOM 6025 O O . GLY A 1 757 ? -13.654 -20.210 24.743 1.00 94.12 757 GLY A O 1
ATOM 6026 N N . THR A 1 758 ? -11.413 -20.175 24.919 1.00 95.88 758 THR A N 1
ATOM 6027 C CA . THR A 1 758 ? -11.310 -18.743 25.212 1.00 95.88 758 THR A CA 1
ATOM 6028 C C . THR A 1 758 ? -10.303 -18.049 24.313 1.00 95.88 758 THR A C 1
ATOM 6030 O O . THR A 1 758 ? -9.386 -18.658 23.762 1.00 95.88 758 THR A O 1
ATOM 6033 N N . ILE A 1 759 ? -10.482 -16.746 24.158 1.00 95.62 759 ILE A N 1
ATOM 6034 C CA . ILE A 1 759 ? -9.538 -15.852 23.503 1.00 95.62 759 ILE A CA 1
ATOM 6035 C C . ILE A 1 759 ? -9.339 -14.633 24.387 1.00 95.62 759 ILE A C 1
ATOM 6037 O O . ILE A 1 759 ? -10.298 -14.083 24.929 1.00 95.62 759 ILE A O 1
ATOM 6041 N N . LYS A 1 760 ? -8.084 -14.234 24.562 1.00 95.25 760 LYS A N 1
ATOM 6042 C CA . LYS A 1 760 ? -7.703 -13.132 25.436 1.00 95.25 760 LYS A CA 1
ATOM 6043 C C . LYS A 1 760 ? -6.913 -12.101 24.651 1.00 95.25 760 LYS A C 1
ATOM 6045 O O . LYS A 1 760 ? -5.929 -12.454 24.007 1.00 95.25 760 LYS A O 1
ATOM 6050 N N . THR A 1 761 ? -7.323 -10.845 24.770 1.00 94.19 761 THR A N 1
ATOM 6051 C CA . THR A 1 761 ? -6.602 -9.669 24.285 1.00 94.19 761 THR A CA 1
ATOM 6052 C C . THR A 1 761 ? -6.217 -8.810 25.479 1.00 94.19 761 THR A C 1
ATOM 6054 O O . THR A 1 761 ? -7.054 -8.530 26.335 1.00 94.19 761 THR A O 1
ATOM 6057 N N . VAL A 1 762 ? -4.961 -8.383 25.560 1.00 91.56 762 VAL A N 1
ATOM 6058 C CA . VAL A 1 762 ? -4.505 -7.443 26.590 1.00 91.56 762 VAL A CA 1
ATOM 6059 C C . VAL A 1 762 ? -3.989 -6.191 25.919 1.00 91.56 762 VAL A C 1
ATOM 6061 O O . VAL A 1 762 ? -3.106 -6.270 25.073 1.00 91.56 762 VAL A O 1
ATOM 6064 N N . LEU A 1 763 ? -4.520 -5.043 26.327 1.00 89.00 763 LEU A N 1
ATOM 6065 C CA . LEU A 1 763 ? -4.146 -3.732 25.820 1.00 89.00 763 LEU A CA 1
ATOM 6066 C C . LEU A 1 763 ? -3.506 -2.910 26.932 1.00 89.00 763 LEU A C 1
ATOM 6068 O O . LEU A 1 763 ? -3.963 -2.907 28.074 1.00 89.00 763 LEU A O 1
ATOM 6072 N N . SER A 1 764 ? -2.447 -2.190 26.596 1.00 85.44 764 SER A N 1
ATOM 6073 C CA . SER A 1 764 ? -1.846 -1.203 27.486 1.00 85.44 764 SER A CA 1
ATOM 6074 C C . SER A 1 764 ? -1.707 0.115 26.766 1.00 85.44 764 SER A C 1
ATOM 6076 O O . SER A 1 764 ? -1.086 0.153 25.706 1.00 85.44 764 SER A O 1
ATOM 6078 N N . PHE A 1 765 ? -2.219 1.179 27.377 1.00 79.62 765 PHE A N 1
ATOM 6079 C CA . PHE A 1 765 ? -2.097 2.530 26.867 1.00 79.62 765 PHE A CA 1
ATOM 6080 C C . PHE A 1 765 ? -1.210 3.410 27.766 1.00 79.62 765 PHE A C 1
ATOM 6082 O O . PHE A 1 765 ? -1.228 3.289 28.993 1.00 79.62 765 PHE A O 1
ATOM 6089 N N . GLU A 1 766 ? -0.395 4.267 27.152 1.00 71.38 766 GLU A N 1
ATOM 6090 C CA . GLU A 1 766 ? 0.416 5.304 27.800 1.00 71.38 766 GLU A CA 1
ATOM 6091 C C . GLU A 1 766 ? -0.389 6.579 28.061 1.00 71.38 766 GLU A C 1
ATOM 6093 O O . GLU A 1 766 ? -0.195 7.230 29.085 1.00 71.38 766 GLU A O 1
ATOM 6098 N N . LYS A 1 767 ? -1.317 6.898 27.154 1.00 71.75 767 LYS A N 1
ATOM 6099 C CA . LYS A 1 767 ? -2.282 8.000 27.256 1.00 71.75 767 LYS A CA 1
ATOM 6100 C C . LYS A 1 767 ? -3.705 7.443 27.308 1.00 71.75 767 LYS A C 1
ATOM 6102 O O . LYS A 1 767 ? -3.902 6.229 27.259 1.00 71.75 767 LYS A O 1
ATOM 6107 N N . SER A 1 768 ? -4.701 8.316 27.413 1.00 75.38 768 SER A N 1
ATOM 6108 C CA . SER A 1 768 ? -6.097 7.900 27.279 1.00 75.38 768 SER A CA 1
ATOM 6109 C C . SER A 1 768 ? -6.315 7.206 25.924 1.00 75.38 768 SER A C 1
ATOM 6111 O O . SER A 1 768 ? -5.867 7.736 24.904 1.00 75.38 768 SER A O 1
ATOM 6113 N N . PRO A 1 769 ? -6.955 6.023 25.889 1.00 80.00 769 PRO A N 1
ATOM 6114 C CA . PRO A 1 769 ? -7.379 5.411 24.637 1.00 80.00 769 PRO A CA 1
ATOM 6115 C C . PRO A 1 769 ? -8.415 6.297 23.920 1.00 80.00 769 PRO A C 1
ATOM 6117 O O . PRO A 1 769 ? -9.020 7.161 24.562 1.00 80.00 769 PRO A O 1
ATOM 6120 N N . PRO A 1 770 ? -8.651 6.077 22.612 1.00 83.69 770 PRO A N 1
ATOM 6121 C CA . PRO A 1 770 ? -9.754 6.714 21.891 1.00 83.69 770 PRO A CA 1
ATOM 6122 C C . PRO A 1 770 ? -11.107 6.444 22.561 1.00 83.69 770 PRO A C 1
ATOM 6124 O O . PRO A 1 770 ? -11.243 5.462 23.294 1.00 83.69 770 PRO A O 1
ATOM 6127 N N . GLY A 1 771 ? -12.114 7.279 22.283 1.00 86.19 771 GLY A N 1
ATOM 6128 C CA . GLY A 1 771 ? -13.452 7.161 22.878 1.00 86.19 771 GLY A CA 1
ATOM 6129 C C . GLY A 1 771 ? -14.097 5.775 22.727 1.00 86.19 771 GLY A C 1
ATOM 6130 O O . GLY A 1 771 ? -14.889 5.359 23.578 1.00 86.19 771 GLY A O 1
ATOM 6131 N N . GLU A 1 772 ? -13.725 5.017 21.695 1.00 91.44 772 GLU A N 1
ATOM 6132 C CA . GLU A 1 772 ? -14.150 3.634 21.508 1.00 91.44 772 GLU A CA 1
ATOM 6133 C C . GLU A 1 772 ? -13.009 2.723 21.022 1.00 91.44 772 GLU A C 1
ATOM 6135 O O . GLU A 1 772 ? -12.222 3.066 20.139 1.00 91.44 772 GLU A O 1
ATOM 6140 N N . VAL A 1 773 ? -12.947 1.509 21.571 1.00 92.31 773 VAL A N 1
ATOM 6141 C CA . VAL A 1 773 ? -12.050 0.438 21.126 1.00 92.31 773 VAL A CA 1
ATOM 6142 C C . VAL A 1 773 ? -12.889 -0.779 20.751 1.00 92.31 773 VAL A C 1
ATOM 6144 O O . VAL A 1 773 ? -13.700 -1.257 21.547 1.00 92.31 773 VAL A O 1
ATOM 6147 N N . ARG A 1 774 ? -12.692 -1.304 19.542 1.00 94.75 774 ARG A N 1
ATOM 6148 C CA . ARG A 1 774 ? -13.382 -2.491 19.027 1.00 94.75 774 ARG A CA 1
ATOM 6149 C C . ARG A 1 774 ? -12.401 -3.627 18.811 1.00 94.75 774 ARG A C 1
ATOM 6151 O O . ARG A 1 774 ? -11.469 -3.501 18.024 1.00 94.75 774 ARG A O 1
ATOM 6158 N N . ILE A 1 775 ? -12.613 -4.741 19.502 1.00 95.19 775 ILE A N 1
ATOM 6159 C CA . ILE A 1 775 ? -11.722 -5.900 19.473 1.00 95.19 775 ILE A CA 1
ATOM 6160 C C . ILE A 1 775 ? -12.427 -7.037 18.750 1.00 95.19 775 ILE A C 1
ATOM 6162 O O . ILE A 1 775 ? -13.390 -7.592 19.278 1.00 95.19 775 ILE A O 1
ATOM 6166 N N . LYS A 1 776 ? -11.946 -7.405 17.560 1.00 95.31 776 LYS A N 1
ATOM 6167 C CA . LYS A 1 776 ? -12.505 -8.525 16.798 1.00 95.31 776 LYS A CA 1
ATOM 6168 C C . LYS A 1 776 ? -11.692 -9.783 17.059 1.00 95.31 776 LYS A C 1
ATOM 6170 O O . LYS A 1 776 ? -10.513 -9.855 16.720 1.00 95.31 776 LYS A O 1
ATOM 6175 N N . PHE A 1 777 ? -12.338 -10.782 17.649 1.00 93.81 777 PHE A N 1
ATOM 6176 C CA . PHE A 1 777 ? -11.664 -11.995 18.102 1.00 93.81 777 PHE A CA 1
ATOM 6177 C C . PHE A 1 777 ? -11.308 -12.985 16.993 1.00 93.81 777 PHE A C 1
ATOM 6179 O O . PHE A 1 777 ? -10.430 -13.813 17.211 1.00 93.81 777 PHE A O 1
ATOM 6186 N N . ARG A 1 778 ? -11.949 -12.909 15.817 1.00 92.62 778 ARG A N 1
ATOM 6187 C CA . ARG A 1 778 ? -11.674 -13.804 14.676 1.00 92.62 778 ARG A CA 1
ATOM 6188 C C . ARG A 1 778 ? -11.707 -15.277 15.123 1.00 92.62 778 ARG A C 1
ATOM 6190 O O . ARG A 1 778 ? -10.740 -16.019 14.979 1.00 92.62 778 ARG A O 1
ATOM 6197 N N . LEU A 1 779 ? -12.818 -15.697 15.724 1.00 91.94 779 LEU A N 1
ATOM 6198 C CA . LEU A 1 779 ? -12.945 -17.024 16.334 1.00 91.94 779 LEU A CA 1
ATOM 6199 C C . LEU A 1 779 ? -12.710 -18.148 15.306 1.00 91.94 779 LEU A C 1
ATOM 6201 O O . LEU A 1 779 ? -12.915 -17.945 14.103 1.00 91.94 779 LEU A O 1
ATOM 6205 N N . PRO A 1 780 ? -12.298 -19.358 15.744 1.00 91.19 780 PRO A N 1
ATOM 6206 C CA . PRO A 1 780 ? -12.169 -20.501 14.845 1.00 91.19 780 PRO A CA 1
ATOM 6207 C C . PRO A 1 780 ? -13.442 -20.728 14.018 1.00 91.19 780 PRO A C 1
ATOM 6209 O O . PRO A 1 780 ? -14.551 -20.571 14.526 1.00 91.19 780 PRO A O 1
ATOM 6212 N N . LYS A 1 781 ? -13.285 -21.127 12.748 1.00 89.94 781 LYS A N 1
ATOM 6213 C CA . LYS A 1 781 ? -14.410 -21.340 11.822 1.00 89.94 781 LYS A CA 1
ATOM 6214 C C . LYS A 1 781 ? -15.487 -22.234 12.460 1.00 89.94 781 LYS A C 1
ATOM 6216 O O . LYS A 1 781 ? -15.173 -23.288 13.013 1.00 89.94 781 LYS A O 1
ATOM 6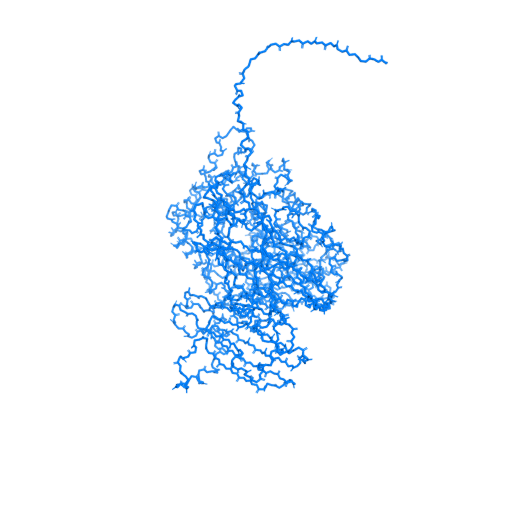221 N N . GLY A 1 782 ? -16.745 -21.792 12.388 1.00 89.94 782 GLY A N 1
ATOM 6222 C CA . GLY A 1 782 ? -17.906 -22.484 12.964 1.00 89.94 782 GLY A CA 1
ATOM 6223 C C . GLY A 1 782 ? -18.139 -22.251 14.464 1.00 89.94 782 GLY A C 1
ATOM 6224 O O . GLY A 1 782 ? -19.037 -22.865 15.032 1.00 89.94 782 GLY A O 1
ATOM 6225 N N . ARG A 1 783 ? -17.351 -21.394 15.126 1.00 92.94 783 ARG A N 1
ATOM 6226 C CA . ARG A 1 783 ? -17.569 -20.988 16.524 1.00 92.94 783 ARG A CA 1
ATOM 6227 C C . ARG A 1 783 ? -18.225 -19.614 16.608 1.00 92.94 783 ARG A C 1
ATOM 6229 O O . ARG A 1 783 ? -18.109 -18.808 15.694 1.00 92.94 783 ARG A O 1
ATOM 6236 N N . SER A 1 784 ? -18.892 -19.351 17.727 1.00 94.44 784 SER A N 1
ATOM 6237 C CA . SER A 1 784 ? -19.594 -18.094 17.999 1.00 94.44 784 SER A CA 1
ATOM 6238 C C . SER A 1 784 ? -19.322 -17.628 19.424 1.00 94.44 784 SER A C 1
ATOM 6240 O O . SER A 1 784 ? -19.287 -18.445 20.342 1.00 94.44 784 SER A O 1
ATOM 6242 N N . LEU A 1 785 ? -19.184 -16.318 19.617 1.00 96.00 785 LEU A N 1
ATOM 6243 C CA . LEU A 1 785 ? -18.932 -15.725 20.927 1.00 96.00 785 LEU A CA 1
ATOM 6244 C C . LEU A 1 785 ? -20.152 -15.902 21.850 1.00 96.00 785 LEU A C 1
ATOM 6246 O O . LEU A 1 785 ? -21.256 -15.484 21.504 1.00 96.00 785 LEU A O 1
ATOM 6250 N N . LYS A 1 786 ? -19.949 -16.519 23.019 1.00 96.50 786 LYS A N 1
ATOM 6251 C CA . LYS A 1 786 ? -20.990 -16.796 24.028 1.00 96.50 786 LYS A CA 1
ATOM 6252 C C . LYS A 1 786 ? -21.000 -15.784 25.166 1.00 96.50 786 LYS A C 1
ATOM 6254 O O . LYS A 1 786 ? -22.064 -15.417 25.651 1.00 96.50 786 LYS A O 1
ATOM 6259 N N . ALA A 1 787 ? -19.821 -15.342 25.592 1.00 97.00 787 ALA A N 1
ATOM 6260 C CA . ALA A 1 787 ? -19.671 -14.288 26.585 1.00 97.00 787 ALA A CA 1
ATOM 6261 C C . ALA A 1 787 ? -18.374 -13.516 26.350 1.00 97.00 787 ALA A C 1
ATOM 6263 O O . ALA A 1 787 ? -17.380 -14.091 25.895 1.00 97.00 787 ALA A O 1
ATOM 6264 N N . ALA A 1 788 ? -18.382 -12.234 26.709 1.00 97.44 788 ALA A N 1
ATOM 6265 C CA . ALA A 1 788 ? -17.208 -11.377 26.698 1.00 97.44 788 ALA A CA 1
ATOM 6266 C C . ALA A 1 788 ? -17.103 -10.561 27.988 1.00 97.44 788 ALA A C 1
ATOM 6268 O O . ALA A 1 788 ? -18.113 -10.107 28.531 1.00 97.44 788 ALA A O 1
ATOM 6269 N N . THR A 1 789 ? -15.877 -10.339 28.456 1.00 97.00 789 THR A N 1
ATOM 6270 C CA . THR A 1 789 ? -15.591 -9.479 29.609 1.00 97.00 789 THR A CA 1
ATOM 6271 C C . THR A 1 789 ? -14.469 -8.491 29.311 1.00 97.00 789 THR A C 1
ATOM 6273 O O . THR A 1 789 ? -13.567 -8.794 28.533 1.00 97.00 789 THR A O 1
ATOM 6276 N N . ILE A 1 790 ? -14.519 -7.322 29.950 1.00 94.50 790 ILE A N 1
ATOM 6277 C CA . ILE A 1 790 ? -13.440 -6.331 30.027 1.00 94.50 790 ILE A CA 1
ATOM 6278 C C . ILE A 1 790 ? -13.082 -6.193 31.508 1.00 94.50 790 ILE A C 1
ATOM 6280 O O . ILE A 1 790 ? -13.933 -5.841 32.324 1.00 94.50 790 ILE A O 1
ATOM 6284 N N . ASN A 1 791 ? -11.842 -6.521 31.872 1.00 92.94 791 ASN A N 1
ATOM 6285 C CA . ASN A 1 791 ? -11.359 -6.593 33.256 1.00 92.94 791 ASN A CA 1
ATOM 6286 C C . ASN A 1 791 ? -12.296 -7.404 34.175 1.00 92.94 791 ASN A C 1
ATOM 6288 O O . ASN A 1 791 ? -12.586 -7.005 35.299 1.00 92.94 791 ASN A O 1
ATOM 6292 N N . GLY A 1 792 ? -12.817 -8.527 33.668 1.00 92.25 792 GLY A N 1
ATOM 6293 C CA . GLY A 1 792 ? -13.742 -9.405 34.393 1.00 92.25 792 GLY A CA 1
ATOM 6294 C C . GLY A 1 792 ? -15.196 -8.920 34.456 1.00 92.25 792 GLY A C 1
ATOM 6295 O O . GLY A 1 792 ? -16.065 -9.685 34.861 1.00 92.25 792 GLY A O 1
ATOM 6296 N N . THR A 1 793 ? -15.496 -7.699 34.007 1.00 93.75 793 THR A N 1
ATOM 6297 C CA . THR A 1 793 ? -16.871 -7.179 33.931 1.00 93.75 793 THR A CA 1
ATOM 6298 C C . THR A 1 793 ? -17.495 -7.530 32.586 1.00 93.75 793 THR A C 1
ATOM 6300 O O . THR A 1 793 ? -16.823 -7.425 31.562 1.00 93.75 793 THR A O 1
ATOM 6303 N N . ALA A 1 794 ? -18.769 -7.931 32.561 1.00 95.56 794 ALA A N 1
ATOM 6304 C CA . ALA A 1 794 ? -19.480 -8.253 31.323 1.00 95.56 794 ALA A CA 1
ATOM 6305 C C . ALA A 1 794 ? -19.413 -7.093 30.310 1.00 95.56 794 ALA A C 1
ATOM 6307 O O . ALA A 1 794 ? -19.682 -5.940 30.645 1.00 95.56 794 ALA A O 1
ATOM 6308 N N . ALA A 1 795 ? -19.047 -7.409 29.070 1.00 94.44 795 ALA A N 1
ATOM 6309 C CA . ALA A 1 795 ? -18.887 -6.444 27.989 1.00 94.44 795 ALA A CA 1
ATOM 6310 C C . ALA A 1 795 ? -20.011 -6.575 26.957 1.00 94.44 795 ALA A C 1
ATOM 6312 O O . ALA A 1 795 ? -20.659 -7.613 26.870 1.00 94.44 795 ALA A O 1
ATOM 6313 N N . LYS A 1 796 ? -20.229 -5.536 26.144 1.00 95.06 796 LYS A N 1
ATOM 6314 C CA . LYS A 1 796 ? -21.110 -5.621 24.968 1.00 95.06 796 LYS A CA 1
ATOM 6315 C C . LYS A 1 796 ? -20.317 -6.128 23.764 1.00 95.06 796 LYS A C 1
ATOM 6317 O O . LYS A 1 796 ? -19.163 -5.745 23.581 1.00 95.06 796 LYS A O 1
ATOM 6322 N N . TRP A 1 797 ? -20.943 -6.948 22.924 1.00 95.81 797 TRP A N 1
ATOM 6323 C CA . TRP A 1 797 ? -20.355 -7.423 21.671 1.00 95.81 797 TRP A CA 1
ATOM 6324 C C . TRP A 1 797 ? -21.393 -7.494 20.550 1.00 95.81 797 TRP A C 1
ATOM 6326 O O . TRP A 1 797 ? -22.595 -7.586 20.803 1.00 95.81 797 TRP A O 1
ATOM 6336 N N . LYS A 1 798 ? -20.919 -7.458 19.304 1.00 94.50 798 LYS A N 1
ATOM 6337 C CA . LYS A 1 798 ? -21.705 -7.700 18.090 1.00 94.50 798 LYS A CA 1
ATOM 6338 C C . LYS A 1 798 ? -20.966 -8.730 17.239 1.00 94.50 798 LYS A C 1
ATOM 6340 O O . LYS A 1 798 ? -19.838 -8.493 16.817 1.00 94.50 798 LYS A O 1
ATOM 6345 N N . GLY A 1 799 ? -21.590 -9.882 16.992 1.00 93.31 799 GLY A N 1
ATOM 6346 C CA . GLY A 1 799 ? -20.914 -11.004 16.335 1.00 93.31 799 GLY A CA 1
ATOM 6347 C C . GLY A 1 799 ? -19.691 -11.456 17.141 1.00 93.31 799 GLY A C 1
ATOM 6348 O O . GLY A 1 799 ? -19.830 -11.896 18.277 1.00 93.31 799 GLY A O 1
ATOM 6349 N N . GLU A 1 800 ? -18.497 -11.312 16.566 1.00 92.94 800 GLU A N 1
ATOM 6350 C CA . GLU A 1 800 ? -17.211 -11.629 17.212 1.00 92.94 800 GLU A CA 1
ATOM 6351 C C . GLU A 1 800 ? -16.449 -10.383 17.709 1.00 92.94 800 GLU A C 1
ATOM 6353 O O . GLU A 1 800 ? -15.276 -10.483 18.073 1.00 92.94 800 GLU A O 1
ATOM 6358 N N . GLU A 1 801 ? -17.073 -9.202 17.672 1.00 95.75 801 GLU A N 1
ATOM 6359 C CA . GLU A 1 801 ? -16.434 -7.925 17.994 1.00 95.75 801 GLU A CA 1
ATOM 6360 C C . GLU A 1 801 ? -16.919 -7.385 19.343 1.00 95.75 801 GLU A C 1
ATOM 6362 O O . GLU A 1 801 ? -18.099 -7.074 19.516 1.00 95.75 801 GLU A O 1
ATOM 6367 N N . VAL A 1 802 ? -16.008 -7.275 20.310 1.00 97.00 802 VAL A N 1
ATOM 6368 C CA . VAL A 1 802 ? -16.258 -6.666 21.623 1.00 97.00 802 VAL A CA 1
ATOM 6369 C C . VAL A 1 802 ? -16.103 -5.156 21.511 1.00 97.00 802 VAL A C 1
ATOM 6371 O O . VAL A 1 802 ? -15.103 -4.673 20.983 1.00 97.00 802 VAL A O 1
ATOM 6374 N N . ILE A 1 803 ? -17.077 -4.413 22.036 1.00 95.56 803 ILE A N 1
ATOM 6375 C CA . ILE A 1 803 ? -17.113 -2.950 21.977 1.00 95.56 803 ILE A CA 1
ATOM 6376 C C . ILE A 1 803 ? -16.832 -2.398 23.372 1.00 95.56 803 ILE A C 1
ATOM 6378 O O . ILE A 1 803 ? -17.625 -2.578 24.301 1.00 95.56 803 ILE A O 1
ATOM 6382 N N . TRP A 1 804 ? -15.717 -1.688 23.506 1.00 93.00 804 TRP A N 1
ATOM 6383 C CA . TRP A 1 804 ? -15.339 -0.975 24.715 1.00 93.00 804 TRP A CA 1
ATOM 6384 C C . TRP A 1 804 ? -15.479 0.533 24.499 1.00 93.00 804 TRP A C 1
ATOM 6386 O O . TRP A 1 804 ? -14.680 1.144 23.796 1.00 93.00 804 TRP A O 1
ATOM 6396 N N . LYS A 1 805 ? -16.494 1.139 25.123 1.00 90.44 805 LYS A N 1
ATOM 6397 C CA . LYS A 1 805 ? -16.634 2.600 25.190 1.00 90.44 805 LYS A CA 1
ATOM 6398 C C . LYS A 1 805 ? -15.859 3.128 26.389 1.00 90.44 805 LYS A C 1
ATOM 6400 O O . LYS A 1 805 ? -16.122 2.714 27.521 1.00 90.44 805 LYS A O 1
ATOM 6405 N N . VAL A 1 806 ? -14.910 4.017 26.143 1.00 81.56 806 VAL A N 1
ATOM 6406 C CA . VAL A 1 806 ? -14.048 4.596 27.174 1.00 81.56 806 VAL A CA 1
ATOM 6407 C C . VAL A 1 806 ? -14.801 5.773 27.798 1.00 81.56 806 VAL A C 1
ATOM 6409 O O . VAL A 1 806 ? -15.109 6.752 27.126 1.00 81.56 806 VAL A O 1
ATOM 6412 N N . GLY A 1 807 ? -15.185 5.656 29.073 1.00 68.94 807 GLY A N 1
ATOM 6413 C CA . GLY A 1 807 ? -15.946 6.699 29.770 1.00 68.94 807 GLY A CA 1
ATOM 6414 C C . GLY A 1 807 ? -15.097 7.931 30.105 1.00 68.94 807 GLY A C 1
ATOM 6415 O O . GLY A 1 807 ? -13.938 7.797 30.483 1.00 68.94 807 GLY A O 1
ATOM 6416 N N . SER A 1 808 ? -15.695 9.125 30.048 1.00 52.56 808 SER A N 1
ATOM 6417 C CA . SER A 1 808 ? -15.047 10.417 30.343 1.00 52.56 808 SER A CA 1
ATOM 6418 C C . SER A 1 808 ? -14.676 10.636 31.821 1.00 52.56 808 SER A C 1
ATOM 6420 O O . SER A 1 808 ? -13.864 11.505 32.119 1.00 52.56 808 SER A O 1
ATOM 6422 N N . ASN A 1 809 ? -15.229 9.836 32.744 1.00 43.66 809 ASN A N 1
ATOM 6423 C CA . ASN A 1 809 ? -15.077 9.993 34.201 1.00 43.66 809 ASN A CA 1
ATOM 6424 C C . ASN A 1 809 ? -14.142 8.970 34.876 1.00 43.66 809 ASN A C 1
ATOM 6426 O O . ASN A 1 809 ? -14.149 8.852 36.102 1.00 43.66 809 ASN A O 1
ATOM 6430 N N . SER A 1 810 ? -13.320 8.220 34.135 1.00 46.84 810 SER A N 1
ATOM 6431 C CA . SER A 1 810 ? -12.309 7.365 34.771 1.00 46.84 810 SER A CA 1
ATOM 6432 C C . SER A 1 810 ? -11.131 8.215 35.257 1.00 46.84 810 SER A C 1
ATOM 6434 O O . SER A 1 810 ? -10.123 8.356 34.564 1.00 46.84 810 SER A O 1
ATOM 6436 N N . MET A 1 811 ? -11.258 8.804 36.449 1.00 42.41 811 MET A N 1
ATOM 6437 C CA . MET A 1 811 ? -10.119 9.397 37.146 1.00 42.41 811 MET A CA 1
ATOM 6438 C C . MET A 1 811 ? -9.031 8.330 37.342 1.00 42.41 811 MET A C 1
ATOM 6440 O O . MET A 1 811 ? -9.222 7.355 38.060 1.00 42.41 811 MET A O 1
ATOM 6444 N N . VAL A 1 812 ? -7.883 8.543 36.695 1.00 42.09 812 VAL A N 1
ATOM 6445 C CA . VAL A 1 812 ? -6.548 8.103 37.136 1.00 42.09 812 VAL A CA 1
ATOM 6446 C C . VAL A 1 812 ? -6.413 6.612 37.500 1.00 42.09 812 VAL A C 1
ATOM 6448 O O . VAL A 1 812 ? -5.793 6.250 38.495 1.00 42.09 812 VAL A O 1
ATOM 6451 N N . ALA A 1 813 ? -6.902 5.711 36.650 1.00 49.12 813 ALA A N 1
ATOM 6452 C CA . ALA A 1 813 ? -6.284 4.394 36.530 1.00 49.12 813 ALA A CA 1
ATOM 6453 C C . ALA A 1 813 ? -5.478 4.407 35.236 1.00 49.12 813 ALA A C 1
ATOM 6455 O O . ALA A 1 813 ? -6.013 4.667 34.162 1.00 49.12 813 ALA A O 1
ATOM 6456 N N . THR A 1 814 ? -4.172 4.169 35.320 1.00 60.62 814 THR A N 1
ATOM 6457 C CA . THR A 1 814 ? -3.372 3.941 34.116 1.00 60.62 814 THR A CA 1
ATOM 6458 C C . THR A 1 814 ? -4.053 2.813 33.336 1.00 60.62 814 THR A C 1
ATOM 6460 O O . THR A 1 814 ? -4.267 1.748 33.911 1.00 60.62 814 THR A O 1
ATOM 6463 N N . PHE A 1 815 ? -4.409 3.027 32.063 1.00 72.75 815 PHE A N 1
ATOM 6464 C CA . PHE A 1 815 ? -5.020 2.021 31.177 1.00 72.75 815 PHE A CA 1
ATOM 6465 C C . PHE A 1 815 ? -4.006 0.924 30.798 1.00 72.75 815 PHE A C 1
ATOM 6467 O O . PHE A 1 815 ? -3.788 0.605 29.633 1.00 72.75 815 PHE A O 1
ATOM 6474 N N . LYS A 1 816 ? -3.322 0.372 31.798 1.00 78.81 816 LYS A N 1
ATOM 6475 C CA . LYS A 1 816 ? -2.318 -0.676 31.697 1.00 78.81 816 LYS A CA 1
ATOM 6476 C C . LYS A 1 816 ? -3.008 -2.017 31.880 1.00 78.81 816 LYS A C 1
ATOM 6478 O O . LYS A 1 816 ? -3.777 -2.196 32.818 1.00 78.81 816 LYS A O 1
ATOM 6483 N N . ASN A 1 817 ? -2.665 -2.970 31.022 1.00 83.81 817 ASN A N 1
ATOM 6484 C CA . ASN A 1 817 ? -3.128 -4.353 31.097 1.00 83.81 817 ASN A CA 1
ATOM 6485 C C . ASN A 1 817 ? -4.659 -4.517 31.109 1.00 83.81 817 ASN A C 1
ATOM 6487 O O . ASN A 1 817 ? -5.180 -5.421 31.767 1.00 83.81 817 ASN A O 1
ATOM 6491 N N . VAL A 1 818 ? -5.379 -3.676 30.359 1.00 89.69 818 VAL A N 1
ATOM 6492 C CA . VAL A 1 818 ? -6.814 -3.861 30.122 1.00 89.69 818 VAL A CA 1
ATOM 6493 C C . VAL A 1 818 ? -6.999 -5.214 29.451 1.00 89.69 818 VAL A C 1
ATOM 6495 O O . VAL A 1 818 ? -6.507 -5.441 28.350 1.00 89.69 818 VAL A O 1
ATOM 6498 N N . THR A 1 819 ? -7.657 -6.132 30.149 1.00 93.75 819 THR A N 1
ATOM 6499 C CA . THR A 1 819 ? -7.792 -7.528 29.744 1.00 93.75 819 THR A CA 1
ATOM 6500 C C . THR A 1 819 ? -9.196 -7.771 29.224 1.00 93.75 819 THR A C 1
ATOM 6502 O O . THR A 1 819 ? -10.166 -7.655 29.968 1.00 93.75 819 THR A O 1
ATOM 6505 N N . ILE A 1 820 ? -9.300 -8.142 27.955 1.00 95.50 820 ILE A N 1
ATOM 6506 C CA . ILE A 1 820 ? -10.549 -8.473 27.285 1.00 95.50 820 ILE A CA 1
ATOM 6507 C C . ILE A 1 820 ? -10.550 -9.976 27.011 1.00 95.50 820 ILE A C 1
ATOM 6509 O O . ILE A 1 820 ? -9.596 -10.501 26.437 1.00 95.50 820 ILE A O 1
ATOM 6513 N N . VAL A 1 821 ? -11.596 -10.681 27.438 1.00 97.00 821 VAL A N 1
ATOM 6514 C CA . VAL A 1 821 ? -11.704 -12.142 27.287 1.00 97.00 821 VAL A CA 1
ATOM 6515 C C . VAL A 1 821 ? -13.025 -12.499 26.631 1.00 97.00 821 VAL A C 1
ATOM 6517 O O . VAL A 1 821 ? -14.074 -12.080 27.114 1.00 97.00 821 VAL A O 1
ATOM 6520 N N . GLY A 1 822 ? -12.968 -13.295 25.567 1.00 96.88 822 GLY A N 1
ATOM 6521 C CA . GLY A 1 822 ? -14.114 -13.941 24.934 1.00 96.88 822 GLY A CA 1
ATOM 6522 C C . GLY A 1 822 ? -14.131 -15.446 25.191 1.00 96.88 822 GLY A C 1
ATOM 6523 O O . GLY A 1 822 ? -13.075 -16.072 25.236 1.00 96.88 822 GLY A O 1
ATOM 6524 N N . SER A 1 823 ? -15.320 -16.033 25.322 1.00 96.38 823 SER A N 1
ATOM 6525 C CA . SER A 1 823 ? -15.538 -17.489 25.425 1.00 96.38 823 SER A CA 1
ATOM 6526 C C . SER A 1 823 ? -16.497 -17.977 24.336 1.00 96.38 823 SER A C 1
ATOM 6528 O O . SER A 1 823 ? -17.426 -17.246 23.982 1.00 96.38 823 SER A O 1
ATOM 6530 N N . PHE A 1 824 ? -16.273 -19.174 23.777 1.00 94.56 824 PHE A N 1
ATOM 6531 C CA . PHE A 1 824 ? -17.007 -19.685 22.604 1.00 94.56 824 PHE A CA 1
ATOM 6532 C C . PHE A 1 824 ? -17.240 -21.203 22.598 1.00 94.56 824 PHE A C 1
ATOM 6534 O O . PHE A 1 824 ? -16.438 -21.974 23.160 1.00 94.56 824 PHE A O 1
#

Secondary structure (DSSP, 8-state):
--------------------------PPPGGG-EEEEEEEESSSS-TTSEEEEE-TTSS-EEEEESS-----STT--HHHHS-EEEEEEEEE--TT------EEEEEEEEEE-TTEEEEEEEEEEETTEEEEEEEEEEEEESSEEEEEEEEEE--GGGPPPPPTT---EEEEEEEEEEEE--------SS-GGGG--IIIIIIT-SS-HHHHHHHTTSS--HHHHHHSS----PPPPEEE--SS-S--EEE-TTSB-SS-BGGGG-GGG-SS--EEEEEEEETTTTSS-EEEEEE-SS-TTEEEEEEEEE-SS---SS---EEEEEEEEETTEEEEEEEEESS--SSS----GGGSTTSHHHHHHHHHHHHTTTSPEEE-SSTHHHHHHHHHHHHHTT---GGGHHHHHHHHHHTT-HHHHHHHHHHHHHHTB-TTS-BSSS---HHHHHHHHHHHHHHHHHH--HHHHHHTHHHHHHHHHHHHHHHHHHHTS-TTSTTTTPPPEESSGGGGGSTTGGGGEE--HHHHHHHHHHHHHHTT-GGGGGGHHHHHHHHHHHHHHHHHHHTT--GGGG--SSGGG-SSSSHHHHHHHHHHT--S-HHHHHHHHHHHHHTTSEETTEEB--S--BTTB-EEESSSTHHHHHHHHHTT-HHHHHHHHHHIIIIISPTTT-PPBSEEETT-----B-HHHHTHHHHHHHHHHEEE-SSSSEEEESTT--GGGGGSEEEE--S---TT----EEEEEEEEETTTTEEEEEEEESSPPPSEEEEE--PPTT----EEEETTEE-EEETTEEEEE--TT--S----SEEEEEE-

Nearest PDB structures (foldseek):
  5mu8-assembly21_p  TM=3.558E-01  e=8.941E-01  Homo sapiens
  5mu8-assembly1_A  TM=3.377E-01  e=1.776E+00  Homo sapiens
  8dhe-assembly1_C  TM=2.262E-01  e=1.177E+00  Tannerella forsythia

pLDDT: mean 82.48, std 16.31, range [20.91, 98.69]

Radius of gyration: 31.46 Å; Cα contacts (8 Å, |Δi|>4): 1638; chains: 1; bounding box: 94×64×102 Å